Protein AF-A0A679HKK5-F1 (afdb_monomer_lite)

InterPro domains:
  IPR000601 PKD domain [PF18911] (53-99)
  IPR000601 PKD domain [PS50093] (42-108)
  IPR002372 Pyrrolo-quinoline quinone repeat domain [PF13360] (135-220)
  IPR011047 Quinoprotein alcohol dehydrogenase-like superfamily [SSF50998] (115-464)
  IPR013783 Immunoglobulin-like fold [G3DSA:2.60.40.10] (29-105)
  IPR015943 WD40/YVTN repeat-like-containing domain superfamily [G3DSA:2.130.10.10] (106-410)
  IPR017946 PLC-like phosphodiesterase, TIM beta/alpha-barrel domain superfamily [G3DSA:3.20.20.190] (571-842)
  IPR017946 PLC-like phosphodiesterase, TIM beta/alpha-barrel domain superfamily [SSF51695] (590-837)
  IPR018391 Pyrrolo-quinoline quinone beta-propeller repeat [SM00564] (137-169)
  IPR018391 Pyrrolo-quinoline quinone beta-propeller repeat [SM00564] (187-223)
  IPR022409 PKD/Chitinase domain [SM00089] (30-111)
  IPR030395 Glycerophosphodiester phosphodiesterase domain [PF03009] (595-702)
  IPR030395 Glycerophosphodiester phosphodiesterase domain [PS51704] (590-837)
  IPR035986 PKD domain superfamily [SSF49299] (30-108)

Secondary structure (DSSP, 8-state):
-------------------------TT--B--EEES-S-EETTPEEEEEE--B-SSS--EEEEE-SSS-EE-SSS-EEE-SS-EEEEEEEEEE-TT--EEEEEEEEEEEPPPPPPS---EEEEE-SS-BS---S---EE-TT-EEEEE-TTSEEEEEETTT--EEEEEETT-GGGSSPP-S------EE-TT--EEEEE--SS-SEEEEEEE-TTS-EEEEEEEETTTTTTTTTS----B--S---EE-SSEEEEEEBSTT-EEEEEETTT--EEEEEESTTSS---TTBB-S--EEETTEEEEEEBTTEEEEEEHHHHHTT---SEEESSS--GGGSBSSB--SPPEE-TT--EEEEEEETTTEEEEEEE-TTS-EEEEEE--SS----S--EEE-TTS-EEEEEPPPTT-S-EEEEEE-TTS-EEEEEEESS---SPPEEBTT--EEEE-TTSEEEEE-SS--TT-EEEEEEHHHHHHTSS-TTGGG--TT-EE--SPPEE-TTS-EEEEEEESS-GGGBEEEEEE-TT--SB-SSS--STTSSTT---B-TT--SSSS-SSSS-PPP--S-HHHHHHHHHH-SS---EEEEGGG--HHHHHTTPPTTSHHHHHHHHHTT-SEEEEEEEE-TTS-EEE-SSSBSTTTBS--SBGGGS-HHHHTTS-BB-TTS-B-S----BHHHHHHHHTTT-EEEEE-TTTT--HHHHHHHHHHHT-GGGEEEEEET-HHHHHHHHHH-TT-EEEEB-SSHHHHHHHHHH-TTTBSEEEE-HHHHHH-HHHHHHHTTT-EEEEE--THHHHGGGGT--HHHHHHHHTT-SEEEES-HHHHHHHHHHTT--

Sequence (843 aa):
MKNIKIFATFCICLLLFSACSDDWKENALTAKFSFDKSLYYVGDEVRITNETVGGEGNYTYEWDLGDGKTSTDPNPVVTYQTNGAYTVTLHVKDAKGTYAMAHKLLTIDSEPLPEVGNVKLKWVGGHVLGEVRSTAPAVSDDNGVYMTSNDHYLRKFSAATGDQLWEFDLWTSADGDAPSGNTHTTPSIEIDGTIYVGTGDTSGKVGRVYAINPDGSKKWLVAGDAENGFWNKGKASTPRINYLTCAIGENHVYMGNGGSTGSVLAVDKVTGYRVGYVANADNSGGPSGGVSAGIVLANNTLVWGGGKNGLFGASASALNAGGNVMWAWQVFSSGDDKPSENMNGSPAVDEAGTIYGTATFAGMGSSAFAIGSDGVEKWRTPLGNVGTLDQGGVVIGLDGSIIVTVKRAPGEATGGIISLSPGGAIQWHYGIAEDVSGCAAIDQAGNIHFGTQSGNYYIIKPEESDEQLILKKDLAALISESDSPLKGDWEAGIGKIWSSPTIGPDGAIYIGVTNTVDPTKSVLVALEDEGITGAATSAWPMKGKDRRHSGAQSGGNGENPGGEEGGQLPVTGNLKADLKSLFESTSYKVWLCAHRGNTQKGMKEGIPENSLPAIEHSVKAGVEMIELDARPTSDGVLVLMHDNTIDRTTNGSGAVGDFTYQQLQQFYLKDASGNITGERIPTLEEAMKKGKGKVYYNLDIVNKNVAVNTIVALLKKLDMEGSTLLYVSNNRNYAFDLKAANSSLLLHPMAKATDDITYFSSSYTDNVQMMQLSTSDAMGGTMVNEIKDKGWLLFSNIVGANDTNMLSENYSGLVGMINKRINIVQTDYAEVAAKYLKSKGYR

Foldseek 3Di:
DDDDDDDDDDDDDDDDDDDDDDDPPVFDWEWDKDWPDPAAAAFDKIKIATPITGDDADKWKWKDFQPRDIDRDNIDIDGHRDFDKGKIKIWMAHPVGDIYIDIDIDGYHHDDFPDPFPKAFQDWAQDFAFFAFQEAWFAAPVGWTWTHGQVQKIWTAHNNYNYTQDIERNQDCVVPHGADDGQNEYWFADNQGWIWGKDHQDQDQWIKIFTAHNNRHTQDMDIDGQCCQPQHNRHHWRWGQHQEQWAFFQQWIWTWTFTCKIKIFTAGPRPRDTQFMEIDPPPLAGARRIFQHYWFFFLQWIWGWHFQAAIWTDRLVCRSNHHGTQDGARRPDPDFSTAPGTQLAFWAAALQRKIWWWGATPVQGIKIFIAHSNRHTQDIGRPPQEAHAANEIWFAFPQRWIKTFFFHHVPGQFTAIWTAHNSGHTQDGPTDNFGFQYYWFAFQVRWIWGFTQQQWIFTFHPHDDPRRGSDIDRVLCSLLPDPRPLNVLGDGRQWGFNYYWAADQQQKIWGWIAGNVRRSRTIITIMDDSSGRTTHPGQARGQLRHSSSNSYTDLSSSAFSEPDLFPADDDPLQQLVVLLCQLPDPAQAAAEEAELLFAPVCLVVFHARVFLVSVVVSLHLRGQEYEFEWAQALVGFIWTDDDQWCVQFWPDTDGRNPHDPVRQQVIFTGGPVRHGDPTGTDTPLSNCVSCRVRHAYEYECEPRPRDLVSVVVSCVVVVCQSRYEYECALVPVVVVVNCVVPVQHAYEYEDPDLVSLVVCLVPPLNRAQAYEYELVVLLVQPVLVSQVVSNHAYEYECDDPCQVVLVVVPNVSVVSNVVSSHHYYYHSHSSSSSVVCVVVVSD

pLDDT: mean 86.1, std 14.54, range [26.44, 98.56]

Radius of gyration: 33.54 Å; chains: 1; bounding box: 110×72×91 Å

Structure (mmCIF, N/CA/C/O backbone):
data_AF-A0A679HKK5-F1
#
_entry.id   AF-A0A679HKK5-F1
#
loop_
_atom_site.group_PDB
_atom_site.id
_atom_site.type_symbol
_atom_site.label_atom_id
_atom_site.label_alt_id
_atom_site.label_comp_id
_atom_site.label_asym_id
_atom_site.label_entity_id
_atom_site.label_seq_id
_atom_site.pdbx_PDB_ins_code
_atom_site.Cartn_x
_atom_site.Cartn_y
_atom_site.Cartn_z
_atom_site.occupancy
_atom_site.B_iso_or_equiv
_atom_site.auth_seq_id
_atom_site.auth_comp_id
_atom_site.auth_asym_id
_atom_site.auth_atom_id
_atom_site.pdbx_PDB_model_num
ATOM 1 N N . MET A 1 1 ? -66.437 42.825 2.376 1.00 34.53 1 MET A N 1
ATOM 2 C CA . MET A 1 1 ? -65.677 42.723 1.112 1.00 34.53 1 MET A CA 1
ATOM 3 C C . MET A 1 1 ? -64.798 41.479 1.185 1.00 34.53 1 MET A C 1
ATOM 5 O O . MET A 1 1 ? -64.055 41.376 2.141 1.00 34.53 1 MET A O 1
ATOM 9 N N . LYS A 1 2 ? -64.961 40.572 0.207 1.00 36.28 2 LYS A N 1
ATOM 10 C CA . LYS A 1 2 ? -64.056 39.504 -0.288 1.00 36.28 2 LYS A CA 1
ATOM 11 C C . LYS A 1 2 ? -63.295 38.571 0.694 1.00 36.28 2 LYS A C 1
ATOM 13 O O . LYS A 1 2 ? -62.356 39.016 1.329 1.00 36.28 2 LYS A O 1
ATOM 18 N N . ASN A 1 3 ? -63.606 37.264 0.549 1.00 32.31 3 ASN A N 1
ATOM 19 C CA . ASN A 1 3 ? -62.695 36.098 0.372 1.00 32.31 3 ASN A CA 1
ATOM 20 C C . ASN A 1 3 ? -61.773 35.692 1.558 1.00 32.31 3 ASN A C 1
ATOM 22 O O . ASN A 1 3 ? -61.121 36.552 2.114 1.00 32.31 3 ASN A O 1
ATOM 26 N N . ILE A 1 4 ? -61.571 34.430 1.989 1.00 34.97 4 ILE A N 1
ATOM 27 C CA . ILE A 1 4 ? -61.730 33.073 1.416 1.00 34.97 4 ILE A CA 1
ATOM 28 C C . ILE A 1 4 ? -61.594 32.021 2.564 1.00 34.97 4 ILE A C 1
ATOM 30 O O . ILE A 1 4 ? -60.699 32.155 3.387 1.00 34.97 4 ILE A O 1
ATOM 34 N N . LYS A 1 5 ? -62.516 31.033 2.581 1.00 33.00 5 LYS A N 1
ATOM 35 C CA . LYS A 1 5 ? -62.441 29.549 2.791 1.00 33.00 5 LYS A CA 1
ATOM 36 C C . LYS A 1 5 ? -61.466 28.914 3.818 1.00 33.00 5 LYS A C 1
ATOM 38 O O . LYS A 1 5 ? -60.328 29.332 3.891 1.00 33.00 5 LYS A O 1
ATOM 43 N N . ILE A 1 6 ? -61.733 27.791 4.508 1.00 33.31 6 ILE A N 1
ATOM 44 C CA . ILE A 1 6 ? -62.835 26.801 4.649 1.00 33.31 6 ILE A CA 1
ATOM 45 C C . ILE A 1 6 ? -62.488 25.961 5.903 1.00 33.31 6 ILE A C 1
ATOM 47 O O . ILE A 1 6 ? -61.326 25.605 6.078 1.00 33.31 6 ILE A O 1
ATOM 51 N N . PHE A 1 7 ? -63.477 25.570 6.715 1.00 30.30 7 PHE A N 1
ATOM 52 C CA . PHE A 1 7 ? -63.385 24.411 7.615 1.00 30.30 7 PHE A CA 1
ATOM 53 C C . PHE A 1 7 ? -64.741 23.694 7.667 1.00 30.30 7 PHE A C 1
ATOM 55 O O . PHE A 1 7 ? -65.772 24.357 7.736 1.00 30.30 7 PHE A O 1
ATOM 62 N N . ALA A 1 8 ? -64.676 22.358 7.662 1.00 31.39 8 ALA A N 1
ATOM 63 C CA . ALA A 1 8 ? -65.700 21.368 8.017 1.00 31.39 8 ALA A CA 1
ATOM 64 C C . ALA A 1 8 ? -67.037 21.351 7.240 1.00 31.39 8 ALA A C 1
ATOM 66 O O . ALA A 1 8 ? -67.790 22.319 7.227 1.00 31.39 8 ALA A O 1
ATOM 67 N N . THR A 1 9 ? -67.428 20.176 6.728 1.00 30.17 9 THR A N 1
ATOM 68 C CA . THR A 1 9 ? -68.474 19.324 7.350 1.00 30.17 9 THR A CA 1
ATOM 69 C C . THR A 1 9 ? -68.715 18.046 6.525 1.00 30.17 9 THR A C 1
ATOM 71 O O . THR A 1 9 ? -68.583 18.024 5.305 1.00 30.17 9 THR A O 1
ATOM 74 N N . PHE A 1 10 ? -69.013 16.986 7.273 1.00 31.84 10 PHE A N 1
ATOM 75 C CA . PHE A 1 10 ? -69.300 15.589 6.944 1.00 31.84 10 PHE A CA 1
ATOM 76 C C . PHE A 1 10 ? -70.726 15.375 6.368 1.00 31.84 10 PHE A C 1
ATOM 78 O O . PHE A 1 10 ? -71.566 16.262 6.491 1.00 31.84 10 PHE A O 1
ATOM 85 N N . CYS A 1 11 ? -71.003 14.147 5.894 1.00 28.91 11 CYS A N 1
ATOM 86 C CA . CYS A 1 11 ? -72.311 13.545 5.525 1.00 28.91 11 CYS A CA 1
ATOM 87 C C . CYS A 1 11 ? -72.906 13.882 4.135 1.00 28.91 11 CYS A C 1
ATOM 89 O O . CYS A 1 11 ? -72.927 15.040 3.749 1.00 28.91 11 CYS A O 1
ATOM 91 N N . ILE A 1 12 ? -73.555 12.995 3.360 1.00 32.12 12 ILE A N 1
ATOM 92 C CA . ILE A 1 12 ? -73.672 11.522 3.207 1.00 32.12 12 ILE A CA 1
ATOM 93 C C . ILE A 1 12 ? -74.677 11.302 2.030 1.00 32.12 12 ILE A C 1
ATOM 95 O O . ILE A 1 12 ? -75.601 12.099 1.885 1.00 32.12 12 ILE A O 1
ATOM 99 N N . CYS A 1 13 ? -74.531 10.198 1.274 1.00 28.03 13 CYS A N 1
ATOM 100 C CA . CYS A 1 13 ? -75.522 9.506 0.401 1.00 28.03 13 CYS A CA 1
ATOM 101 C C . CYS A 1 13 ? -75.927 10.102 -0.978 1.00 28.03 13 CYS A C 1
ATOM 103 O O . CYS A 1 13 ? -76.473 11.193 -1.057 1.00 28.03 13 CYS A O 1
ATOM 105 N N . LEU A 1 14 ? -75.590 9.426 -2.103 1.00 31.42 14 LEU A N 1
ATOM 106 C CA . LEU A 1 14 ? -76.318 8.313 -2.797 1.00 31.42 14 LEU A CA 1
ATOM 107 C C . LEU A 1 14 ? -77.524 8.856 -3.608 1.00 31.42 14 LEU A C 1
ATOM 109 O O . LEU A 1 14 ? -78.380 9.509 -3.036 1.00 31.42 14 LEU A O 1
ATOM 113 N N . LEU A 1 15 ? -77.683 8.691 -4.929 1.00 33.53 15 LEU A N 1
ATOM 114 C CA . LEU A 1 15 ? -77.547 7.523 -5.814 1.00 33.53 15 LEU A CA 1
ATOM 115 C C . LEU A 1 15 ? -77.519 7.972 -7.290 1.00 33.53 15 LEU A C 1
ATOM 117 O O . LEU A 1 15 ? -78.234 8.906 -7.647 1.00 33.53 15 LEU A O 1
ATOM 121 N N . LEU A 1 16 ? -76.799 7.229 -8.140 1.00 33.59 16 LEU A N 1
ATOM 122 C CA . LEU A 1 16 ? -77.316 6.493 -9.314 1.00 33.59 16 LEU A CA 1
ATOM 123 C C . LEU A 1 16 ? -76.165 6.223 -10.291 1.00 33.59 16 LEU A C 1
ATOM 125 O O . LEU A 1 16 ? -75.754 7.123 -11.009 1.00 33.59 16 LEU A O 1
ATOM 129 N N . PHE A 1 17 ? -75.714 4.971 -10.376 1.00 34.06 17 PHE A N 1
ATOM 130 C CA . PHE A 1 17 ? -75.463 4.339 -11.670 1.00 34.06 17 PHE A CA 1
ATOM 131 C C . PHE A 1 17 ? -75.743 2.839 -11.581 1.00 34.06 17 PHE A C 1
ATOM 133 O O . PHE A 1 17 ? -75.500 2.183 -10.572 1.00 34.06 17 PHE A O 1
ATOM 140 N N . SER A 1 18 ? -76.357 2.372 -12.657 1.00 38.16 18 SER A N 1
ATOM 141 C CA . SER A 1 18 ? -76.987 1.083 -12.881 1.00 38.16 18 SER A CA 1
ATOM 142 C C . SER A 1 18 ? -76.070 0.185 -13.715 1.00 38.16 18 SER A C 1
ATOM 144 O O . SER A 1 18 ? -75.445 0.672 -14.651 1.00 38.16 18 SER A O 1
ATOM 146 N N . ALA A 1 19 ? -76.151 -1.118 -13.428 1.00 38.94 19 ALA A N 1
ATOM 147 C CA . ALA A 1 19 ? -75.875 -2.274 -14.289 1.00 38.94 19 ALA A CA 1
ATOM 148 C C . ALA A 1 19 ? -74.424 -2.544 -14.743 1.00 38.94 19 ALA A C 1
ATOM 150 O O . ALA A 1 19 ? -73.976 -2.058 -15.774 1.00 38.94 19 ALA A O 1
ATOM 151 N N . CYS A 1 20 ? -73.771 -3.477 -14.046 1.00 31.02 20 CYS A N 1
ATOM 152 C CA . CYS A 1 20 ? -73.431 -4.793 -14.598 1.00 31.02 20 CYS A CA 1
ATOM 153 C C . CYS A 1 20 ? -73.367 -5.805 -13.443 1.00 31.02 20 CYS A C 1
ATOM 155 O O . CYS A 1 20 ? -72.927 -5.479 -12.343 1.00 31.02 20 CYS A O 1
ATOM 157 N N . SER A 1 21 ? -73.899 -6.996 -13.683 1.00 51.59 21 SER A N 1
ATOM 158 C CA . SER A 1 21 ? -73.812 -8.164 -12.812 1.00 51.59 21 SER A CA 1
ATOM 159 C C . SER A 1 21 ? -72.367 -8.635 -12.694 1.00 51.59 21 SER A C 1
ATOM 161 O O . SER A 1 21 ? -71.755 -8.857 -13.731 1.00 51.59 21 SER A O 1
ATOM 163 N N . ASP A 1 22 ? -71.889 -8.882 -11.479 1.00 38.62 22 ASP A N 1
ATOM 164 C CA . ASP A 1 22 ? -70.855 -9.883 -11.227 1.00 38.62 22 ASP A CA 1
ATOM 165 C C . ASP A 1 22 ? -71.222 -10.611 -9.933 1.00 38.62 22 ASP A C 1
ATOM 167 O O . ASP A 1 22 ? -71.433 -10.000 -8.881 1.00 38.62 22 ASP A O 1
ATOM 171 N N . ASP A 1 23 ? -71.384 -11.925 -10.052 1.00 42.28 23 ASP A N 1
ATOM 172 C CA . ASP A 1 23 ? -71.593 -12.845 -8.945 1.00 42.28 23 ASP A CA 1
ATOM 173 C C . ASP A 1 23 ? -70.500 -12.632 -7.890 1.00 42.28 23 ASP A C 1
ATOM 175 O O . ASP A 1 23 ? -69.309 -12.819 -8.153 1.00 42.28 23 ASP A O 1
ATOM 179 N N . TRP A 1 24 ? -70.893 -12.264 -6.671 1.00 43.69 24 TRP A N 1
ATOM 180 C CA . TRP A 1 24 ? -69.985 -12.261 -5.530 1.00 43.69 24 TRP A CA 1
ATOM 181 C C . TRP A 1 24 ? -69.582 -13.714 -5.255 1.00 43.69 24 TRP A C 1
ATOM 183 O O . TRP A 1 24 ? -70.315 -14.462 -4.610 1.00 43.69 24 TRP A O 1
ATOM 193 N N . LYS A 1 25 ? -68.422 -14.144 -5.768 1.00 54.22 25 LYS A N 1
ATOM 194 C CA . LYS A 1 25 ? -67.788 -15.398 -5.345 1.00 54.22 25 LYS A CA 1
ATOM 195 C C . LYS A 1 25 ? -67.382 -15.252 -3.882 1.00 54.22 25 LYS A C 1
ATOM 197 O O . LYS A 1 25 ? -66.279 -14.810 -3.580 1.00 54.22 25 LYS A O 1
ATOM 202 N N . GLU A 1 26 ? -68.259 -15.666 -2.978 1.00 57.34 26 GLU A N 1
ATOM 203 C CA . GLU A 1 26 ? -68.085 -15.620 -1.519 1.00 57.34 26 GLU A CA 1
ATOM 204 C C . GLU A 1 26 ? -66.961 -16.550 -0.989 1.00 57.34 26 GLU A C 1
ATOM 206 O O . GLU A 1 26 ? -66.880 -16.819 0.202 1.00 57.34 26 GLU A O 1
ATOM 211 N N . ASN A 1 27 ? -66.069 -17.054 -1.855 1.00 77.19 27 ASN A N 1
ATOM 212 C CA . ASN A 1 27 ? -65.000 -17.982 -1.481 1.00 77.19 27 ASN A CA 1
ATOM 213 C C . ASN A 1 27 ? -63.802 -17.971 -2.464 1.00 77.19 27 ASN A C 1
ATOM 215 O O . ASN A 1 27 ? -63.322 -19.023 -2.884 1.00 77.19 27 ASN A O 1
ATOM 219 N N . ALA A 1 28 ? -63.343 -16.798 -2.915 1.00 85.00 28 ALA A N 1
ATOM 220 C CA . ALA A 1 28 ? -62.194 -16.699 -3.824 1.00 85.00 28 ALA A CA 1
ATOM 221 C C . ALA A 1 28 ? -60.860 -17.027 -3.117 1.00 85.00 28 ALA A C 1
ATOM 223 O O . ALA A 1 28 ? -60.559 -16.454 -2.069 1.00 85.00 28 ALA A O 1
ATOM 224 N N . LEU A 1 29 ? -60.051 -17.922 -3.703 1.00 93.88 29 LEU A N 1
ATOM 225 C CA . LEU A 1 29 ? -58.720 -18.277 -3.191 1.00 93.88 29 LEU A CA 1
ATOM 226 C C . LEU A 1 29 ? -57.808 -17.042 -3.171 1.00 93.88 29 LEU A C 1
ATOM 228 O O . LEU A 1 29 ? -57.573 -16.421 -4.206 1.00 93.88 29 LEU A O 1
ATOM 232 N N . THR A 1 30 ? -57.281 -16.708 -1.996 1.00 94.50 30 THR A N 1
ATOM 233 C CA . THR A 1 30 ? -56.425 -15.542 -1.760 1.00 94.50 30 THR A CA 1
ATOM 234 C C . THR A 1 30 ? -55.180 -15.971 -0.996 1.00 94.50 30 THR A C 1
ATOM 236 O O . THR A 1 30 ? -55.258 -16.295 0.190 1.00 94.50 30 THR A O 1
ATOM 239 N N . ALA A 1 31 ? -54.027 -15.954 -1.667 1.00 96.44 31 ALA A N 1
ATOM 240 C CA . ALA A 1 31 ? -52.744 -16.252 -1.041 1.00 96.44 31 ALA A CA 1
ATOM 241 C C . ALA A 1 31 ? -52.345 -15.131 -0.072 1.00 96.44 31 ALA A C 1
ATOM 243 O O . ALA A 1 31 ? -52.471 -13.945 -0.386 1.00 96.44 31 ALA A O 1
ATOM 244 N N . LYS A 1 32 ? -51.861 -15.501 1.115 1.00 96.81 32 LYS A N 1
ATOM 245 C CA . LYS A 1 32 ? -51.405 -14.552 2.136 1.00 96.81 32 LYS A CA 1
ATOM 246 C C . LYS A 1 32 ? -50.417 -15.234 3.072 1.00 96.81 32 LYS A C 1
ATOM 248 O O . LYS A 1 32 ? -50.561 -16.418 3.347 1.00 96.81 32 LYS A O 1
ATOM 253 N N . PHE A 1 33 ? -49.441 -14.488 3.580 1.00 97.94 33 PHE A N 1
ATOM 254 C CA . PHE A 1 33 ? -48.507 -14.982 4.591 1.00 97.94 33 PHE A CA 1
ATOM 255 C C . PHE A 1 33 ? -47.889 -13.849 5.419 1.00 97.94 33 PHE A C 1
ATOM 257 O O . PHE A 1 33 ? -48.003 -12.668 5.063 1.00 97.94 33 PHE A O 1
ATOM 264 N N . SER A 1 34 ? -47.225 -14.203 6.517 1.00 96.62 34 SER A N 1
ATOM 265 C CA . SER A 1 34 ? -46.512 -13.297 7.426 1.00 96.62 34 SER A CA 1
ATOM 266 C C . SER A 1 34 ? -45.172 -13.884 7.892 1.00 96.62 34 SER A C 1
ATOM 268 O O . SER A 1 34 ? -44.943 -15.089 7.795 1.00 96.62 34 SER A O 1
ATOM 270 N N . PHE A 1 35 ? -44.282 -13.006 8.358 1.00 96.19 35 PHE A N 1
ATOM 271 C CA . PHE A 1 35 ? -43.019 -13.357 9.013 1.00 96.19 35 PHE A CA 1
ATOM 272 C C . PHE A 1 35 ? -43.198 -13.265 10.533 1.00 96.19 35 PHE A C 1
ATOM 274 O O . PHE A 1 35 ? -44.011 -12.464 11.000 1.00 96.19 35 PHE A O 1
ATOM 281 N N . ASP A 1 36 ? -42.455 -14.062 11.301 1.00 96.12 36 ASP A N 1
ATOM 282 C CA . ASP A 1 36 ? -42.560 -14.089 12.764 1.00 96.12 36 ASP A CA 1
ATOM 283 C C . ASP A 1 36 ? -41.953 -12.859 13.469 1.00 96.12 36 ASP A C 1
ATOM 285 O O . ASP A 1 36 ? -42.354 -12.540 14.589 1.00 96.12 36 ASP A O 1
ATOM 289 N N . LYS A 1 37 ? -41.041 -12.133 12.812 1.00 90.62 37 LYS A N 1
ATOM 290 C CA . LYS A 1 37 ? -40.408 -10.901 13.307 1.00 90.62 37 LYS A CA 1
ATOM 291 C C . LYS A 1 37 ? -40.452 -9.794 12.251 1.00 90.62 37 LYS A C 1
ATOM 293 O O . LYS A 1 37 ? -40.703 -10.030 11.071 1.00 90.62 37 LYS A O 1
ATOM 298 N N . SER A 1 38 ? -40.181 -8.566 12.687 1.00 84.25 38 SER A N 1
ATOM 299 C CA . SER A 1 38 ? -40.036 -7.390 11.817 1.00 84.25 38 SER A CA 1
ATOM 300 C C . SER A 1 38 ? -38.583 -7.056 11.459 1.00 84.25 38 SER A C 1
ATOM 302 O O . SER A 1 38 ? -38.369 -6.189 10.618 1.00 84.25 38 SER A O 1
ATOM 304 N N . LEU A 1 39 ? -37.608 -7.698 12.112 1.00 78.56 39 LEU A N 1
ATOM 305 C CA . LEU A 1 39 ? -36.170 -7.513 11.913 1.00 78.56 39 LEU A CA 1
ATOM 306 C C . LEU A 1 39 ? -35.459 -8.854 12.123 1.00 78.56 39 LEU A C 1
ATOM 308 O O . LEU A 1 39 ? -35.809 -9.589 13.051 1.00 78.56 39 LEU A O 1
ATOM 312 N N . TYR A 1 40 ? -34.478 -9.142 11.272 1.00 91.56 40 TYR A N 1
ATOM 313 C CA . TYR A 1 40 ? -33.653 -10.345 11.318 1.00 91.56 40 TYR A CA 1
ATOM 314 C C . TYR A 1 40 ? -32.204 -9.990 11.011 1.00 91.56 40 TYR A C 1
ATOM 316 O O . TYR A 1 40 ? -31.948 -9.093 10.203 1.00 91.56 40 TYR A O 1
ATOM 324 N N . TYR A 1 41 ? -31.283 -10.746 11.597 1.00 87.25 41 TYR A N 1
ATOM 325 C CA . TYR A 1 41 ? -29.860 -10.671 11.294 1.00 87.25 41 TYR A CA 1
ATOM 326 C C . TYR A 1 41 ? -29.382 -11.900 10.512 1.00 87.25 41 TYR A C 1
ATOM 328 O O . TYR A 1 41 ? -30.062 -12.928 10.460 1.00 87.25 41 TYR A O 1
ATOM 336 N N . VAL A 1 42 ? -28.221 -11.798 9.861 1.00 83.88 42 VAL A N 1
ATOM 337 C CA . VAL A 1 42 ? -27.586 -12.935 9.170 1.00 83.88 42 VAL A CA 1
ATOM 338 C C . VAL A 1 42 ? -27.501 -14.140 10.112 1.00 83.88 42 VAL A C 1
ATOM 340 O O . VAL A 1 42 ? -27.024 -14.022 11.233 1.00 83.88 42 VAL A O 1
ATOM 343 N N . GLY A 1 43 ? -27.959 -15.306 9.649 1.00 87.38 43 GLY A N 1
ATOM 344 C CA . GLY A 1 43 ? -27.980 -16.531 10.455 1.00 87.38 43 GLY A CA 1
ATOM 345 C C . GLY A 1 43 ? -29.248 -16.758 11.289 1.00 87.38 43 GLY A C 1
ATOM 346 O O . GLY A 1 43 ? -29.446 -17.882 11.753 1.00 87.38 43 GLY A O 1
ATOM 347 N N . ASP A 1 44 ? -30.147 -15.774 11.417 1.00 92.38 44 ASP A N 1
ATOM 348 C CA . ASP A 1 44 ? -31.442 -15.977 12.078 1.00 92.38 44 ASP A CA 1
ATOM 349 C C . ASP A 1 44 ? -32.325 -16.999 11.333 1.00 92.38 44 ASP A C 1
ATOM 351 O O . ASP A 1 44 ? -32.352 -17.075 10.100 1.00 92.38 44 ASP A O 1
ATOM 355 N N . GLU A 1 45 ? -33.127 -17.758 12.086 1.00 96.62 45 GLU A N 1
ATOM 356 C CA . GLU A 1 45 ? -34.241 -18.529 11.526 1.00 96.62 45 GLU A CA 1
ATOM 357 C C . GLU A 1 45 ? -35.445 -17.620 11.254 1.00 96.62 45 GLU A C 1
ATOM 359 O O . GLU A 1 45 ? -36.032 -17.049 12.178 1.00 96.62 45 GLU A O 1
ATOM 364 N N . VAL A 1 46 ? -35.866 -17.559 9.993 1.00 96.38 46 VAL A N 1
ATOM 365 C CA . VAL A 1 46 ? -37.083 -16.875 9.551 1.00 96.38 46 VAL A CA 1
ATOM 366 C C . VAL A 1 46 ? -38.206 -17.897 9.449 1.00 96.38 46 VAL A C 1
ATOM 368 O O . VAL A 1 46 ? -38.132 -18.827 8.641 1.00 96.38 46 VAL A O 1
ATOM 371 N N . ARG A 1 47 ? -39.262 -17.731 10.251 1.00 97.75 47 ARG A N 1
ATOM 372 C CA . ARG A 1 47 ? -40.445 -18.599 10.217 1.00 97.75 47 ARG A CA 1
ATOM 373 C C . ARG A 1 47 ? -41.565 -17.908 9.451 1.00 97.75 47 ARG A C 1
ATOM 375 O O . ARG A 1 47 ? -42.026 -16.831 9.830 1.00 97.75 47 ARG A O 1
ATOM 382 N N . ILE A 1 48 ? -42.019 -18.543 8.375 1.00 97.94 48 ILE A N 1
ATOM 383 C CA . ILE A 1 48 ? -43.050 -17.996 7.494 1.00 97.94 48 ILE A CA 1
ATOM 384 C C . ILE A 1 48 ? -44.375 -18.699 7.791 1.00 97.94 48 ILE A C 1
ATOM 386 O O . ILE A 1 48 ? -44.480 -19.920 7.677 1.00 97.94 48 ILE A O 1
ATOM 390 N N . THR A 1 49 ? -45.396 -17.924 8.158 1.00 97.69 49 THR A N 1
ATOM 391 C CA . THR A 1 49 ? -46.741 -18.442 8.439 1.00 97.69 49 THR A CA 1
ATOM 392 C C . THR A 1 49 ? -47.653 -18.202 7.245 1.00 97.69 49 THR A C 1
ATOM 394 O O . THR A 1 49 ? -47.890 -17.056 6.860 1.00 97.69 49 THR A O 1
ATOM 397 N N . ASN A 1 50 ? -48.189 -19.273 6.665 1.00 95.81 50 ASN A N 1
ATOM 398 C CA . ASN A 1 50 ? -49.218 -19.187 5.638 1.00 95.81 50 ASN A CA 1
ATOM 399 C C . ASN A 1 50 ? -50.573 -18.811 6.252 1.00 95.81 50 ASN A C 1
ATOM 401 O O . ASN A 1 50 ? -51.055 -19.435 7.193 1.00 95.81 50 ASN A O 1
ATOM 405 N N . GLU A 1 51 ? -51.217 -17.820 5.651 1.00 96.38 51 GLU A N 1
ATOM 406 C CA . GLU A 1 51 ? -52.517 -17.266 6.034 1.00 96.38 51 GLU A CA 1
ATOM 407 C C . GLU A 1 51 ? -53.511 -17.308 4.859 1.00 96.38 51 GLU A C 1
ATOM 409 O O . GLU A 1 51 ? -54.473 -16.541 4.825 1.00 96.38 51 GLU A O 1
ATOM 414 N N . THR A 1 52 ? -53.255 -18.154 3.856 1.00 95.38 52 THR A N 1
ATOM 415 C CA . THR A 1 52 ? -54.105 -18.297 2.667 1.00 95.38 52 THR A CA 1
ATOM 416 C C . THR A 1 52 ? -55.534 -18.690 3.045 1.00 95.38 52 THR A C 1
ATOM 418 O O . THR A 1 52 ? -55.753 -19.610 3.835 1.00 95.38 52 THR A O 1
ATOM 421 N N . VAL A 1 53 ? -56.513 -18.006 2.450 1.00 93.06 53 VAL A N 1
ATOM 422 C CA . VAL A 1 53 ? -57.952 -18.204 2.693 1.00 93.06 53 VAL A CA 1
ATOM 423 C C . VAL A 1 53 ? -58.720 -18.366 1.382 1.00 93.06 53 VAL A C 1
ATOM 425 O O . VAL A 1 53 ? -58.258 -17.939 0.326 1.00 93.06 53 VAL A O 1
ATOM 428 N N . GLY A 1 54 ? -59.923 -18.932 1.460 1.00 91.81 54 GLY A N 1
ATOM 429 C CA . GLY A 1 54 ? -60.819 -19.112 0.317 1.00 91.81 54 GLY A CA 1
ATOM 430 C C . GLY A 1 54 ? -60.454 -20.293 -0.591 1.00 91.81 54 GLY A C 1
ATOM 431 O O . GLY A 1 54 ? -59.473 -20.981 -0.357 1.00 91.81 54 GLY A O 1
ATOM 432 N N . GLY A 1 55 ? -61.209 -20.532 -1.661 1.00 89.06 55 GLY A N 1
ATOM 433 C CA . GLY A 1 55 ? -61.002 -21.691 -2.538 1.00 89.06 55 GLY A CA 1
ATOM 434 C C . GLY A 1 55 ? -61.625 -22.979 -1.995 1.00 89.06 55 GLY A C 1
ATOM 435 O O . GLY A 1 55 ? -62.366 -22.972 -1.009 1.00 89.06 55 GLY A O 1
ATOM 436 N N . GLU A 1 56 ? -61.382 -24.099 -2.676 1.00 85.06 56 GLU A N 1
ATOM 437 C CA . GLU A 1 56 ? -62.026 -25.378 -2.351 1.00 85.06 56 GLU A CA 1
ATOM 438 C C . GLU A 1 56 ? -61.035 -26.535 -2.151 1.00 85.06 56 GLU A C 1
ATOM 440 O O . GLU A 1 56 ? -60.171 -26.798 -2.987 1.00 85.06 56 GLU A O 1
ATOM 445 N N . GLY A 1 57 ? -61.230 -27.301 -1.072 1.00 84.94 57 GLY A N 1
ATOM 446 C CA . GLY A 1 57 ? -60.446 -28.501 -0.764 1.00 84.94 57 GLY A CA 1
ATOM 447 C C . GLY A 1 57 ? -59.083 -28.206 -0.130 1.00 84.94 57 GLY A C 1
ATOM 448 O O . GLY A 1 57 ? -58.904 -27.191 0.536 1.00 84.94 57 GLY A O 1
ATOM 449 N N . ASN A 1 58 ? -58.135 -29.132 -0.296 1.00 88.56 58 ASN A N 1
ATOM 450 C CA . ASN A 1 58 ? -56.771 -28.982 0.217 1.00 88.56 58 ASN A CA 1
ATOM 451 C C . ASN A 1 58 ? -55.916 -28.137 -0.736 1.00 88.56 58 ASN A C 1
ATOM 453 O O . ASN A 1 58 ? -56.088 -28.212 -1.954 1.00 88.56 58 ASN A O 1
ATOM 457 N N . TYR A 1 59 ? -54.957 -27.398 -0.181 1.00 93.75 59 TYR A N 1
ATOM 458 C CA . TYR A 1 59 ? -54.021 -26.584 -0.952 1.00 93.75 59 TYR A CA 1
ATOM 459 C C . TYR A 1 59 ? -52.709 -27.314 -1.243 1.00 93.75 59 TYR A C 1
ATOM 461 O O . TYR A 1 59 ? -52.231 -28.110 -0.432 1.00 93.75 59 TYR A O 1
ATOM 469 N N . THR A 1 60 ? -52.094 -26.975 -2.372 1.00 95.12 60 THR A N 1
ATOM 470 C CA . THR A 1 60 ? -50.682 -27.250 -2.664 1.00 95.12 60 THR A CA 1
ATOM 471 C C . THR A 1 60 ? -49.906 -25.938 -2.697 1.00 95.12 60 THR A C 1
ATOM 473 O O . THR A 1 60 ? -50.379 -24.976 -3.311 1.00 95.12 60 THR A O 1
ATOM 476 N N . TYR A 1 61 ? -48.733 -25.917 -2.064 1.00 97.12 61 TYR A N 1
ATOM 477 C CA . TYR A 1 61 ? -47.895 -24.728 -1.895 1.00 97.12 61 TYR A CA 1
ATOM 478 C C . TYR A 1 61 ? -46.600 -24.851 -2.690 1.00 97.12 61 TYR A C 1
ATOM 480 O O . TYR A 1 61 ? -45.997 -25.923 -2.736 1.00 97.12 61 TYR A O 1
ATOM 488 N N . GLU A 1 62 ? -46.163 -23.737 -3.260 1.00 97.12 62 GLU A N 1
ATOM 489 C CA . GLU A 1 62 ? -44.853 -23.585 -3.879 1.00 97.12 62 GLU A CA 1
ATOM 490 C C . GLU A 1 62 ? -44.299 -22.207 -3.506 1.00 97.12 62 GLU A C 1
ATOM 492 O O . GLU A 1 62 ? -44.837 -21.167 -3.891 1.00 97.12 62 GLU A O 1
ATOM 497 N N . TRP A 1 63 ? -43.246 -22.213 -2.699 1.00 97.94 63 TRP A N 1
ATOM 498 C CA . TRP A 1 63 ? -42.548 -21.027 -2.227 1.00 97.94 63 TRP A CA 1
ATOM 499 C C . TRP A 1 63 ? -41.290 -20.791 -3.050 1.00 97.94 63 TRP A C 1
ATOM 501 O O . TRP A 1 63 ? -40.511 -21.721 -3.239 1.00 97.94 63 TRP A O 1
ATOM 511 N N . ASP A 1 64 ? -41.056 -19.544 -3.437 1.00 96.88 64 ASP A N 1
ATOM 512 C CA . ASP A 1 64 ? -39.741 -19.011 -3.788 1.00 96.88 64 ASP A CA 1
ATOM 513 C C . ASP A 1 64 ? -39.284 -18.126 -2.624 1.00 96.88 64 ASP A C 1
ATOM 515 O O . ASP A 1 64 ? -39.973 -17.172 -2.253 1.00 96.88 64 ASP A O 1
ATOM 519 N N . LEU A 1 65 ? -38.167 -18.480 -1.992 1.00 96.81 65 LEU A N 1
ATOM 520 C CA . LEU A 1 65 ? -37.662 -17.796 -0.800 1.00 96.81 65 LEU A CA 1
ATOM 521 C C . LEU A 1 65 ? -36.769 -16.594 -1.159 1.00 96.81 65 LEU A C 1
ATOM 523 O O . LEU A 1 65 ? -36.331 -15.868 -0.273 1.00 96.81 65 LEU A O 1
ATOM 527 N N . GLY A 1 66 ? -36.521 -16.339 -2.448 1.00 89.88 66 GLY A N 1
ATOM 528 C CA . GLY A 1 66 ? -35.778 -15.173 -2.925 1.00 89.88 66 GLY A CA 1
ATOM 529 C C . GLY A 1 66 ? -34.252 -15.289 -2.826 1.00 89.88 66 GLY A C 1
ATOM 530 O O . GLY A 1 66 ? -33.556 -14.411 -3.326 1.00 89.88 66 GLY A O 1
ATOM 531 N N . ASP A 1 67 ? -33.719 -16.362 -2.232 1.00 89.88 67 ASP A N 1
ATOM 532 C CA . ASP A 1 67 ? -32.285 -16.708 -2.184 1.00 89.88 67 ASP A CA 1
ATOM 533 C C . ASP A 1 67 ? -31.911 -17.839 -3.166 1.00 89.88 67 ASP A C 1
ATOM 535 O O . ASP A 1 67 ? -30.840 -18.440 -3.072 1.00 89.88 67 ASP A O 1
ATOM 539 N N . GLY A 1 68 ? -32.815 -18.157 -4.098 1.00 89.62 68 GLY A N 1
ATOM 540 C CA . GLY A 1 68 ? -32.692 -19.280 -5.026 1.00 89.62 68 GLY A CA 1
ATOM 541 C C . GLY A 1 68 ? -33.165 -20.624 -4.461 1.00 89.62 68 GLY A C 1
ATOM 542 O O . GLY A 1 68 ? -33.128 -21.620 -5.186 1.00 89.62 68 GLY A O 1
ATOM 543 N N . LYS A 1 69 ? -33.627 -20.683 -3.202 1.00 93.31 69 LYS A N 1
ATOM 544 C CA . LYS A 1 69 ? -34.269 -21.876 -2.629 1.00 93.31 69 LYS A CA 1
ATOM 545 C C . LYS A 1 69 ? -35.790 -21.817 -2.755 1.00 93.31 69 LYS A C 1
ATOM 547 O O . LYS A 1 69 ? -36.402 -20.751 -2.762 1.00 93.31 69 LYS A O 1
ATOM 552 N N . THR A 1 70 ? -36.404 -22.997 -2.778 1.00 96.50 70 THR A N 1
ATOM 553 C CA . THR A 1 70 ? -37.860 -23.171 -2.800 1.00 96.50 70 THR A CA 1
ATOM 554 C C . THR A 1 70 ? -38.338 -24.075 -1.663 1.00 96.50 70 THR A C 1
ATOM 556 O O . THR A 1 70 ? -37.545 -24.784 -1.041 1.00 96.50 70 THR A O 1
ATOM 559 N N . SER A 1 71 ? -39.641 -24.053 -1.366 1.00 97.00 71 SER A N 1
ATOM 560 C CA . SER A 1 71 ? -40.271 -24.975 -0.407 1.00 97.00 71 SER A CA 1
ATOM 561 C C . SER A 1 71 ? -41.693 -25.348 -0.831 1.00 97.00 71 SER A C 1
ATOM 563 O O . SER A 1 71 ? -42.368 -24.582 -1.512 1.00 97.00 71 SER A O 1
ATOM 565 N N . THR A 1 72 ? -42.168 -26.519 -0.407 1.00 96.94 72 THR A N 1
ATOM 566 C CA . THR A 1 72 ? -43.568 -26.961 -0.563 1.00 96.94 72 THR A CA 1
ATOM 567 C C . THR A 1 72 ? -44.299 -27.089 0.773 1.00 96.94 72 THR A C 1
ATOM 569 O O . THR A 1 72 ? -45.449 -27.533 0.815 1.00 96.94 72 THR A O 1
ATOM 572 N N . ASP A 1 73 ? -43.638 -26.738 1.877 1.00 97.12 73 ASP A N 1
ATOM 573 C CA . ASP A 1 73 ? -44.227 -26.842 3.205 1.00 97.12 73 ASP A CA 1
ATOM 574 C C . ASP A 1 73 ? -45.337 -25.799 3.395 1.00 97.12 73 ASP A C 1
ATOM 576 O O . ASP A 1 73 ? -45.242 -24.681 2.881 1.00 97.12 73 ASP A O 1
ATOM 580 N N . PRO A 1 74 ? -46.383 -26.108 4.183 1.00 95.25 74 PRO A N 1
ATOM 581 C CA . PRO A 1 74 ? -47.412 -25.125 4.501 1.00 95.25 74 PRO A CA 1
ATOM 582 C C . PRO A 1 74 ? -46.857 -23.893 5.227 1.00 95.25 74 PRO A C 1
ATOM 584 O O . PRO A 1 74 ? -47.376 -22.804 5.027 1.00 95.25 74 PRO A O 1
ATOM 587 N N . ASN A 1 75 ? -45.825 -24.058 6.063 1.00 97.12 75 ASN A N 1
ATOM 588 C CA . ASN A 1 75 ? -45.175 -22.987 6.827 1.00 97.12 75 ASN A CA 1
ATOM 589 C C . ASN A 1 75 ? -43.648 -23.209 6.817 1.00 97.12 75 ASN A C 1
ATOM 591 O O . ASN A 1 75 ? -43.151 -23.956 7.665 1.00 97.12 75 ASN A O 1
ATOM 595 N N . PRO A 1 76 ? -42.904 -22.660 5.842 1.00 97.31 76 PRO A N 1
ATOM 596 C CA . PRO A 1 76 ? -41.472 -22.910 5.720 1.00 97.31 76 PRO A CA 1
ATOM 597 C C . PRO A 1 76 ? -40.645 -22.177 6.786 1.00 97.31 76 PRO A C 1
ATOM 599 O O . PRO A 1 76 ? -41.026 -21.119 7.293 1.00 97.31 76 PRO A O 1
ATOM 602 N N . VAL A 1 77 ? -39.470 -22.739 7.082 1.00 97.12 77 VAL A N 1
ATOM 603 C CA . VAL A 1 77 ? -38.425 -22.123 7.914 1.00 97.12 77 VAL A CA 1
ATOM 604 C C . VAL A 1 77 ? -37.148 -22.029 7.085 1.00 97.12 77 VAL A C 1
ATOM 606 O O . VAL A 1 77 ? -36.746 -23.014 6.466 1.00 97.12 77 VAL A O 1
ATOM 609 N N . VAL A 1 78 ? -36.526 -20.851 7.045 1.00 95.94 78 VAL A N 1
ATOM 610 C CA . VAL A 1 78 ? -35.341 -20.577 6.215 1.00 95.94 78 VAL A CA 1
ATOM 611 C C . VAL A 1 78 ? -34.319 -19.728 6.968 1.00 95.94 78 VAL A C 1
ATOM 613 O O . VAL A 1 78 ? -34.685 -18.898 7.796 1.00 95.94 78 VAL A O 1
ATOM 616 N N . THR A 1 79 ? -33.038 -19.922 6.653 1.00 94.69 79 THR A N 1
ATOM 617 C CA . THR A 1 79 ? -31.917 -19.114 7.152 1.00 94.69 79 THR A CA 1
ATOM 618 C C . THR A 1 79 ? -31.146 -18.520 5.978 1.00 94.69 79 THR A C 1
ATOM 620 O O . THR A 1 79 ? -30.745 -19.248 5.061 1.00 94.69 79 THR A O 1
ATOM 623 N N . TYR A 1 80 ? -30.901 -17.211 6.033 1.00 88.69 80 TYR A N 1
ATOM 624 C CA . TYR A 1 80 ? -30.151 -16.463 5.024 1.00 88.69 80 TYR A CA 1
ATOM 625 C C . TYR A 1 80 ? -28.703 -16.256 5.481 1.00 88.69 80 TYR A C 1
ATOM 627 O O . TYR A 1 80 ? -28.450 -15.908 6.633 1.00 88.69 80 TYR A O 1
ATOM 635 N N . GLN A 1 81 ? -27.753 -16.490 4.571 1.00 88.44 81 GLN A N 1
ATOM 636 C CA . GLN A 1 81 ? -26.307 -16.448 4.852 1.00 88.44 81 GLN A CA 1
ATOM 637 C C . GLN A 1 81 ? -25.660 -15.098 4.508 1.00 88.44 81 GLN A C 1
ATOM 639 O O . GLN A 1 81 ? -24.501 -14.865 4.830 1.00 88.44 81 GLN A O 1
ATOM 644 N N . THR A 1 82 ? -26.400 -14.213 3.845 1.00 78.88 82 THR A N 1
ATOM 645 C CA . THR A 1 82 ? -25.947 -12.883 3.430 1.00 78.88 82 THR A CA 1
ATOM 646 C C . THR A 1 82 ? -26.982 -11.842 3.836 1.00 78.88 82 THR A C 1
ATOM 648 O O . THR A 1 82 ? -28.187 -12.108 3.778 1.00 78.88 82 THR A O 1
ATOM 651 N N . ASN A 1 83 ? -26.536 -10.656 4.248 1.00 79.56 83 ASN A N 1
ATOM 652 C CA . ASN A 1 83 ? -27.431 -9.525 4.471 1.00 79.56 83 ASN A CA 1
ATOM 653 C C . ASN A 1 83 ? -27.963 -9.009 3.123 1.00 79.56 83 ASN A C 1
ATOM 655 O O . ASN A 1 83 ? -27.299 -9.129 2.092 1.00 79.56 83 ASN A O 1
ATOM 659 N N . GLY A 1 84 ? -29.176 -8.466 3.111 1.00 82.69 84 GLY A N 1
ATOM 660 C CA . GLY A 1 84 ? -29.826 -8.005 1.888 1.00 82.69 84 GLY A CA 1
ATOM 661 C C . GLY A 1 84 ? -31.347 -8.087 1.933 1.00 82.69 84 GLY A C 1
ATOM 662 O O . GLY A 1 84 ? -31.946 -8.461 2.941 1.00 82.69 84 GLY A O 1
ATOM 663 N N . ALA A 1 85 ? -31.973 -7.719 0.815 1.00 86.38 85 ALA A N 1
ATOM 664 C CA . ALA A 1 85 ? -33.420 -7.741 0.652 1.00 86.38 85 ALA A CA 1
ATOM 665 C C . ALA A 1 85 ? -33.847 -8.913 -0.247 1.00 86.38 85 ALA A C 1
ATOM 667 O O . ALA A 1 85 ? -33.422 -9.007 -1.398 1.00 86.38 85 ALA A O 1
ATOM 668 N N . TYR A 1 86 ? -34.718 -9.778 0.271 1.00 90.69 86 TYR A N 1
ATOM 669 C CA . TYR A 1 86 ? -35.214 -10.989 -0.382 1.00 90.69 86 TYR A CA 1
ATOM 670 C C . TYR A 1 86 ? -36.710 -10.857 -0.666 1.00 90.69 86 TYR A C 1
ATOM 672 O O . TYR A 1 86 ? -37.491 -10.480 0.210 1.00 90.69 86 TYR A O 1
ATOM 680 N N . THR A 1 87 ? -37.134 -11.157 -1.895 1.00 95.94 87 THR A N 1
ATOM 681 C CA . THR A 1 87 ? -38.562 -11.167 -2.252 1.00 95.94 87 THR A CA 1
ATOM 682 C C . THR A 1 87 ? -39.106 -12.581 -2.107 1.00 95.94 87 THR A C 1
ATOM 684 O O . THR A 1 87 ? -38.903 -13.415 -2.983 1.00 95.94 87 THR A O 1
ATOM 687 N N . VAL A 1 88 ? -39.815 -12.845 -1.008 1.00 97.25 88 VAL A N 1
ATOM 688 C CA . VAL A 1 88 ? -40.449 -14.144 -0.756 1.00 97.25 88 VAL A CA 1
ATOM 689 C C . VAL A 1 88 ? -41.778 -14.194 -1.499 1.00 97.25 88 VAL A C 1
ATOM 691 O O . VAL A 1 88 ? -42.605 -13.297 -1.327 1.00 97.25 88 VAL A O 1
ATOM 694 N N . THR A 1 89 ? -41.999 -15.239 -2.294 1.00 97.25 89 THR A N 1
ATOM 695 C CA . THR A 1 89 ? -43.206 -15.435 -3.106 1.00 97.25 89 THR A CA 1
ATOM 696 C C . THR A 1 89 ? -43.870 -16.768 -2.778 1.00 97.25 89 THR A C 1
ATOM 698 O O . THR A 1 89 ? -43.225 -17.810 -2.771 1.00 97.25 89 THR A O 1
ATOM 701 N N . LEU A 1 90 ? -45.179 -16.742 -2.542 1.00 98.00 90 LEU A N 1
ATOM 702 C CA . LEU A 1 90 ? -46.033 -17.908 -2.341 1.00 98.00 90 LEU A CA 1
ATOM 703 C C . LEU A 1 90 ? -46.941 -18.095 -3.553 1.00 98.00 90 LEU A C 1
ATOM 705 O O . LEU A 1 90 ? -47.744 -17.210 -3.849 1.00 98.00 90 LEU A O 1
ATOM 709 N N . HIS A 1 91 ? -46.891 -19.268 -4.176 1.00 97.00 91 HIS A N 1
ATOM 710 C CA . HIS A 1 91 ? -47.910 -19.763 -5.097 1.00 97.00 91 HIS A CA 1
ATOM 711 C C . HIS A 1 91 ? -48.759 -20.825 -4.394 1.00 97.00 91 HIS A C 1
ATOM 713 O O . HIS A 1 91 ? -48.236 -21.795 -3.844 1.00 97.00 91 HIS A O 1
ATOM 719 N N . VAL A 1 92 ? -50.081 -20.657 -4.420 1.00 96.50 92 VAL A N 1
ATOM 720 C CA . VAL A 1 92 ? -51.030 -21.639 -3.880 1.00 96.50 92 VAL A CA 1
ATOM 721 C C . VAL A 1 92 ? -51.984 -22.091 -4.963 1.00 96.50 92 VAL A C 1
ATOM 723 O O . VAL A 1 92 ? -52.495 -21.271 -5.727 1.00 96.50 92 VAL A O 1
ATOM 726 N N . LYS A 1 93 ? -52.262 -23.393 -4.991 1.00 96.00 93 LYS A N 1
ATOM 727 C CA . LYS A 1 93 ? -53.301 -23.992 -5.827 1.00 96.00 93 LYS A CA 1
ATOM 728 C C . LYS A 1 93 ? -54.289 -24.778 -4.967 1.00 96.00 93 LYS A C 1
ATOM 730 O O . LYS A 1 93 ? -53.864 -25.517 -4.083 1.00 96.00 93 LYS A O 1
ATOM 735 N N . ASP A 1 94 ? -55.586 -24.624 -5.217 1.00 93.75 94 ASP A N 1
ATOM 736 C CA . ASP A 1 94 ? -56.635 -25.413 -4.554 1.00 93.75 94 ASP A CA 1
ATOM 737 C C . ASP A 1 94 ? -56.912 -26.756 -5.260 1.00 93.75 94 ASP A C 1
ATOM 739 O O . ASP A 1 94 ? -56.347 -27.060 -6.317 1.00 93.75 94 ASP A O 1
ATOM 743 N N . ALA A 1 95 ? -57.806 -27.579 -4.702 1.00 89.69 95 ALA A N 1
ATOM 744 C CA . ALA A 1 95 ? -58.100 -28.911 -5.238 1.00 89.69 95 ALA A CA 1
ATOM 745 C C . ALA A 1 95 ? -58.827 -28.887 -6.597 1.00 89.69 95 ALA A C 1
ATOM 747 O O . ALA A 1 95 ? -58.817 -29.887 -7.318 1.00 89.69 95 ALA A O 1
ATOM 748 N N . LYS A 1 96 ? -59.449 -27.759 -6.967 1.00 89.62 96 LYS A N 1
ATOM 749 C CA . LYS A 1 96 ? -60.071 -27.545 -8.286 1.00 89.62 96 LYS A CA 1
ATOM 750 C C . LYS A 1 96 ? -59.091 -26.995 -9.319 1.00 89.62 96 LYS A C 1
ATOM 752 O O . LYS A 1 96 ? -59.414 -26.923 -10.503 1.00 89.62 96 LYS A O 1
ATOM 757 N N . GLY A 1 97 ? -57.887 -26.652 -8.881 1.00 85.88 97 GLY A N 1
ATOM 758 C CA . GLY A 1 97 ? -56.821 -26.124 -9.702 1.00 85.88 97 GLY A CA 1
ATOM 759 C C . GLY A 1 97 ? -56.851 -24.615 -9.903 1.00 85.88 97 GLY A C 1
ATOM 760 O O . GLY A 1 97 ? -56.183 -24.128 -10.812 1.00 85.88 97 GLY A O 1
ATOM 761 N N . THR A 1 98 ? -57.584 -23.887 -9.061 1.00 91.94 98 THR A N 1
ATOM 762 C CA . THR A 1 98 ? -57.523 -22.424 -8.971 1.00 91.94 98 THR A CA 1
ATOM 763 C C . THR A 1 98 ? -56.188 -22.009 -8.358 1.00 91.94 98 THR A C 1
ATOM 765 O O . THR A 1 98 ? -55.752 -22.645 -7.404 1.00 91.94 98 THR A O 1
ATOM 768 N N . TYR A 1 99 ? -55.564 -20.941 -8.864 1.00 92.62 99 TYR A N 1
ATOM 769 C CA . TYR A 1 99 ? -54.269 -20.442 -8.389 1.00 92.62 99 TYR A CA 1
ATOM 770 C C . TYR A 1 99 ? -54.378 -19.046 -7.766 1.00 92.62 99 TYR A C 1
ATOM 772 O O . TYR A 1 99 ? -55.122 -18.202 -8.266 1.00 92.62 99 TYR A O 1
ATOM 780 N N . ALA A 1 100 ? -53.586 -18.793 -6.726 1.00 95.62 100 ALA A N 1
ATOM 781 C CA . ALA A 1 100 ? -53.368 -17.474 -6.139 1.00 95.62 100 ALA A CA 1
ATOM 782 C C . ALA A 1 100 ? -51.884 -17.271 -5.799 1.00 95.62 100 ALA A C 1
ATOM 784 O O . ALA A 1 100 ? -51.164 -18.239 -5.552 1.00 95.62 100 ALA A O 1
ATOM 785 N N . MET A 1 101 ? -51.432 -16.014 -5.779 1.00 96.50 101 MET A N 1
ATOM 786 C CA . MET A 1 101 ? -50.042 -15.654 -5.488 1.00 96.50 101 MET A CA 1
ATOM 787 C C . MET A 1 101 ? -49.961 -14.458 -4.538 1.00 96.50 101 MET A C 1
ATOM 789 O O . MET A 1 101 ? -50.785 -13.546 -4.613 1.00 96.50 101 MET A O 1
ATOM 793 N N . ALA A 1 102 ? -48.968 -14.475 -3.651 1.00 96.50 102 ALA A N 1
ATOM 794 C CA . ALA A 1 102 ? -48.594 -13.348 -2.803 1.00 96.50 102 ALA A CA 1
ATOM 795 C C . ALA A 1 102 ? -47.071 -13.216 -2.739 1.00 96.50 102 ALA A C 1
ATOM 797 O O . ALA A 1 102 ? -46.372 -14.224 -2.767 1.00 96.50 102 ALA A O 1
ATOM 798 N N . HIS A 1 103 ? -46.560 -11.995 -2.586 1.00 96.56 103 HIS A N 1
ATOM 799 C CA . HIS A 1 103 ? -45.142 -11.744 -2.326 1.00 96.56 103 HIS A CA 1
ATOM 800 C C . HIS A 1 103 ? -44.951 -10.674 -1.244 1.00 96.56 103 HIS A C 1
ATOM 802 O O . HIS A 1 103 ? -45.798 -9.791 -1.079 1.00 96.56 103 HIS A O 1
ATOM 808 N N . LYS A 1 104 ? -43.844 -10.751 -0.498 1.00 95.94 104 LYS A N 1
ATOM 809 C CA . LYS A 1 104 ? -43.416 -9.753 0.497 1.00 95.94 104 LYS A CA 1
ATOM 810 C C . LYS A 1 104 ? -41.898 -9.611 0.497 1.00 95.94 104 LYS A C 1
ATOM 812 O O . LYS A 1 104 ? -41.183 -10.590 0.300 1.00 95.94 104 LYS A O 1
ATOM 817 N N . LEU A 1 105 ? -41.430 -8.393 0.762 1.00 91.62 105 LEU A N 1
ATOM 818 C CA . LEU A 1 105 ? -40.014 -8.108 0.966 1.00 91.62 105 LEU A CA 1
ATOM 819 C C . LEU A 1 105 ? -39.607 -8.477 2.398 1.00 91.62 105 LEU A C 1
ATOM 821 O O . LEU A 1 105 ? -40.288 -8.092 3.350 1.00 91.62 105 LEU A O 1
ATOM 825 N N . LEU A 1 106 ? -38.502 -9.198 2.526 1.00 92.81 106 LEU A N 1
ATOM 826 C CA . LEU A 1 106 ? -37.835 -9.544 3.774 1.00 92.81 106 LEU A CA 1
ATOM 827 C C . LEU A 1 106 ? -36.433 -8.933 3.761 1.00 92.81 106 LEU A C 1
ATOM 829 O O . LEU A 1 106 ? -35.670 -9.188 2.833 1.00 92.81 106 LEU A O 1
ATOM 833 N N . THR A 1 107 ? -36.087 -8.161 4.785 1.00 87.62 107 THR A N 1
ATOM 834 C CA . THR A 1 107 ? -34.742 -7.590 4.938 1.00 87.62 107 THR A CA 1
ATOM 835 C C . THR A 1 107 ? -33.984 -8.353 6.018 1.00 87.62 107 THR A C 1
ATOM 837 O O . THR A 1 107 ? -34.523 -8.570 7.104 1.00 87.62 107 THR A O 1
ATOM 840 N N . ILE A 1 108 ? -32.752 -8.753 5.706 1.00 91.38 108 ILE A N 1
ATOM 841 C CA . ILE A 1 108 ? -31.794 -9.359 6.635 1.00 91.38 108 ILE A CA 1
ATOM 842 C C . ILE A 1 108 ? -30.636 -8.377 6.814 1.00 91.38 108 ILE A C 1
ATOM 844 O O . ILE A 1 108 ? -29.964 -8.055 5.833 1.00 91.38 108 ILE A O 1
ATOM 848 N N . ASP A 1 109 ? -30.391 -7.931 8.042 1.00 75.81 109 ASP A N 1
ATOM 849 C CA . ASP A 1 109 ? -29.303 -7.007 8.376 1.00 75.81 109 ASP A CA 1
ATOM 850 C C . ASP A 1 109 ? -28.065 -7.755 8.904 1.00 75.81 109 ASP A C 1
ATOM 852 O O . ASP A 1 109 ? -28.110 -8.939 9.236 1.00 75.81 109 ASP A O 1
ATOM 856 N N . SER A 1 110 ? -26.920 -7.079 8.973 1.00 70.50 110 SER A N 1
ATOM 857 C CA . SER A 1 110 ? -25.746 -7.574 9.707 1.00 70.50 110 SER A CA 1
ATOM 858 C C . SER A 1 110 ? -25.974 -7.478 11.218 1.00 70.50 110 SER A C 1
ATOM 860 O O . SER A 1 110 ? -26.632 -6.536 11.662 1.00 70.50 110 SER A O 1
ATOM 862 N N . GLU A 1 111 ? -25.404 -8.397 12.008 1.00 66.75 111 GLU A N 1
ATOM 863 C CA . GLU A 1 111 ? -25.439 -8.272 13.473 1.00 66.75 111 GLU A CA 1
ATOM 864 C C . GLU A 1 111 ? -24.877 -6.906 13.917 1.00 66.75 111 GLU A C 1
ATOM 866 O O . GLU A 1 111 ? -23.845 -6.468 13.394 1.00 66.75 111 GLU A O 1
ATOM 871 N N . PRO A 1 112 ? -25.542 -6.205 14.854 1.00 53.81 112 PRO A N 1
ATOM 872 C CA . PRO A 1 112 ? -25.018 -4.967 15.406 1.00 53.81 112 PRO A CA 1
ATOM 873 C C . PRO A 1 112 ? -23.783 -5.284 16.256 1.00 53.81 112 PRO A C 1
ATOM 875 O O . PRO A 1 112 ? -23.816 -6.186 17.094 1.00 53.81 112 PRO A O 1
ATOM 878 N N . LEU A 1 113 ? -22.695 -4.539 16.048 1.00 54.03 113 LEU A N 1
ATOM 879 C CA . LEU A 1 113 ? -21.503 -4.642 16.891 1.00 54.03 113 LEU A CA 1
ATOM 880 C C . LEU A 1 113 ? -21.861 -4.310 18.354 1.00 54.03 113 LEU A C 1
ATOM 882 O O . LEU A 1 113 ? -22.705 -3.434 18.578 1.00 54.03 113 LEU A O 1
ATOM 886 N N . PRO A 1 114 ? -21.230 -4.962 19.350 1.00 61.62 114 PRO A N 1
ATOM 887 C CA . PRO A 1 114 ? -21.354 -4.551 20.745 1.00 61.62 114 PRO A CA 1
ATOM 888 C C . PRO A 1 114 ? -20.977 -3.071 20.910 1.00 61.62 114 PRO A C 1
ATOM 890 O O . PRO A 1 114 ? -20.099 -2.569 20.207 1.00 61.62 114 PRO A O 1
ATOM 893 N N . GLU A 1 115 ? -21.633 -2.357 21.829 1.00 75.06 115 GLU A N 1
ATOM 894 C CA . GLU A 1 115 ? -21.308 -0.949 22.082 1.00 75.06 115 GLU A CA 1
ATOM 895 C C . GLU A 1 115 ? -19.868 -0.798 22.600 1.00 75.06 115 GLU A C 1
ATOM 897 O O . GLU A 1 115 ? -19.469 -1.459 23.559 1.00 75.06 115 GLU A O 1
ATOM 902 N N . VAL A 1 116 ? -19.104 0.110 21.985 1.00 85.44 116 VAL A N 1
ATOM 903 C CA . VAL A 1 116 ? -17.753 0.488 22.428 1.00 85.44 116 VAL A CA 1
ATOM 904 C C . VAL A 1 116 ? -17.839 1.333 23.701 1.00 85.44 116 VAL A C 1
ATOM 906 O O . VAL A 1 116 ? -18.686 2.220 23.806 1.00 85.44 116 VAL A O 1
ATOM 909 N N . GLY A 1 117 ? -16.927 1.110 24.652 1.00 84.88 117 GLY A N 1
ATOM 910 C CA . GLY A 1 117 ? -16.812 1.919 25.874 1.00 84.88 117 GLY A CA 1
ATOM 911 C C . GLY A 1 117 ? -16.497 1.133 27.147 1.00 84.88 117 GLY A C 1
ATOM 912 O O . GLY A 1 117 ? -16.357 1.728 28.217 1.00 84.88 117 GLY A O 1
ATOM 913 N N . ASN A 1 118 ? -16.331 -0.185 27.053 1.00 89.56 118 ASN A N 1
ATOM 914 C CA . ASN A 1 118 ? -15.968 -1.068 28.159 1.00 89.56 118 ASN A CA 1
ATOM 915 C C . ASN A 1 118 ? -14.517 -1.558 28.045 1.00 89.56 118 ASN A C 1
ATOM 917 O O . ASN A 1 118 ? -14.220 -2.731 28.280 1.00 89.56 118 ASN A O 1
ATOM 921 N N . VAL A 1 119 ? -13.610 -0.649 27.692 1.00 92.94 119 VAL A N 1
ATOM 922 C CA . VAL A 1 119 ? -12.192 -0.969 27.528 1.00 92.94 119 VAL A CA 1
ATOM 923 C C . VAL A 1 119 ? -11.584 -1.481 28.832 1.00 92.94 119 VAL A C 1
ATOM 925 O O . VAL A 1 119 ? -11.632 -0.817 29.877 1.00 92.94 119 VAL A O 1
ATOM 928 N N . LYS A 1 120 ? -10.934 -2.640 28.733 1.00 94.19 120 LYS A N 1
ATOM 929 C CA . LYS A 1 120 ? -10.168 -3.290 29.796 1.00 94.19 120 LYS A CA 1
ATOM 930 C C . LYS A 1 120 ? -8.703 -3.399 29.402 1.00 94.19 120 LYS A C 1
ATOM 932 O O . LYS A 1 120 ? -8.344 -3.379 28.227 1.00 94.19 120 LYS A O 1
ATOM 937 N N . LEU A 1 121 ? -7.848 -3.531 30.410 1.00 96.44 121 LEU A N 1
ATOM 938 C CA . LEU A 1 121 ? -6.452 -3.887 30.206 1.00 96.44 121 LEU A CA 1
ATOM 939 C C . LEU A 1 121 ? -6.373 -5.387 29.894 1.00 96.44 121 LEU A C 1
ATOM 941 O O . LEU A 1 121 ? -6.680 -6.201 30.762 1.00 96.44 121 LEU A O 1
ATOM 945 N N . LYS A 1 122 ? -5.955 -5.734 28.674 1.00 96.50 122 LYS A N 1
ATOM 946 C CA . LYS A 1 122 ? -5.743 -7.122 28.239 1.00 96.50 122 LYS A CA 1
ATOM 947 C C . LYS A 1 122 ? -4.463 -7.680 28.855 1.00 96.50 122 LYS A C 1
ATOM 949 O O . LYS A 1 122 ? -4.463 -8.759 29.438 1.00 96.50 122 LYS A O 1
ATOM 954 N N . TRP A 1 123 ? -3.374 -6.918 28.763 1.00 97.75 123 TRP A N 1
ATOM 955 C CA . TRP A 1 123 ? -2.108 -7.225 29.428 1.00 97.75 123 TRP A CA 1
ATOM 956 C C . TRP A 1 123 ? -1.199 -5.994 29.517 1.00 97.75 123 TRP A C 1
ATOM 958 O O . TRP A 1 123 ? -1.351 -5.013 28.783 1.00 97.75 123 TRP A O 1
ATOM 968 N N . VAL A 1 124 ? -0.209 -6.081 30.406 1.00 98.06 124 VAL A N 1
ATOM 969 C CA . VAL A 1 124 ? 0.981 -5.217 30.437 1.00 98.06 124 VAL A CA 1
ATOM 970 C C . VAL A 1 124 ? 2.150 -6.058 29.946 1.00 98.06 124 VAL A C 1
ATOM 972 O O . VAL A 1 124 ? 2.276 -7.206 30.366 1.00 98.06 124 VAL A O 1
ATOM 975 N N . GLY A 1 125 ? 2.977 -5.511 29.057 1.00 95.69 125 GLY A N 1
ATOM 976 C CA . GLY A 1 125 ? 4.110 -6.227 28.484 1.00 95.69 125 GLY A CA 1
ATOM 977 C C . GLY A 1 125 ? 5.000 -6.813 29.578 1.00 95.69 125 GLY A C 1
ATOM 978 O O . GLY A 1 125 ? 5.309 -6.140 30.561 1.00 95.69 125 GLY A O 1
ATOM 979 N N . GLY A 1 126 ? 5.424 -8.065 29.405 1.00 89.00 126 GLY A N 1
ATOM 980 C CA . GLY A 1 126 ? 6.200 -8.813 30.402 1.00 89.00 126 GLY A CA 1
ATOM 981 C C . GLY A 1 126 ? 7.612 -8.271 30.661 1.00 89.00 126 GLY A C 1
ATOM 982 O O . GLY A 1 126 ? 8.365 -8.867 31.429 1.00 89.00 126 GLY A O 1
ATOM 983 N N . HIS A 1 127 ? 7.986 -7.160 30.024 1.00 93.50 127 HIS A N 1
ATOM 984 C CA . HIS A 1 127 ? 9.275 -6.503 30.166 1.00 93.50 127 HIS A CA 1
ATOM 985 C C . HIS A 1 127 ? 9.107 -4.981 30.204 1.00 93.50 127 HIS A C 1
ATOM 987 O O . HIS A 1 127 ? 8.261 -4.421 29.502 1.00 93.50 127 HIS A O 1
ATOM 993 N N . VAL A 1 128 ? 9.932 -4.321 31.017 1.00 96.06 128 VAL A N 1
ATOM 994 C CA . VAL A 1 128 ? 10.020 -2.858 31.042 1.00 96.06 128 VAL A CA 1
ATOM 995 C C . VAL A 1 128 ? 10.720 -2.341 29.786 1.00 96.06 128 VAL A C 1
ATOM 997 O O . VAL A 1 128 ? 11.532 -3.024 29.173 1.00 96.06 128 VAL A O 1
ATOM 1000 N N . LEU A 1 129 ? 10.403 -1.116 29.404 1.00 96.69 129 LEU A N 1
ATOM 1001 C CA . LEU A 1 129 ? 10.977 -0.396 28.281 1.00 96.69 129 LEU A CA 1
ATOM 1002 C C . LEU A 1 129 ? 11.712 0.844 28.793 1.00 96.69 129 LEU A C 1
ATOM 1004 O O . LEU A 1 129 ? 11.360 1.419 29.827 1.00 96.69 129 LEU A O 1
ATOM 1008 N N . GLY A 1 130 ? 12.668 1.324 28.000 1.00 96.31 130 GLY A N 1
ATOM 1009 C CA . GLY A 1 130 ? 13.112 2.713 28.098 1.00 96.31 130 GLY A CA 1
ATOM 1010 C C . GLY A 1 130 ? 11.994 3.700 27.740 1.00 96.31 130 GLY A C 1
ATOM 1011 O O . GLY A 1 130 ? 10.911 3.309 27.302 1.00 96.31 130 GLY A O 1
ATOM 1012 N N . GLU A 1 131 ? 12.273 4.999 27.870 1.00 95.62 131 GLU A N 1
ATOM 1013 C CA . GLU A 1 131 ? 11.321 6.061 27.523 1.00 95.62 131 GLU A CA 1
ATOM 1014 C C . GLU A 1 131 ? 10.707 5.828 26.128 1.00 95.62 131 GLU A C 1
ATOM 1016 O O . GLU A 1 131 ? 11.418 5.583 25.146 1.00 95.62 131 GLU A O 1
ATOM 1021 N N . VAL A 1 132 ? 9.378 5.914 26.043 1.00 93.94 132 VAL A N 1
ATOM 1022 C CA . VAL A 1 132 ? 8.621 5.733 24.803 1.00 93.94 132 VAL A CA 1
ATOM 1023 C C . VAL A 1 132 ? 8.246 7.098 24.250 1.00 93.94 132 VAL A C 1
ATOM 1025 O O . VAL A 1 132 ? 7.295 7.735 24.711 1.00 93.94 132 VAL A O 1
ATOM 1028 N N . ARG A 1 133 ? 8.960 7.537 23.213 1.00 87.75 133 ARG A N 1
ATOM 1029 C CA . ARG A 1 133 ? 8.747 8.848 22.595 1.00 87.75 133 ARG A CA 1
ATOM 1030 C C . ARG A 1 133 ? 8.560 8.749 21.085 1.00 87.75 133 ARG A C 1
ATOM 1032 O O . ARG A 1 133 ? 9.467 8.354 20.359 1.00 87.75 133 ARG A O 1
ATOM 1039 N N . SER A 1 134 ? 7.368 9.136 20.623 1.00 79.69 134 SER A N 1
ATOM 1040 C CA . SER A 1 134 ? 6.989 9.249 19.202 1.00 79.69 134 SER A CA 1
ATOM 1041 C C . SER A 1 134 ? 7.209 7.980 18.361 1.00 79.69 134 SER A C 1
ATOM 1043 O O . SER A 1 134 ? 7.382 8.044 17.143 1.00 79.69 134 SER A O 1
ATOM 1045 N N . THR A 1 135 ? 7.143 6.818 19.010 1.00 88.75 135 THR A N 1
ATOM 1046 C CA . THR A 1 135 ? 7.153 5.487 18.393 1.00 88.75 135 THR A CA 1
ATOM 1047 C C . THR A 1 135 ? 5.784 4.824 18.559 1.00 88.75 135 THR A C 1
ATOM 1049 O O . THR A 1 135 ? 5.083 5.079 19.541 1.00 88.75 135 THR A O 1
ATOM 1052 N N . ALA A 1 136 ? 5.370 4.019 17.586 1.00 93.25 136 ALA A N 1
ATOM 1053 C CA . ALA A 1 136 ? 4.107 3.286 17.602 1.00 93.25 136 ALA A CA 1
ATOM 1054 C C . ALA A 1 136 ? 4.384 1.773 17.546 1.00 93.25 136 ALA A C 1
ATOM 1056 O O . ALA A 1 136 ? 5.323 1.376 16.848 1.00 93.25 136 ALA A O 1
ATOM 1057 N N . PRO A 1 137 ? 3.609 0.928 18.248 1.00 96.31 137 PRO A N 1
ATOM 1058 C CA . PRO A 1 137 ? 3.728 -0.521 18.117 1.00 96.31 137 PRO A CA 1
ATOM 1059 C C . PRO A 1 137 ? 3.325 -0.957 16.708 1.00 96.31 137 PRO A C 1
ATOM 1061 O O . PRO A 1 137 ? 2.288 -0.528 16.231 1.00 96.31 137 PRO A O 1
ATOM 1064 N N . ALA A 1 138 ? 4.093 -1.815 16.045 1.00 96.44 138 ALA A N 1
ATOM 1065 C CA . ALA A 1 138 ? 3.672 -2.430 14.784 1.00 96.44 138 ALA A CA 1
ATOM 1066 C C . ALA A 1 138 ? 3.176 -3.855 15.038 1.00 96.44 138 ALA A C 1
ATOM 1068 O O . ALA A 1 138 ? 3.744 -4.568 15.861 1.00 96.44 138 ALA A O 1
ATOM 1069 N N . VAL A 1 139 ? 2.141 -4.294 14.330 1.00 94.62 139 VAL A N 1
ATOM 1070 C CA . VAL A 1 139 ? 1.539 -5.621 14.501 1.00 94.62 139 VAL A CA 1
ATOM 1071 C C . VAL A 1 139 ? 1.634 -6.393 13.190 1.00 94.62 139 VAL A C 1
ATOM 1073 O O . VAL A 1 139 ? 1.099 -5.943 12.179 1.00 94.62 139 VAL A O 1
ATOM 1076 N N . SER A 1 140 ? 2.272 -7.561 13.196 1.00 86.88 140 SER A N 1
ATOM 1077 C CA . SER A 1 140 ? 2.422 -8.462 12.040 1.00 86.88 140 SER A CA 1
ATOM 1078 C C . SER A 1 140 ? 1.230 -9.402 11.857 1.00 86.88 140 SER A C 1
ATOM 1080 O O . SER A 1 140 ? 0.437 -9.604 12.776 1.00 86.88 140 SER A O 1
ATOM 1082 N N . ASP A 1 141 ? 1.077 -9.997 10.673 1.00 78.75 141 ASP A N 1
ATOM 1083 C CA . ASP A 1 141 ? -0.073 -10.855 10.332 1.00 78.75 141 ASP A CA 1
ATOM 1084 C C . ASP A 1 141 ? -0.178 -12.146 11.161 1.00 78.75 141 ASP A C 1
ATOM 1086 O O . ASP A 1 141 ? -1.272 -12.678 11.326 1.00 78.75 141 ASP A O 1
ATOM 1090 N N . ASP A 1 142 ? 0.922 -12.593 11.771 1.00 74.44 142 ASP A N 1
ATOM 1091 C CA . ASP A 1 142 ? 0.965 -13.668 12.773 1.00 74.44 142 ASP A CA 1
ATOM 1092 C C . ASP A 1 142 ? 0.670 -13.183 14.211 1.00 74.44 142 ASP A C 1
ATOM 1094 O O . ASP A 1 142 ? 0.930 -13.910 15.168 1.00 74.44 142 ASP A O 1
ATOM 1098 N N . ASN A 1 143 ? 0.139 -11.966 14.382 1.00 79.94 143 ASN A N 1
ATOM 1099 C CA . ASN A 1 143 ? -0.141 -11.325 15.673 1.00 79.94 143 ASN A CA 1
ATOM 1100 C C . ASN A 1 143 ? 1.103 -11.153 16.571 1.00 79.94 143 ASN A C 1
ATOM 1102 O O . ASN A 1 143 ? 1.044 -11.258 17.798 1.00 79.94 143 ASN A O 1
ATOM 1106 N N . GLY A 1 144 ? 2.256 -10.864 15.972 1.00 89.94 144 GLY A N 1
ATOM 1107 C CA . GLY A 1 144 ? 3.425 -10.363 16.689 1.00 89.94 144 GLY A CA 1
ATOM 1108 C C . GLY A 1 144 ? 3.339 -8.854 16.896 1.00 89.94 144 GLY A C 1
ATOM 1109 O O . GLY A 1 144 ? 3.079 -8.130 15.940 1.00 89.94 144 GLY A O 1
ATOM 1110 N N . VAL A 1 145 ? 3.589 -8.366 18.113 1.00 97.44 145 VAL A N 1
ATOM 1111 C CA . VAL A 1 145 ? 3.599 -6.923 18.415 1.00 97.44 145 VAL A CA 1
ATOM 1112 C C . VAL A 1 145 ? 5.034 -6.449 18.591 1.00 97.44 145 VAL A C 1
ATOM 1114 O O . VAL A 1 145 ? 5.773 -6.992 19.404 1.00 97.44 145 VAL A O 1
ATOM 1117 N N . TYR A 1 146 ? 5.440 -5.434 17.842 1.00 97.50 146 TYR A N 1
ATOM 1118 C CA . TYR A 1 146 ? 6.817 -4.971 17.747 1.00 97.50 146 TYR A CA 1
ATOM 1119 C C . TYR A 1 146 ? 6.934 -3.540 18.229 1.00 97.50 146 TYR A C 1
ATOM 1121 O O . TYR A 1 146 ? 6.176 -2.677 17.792 1.00 97.50 146 TYR A O 1
ATOM 1129 N N . MET A 1 147 ? 7.911 -3.262 19.087 1.00 95.75 147 MET A N 1
ATOM 1130 C CA . MET A 1 147 ? 8.108 -1.909 19.594 1.00 95.75 147 MET A CA 1
ATOM 1131 C C . MET A 1 147 ? 9.573 -1.595 19.876 1.00 95.75 147 MET A C 1
ATOM 1133 O O . MET A 1 147 ? 10.348 -2.461 20.283 1.00 95.75 147 MET A O 1
ATOM 1137 N N . THR A 1 148 ? 9.929 -0.335 19.648 1.00 95.62 148 THR A N 1
ATOM 1138 C CA . THR A 1 148 ? 11.208 0.270 20.023 1.00 95.62 148 THR A CA 1
ATOM 1139 C C . THR A 1 148 ? 11.052 1.152 21.257 1.00 95.62 148 THR A C 1
ATOM 1141 O O . THR A 1 148 ? 9.965 1.661 21.540 1.00 95.62 148 THR A O 1
ATOM 1144 N N . SER A 1 149 ? 12.154 1.385 21.963 1.00 94.94 149 SER A N 1
ATOM 1145 C CA . SER A 1 149 ? 12.225 2.322 23.088 1.00 94.94 149 SER A CA 1
ATOM 1146 C C . SER A 1 149 ? 13.617 2.947 23.214 1.00 94.94 149 SER A C 1
ATOM 1148 O O . SER A 1 149 ? 14.570 2.524 22.556 1.00 94.94 149 SER A O 1
ATOM 1150 N N . ASN A 1 150 ? 13.754 3.968 24.066 1.00 93.94 150 ASN A N 1
ATOM 1151 C CA . ASN A 1 150 ? 15.022 4.681 24.280 1.00 93.94 150 ASN A CA 1
ATOM 1152 C C . ASN A 1 150 ? 16.093 3.886 25.047 1.00 93.94 150 ASN A C 1
ATOM 1154 O O . ASN A 1 150 ? 17.156 4.421 25.329 1.00 93.94 150 ASN A O 1
ATOM 1158 N N . ASP A 1 151 ? 15.846 2.616 25.353 1.00 94.25 151 ASP A N 1
ATOM 1159 C CA . ASP A 1 151 ? 16.874 1.657 25.768 1.00 94.25 151 ASP A CA 1
ATOM 1160 C C . ASP A 1 151 ? 17.572 0.975 24.574 1.00 94.25 151 ASP A C 1
ATOM 1162 O O . ASP A 1 151 ? 18.448 0.141 24.778 1.00 94.25 151 ASP A O 1
ATOM 1166 N N . HIS A 1 152 ? 17.221 1.366 23.341 1.00 94.31 152 HIS A N 1
ATOM 1167 C CA . HIS A 1 152 ? 17.867 0.976 22.083 1.00 94.31 152 HIS A CA 1
ATOM 1168 C C . HIS A 1 152 ? 17.621 -0.465 21.625 1.00 94.31 152 HIS A C 1
ATOM 1170 O O . HIS A 1 152 ? 18.372 -0.990 20.802 1.00 94.31 152 HIS A O 1
ATOM 1176 N N . TYR A 1 153 ? 16.531 -1.080 22.078 1.00 95.69 153 TYR A N 1
ATOM 1177 C CA . TYR A 1 153 ? 16.102 -2.391 21.598 1.00 95.69 153 TYR A CA 1
ATOM 1178 C C . TYR A 1 153 ? 14.858 -2.293 20.716 1.00 95.69 153 TYR A C 1
ATOM 1180 O O . TYR A 1 153 ? 13.963 -1.481 20.956 1.00 95.69 153 TYR A O 1
ATOM 1188 N N . LEU A 1 154 ? 14.786 -3.169 19.714 1.00 97.38 154 LEU A N 1
ATOM 1189 C CA . LEU A 1 154 ? 13.521 -3.606 19.126 1.00 97.38 154 LEU A CA 1
ATOM 1190 C C . LEU A 1 154 ? 13.093 -4.890 19.839 1.00 97.38 154 LEU A C 1
ATOM 1192 O O . LEU A 1 154 ? 13.890 -5.818 19.951 1.00 97.38 154 LEU A O 1
ATOM 1196 N N . ARG A 1 155 ? 11.836 -4.981 20.267 1.00 97.31 155 ARG A N 1
ATOM 1197 C CA . ARG A 1 155 ? 11.291 -6.181 20.918 1.00 97.31 155 ARG A CA 1
ATOM 1198 C C . ARG A 1 155 ? 10.058 -6.698 20.201 1.00 97.31 155 ARG A C 1
ATOM 1200 O O . ARG A 1 155 ? 9.279 -5.891 19.699 1.00 97.31 155 ARG A O 1
ATOM 1207 N N . LYS A 1 156 ? 9.878 -8.024 20.197 1.00 97.44 156 LYS A N 1
ATOM 1208 C CA . LYS A 1 156 ? 8.634 -8.702 19.799 1.00 97.44 156 LYS A CA 1
ATOM 1209 C C . LYS A 1 156 ? 7.913 -9.211 21.045 1.00 97.44 156 LYS A C 1
ATOM 1211 O O . LYS A 1 156 ? 8.516 -9.898 21.867 1.00 97.44 156 LYS A O 1
ATOM 1216 N N . PHE A 1 157 ? 6.621 -8.935 21.139 1.00 97.31 157 PHE A N 1
ATOM 1217 C CA . PHE A 1 157 ? 5.713 -9.403 22.176 1.00 97.31 157 PHE A CA 1
ATOM 1218 C C . PHE A 1 157 ? 4.611 -10.278 21.572 1.00 97.31 157 PHE A C 1
ATOM 1220 O O . PHE A 1 157 ? 4.190 -10.082 20.428 1.00 97.31 157 PHE A O 1
ATOM 1227 N N . SER A 1 158 ? 4.129 -11.236 22.355 1.00 95.06 158 SER A N 1
ATOM 1228 C CA . SER A 1 158 ? 2.921 -12.004 22.053 1.00 95.06 158 SER A CA 1
ATOM 1229 C C . SER A 1 158 ? 1.690 -11.099 22.143 1.00 95.06 158 SER A C 1
ATOM 1231 O O . SER A 1 158 ? 1.402 -10.564 23.211 1.00 95.06 158 SER A O 1
ATOM 1233 N N . ALA A 1 159 ? 0.913 -10.965 21.064 1.00 93.19 159 ALA A N 1
ATOM 1234 C CA . ALA A 1 159 ? -0.369 -10.251 21.106 1.00 93.19 159 ALA A CA 1
ATOM 1235 C C . ALA A 1 159 ? -1.365 -10.842 22.116 1.00 93.19 159 ALA A C 1
ATOM 1237 O O . ALA A 1 159 ? -2.221 -10.121 22.632 1.00 93.19 159 ALA A O 1
ATOM 1238 N N . ALA A 1 160 ? -1.271 -12.147 22.382 1.00 91.94 160 ALA A N 1
ATOM 1239 C CA . ALA A 1 160 ? -2.192 -12.853 23.261 1.00 91.94 160 ALA A CA 1
ATOM 1240 C C . ALA A 1 160 ? -1.874 -12.623 24.744 1.00 91.94 160 ALA A C 1
ATOM 1242 O O . ALA A 1 160 ? -2.792 -12.431 25.535 1.00 91.94 160 ALA A O 1
ATOM 1243 N N . THR A 1 161 ? -0.591 -12.640 25.113 1.00 93.38 161 THR A N 1
ATOM 1244 C CA . THR A 1 161 ? -0.163 -12.695 26.524 1.00 93.38 161 THR A CA 1
ATOM 1245 C C . THR A 1 161 ? 0.668 -11.500 26.977 1.00 93.38 161 THR A C 1
ATOM 1247 O O . THR A 1 161 ? 0.822 -11.296 28.175 1.00 93.38 161 THR A O 1
ATOM 1250 N N . GLY A 1 162 ? 1.221 -10.713 26.051 1.00 95.06 162 GLY A N 1
ATOM 1251 C CA . GLY A 1 162 ? 2.161 -9.639 26.371 1.00 95.06 162 GLY A CA 1
ATOM 1252 C C . GLY A 1 162 ? 3.573 -10.123 26.707 1.00 95.06 162 GLY A C 1
ATOM 1253 O O . GLY A 1 162 ? 4.433 -9.301 27.019 1.00 95.06 162 GLY A O 1
ATOM 1254 N N . ASP A 1 163 ? 3.850 -11.428 26.629 1.00 95.38 163 ASP A N 1
ATOM 1255 C CA . ASP A 1 163 ? 5.187 -11.968 26.880 1.00 95.38 163 ASP A CA 1
ATOM 1256 C C . ASP A 1 163 ? 6.179 -11.485 25.820 1.00 95.38 163 ASP A C 1
ATOM 1258 O O . ASP A 1 163 ? 5.892 -11.534 24.620 1.00 95.38 163 ASP A O 1
ATOM 1262 N N . GLN A 1 164 ? 7.369 -11.065 26.254 1.00 96.12 164 GLN A N 1
ATOM 1263 C CA . GLN A 1 164 ? 8.479 -10.795 25.344 1.00 96.12 164 GLN A CA 1
ATOM 1264 C C . GLN A 1 164 ? 8.968 -12.115 24.736 1.00 96.12 164 GLN A C 1
ATOM 1266 O O . GLN A 1 164 ? 9.380 -13.026 25.451 1.00 96.12 164 GLN A O 1
ATOM 1271 N N . LEU A 1 165 ? 8.951 -12.198 23.407 1.00 95.62 165 LEU A N 1
ATOM 1272 C CA . LEU A 1 165 ? 9.388 -13.374 22.654 1.00 95.62 165 LEU A CA 1
ATOM 1273 C C . LEU A 1 165 ? 10.874 -13.296 22.301 1.00 95.62 165 LEU A C 1
ATOM 1275 O O . LEU A 1 165 ? 11.586 -14.292 22.398 1.00 95.62 165 LEU A O 1
ATOM 1279 N N . TRP A 1 166 ? 11.343 -12.113 21.904 1.00 97.31 166 TRP A N 1
ATOM 1280 C CA . TRP A 1 166 ? 12.753 -11.827 21.653 1.00 97.31 166 TRP A CA 1
ATOM 1281 C C . TRP A 1 166 ? 13.019 -10.319 21.667 1.00 97.31 166 TRP A C 1
ATOM 1283 O O . TRP A 1 166 ? 12.095 -9.504 21.582 1.00 97.31 166 TRP A O 1
ATOM 1293 N N . GLU A 1 167 ? 14.297 -9.954 21.743 1.00 97.38 167 GLU A N 1
ATOM 1294 C CA . GLU A 1 167 ? 14.783 -8.583 21.582 1.00 97.38 167 GLU A CA 1
ATOM 1295 C C . GLU A 1 167 ? 15.995 -8.525 20.647 1.00 97.38 167 GLU A C 1
ATOM 1297 O O . GLU A 1 167 ? 16.723 -9.504 20.489 1.00 97.38 167 GLU A O 1
ATOM 1302 N N . PHE A 1 168 ? 16.195 -7.368 20.022 1.00 98.06 168 PHE A N 1
ATOM 1303 C CA . PHE A 1 168 ? 17.294 -7.080 19.112 1.00 98.06 168 PHE A CA 1
ATOM 1304 C C . PHE A 1 168 ? 17.976 -5.772 19.520 1.00 98.06 168 PHE A C 1
ATOM 1306 O O . PHE A 1 168 ? 17.332 -4.721 19.545 1.00 98.06 168 PHE A O 1
ATOM 1313 N N . ASP A 1 169 ? 19.273 -5.841 19.822 1.00 96.31 169 ASP A N 1
ATOM 1314 C CA . ASP A 1 169 ? 20.103 -4.693 20.201 1.00 96.31 169 ASP A CA 1
ATOM 1315 C C . ASP A 1 169 ? 20.429 -3.832 18.968 1.00 96.31 169 ASP A C 1
ATOM 1317 O O . ASP A 1 169 ? 21.253 -4.201 18.126 1.00 96.31 169 ASP A O 1
ATOM 1321 N N . LEU A 1 170 ? 19.800 -2.659 18.856 1.00 93.62 170 LEU A N 1
ATOM 1322 C CA . LEU A 1 170 ? 20.021 -1.734 17.739 1.00 93.62 170 LEU A CA 1
ATOM 1323 C C . LEU A 1 170 ? 21.360 -0.987 17.859 1.00 93.62 170 LEU A C 1
ATOM 1325 O O . LEU A 1 170 ? 21.791 -0.338 16.897 1.00 93.62 170 LEU A O 1
ATOM 1329 N N . TRP A 1 171 ? 22.019 -1.075 19.015 1.00 91.31 171 TRP A N 1
ATOM 1330 C CA . TRP A 1 171 ? 23.203 -0.316 19.415 1.00 91.31 171 TRP A CA 1
ATOM 1331 C C . TRP A 1 171 ? 24.454 -1.167 19.620 1.00 91.31 171 TRP A C 1
ATOM 1333 O O . TRP A 1 171 ? 25.496 -0.648 20.029 1.00 91.31 171 TRP A O 1
ATOM 1343 N N . THR A 1 172 ? 24.393 -2.446 19.256 1.00 90.81 172 THR A N 1
ATOM 1344 C CA . THR A 1 172 ? 25.514 -3.364 19.426 1.00 90.81 172 THR A CA 1
ATOM 1345 C C . THR A 1 172 ? 26.804 -2.834 18.790 1.00 90.81 172 THR A C 1
ATOM 1347 O O . THR A 1 172 ? 26.827 -2.348 17.649 1.00 90.81 172 THR A O 1
ATOM 1350 N N . SER A 1 173 ? 27.911 -2.954 19.525 1.00 89.31 173 SER A N 1
ATOM 1351 C CA . SER A 1 173 ? 29.254 -2.608 19.042 1.00 89.31 173 SER A CA 1
ATOM 1352 C C . SER A 1 173 ? 29.783 -3.604 18.007 1.00 89.31 173 SER A C 1
ATOM 1354 O O . SER A 1 173 ? 30.720 -3.291 17.273 1.00 89.31 173 SER A O 1
ATOM 1356 N N . ALA A 1 174 ? 29.159 -4.785 17.893 1.00 89.94 174 ALA A N 1
ATOM 1357 C CA . ALA A 1 174 ? 29.468 -5.763 16.851 1.00 89.94 174 ALA A CA 1
ATOM 1358 C C . ALA A 1 174 ? 29.194 -5.221 15.435 1.00 89.94 174 ALA A C 1
ATOM 1360 O O . ALA A 1 174 ? 29.791 -5.696 14.472 1.00 89.94 174 ALA A O 1
ATOM 1361 N N . ASP A 1 175 ? 28.331 -4.208 15.326 1.00 88.12 175 ASP A N 1
ATOM 1362 C CA . ASP A 1 175 ? 27.953 -3.539 14.079 1.00 88.12 175 ASP A CA 1
ATOM 1363 C C . ASP A 1 175 ? 28.727 -2.231 13.824 1.00 88.12 175 ASP A C 1
ATOM 1365 O O . ASP A 1 175 ? 28.330 -1.401 13.005 1.00 88.12 175 ASP A O 1
ATOM 1369 N N . GLY A 1 176 ? 29.862 -2.057 14.510 1.00 85.81 176 GLY A N 1
ATOM 1370 C CA . GLY A 1 176 ? 30.748 -0.899 14.387 1.00 85.81 176 GLY A CA 1
ATOM 1371 C C . GLY A 1 176 ? 30.400 0.229 15.357 1.00 85.81 176 GLY A C 1
ATOM 1372 O O . GLY A 1 176 ? 29.787 -0.001 16.403 1.00 85.81 176 GLY A O 1
ATOM 1373 N N . ASP A 1 177 ? 30.788 1.457 15.008 1.00 83.69 177 ASP A N 1
ATOM 1374 C CA . ASP A 1 177 ? 30.541 2.652 15.823 1.00 83.69 177 ASP A CA 1
ATOM 1375 C C . ASP A 1 177 ? 29.043 2.838 16.084 1.00 83.69 177 ASP A C 1
ATOM 1377 O O . ASP A 1 177 ? 28.222 2.797 15.158 1.00 83.69 177 ASP A O 1
ATOM 1381 N N . ALA A 1 178 ? 28.681 3.007 17.355 1.00 82.31 178 ALA A N 1
ATOM 1382 C CA . ALA A 1 178 ? 27.293 3.166 17.763 1.00 82.31 178 ALA A CA 1
ATOM 1383 C C . ALA A 1 178 ? 26.713 4.503 17.253 1.00 82.31 178 ALA A C 1
ATOM 1385 O O . ALA A 1 178 ? 27.434 5.508 17.192 1.00 82.31 178 ALA A O 1
ATOM 1386 N N . PRO A 1 179 ? 25.413 4.546 16.909 1.00 85.00 179 PRO A N 1
ATOM 1387 C CA . PRO A 1 179 ? 24.706 5.804 16.700 1.00 85.00 179 PRO A CA 1
ATOM 1388 C C . PRO A 1 179 ? 24.739 6.674 17.965 1.00 85.00 179 PRO A C 1
ATOM 1390 O O . PRO A 1 179 ? 24.958 6.184 19.069 1.00 85.00 179 PRO A O 1
ATOM 1393 N N . SER A 1 180 ? 24.480 7.972 17.820 1.00 84.00 180 SER A N 1
ATOM 1394 C CA . SER A 1 180 ? 24.313 8.884 18.956 1.00 84.00 180 SER A CA 1
ATOM 1395 C C . SER A 1 180 ? 22.843 9.243 19.179 1.00 84.00 180 SER A C 1
ATOM 1397 O O . SER A 1 180 ? 22.072 9.374 18.225 1.00 84.00 180 SER A O 1
ATOM 1399 N N . GLY A 1 181 ? 22.468 9.518 20.429 1.00 86.88 181 GLY A N 1
ATOM 1400 C CA . GLY A 1 181 ? 21.129 9.992 20.793 1.00 86.88 181 GLY A CA 1
ATOM 1401 C C . GLY A 1 181 ? 20.180 8.868 21.202 1.00 86.88 181 GLY A C 1
ATOM 1402 O O . GLY A 1 181 ? 20.598 7.904 21.821 1.00 86.88 181 GLY A O 1
ATOM 1403 N N . ASN A 1 182 ? 18.906 9.014 20.869 1.00 88.06 182 ASN A N 1
ATOM 1404 C CA . ASN A 1 182 ? 17.796 8.146 21.242 1.00 88.06 182 ASN A CA 1
ATOM 1405 C C . ASN A 1 182 ? 17.283 7.313 20.051 1.00 88.06 182 ASN A C 1
ATOM 1407 O O . ASN A 1 182 ? 17.744 7.443 18.912 1.00 88.06 182 ASN A O 1
ATOM 1411 N N . THR A 1 183 ? 16.312 6.429 20.308 1.00 88.38 183 THR A N 1
ATOM 1412 C CA . THR A 1 183 ? 15.630 5.616 19.284 1.00 88.38 183 THR A CA 1
ATOM 1413 C C . THR A 1 183 ? 14.156 6.009 19.209 1.00 88.38 183 THR A C 1
ATOM 1415 O O . THR A 1 183 ? 13.294 5.412 19.840 1.00 88.38 183 THR A O 1
ATOM 1418 N N . HIS A 1 184 ? 13.868 7.034 18.404 1.00 86.38 184 HIS A N 1
ATOM 1419 C CA . HIS A 1 184 ? 12.515 7.559 18.181 1.00 86.38 184 HIS A CA 1
ATOM 1420 C C . HIS A 1 184 ? 11.932 7.098 16.839 1.00 86.38 184 HIS A C 1
ATOM 1422 O O . HIS A 1 184 ? 11.436 7.903 16.053 1.00 86.38 184 HIS A O 1
ATOM 1428 N N . THR A 1 185 ? 12.057 5.818 16.509 1.00 87.00 185 THR A N 1
ATOM 1429 C CA . THR A 1 185 ? 11.649 5.282 15.203 1.00 87.00 185 THR A CA 1
ATOM 1430 C C . THR A 1 185 ? 10.567 4.241 15.372 1.00 87.00 185 THR A C 1
ATOM 1432 O O . THR A 1 185 ? 10.568 3.463 16.318 1.00 87.00 185 THR A O 1
ATOM 1435 N N . THR A 1 186 ? 9.615 4.244 14.453 1.00 91.75 186 THR A N 1
ATOM 1436 C CA . THR A 1 186 ? 8.518 3.283 14.429 1.00 91.75 186 THR A CA 1
ATOM 1437 C C . THR A 1 186 ? 8.919 2.118 13.519 1.00 91.75 186 THR A C 1
ATOM 1439 O O . THR A 1 186 ? 9.359 2.387 12.398 1.00 91.75 186 THR A O 1
ATOM 1442 N N . PRO A 1 187 ? 8.818 0.851 13.967 1.00 95.00 187 PRO A N 1
ATOM 1443 C CA . PRO A 1 187 ? 9.084 -0.291 13.101 1.00 95.00 187 PRO A CA 1
ATOM 1444 C C . PRO A 1 187 ? 8.040 -0.380 11.982 1.00 95.00 187 PRO A C 1
ATOM 1446 O O . PRO A 1 187 ? 6.861 -0.098 12.209 1.00 95.00 187 PRO A O 1
ATOM 1449 N N . SER A 1 188 ? 8.485 -0.808 10.801 1.00 94.44 188 SER A N 1
ATOM 1450 C CA . SER A 1 188 ? 7.635 -1.152 9.655 1.00 94.44 188 SER A CA 1
ATOM 1451 C C . SER A 1 188 ? 7.802 -2.634 9.327 1.00 94.44 188 SER A C 1
ATOM 1453 O O . SER A 1 188 ? 8.929 -3.127 9.311 1.00 94.44 188 SER A O 1
ATOM 1455 N N . ILE A 1 189 ? 6.707 -3.348 9.069 1.00 93.25 189 ILE A N 1
ATOM 1456 C CA . ILE A 1 189 ? 6.697 -4.804 8.879 1.00 93.25 189 ILE A CA 1
ATOM 1457 C C . ILE A 1 189 ? 6.248 -5.143 7.453 1.00 93.25 189 ILE A C 1
ATOM 1459 O O . ILE A 1 189 ? 5.214 -4.677 6.981 1.00 93.25 189 ILE A O 1
ATOM 1463 N N . GLU A 1 190 ? 7.034 -5.965 6.769 1.00 88.62 190 GLU A N 1
ATOM 1464 C CA . GLU A 1 190 ? 6.717 -6.522 5.453 1.00 88.62 190 GLU A CA 1
ATOM 1465 C C . GLU A 1 190 ? 5.674 -7.648 5.535 1.00 88.62 190 GLU A C 1
ATOM 1467 O O . GLU A 1 190 ? 5.502 -8.273 6.579 1.00 88.62 190 GLU A O 1
ATOM 1472 N N . ILE A 1 191 ? 5.031 -7.984 4.412 1.00 80.44 191 ILE A N 1
ATOM 1473 C CA . ILE A 1 191 ? 4.142 -9.153 4.310 1.00 80.44 191 ILE A CA 1
ATOM 1474 C C . ILE A 1 191 ? 4.833 -10.479 4.684 1.00 80.44 191 ILE A C 1
ATOM 1476 O O . ILE A 1 191 ? 4.191 -11.374 5.223 1.00 80.44 191 ILE A O 1
ATOM 1480 N N . ASP A 1 192 ? 6.142 -10.606 4.440 1.00 79.50 192 ASP A N 1
ATOM 1481 C CA . ASP A 1 192 ? 6.942 -11.781 4.819 1.00 79.50 192 ASP A CA 1
ATOM 1482 C C . ASP A 1 192 ? 7.358 -11.781 6.305 1.00 79.50 192 ASP A C 1
ATOM 1484 O O . ASP A 1 192 ? 8.022 -12.708 6.773 1.00 79.50 192 ASP A O 1
ATOM 1488 N N . GLY A 1 193 ? 6.973 -10.740 7.050 1.00 86.44 193 GLY A N 1
ATOM 1489 C CA . GLY A 1 193 ? 7.296 -10.535 8.457 1.00 86.44 193 GLY A CA 1
ATOM 1490 C C . GLY A 1 193 ? 8.664 -9.896 8.720 1.00 86.44 193 GLY A C 1
ATOM 1491 O O . GLY A 1 193 ? 9.015 -9.718 9.885 1.00 86.44 193 GLY A O 1
ATOM 1492 N N . THR A 1 194 ? 9.445 -9.541 7.693 1.00 94.25 194 THR A N 1
ATOM 1493 C CA . THR A 1 194 ? 10.693 -8.778 7.860 1.00 94.25 194 THR A CA 1
ATOM 1494 C C . THR A 1 194 ? 10.392 -7.423 8.499 1.00 94.25 194 THR A C 1
ATOM 1496 O O . THR A 1 194 ? 9.501 -6.702 8.053 1.00 94.25 194 THR A O 1
ATOM 1499 N N . ILE A 1 195 ? 11.167 -7.049 9.517 1.00 96.62 195 ILE A N 1
ATOM 1500 C CA . ILE A 1 195 ? 11.006 -5.797 10.255 1.00 96.62 195 ILE A CA 1
ATOM 1501 C C . ILE A 1 195 ? 12.098 -4.811 9.851 1.00 96.62 195 ILE A C 1
ATOM 1503 O O . ILE A 1 195 ? 13.284 -5.127 9.942 1.00 96.62 195 ILE A O 1
ATOM 1507 N N . TYR A 1 196 ? 11.698 -3.603 9.460 1.00 95.31 196 TYR A N 1
ATOM 1508 C CA . TYR A 1 196 ? 12.588 -2.486 9.163 1.00 95.31 196 TYR A CA 1
ATOM 1509 C C . TYR A 1 196 ? 12.535 -1.445 10.275 1.00 95.31 196 TYR A C 1
ATOM 1511 O O . TYR A 1 196 ? 11.458 -0.987 10.663 1.00 95.31 196 TYR A O 1
ATOM 1519 N N . VAL A 1 197 ? 13.699 -1.044 10.783 1.00 93.81 197 VAL A N 1
ATOM 1520 C CA . VAL A 1 197 ? 13.794 -0.083 11.889 1.00 93.81 197 VAL A CA 1
ATOM 1521 C C . VAL A 1 197 ? 15.100 0.701 11.834 1.00 93.81 197 VAL A C 1
ATOM 1523 O O . VAL A 1 197 ? 16.157 0.150 11.529 1.00 93.81 197 VAL A O 1
ATOM 1526 N N . GLY A 1 198 ? 15.034 2.000 12.127 1.00 89.38 198 GLY A N 1
ATOM 1527 C CA . GLY A 1 198 ? 16.201 2.884 12.165 1.00 89.38 198 GLY A CA 1
ATOM 1528 C C . GLY A 1 198 ? 16.605 3.327 13.572 1.00 89.38 198 GLY A C 1
ATOM 1529 O O . GLY A 1 198 ? 15.807 3.241 14.495 1.00 89.38 198 GLY A O 1
ATOM 1530 N N . THR A 1 199 ? 17.822 3.837 13.761 1.00 88.38 199 THR A N 1
ATOM 1531 C CA . THR A 1 199 ? 18.276 4.414 15.043 1.00 88.38 199 THR A CA 1
ATOM 1532 C C . THR A 1 199 ? 19.381 5.466 14.849 1.00 88.38 199 THR A C 1
ATOM 1534 O O . THR A 1 199 ? 20.112 5.435 13.852 1.00 88.38 199 THR A O 1
ATOM 1537 N N . GLY A 1 200 ? 19.494 6.398 15.805 1.00 83.25 200 GLY A N 1
ATOM 1538 C CA . GLY A 1 200 ? 20.439 7.522 15.799 1.00 83.25 200 GLY A CA 1
ATOM 1539 C C . GLY A 1 200 ? 19.763 8.866 15.528 1.00 83.25 200 GLY A C 1
ATOM 1540 O O . GLY A 1 200 ? 19.893 9.419 14.436 1.00 83.25 200 GLY A O 1
ATOM 1541 N N . ASP A 1 201 ? 19.021 9.394 16.504 1.00 77.06 201 ASP A N 1
ATOM 1542 C CA . ASP A 1 201 ? 18.158 10.575 16.337 1.00 77.06 201 ASP A CA 1
ATOM 1543 C C . ASP A 1 201 ? 18.861 11.934 16.516 1.00 77.06 201 ASP A C 1
ATOM 1545 O O . ASP A 1 201 ? 18.238 12.986 16.334 1.00 77.06 201 ASP A O 1
ATOM 1549 N N . THR A 1 202 ? 20.153 11.933 16.843 1.00 76.69 202 THR A N 1
ATOM 1550 C CA . THR A 1 202 ? 20.990 13.135 16.885 1.00 76.69 202 THR A CA 1
ATOM 1551 C C . THR A 1 202 ? 21.953 13.133 15.713 1.00 76.69 202 THR A C 1
ATOM 1553 O O . THR A 1 202 ? 22.343 12.088 15.204 1.00 76.69 202 THR A O 1
ATOM 1556 N N . SER A 1 203 ? 22.332 14.325 15.256 1.00 66.62 203 SER A N 1
ATOM 1557 C CA . SER A 1 203 ? 23.329 14.459 14.198 1.00 66.62 203 SER A CA 1
ATOM 1558 C C . SER A 1 203 ? 24.676 13.927 14.686 1.00 66.62 203 SER A C 1
ATOM 1560 O O . SER A 1 203 ? 25.348 14.576 15.485 1.00 66.62 203 SER A O 1
ATOM 1562 N N . GLY A 1 204 ? 25.046 12.747 14.192 1.00 68.19 204 GLY A N 1
ATOM 1563 C CA . GLY A 1 204 ? 26.248 12.010 14.572 1.00 68.19 204 GLY A CA 1
ATOM 1564 C C . GLY A 1 204 ? 27.016 11.494 13.359 1.00 68.19 204 GLY A C 1
ATOM 1565 O O . GLY A 1 204 ? 26.683 11.807 12.214 1.00 68.19 204 GLY A O 1
ATOM 1566 N N . LYS A 1 205 ? 28.059 10.696 13.616 1.00 67.00 205 LYS A N 1
ATOM 1567 C CA . LYS A 1 205 ? 28.853 10.051 12.557 1.00 67.00 205 LYS A CA 1
ATOM 1568 C C . LYS A 1 205 ? 28.134 8.867 11.901 1.00 67.00 205 LYS A C 1
ATOM 1570 O O . LYS A 1 205 ? 28.431 8.537 10.757 1.00 67.00 205 LYS A O 1
ATOM 1575 N N . VAL A 1 206 ? 27.193 8.240 12.610 1.00 77.31 206 VAL A N 1
ATOM 1576 C CA . VAL A 1 206 ? 26.553 6.989 12.189 1.00 77.31 206 VAL A CA 1
ATOM 1577 C C . VAL A 1 206 ? 25.045 7.061 12.404 1.00 77.31 206 VAL A C 1
ATOM 1579 O O . VAL A 1 206 ? 24.580 7.357 13.502 1.00 77.31 206 VAL A O 1
ATOM 1582 N N . GLY A 1 207 ? 24.292 6.746 11.351 1.00 81.50 207 GLY A N 1
ATOM 1583 C CA . GLY A 1 207 ? 22.898 6.314 11.429 1.00 81.50 207 GLY A CA 1
ATOM 1584 C C . GLY A 1 207 ? 22.807 4.854 10.991 1.00 81.50 207 GLY A C 1
ATOM 1585 O O . GLY A 1 207 ? 23.586 4.423 10.135 1.00 81.50 207 GLY A O 1
ATOM 1586 N N . ARG A 1 208 ? 21.885 4.088 11.578 1.00 87.12 208 ARG A N 1
ATOM 1587 C CA . ARG A 1 208 ? 21.673 2.676 11.228 1.00 87.12 208 ARG A CA 1
ATOM 1588 C C . ARG A 1 208 ? 20.225 2.419 10.856 1.00 87.12 208 ARG A C 1
ATOM 1590 O O . ARG A 1 208 ? 19.330 2.915 11.535 1.00 87.12 208 ARG A O 1
ATOM 1597 N N . VAL A 1 209 ? 20.013 1.606 9.829 1.00 89.75 209 VAL A N 1
ATOM 1598 C CA . VAL A 1 209 ? 18.716 0.994 9.526 1.00 89.75 209 VAL A CA 1
ATOM 1599 C C . VAL A 1 209 ? 18.903 -0.497 9.334 1.00 89.75 209 VAL A C 1
ATOM 1601 O O . VAL A 1 209 ? 19.716 -0.932 8.522 1.00 89.75 209 VAL A O 1
ATOM 1604 N N . TYR A 1 210 ? 18.154 -1.275 10.099 1.00 93.75 210 TYR A N 1
ATOM 1605 C CA . TYR A 1 210 ? 18.202 -2.725 10.080 1.00 93.75 210 TYR A CA 1
ATOM 1606 C C . TYR A 1 210 ? 17.016 -3.284 9.305 1.00 93.75 210 TYR A C 1
ATOM 1608 O O . TYR A 1 210 ? 15.913 -2.742 9.382 1.00 93.75 210 TYR A O 1
ATOM 1616 N N . ALA A 1 211 ? 17.252 -4.411 8.638 1.00 96.12 211 ALA A N 1
ATOM 1617 C CA . ALA A 1 211 ? 16.226 -5.415 8.422 1.00 96.12 211 ALA A CA 1
ATOM 1618 C C . ALA A 1 211 ? 16.472 -6.588 9.367 1.00 96.12 211 ALA A C 1
ATOM 1620 O O . ALA A 1 211 ? 17.597 -7.085 9.495 1.00 96.12 211 ALA A O 1
ATOM 1621 N N . ILE A 1 212 ? 15.410 -7.033 10.021 1.00 97.94 212 ILE A N 1
ATOM 1622 C CA . ILE A 1 212 ? 15.429 -8.075 11.043 1.00 97.94 212 ILE A CA 1
ATOM 1623 C C . ILE A 1 212 ? 14.407 -9.130 10.623 1.00 97.94 212 ILE A C 1
ATOM 1625 O O . ILE A 1 212 ? 13.302 -8.797 10.198 1.00 97.94 212 ILE A O 1
ATOM 1629 N N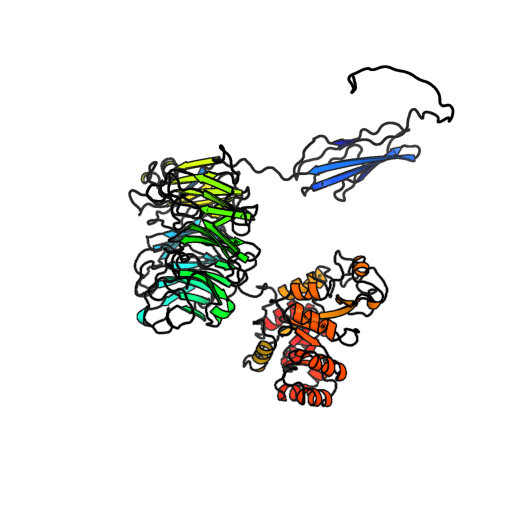 . ASN A 1 213 ? 14.792 -10.400 10.677 1.00 94.94 213 ASN A N 1
ATOM 1630 C CA . ASN A 1 213 ? 13.904 -11.512 10.360 1.00 94.94 213 ASN A CA 1
ATOM 1631 C C . ASN A 1 213 ? 12.823 -11.668 11.451 1.00 94.94 213 ASN A C 1
ATOM 1633 O O . ASN A 1 213 ? 13.032 -11.243 12.592 1.00 94.94 213 ASN A O 1
ATOM 1637 N N . PRO A 1 214 ? 11.691 -12.335 11.158 1.00 91.50 214 PRO A N 1
ATOM 1638 C CA . PRO A 1 214 ? 10.630 -12.576 12.144 1.00 91.50 214 PRO A CA 1
ATOM 1639 C C . PRO A 1 214 ? 11.089 -13.275 13.438 1.00 91.50 214 PRO A C 1
ATOM 1641 O O . PRO A 1 214 ? 10.453 -13.121 14.485 1.00 91.50 214 PRO A O 1
ATOM 1644 N N . ASP A 1 215 ? 12.180 -14.043 13.365 1.00 92.50 215 ASP A N 1
ATOM 1645 C CA . ASP A 1 215 ? 12.795 -14.774 14.479 1.00 92.50 215 ASP A CA 1
ATOM 1646 C C . ASP A 1 215 ? 13.744 -13.920 15.345 1.00 92.50 215 ASP A C 1
ATOM 1648 O O . ASP A 1 215 ? 14.310 -14.427 16.311 1.00 92.50 215 ASP A O 1
ATOM 1652 N N . GLY A 1 216 ? 13.916 -12.637 15.014 1.00 95.44 216 GLY A N 1
ATOM 1653 C CA . GLY A 1 216 ? 14.796 -11.711 15.725 1.00 95.44 216 GLY A CA 1
ATOM 1654 C C . GLY A 1 216 ? 16.250 -11.734 15.248 1.00 95.44 216 GLY A C 1
ATOM 1655 O O . GLY A 1 216 ? 17.071 -10.991 15.776 1.00 95.44 216 GLY A O 1
ATOM 1656 N N . SER A 1 217 ? 16.608 -12.540 14.245 1.00 96.56 217 SER A N 1
ATOM 1657 C CA . SER A 1 217 ? 17.956 -12.518 13.669 1.00 96.56 217 SER A CA 1
ATOM 1658 C C . SER A 1 217 ? 18.150 -11.339 12.706 1.00 96.56 217 SER A C 1
ATOM 1660 O O . SER A 1 217 ? 17.241 -10.940 11.975 1.00 96.56 217 SER A O 1
ATOM 1662 N N . LYS A 1 218 ? 19.360 -10.766 12.666 1.00 96.44 218 LYS A N 1
ATOM 1663 C CA . LYS A 1 218 ? 19.704 -9.709 11.700 1.00 96.44 218 LYS A CA 1
ATOM 1664 C C . LYS A 1 218 ? 19.643 -10.265 10.273 1.00 96.44 218 LYS A C 1
ATOM 1666 O O . LYS A 1 218 ? 20.378 -11.200 9.961 1.00 96.44 218 LYS A O 1
ATOM 1671 N N . LYS A 1 219 ? 18.842 -9.648 9.400 1.00 92.62 219 LYS A N 1
ATOM 1672 C CA . LYS A 1 219 ? 18.804 -9.950 7.958 1.00 92.62 219 LYS A CA 1
ATOM 1673 C C . LYS A 1 219 ? 19.902 -9.180 7.231 1.00 92.62 219 LYS A C 1
ATOM 1675 O O . LYS A 1 219 ? 20.762 -9.772 6.587 1.00 92.62 219 LYS A O 1
ATOM 1680 N N . TRP A 1 220 ? 19.916 -7.863 7.403 1.00 92.50 220 TRP A N 1
ATOM 1681 C CA . TRP A 1 220 ? 20.986 -6.986 6.938 1.00 92.50 220 TRP A CA 1
ATOM 1682 C C . TRP A 1 220 ? 20.981 -5.674 7.726 1.00 92.50 220 TRP A C 1
ATOM 1684 O O . TRP A 1 220 ? 20.029 -5.347 8.435 1.00 92.50 220 TRP A O 1
ATOM 1694 N N . LEU A 1 221 ? 22.068 -4.917 7.601 1.00 90.38 221 LEU A N 1
ATOM 1695 C CA . LEU A 1 221 ? 22.229 -3.595 8.193 1.00 90.38 221 LEU A CA 1
ATOM 1696 C C . LEU A 1 221 ? 22.715 -2.629 7.120 1.00 90.38 221 LEU A C 1
ATOM 1698 O O . LEU A 1 221 ? 23.731 -2.866 6.469 1.00 90.38 221 LEU A O 1
ATOM 1702 N N . VAL A 1 222 ? 22.025 -1.502 7.010 1.00 84.06 222 VAL A N 1
ATOM 1703 C CA . VAL A 1 222 ? 22.537 -0.304 6.362 1.00 84.06 222 VAL A CA 1
ATOM 1704 C C . VAL A 1 222 ? 23.127 0.600 7.432 1.00 84.06 222 VAL A C 1
ATOM 1706 O O . VAL A 1 222 ? 22.409 1.231 8.209 1.00 84.06 222 VAL A O 1
ATOM 1709 N N . ALA A 1 223 ? 24.453 0.661 7.455 1.00 76.44 223 ALA A N 1
ATOM 1710 C CA . ALA A 1 223 ? 25.222 1.605 8.247 1.00 76.44 223 ALA A CA 1
ATOM 1711 C C . ALA A 1 223 ? 26.156 2.364 7.305 1.00 76.44 223 ALA A C 1
ATOM 1713 O O . ALA A 1 223 ? 26.839 1.765 6.474 1.00 76.44 223 ALA A O 1
ATOM 1714 N N . GLY A 1 224 ? 26.170 3.688 7.413 1.00 66.06 224 GLY A N 1
ATOM 1715 C CA . GLY A 1 224 ? 27.007 4.536 6.576 1.00 66.06 224 GLY A CA 1
ATOM 1716 C C . GLY A 1 224 ? 27.747 5.558 7.411 1.00 66.06 224 GLY A C 1
ATOM 1717 O O . GLY A 1 224 ? 27.124 6.259 8.209 1.00 66.06 224 GLY A O 1
ATOM 1718 N N . ASP A 1 225 ? 29.053 5.668 7.189 1.00 63.03 225 ASP A N 1
ATOM 1719 C CA . ASP A 1 225 ? 29.871 6.719 7.778 1.00 63.03 225 ASP A CA 1
ATOM 1720 C C . ASP A 1 225 ? 29.554 8.066 7.109 1.00 63.03 225 ASP A C 1
ATOM 1722 O O . ASP A 1 225 ? 29.664 8.234 5.885 1.00 63.03 225 ASP A O 1
ATOM 1726 N N . ALA A 1 226 ? 29.150 9.013 7.952 1.00 62.88 226 ALA A N 1
ATOM 1727 C CA . ALA A 1 226 ? 29.047 10.438 7.694 1.00 62.88 226 ALA A CA 1
ATOM 1728 C C . ALA A 1 226 ? 30.175 10.990 6.815 1.00 62.88 226 ALA A C 1
ATOM 1730 O O . ALA A 1 226 ? 29.890 11.781 5.919 1.00 62.88 226 ALA A O 1
ATOM 1731 N N . GLU A 1 227 ? 31.424 10.589 7.061 1.00 65.81 227 GLU A N 1
ATOM 1732 C CA . GLU A 1 227 ? 32.646 11.162 6.482 1.00 65.81 227 GLU A CA 1
ATOM 1733 C C . GLU A 1 227 ? 32.983 10.583 5.100 1.00 65.81 227 GLU A C 1
ATOM 1735 O O . GLU A 1 227 ? 33.550 11.280 4.259 1.00 65.81 227 GLU A O 1
ATOM 1740 N N . ASN A 1 228 ? 32.551 9.350 4.822 1.00 61.44 228 ASN A N 1
ATOM 1741 C CA . ASN A 1 228 ? 32.768 8.658 3.545 1.00 61.44 228 ASN A CA 1
ATOM 1742 C C . ASN A 1 228 ? 31.629 8.884 2.530 1.00 61.44 228 ASN A C 1
ATOM 1744 O O . ASN A 1 228 ? 31.642 8.354 1.418 1.00 61.44 228 ASN A O 1
ATOM 1748 N N . GLY A 1 229 ? 30.627 9.683 2.908 1.00 60.53 229 GLY A N 1
ATOM 1749 C CA . GLY A 1 229 ? 29.575 10.173 2.023 1.00 60.53 229 GLY A CA 1
ATOM 1750 C C . GLY A 1 229 ? 28.596 9.119 1.513 1.00 60.53 229 GLY A C 1
ATOM 1751 O O . GLY A 1 229 ? 28.020 9.291 0.435 1.00 60.53 229 GLY A O 1
ATOM 1752 N N . PHE A 1 230 ? 28.350 8.072 2.308 1.00 73.19 230 PHE A N 1
ATOM 1753 C CA . PHE A 1 230 ? 27.270 7.107 2.073 1.00 73.19 230 PHE A CA 1
ATOM 1754 C C . PHE A 1 230 ? 25.893 7.787 2.004 1.00 73.19 230 PHE A C 1
ATOM 1756 O O . PHE A 1 230 ? 25.078 7.465 1.149 1.00 73.19 230 PHE A O 1
ATOM 1763 N N . TRP A 1 231 ? 25.641 8.779 2.853 1.00 72.56 231 TRP A N 1
ATOM 1764 C CA . TRP A 1 231 ? 24.365 9.502 2.871 1.00 72.56 231 TRP A CA 1
ATOM 1765 C C . TRP A 1 231 ? 24.302 10.632 1.833 1.00 72.56 231 TRP A C 1
ATOM 1767 O O . TRP A 1 231 ? 23.238 11.190 1.591 1.00 72.56 231 TRP A O 1
ATOM 1777 N N . ASN A 1 232 ? 25.442 10.998 1.230 1.00 68.69 232 ASN A N 1
ATOM 1778 C CA . ASN A 1 232 ? 25.564 12.250 0.486 1.00 68.69 232 ASN A CA 1
ATOM 1779 C C . ASN A 1 232 ? 26.664 12.240 -0.604 1.00 68.69 232 ASN A C 1
ATOM 1781 O O . ASN A 1 232 ? 27.568 13.073 -0.596 1.00 68.69 232 ASN A O 1
ATOM 1785 N N . LYS A 1 233 ? 26.616 11.280 -1.541 1.00 64.88 233 LYS A N 1
ATOM 1786 C CA . LYS A 1 233 ? 27.474 11.194 -2.753 1.00 64.88 233 LYS A CA 1
ATOM 1787 C C . LYS A 1 233 ? 28.977 11.468 -2.529 1.00 64.88 233 LYS A C 1
ATOM 1789 O O . LYS A 1 233 ? 29.602 12.217 -3.279 1.00 64.88 233 LYS A O 1
ATOM 1794 N N . GLY A 1 234 ? 29.566 10.883 -1.490 1.00 62.97 234 GLY A N 1
ATOM 1795 C CA . GLY A 1 234 ? 30.993 11.061 -1.182 1.00 62.97 234 GLY A CA 1
ATOM 1796 C C . GLY A 1 234 ? 31.344 12.370 -0.458 1.00 62.97 234 GLY A C 1
ATOM 1797 O O . GLY A 1 234 ? 32.523 12.660 -0.280 1.00 62.97 234 GLY A O 1
ATOM 1798 N N . LYS A 1 235 ? 30.353 13.168 -0.032 1.00 66.38 235 LYS A N 1
ATOM 1799 C CA . LYS A 1 235 ? 30.545 14.339 0.837 1.00 66.38 235 LYS A CA 1
ATOM 1800 C C . LYS A 1 235 ? 30.204 14.016 2.287 1.00 66.38 235 LYS A C 1
ATOM 1802 O O . LYS A 1 235 ? 29.267 13.266 2.557 1.00 66.38 235 LYS A O 1
ATOM 1807 N N . ALA A 1 236 ? 30.907 14.675 3.205 1.00 68.56 236 ALA A N 1
ATOM 1808 C CA . ALA A 1 236 ? 30.596 14.606 4.623 1.00 68.56 236 ALA A CA 1
ATOM 1809 C C . ALA A 1 236 ? 29.142 15.045 4.903 1.00 68.56 236 ALA A C 1
ATOM 1811 O O . ALA A 1 236 ? 28.657 16.023 4.329 1.00 68.56 236 ALA A O 1
ATOM 1812 N N . SER A 1 237 ? 28.449 14.331 5.787 1.00 71.06 237 SER A N 1
ATOM 1813 C CA . SER A 1 237 ? 27.072 14.623 6.218 1.00 71.06 237 SER A CA 1
ATOM 1814 C C . SER A 1 237 ? 26.879 14.218 7.678 1.00 71.06 237 SER A C 1
ATOM 1816 O O . SER A 1 237 ? 27.691 13.479 8.209 1.00 71.06 237 SER A O 1
ATOM 1818 N N . THR A 1 238 ? 25.829 14.691 8.347 1.00 75.50 238 THR A N 1
ATOM 1819 C CA . THR A 1 238 ? 25.518 14.293 9.732 1.00 75.50 238 THR A CA 1
ATOM 1820 C C . THR A 1 238 ? 24.144 13.628 9.791 1.00 75.50 238 THR A C 1
ATOM 1822 O O . THR A 1 238 ? 23.161 14.300 10.132 1.00 75.50 238 THR A O 1
ATOM 1825 N N . PRO A 1 239 ? 24.040 12.342 9.393 1.00 77.38 239 PRO A N 1
ATOM 1826 C CA . PRO A 1 239 ? 22.762 11.650 9.316 1.00 77.38 239 PRO A CA 1
ATOM 1827 C C . PRO A 1 239 ? 22.058 11.667 10.673 1.00 77.38 239 PRO A C 1
ATOM 1829 O O . PRO A 1 239 ? 22.680 11.470 11.715 1.00 77.38 239 PRO A O 1
ATOM 1832 N N . ARG A 1 240 ? 20.749 11.917 10.641 1.00 82.00 240 ARG A N 1
ATOM 1833 C CA . ARG A 1 240 ? 19.883 11.923 11.818 1.00 82.00 240 ARG A CA 1
ATOM 1834 C C . ARG A 1 240 ? 18.618 11.122 11.539 1.00 82.00 240 ARG A C 1
ATOM 1836 O O . ARG A 1 240 ? 17.741 11.603 10.830 1.00 82.00 240 ARG A O 1
ATOM 1843 N N . ILE A 1 241 ? 18.494 9.928 12.090 1.00 83.81 241 ILE A N 1
ATOM 1844 C CA . ILE A 1 241 ? 17.330 9.063 11.887 1.00 83.81 241 ILE A CA 1
ATOM 1845 C C . ILE A 1 241 ? 16.337 9.319 13.019 1.00 83.81 241 ILE A C 1
ATOM 1847 O O . ILE A 1 241 ? 16.433 8.733 14.093 1.00 83.81 241 ILE A O 1
ATOM 1851 N N . ASN A 1 242 ? 15.406 10.244 12.789 1.00 78.12 242 ASN A N 1
ATOM 1852 C CA . ASN A 1 242 ? 14.445 10.690 13.794 1.00 78.12 242 ASN A CA 1
ATOM 1853 C C . ASN A 1 242 ? 13.015 10.590 13.258 1.00 78.12 242 ASN A C 1
ATOM 1855 O O . ASN A 1 242 ? 12.774 10.983 12.118 1.00 78.12 242 ASN A O 1
ATOM 1859 N N . TYR A 1 243 ? 12.095 10.059 14.068 1.00 78.44 243 TYR A N 1
ATOM 1860 C CA . TYR A 1 243 ? 10.678 9.851 13.728 1.00 78.44 243 TYR A CA 1
ATOM 1861 C C . TYR A 1 243 ? 10.458 9.064 12.431 1.00 78.44 243 TYR A C 1
ATOM 1863 O O . TYR A 1 243 ? 9.417 9.174 11.781 1.00 78.44 243 TYR A O 1
ATOM 1871 N N . LEU A 1 244 ? 11.447 8.245 12.062 1.00 80.88 244 LEU A N 1
ATOM 1872 C CA . LEU A 1 244 ? 11.403 7.444 10.854 1.00 80.88 244 LEU A CA 1
ATOM 1873 C C . LEU A 1 244 ? 10.319 6.375 10.987 1.00 80.88 244 LEU A C 1
ATOM 1875 O O . LEU A 1 244 ? 10.255 5.646 11.977 1.00 80.88 244 LEU A O 1
ATOM 1879 N N . THR A 1 245 ? 9.502 6.290 9.949 1.00 88.19 245 THR A N 1
ATOM 1880 C CA . THR A 1 245 ? 8.711 5.116 9.582 1.00 88.19 245 THR A CA 1
ATOM 1881 C C . THR A 1 245 ? 9.112 4.810 8.146 1.00 88.19 245 THR A C 1
ATOM 1883 O O . THR A 1 245 ? 9.093 5.723 7.311 1.00 88.19 245 THR A O 1
ATOM 1886 N N . CYS A 1 246 ? 9.585 3.594 7.882 1.00 90.00 246 CYS A N 1
ATOM 1887 C CA . CYS A 1 246 ? 10.023 3.217 6.543 1.00 90.00 246 CYS A CA 1
ATOM 1888 C C . CYS A 1 246 ? 8.800 3.055 5.637 1.00 90.00 246 CYS A C 1
ATOM 1890 O O . CYS A 1 246 ? 7.802 2.473 6.056 1.00 90.00 246 CYS A O 1
ATOM 1892 N N . ALA A 1 247 ? 8.891 3.519 4.392 1.00 90.12 247 ALA A N 1
ATOM 1893 C CA . ALA A 1 247 ? 7.912 3.131 3.383 1.00 90.12 247 ALA A CA 1
ATOM 1894 C C . ALA A 1 247 ? 8.387 1.844 2.710 1.00 90.12 247 ALA A C 1
ATOM 1896 O O . ALA A 1 247 ? 9.552 1.718 2.325 1.00 90.12 247 ALA A O 1
ATOM 1897 N N . ILE A 1 248 ? 7.486 0.885 2.576 1.00 87.94 248 ILE A N 1
ATOM 1898 C CA . ILE A 1 248 ? 7.762 -0.414 1.979 1.00 87.94 248 ILE A CA 1
ATOM 1899 C C . ILE A 1 248 ? 7.214 -0.392 0.546 1.00 87.94 248 ILE A C 1
ATOM 1901 O O . ILE A 1 248 ? 6.004 -0.373 0.348 1.00 87.94 248 ILE A O 1
ATOM 1905 N N . GLY A 1 249 ? 8.106 -0.344 -0.451 1.00 75.50 249 GLY A N 1
ATOM 1906 C CA . GLY A 1 249 ? 7.755 -0.513 -1.870 1.00 75.50 249 GLY A CA 1
ATOM 1907 C C . GLY A 1 249 ? 7.654 -1.988 -2.245 1.00 75.50 249 GLY A C 1
ATOM 1908 O O . GLY A 1 249 ? 7.469 -2.818 -1.375 1.00 75.50 249 GLY A O 1
ATOM 1909 N N . GLU A 1 250 ? 7.825 -2.359 -3.508 1.00 72.75 250 GLU A N 1
ATOM 1910 C CA . GLU A 1 250 ? 7.787 -3.762 -3.940 1.00 72.75 250 GLU A CA 1
ATOM 1911 C C . GLU A 1 250 ? 9.137 -4.437 -3.682 1.00 72.75 250 GLU A C 1
ATOM 1913 O O . GLU A 1 250 ? 9.254 -5.336 -2.849 1.00 72.75 250 GLU A O 1
ATOM 1918 N N . ASN A 1 251 ? 10.186 -3.902 -4.309 1.00 72.56 251 ASN A N 1
ATOM 1919 C CA . ASN A 1 251 ? 11.552 -4.431 -4.241 1.00 72.56 251 ASN A CA 1
ATOM 1920 C C . ASN A 1 251 ? 12.437 -3.700 -3.221 1.00 72.56 251 ASN A C 1
ATOM 1922 O O . ASN A 1 251 ? 13.471 -4.213 -2.786 1.00 72.56 251 ASN A O 1
ATOM 1926 N N . HIS A 1 252 ? 12.018 -2.502 -2.807 1.00 83.69 252 HIS A N 1
ATOM 1927 C CA . HIS A 1 252 ? 12.835 -1.598 -2.008 1.00 83.69 252 HIS A CA 1
ATOM 1928 C C . HIS A 1 252 ? 12.121 -1.157 -0.737 1.00 83.69 252 HIS A C 1
ATOM 1930 O O . HIS A 1 252 ? 10.901 -0.996 -0.704 1.00 83.69 252 HIS A O 1
ATOM 1936 N N . VAL A 1 253 ? 12.902 -0.929 0.309 1.00 90.19 253 VAL A N 1
ATOM 1937 C CA . VAL A 1 253 ? 12.486 -0.162 1.476 1.00 90.19 253 VAL A CA 1
ATOM 1938 C C . VAL A 1 253 ? 13.068 1.242 1.369 1.00 90.19 253 VAL A C 1
ATOM 1940 O O . VAL A 1 253 ? 14.236 1.433 1.016 1.00 90.19 253 VAL A O 1
ATOM 1943 N N . TYR A 1 254 ? 12.231 2.231 1.658 1.00 89.94 254 TYR A N 1
ATOM 1944 C CA . TYR A 1 254 ? 12.573 3.639 1.591 1.00 89.94 254 TYR A CA 1
ATOM 1945 C C . TYR A 1 254 ? 12.718 4.203 2.990 1.00 89.94 254 TYR A C 1
ATOM 1947 O O . TYR A 1 254 ? 11.830 4.071 3.836 1.00 89.94 254 TYR A O 1
ATOM 1955 N N . MET A 1 255 ? 13.845 4.862 3.223 1.00 88.12 255 MET A N 1
ATOM 1956 C CA . MET A 1 255 ? 14.174 5.429 4.522 1.00 88.12 255 MET A CA 1
ATOM 1957 C C . MET A 1 255 ? 14.719 6.840 4.382 1.00 88.12 255 MET A C 1
ATOM 1959 O O . MET A 1 255 ? 15.418 7.167 3.425 1.00 88.12 255 MET A O 1
ATOM 1963 N N . GLY A 1 256 ? 14.395 7.675 5.359 1.00 84.81 256 GLY A N 1
ATOM 1964 C CA . GLY A 1 256 ? 14.792 9.070 5.401 1.00 84.81 256 GLY A CA 1
ATOM 1965 C C . GLY A 1 256 ? 15.776 9.347 6.523 1.00 84.81 256 GLY A C 1
ATOM 1966 O O . GLY A 1 256 ? 15.740 8.704 7.573 1.00 84.81 256 GLY A O 1
ATOM 1967 N N . ASN A 1 257 ? 16.616 10.358 6.332 1.00 81.50 257 ASN A N 1
ATOM 1968 C CA . ASN A 1 257 ? 17.395 10.950 7.409 1.00 81.50 257 ASN A CA 1
ATOM 1969 C C . ASN A 1 257 ? 17.351 12.490 7.374 1.00 81.50 257 ASN A C 1
ATOM 1971 O O . ASN A 1 257 ? 17.304 13.145 6.330 1.00 81.50 257 ASN A O 1
ATOM 1975 N N . GLY A 1 258 ? 17.382 13.065 8.571 1.00 76.44 258 GLY A N 1
ATOM 1976 C CA . GLY A 1 258 ? 17.671 14.461 8.869 1.00 76.44 258 GLY A CA 1
ATOM 1977 C C . GLY A 1 258 ? 19.167 14.793 8.782 1.00 76.44 258 GLY A C 1
ATOM 1978 O O . GLY A 1 258 ? 20.001 13.903 8.619 1.00 76.44 258 GLY A O 1
ATOM 1979 N N . GLY A 1 259 ? 19.510 16.072 8.968 1.00 70.06 259 GLY A N 1
ATOM 1980 C CA . GLY A 1 259 ? 20.896 16.540 9.111 1.00 70.06 259 GLY A CA 1
ATOM 1981 C C . GLY A 1 259 ? 21.201 17.807 8.311 1.00 70.06 259 GLY A C 1
ATOM 1982 O O . GLY A 1 259 ? 20.313 18.385 7.685 1.00 70.06 259 GLY A O 1
ATOM 1983 N N . SER A 1 260 ? 22.472 18.230 8.301 1.00 63.16 260 SER A N 1
ATOM 1984 C CA . SER A 1 260 ? 22.943 19.357 7.466 1.00 63.16 260 SER A CA 1
ATOM 1985 C C . SER A 1 260 ? 22.752 19.100 5.964 1.00 63.16 260 SER A C 1
ATOM 1987 O O . SER A 1 260 ? 22.622 20.032 5.175 1.00 63.16 260 SER A O 1
ATOM 1989 N N . THR A 1 261 ? 22.709 17.823 5.583 1.00 66.75 261 THR A N 1
ATOM 1990 C CA . THR A 1 261 ? 22.451 17.304 4.238 1.00 66.75 261 THR A CA 1
ATOM 1991 C C . THR A 1 261 ? 21.620 16.033 4.376 1.00 66.75 261 THR A C 1
ATOM 1993 O O . THR A 1 261 ? 22.156 14.931 4.407 1.00 66.75 261 THR A O 1
ATOM 1996 N N . GLY A 1 262 ? 20.310 16.194 4.574 1.00 77.50 262 GLY A N 1
ATOM 1997 C CA . GLY A 1 262 ? 19.401 15.055 4.665 1.00 77.50 262 GLY A CA 1
ATOM 1998 C C . GLY A 1 262 ? 19.155 14.388 3.313 1.00 77.50 262 GLY A C 1
ATOM 1999 O O . GLY A 1 262 ? 19.411 14.975 2.254 1.00 77.50 262 GLY A O 1
ATOM 2000 N N . SER A 1 263 ? 18.664 13.153 3.366 1.00 80.69 263 SER A N 1
ATOM 2001 C CA . SER A 1 263 ? 18.452 12.303 2.200 1.00 80.69 263 SER A CA 1
ATOM 2002 C C . SER A 1 263 ? 17.262 11.359 2.375 1.00 80.69 263 SER A C 1
ATOM 2004 O O . SER A 1 263 ? 16.804 11.097 3.489 1.00 80.69 263 SER A O 1
ATOM 2006 N N . VAL A 1 264 ? 16.775 10.847 1.249 1.00 86.50 264 VAL A N 1
ATOM 2007 C CA . VAL A 1 264 ? 15.934 9.648 1.189 1.00 86.50 264 VAL A CA 1
ATOM 2008 C C . VAL A 1 264 ? 16.722 8.589 0.437 1.00 86.50 264 VAL A C 1
ATOM 2010 O O . VAL A 1 264 ? 17.259 8.875 -0.633 1.00 86.50 264 VAL A O 1
ATOM 2013 N N . LEU A 1 265 ? 16.815 7.388 0.999 1.00 84.00 265 LEU A N 1
ATOM 2014 C CA . LEU A 1 265 ? 17.490 6.244 0.399 1.00 84.00 265 LEU A CA 1
ATOM 2015 C C . LEU A 1 265 ? 16.467 5.218 -0.081 1.00 84.00 265 LEU A C 1
ATOM 2017 O O . LEU A 1 265 ? 15.480 4.962 0.607 1.00 84.00 265 LEU A O 1
ATOM 2021 N N . ALA A 1 266 ? 16.767 4.588 -1.213 1.00 86.31 266 ALA A N 1
ATOM 2022 C CA . ALA A 1 266 ? 16.146 3.350 -1.661 1.00 86.31 266 ALA A CA 1
ATOM 2023 C C . ALA A 1 266 ? 17.112 2.192 -1.401 1.00 86.31 266 ALA A C 1
ATOM 2025 O O . ALA A 1 266 ? 18.268 2.224 -1.845 1.00 86.31 266 ALA A O 1
ATOM 2026 N N . VAL A 1 267 ? 16.645 1.181 -0.673 1.00 84.81 267 VAL A N 1
ATOM 2027 C CA . VAL A 1 267 ? 17.446 0.013 -0.301 1.00 84.81 267 VAL A CA 1
ATOM 2028 C C . VAL A 1 267 ? 16.750 -1.258 -0.725 1.00 84.81 267 VAL A C 1
ATOM 2030 O O . VAL A 1 267 ? 15.580 -1.457 -0.421 1.00 84.81 267 VAL A O 1
ATOM 2033 N N . ASP A 1 268 ? 17.483 -2.113 -1.423 1.00 78.19 268 ASP A N 1
ATOM 2034 C CA . ASP A 1 268 ? 17.006 -3.417 -1.859 1.00 78.19 268 ASP A CA 1
ATOM 2035 C C . ASP A 1 268 ? 16.703 -4.308 -0.646 1.00 78.19 268 ASP A C 1
ATOM 2037 O O . ASP A 1 268 ? 17.551 -4.519 0.226 1.00 78.19 268 ASP A O 1
ATOM 2041 N N . LYS A 1 269 ? 15.470 -4.819 -0.575 1.00 82.44 269 LYS A N 1
ATOM 2042 C CA . LYS A 1 269 ? 14.971 -5.561 0.593 1.00 82.44 269 LYS A CA 1
ATOM 2043 C C . LYS A 1 269 ? 15.679 -6.894 0.820 1.00 82.44 269 LYS A C 1
ATOM 2045 O O . LYS A 1 269 ? 15.660 -7.415 1.939 1.00 82.44 269 LYS A O 1
ATOM 2050 N N . VAL A 1 270 ? 16.275 -7.466 -0.224 1.00 74.75 270 VAL A N 1
ATOM 2051 C CA . VAL A 1 270 ? 16.922 -8.781 -0.174 1.00 74.75 270 VAL A CA 1
ATOM 2052 C C . VAL A 1 270 ? 18.370 -8.642 0.278 1.00 74.75 270 VAL A C 1
ATOM 2054 O O . VAL A 1 270 ? 18.815 -9.347 1.181 1.00 74.75 270 VAL A O 1
ATOM 2057 N N . THR A 1 271 ? 19.102 -7.721 -0.338 1.00 70.44 271 THR A N 1
ATOM 2058 C CA . THR A 1 271 ? 20.551 -7.565 -0.181 1.00 70.44 271 THR A CA 1
ATOM 2059 C C . THR A 1 271 ? 20.939 -6.536 0.873 1.00 70.44 271 THR A C 1
ATOM 2061 O O . THR A 1 271 ? 22.063 -6.575 1.372 1.00 70.44 271 THR A O 1
ATOM 2064 N N . GLY A 1 272 ? 20.047 -5.599 1.204 1.00 72.50 272 GLY A N 1
ATOM 2065 C CA . GLY A 1 272 ? 20.369 -4.454 2.052 1.00 72.50 272 GLY A CA 1
ATOM 2066 C C . GLY A 1 272 ? 21.271 -3.427 1.366 1.00 72.50 272 GLY A C 1
ATOM 2067 O O . GLY A 1 272 ? 21.799 -2.533 2.027 1.00 72.50 272 GLY A O 1
ATOM 2068 N N . TYR A 1 273 ? 21.475 -3.522 0.048 1.00 74.69 273 TYR A N 1
ATOM 2069 C CA . TYR A 1 273 ? 22.259 -2.536 -0.683 1.00 74.69 273 TYR A CA 1
ATOM 2070 C C . TYR A 1 273 ? 21.434 -1.300 -1.017 1.00 74.69 273 TYR A C 1
ATOM 2072 O O . TYR A 1 273 ? 20.305 -1.375 -1.499 1.00 74.69 273 TYR A O 1
ATOM 2080 N N . ARG A 1 274 ? 22.041 -0.130 -0.809 1.00 80.94 274 ARG A N 1
ATOM 2081 C CA . ARG A 1 274 ? 21.502 1.133 -1.309 1.00 80.94 274 ARG A CA 1
ATOM 2082 C C . ARG A 1 274 ? 21.609 1.160 -2.830 1.00 80.94 274 ARG A C 1
ATOM 2084 O O . ARG A 1 274 ? 22.716 1.248 -3.361 1.00 80.94 274 ARG A O 1
ATOM 2091 N N . VAL A 1 275 ? 20.463 1.163 -3.497 1.00 73.19 275 VAL A N 1
ATOM 2092 C CA . VAL A 1 275 ? 20.354 1.205 -4.962 1.00 73.19 275 VAL A CA 1
ATOM 2093 C C . VAL A 1 275 ? 20.075 2.610 -5.491 1.00 73.19 275 VAL A C 1
ATOM 2095 O O . VAL A 1 275 ? 20.440 2.924 -6.617 1.00 73.19 275 VAL A O 1
ATOM 2098 N N . GLY A 1 276 ? 19.506 3.482 -4.654 1.00 76.00 276 GLY A N 1
ATOM 2099 C CA . GLY A 1 276 ? 19.086 4.822 -5.044 1.00 76.00 276 GLY A CA 1
ATOM 2100 C C . GLY A 1 276 ? 19.099 5.800 -3.876 1.00 76.00 276 GLY A C 1
ATOM 2101 O O . GLY A 1 276 ? 19.083 5.392 -2.711 1.00 76.00 276 GLY A O 1
ATOM 2102 N N . TYR A 1 277 ? 19.173 7.097 -4.173 1.00 79.00 277 TYR A N 1
ATOM 2103 C CA . TYR A 1 277 ? 19.065 8.151 -3.165 1.00 79.00 277 TYR A CA 1
ATOM 2104 C C . TYR A 1 277 ? 18.706 9.510 -3.784 1.00 79.00 277 TYR A C 1
ATOM 2106 O O . TYR A 1 277 ? 18.985 9.757 -4.953 1.00 79.00 277 TYR A O 1
ATOM 2114 N N . VAL A 1 278 ? 18.158 10.402 -2.958 1.00 78.62 278 VAL A N 1
ATOM 2115 C CA . VAL A 1 278 ? 17.940 11.831 -3.235 1.00 78.62 278 VAL A CA 1
ATOM 2116 C C . VAL A 1 278 ? 18.524 12.635 -2.072 1.00 78.62 278 VAL A C 1
ATOM 2118 O O . VAL A 1 278 ? 18.270 12.295 -0.916 1.00 78.62 278 VAL A O 1
ATOM 2121 N N . ALA A 1 279 ? 19.299 13.694 -2.347 1.00 75.56 279 ALA A N 1
ATOM 2122 C CA . ALA A 1 279 ? 19.995 14.484 -1.320 1.00 75.56 279 ALA A CA 1
ATOM 2123 C C . ALA A 1 279 ? 20.060 15.989 -1.653 1.00 75.56 279 ALA A C 1
ATOM 2125 O O . ALA A 1 279 ? 19.903 16.414 -2.789 1.00 75.56 279 ALA A O 1
ATOM 2126 N N . ASN A 1 280 ? 20.302 16.844 -0.658 1.00 67.56 280 ASN A N 1
ATOM 2127 C CA . ASN A 1 280 ? 20.342 18.298 -0.894 1.00 67.56 280 ASN A CA 1
ATOM 2128 C C . ASN A 1 280 ? 21.691 18.812 -1.468 1.00 67.56 280 ASN A C 1
ATOM 2130 O O . ASN A 1 280 ? 21.762 19.900 -2.028 1.00 67.56 280 ASN A O 1
ATOM 2134 N N . ALA A 1 281 ? 22.800 18.073 -1.327 1.00 58.75 281 ALA A N 1
ATOM 2135 C CA . ALA A 1 281 ? 24.151 18.629 -1.535 1.00 58.75 281 ALA A CA 1
ATOM 2136 C C . ALA A 1 281 ? 24.680 18.630 -2.980 1.00 58.75 281 ALA A C 1
ATOM 2138 O O . ALA A 1 281 ? 25.816 19.071 -3.214 1.00 58.75 281 ALA A O 1
ATOM 2139 N N . ASP A 1 282 ? 23.926 18.075 -3.926 1.00 54.19 282 ASP A N 1
ATOM 2140 C CA . ASP A 1 282 ? 24.338 17.883 -5.320 1.00 54.19 282 ASP A CA 1
ATOM 2141 C C . ASP A 1 282 ? 23.347 18.472 -6.337 1.00 54.19 282 ASP A C 1
ATOM 2143 O O . ASP A 1 282 ? 23.412 18.130 -7.515 1.00 54.19 282 ASP A O 1
ATOM 2147 N N . ASN A 1 283 ? 22.466 19.380 -5.899 1.00 56.06 283 ASN A N 1
ATOM 2148 C CA . ASN A 1 283 ? 21.376 19.944 -6.702 1.00 56.06 283 ASN A CA 1
ATOM 2149 C C . ASN A 1 283 ? 20.378 18.889 -7.239 1.00 56.06 283 ASN A C 1
ATOM 2151 O O . ASN A 1 283 ? 19.631 19.197 -8.165 1.00 56.06 283 ASN A O 1
ATOM 2155 N N . SER A 1 284 ? 20.296 17.685 -6.644 1.00 53.09 284 SER A N 1
ATOM 2156 C CA . SER A 1 284 ? 19.223 16.708 -6.936 1.00 53.09 284 SER A CA 1
ATOM 2157 C C . SER A 1 284 ? 17.853 17.086 -6.344 1.00 53.09 284 SER A C 1
ATOM 2159 O O . SER A 1 284 ? 16.873 16.356 -6.496 1.00 53.09 284 SER A O 1
ATOM 2161 N N . GLY A 1 285 ? 17.764 18.249 -5.686 1.00 57.88 285 GLY A N 1
ATOM 2162 C CA . GLY A 1 285 ? 16.526 18.796 -5.128 1.00 57.88 285 GLY A CA 1
ATOM 2163 C C . GLY A 1 285 ? 16.074 18.137 -3.824 1.00 57.88 285 GLY A C 1
ATOM 2164 O O . GLY A 1 285 ? 14.945 18.374 -3.407 1.00 57.88 285 GLY A O 1
ATOM 2165 N N . GLY A 1 286 ? 16.919 17.310 -3.192 1.00 63.31 286 GLY A N 1
ATOM 2166 C CA . GLY A 1 286 ? 16.562 16.562 -1.985 1.00 63.31 286 GLY A CA 1
ATOM 2167 C C . GLY A 1 286 ? 16.263 17.426 -0.758 1.00 63.31 286 GLY A C 1
ATOM 2168 O O . GLY A 1 286 ? 16.439 18.644 -0.793 1.00 63.31 286 GLY A O 1
ATOM 2169 N N . PRO A 1 287 ? 15.806 16.813 0.351 1.00 65.19 287 PRO A N 1
ATOM 2170 C CA . PRO A 1 287 ? 15.259 17.549 1.482 1.00 65.19 287 PRO A CA 1
ATOM 2171 C C . PRO A 1 287 ? 16.322 18.435 2.122 1.00 65.19 287 PRO A C 1
ATOM 2173 O O . PRO A 1 287 ? 17.147 17.986 2.924 1.00 65.19 287 PRO A O 1
ATOM 2176 N N . SER A 1 288 ? 16.294 19.726 1.803 1.00 58.44 288 SER A N 1
ATOM 2177 C CA . SER A 1 288 ? 17.003 20.724 2.592 1.00 58.44 288 SER A CA 1
ATOM 2178 C C . SER A 1 288 ? 16.480 20.630 4.031 1.00 58.44 288 SER A C 1
ATOM 2180 O O . SER A 1 288 ? 15.273 20.622 4.254 1.00 58.44 288 SER A O 1
ATOM 2182 N N . GLY A 1 289 ? 17.363 20.413 5.011 1.00 62.38 289 GLY A N 1
ATOM 2183 C CA . GLY A 1 289 ? 16.980 20.122 6.406 1.00 62.38 289 GLY A CA 1
ATOM 2184 C C . GLY A 1 289 ? 16.590 18.663 6.720 1.00 62.38 289 GLY A C 1
ATOM 2185 O O . GLY A 1 289 ? 16.471 18.313 7.897 1.00 62.38 289 GLY A O 1
ATOM 2186 N N . GLY A 1 290 ? 16.473 17.805 5.699 1.00 73.62 290 GLY A N 1
ATOM 2187 C CA . GLY A 1 290 ? 16.250 16.357 5.792 1.00 73.62 290 GLY A CA 1
ATOM 2188 C C . GLY A 1 290 ? 14.831 15.911 6.142 1.00 73.62 290 GLY A C 1
ATOM 2189 O O . GLY A 1 290 ? 13.931 16.736 6.238 1.00 73.62 290 GLY A O 1
ATOM 2190 N N . VAL A 1 291 ? 14.628 14.600 6.281 1.00 81.50 291 VAL A N 1
ATOM 2191 C CA . VAL A 1 291 ? 13.306 13.996 6.536 1.00 81.50 291 VAL A CA 1
ATOM 2192 C C . VAL A 1 291 ? 12.926 14.150 8.012 1.00 81.50 291 VAL A C 1
ATOM 2194 O O . VAL A 1 291 ? 13.718 13.789 8.887 1.00 81.50 291 VAL A O 1
ATOM 2197 N N . SER A 1 292 ? 11.747 14.716 8.296 1.00 75.56 292 SER A N 1
ATOM 2198 C CA . SER A 1 292 ? 11.271 14.989 9.668 1.00 75.56 292 SER A CA 1
ATOM 2199 C C . SER A 1 292 ? 10.053 14.175 10.116 1.00 75.56 292 SER A C 1
ATOM 2201 O O . SER A 1 292 ? 9.765 14.145 11.310 1.00 75.56 292 SER A O 1
ATOM 2203 N N . ALA A 1 293 ? 9.377 13.500 9.188 1.00 75.25 293 ALA A N 1
ATOM 2204 C CA . ALA A 1 293 ? 8.258 12.594 9.440 1.00 75.25 293 ALA A CA 1
ATOM 2205 C C . ALA A 1 293 ? 8.380 11.341 8.560 1.00 75.25 293 ALA A C 1
ATOM 2207 O O . ALA A 1 293 ? 9.203 11.304 7.644 1.00 75.25 293 ALA A O 1
ATOM 2208 N N . GLY A 1 294 ? 7.566 10.318 8.837 1.00 75.75 294 GLY A N 1
ATOM 2209 C CA . GLY A 1 294 ? 7.527 9.085 8.048 1.00 75.75 294 GLY A CA 1
ATOM 2210 C C . GLY A 1 294 ? 7.327 9.341 6.550 1.00 75.75 294 GLY A C 1
ATOM 2211 O O . GLY A 1 294 ? 6.640 10.284 6.153 1.00 75.75 294 GLY A O 1
ATOM 2212 N N . ILE A 1 295 ? 7.947 8.496 5.727 1.00 87.81 295 ILE A N 1
ATOM 2213 C CA . ILE A 1 295 ? 7.796 8.535 4.270 1.00 87.81 295 ILE A CA 1
ATOM 2214 C C . ILE A 1 295 ? 6.494 7.823 3.919 1.00 87.81 295 ILE A C 1
ATOM 2216 O O . ILE A 1 295 ? 6.181 6.788 4.506 1.00 87.81 295 ILE A O 1
ATOM 2220 N N . VAL A 1 296 ? 5.753 8.362 2.954 1.00 89.19 296 VAL A N 1
ATOM 2221 C CA . VAL A 1 296 ? 4.573 7.698 2.397 1.00 89.19 296 VAL A CA 1
ATOM 2222 C C . VAL A 1 296 ? 4.701 7.515 0.897 1.00 89.19 296 VAL A C 1
ATOM 2224 O O . VAL A 1 296 ? 5.427 8.249 0.230 1.00 89.19 296 VAL A O 1
ATOM 2227 N N . LEU A 1 297 ? 3.991 6.529 0.366 1.00 86.38 297 LEU A N 1
ATOM 2228 C CA . LEU A 1 297 ? 3.988 6.190 -1.048 1.00 86.38 297 LEU A CA 1
ATOM 2229 C C . LEU A 1 297 ? 2.566 6.334 -1.602 1.00 86.38 297 LEU A C 1
ATOM 2231 O O . LEU A 1 297 ? 1.688 5.532 -1.284 1.00 86.38 297 LEU A O 1
ATOM 2235 N N . ALA A 1 298 ? 2.357 7.378 -2.407 1.00 84.62 298 ALA A N 1
ATOM 2236 C CA . ALA A 1 298 ? 1.084 7.759 -3.022 1.00 84.62 298 ALA A CA 1
ATOM 2237 C C . ALA A 1 298 ? 1.195 7.645 -4.547 1.00 84.62 298 ALA A C 1
ATOM 2239 O O . ALA A 1 298 ? 1.977 8.376 -5.152 1.00 84.62 298 ALA A O 1
ATOM 2240 N N . ASN A 1 299 ? 0.452 6.737 -5.188 1.00 74.31 299 ASN A N 1
ATOM 2241 C CA . ASN A 1 299 ? 0.538 6.494 -6.638 1.00 74.31 299 ASN A CA 1
ATOM 2242 C C . ASN A 1 299 ? 1.996 6.380 -7.152 1.00 74.31 299 ASN A C 1
ATOM 2244 O O . ASN A 1 299 ? 2.392 7.071 -8.090 1.00 74.31 299 ASN A O 1
ATOM 2248 N N . ASN A 1 300 ? 2.829 5.564 -6.496 1.00 72.06 300 ASN A N 1
ATOM 2249 C CA . ASN A 1 300 ? 4.267 5.396 -6.789 1.00 72.06 300 ASN A CA 1
ATOM 2250 C C . ASN A 1 300 ? 5.140 6.656 -6.612 1.00 72.06 300 ASN A C 1
ATOM 2252 O O . ASN A 1 300 ? 6.321 6.656 -6.966 1.00 72.06 300 ASN A O 1
ATOM 2256 N N . THR A 1 301 ? 4.589 7.714 -6.024 1.00 80.88 301 THR A N 1
ATOM 2257 C CA . THR A 1 301 ? 5.332 8.897 -5.595 1.00 80.88 301 THR A CA 1
ATOM 2258 C C . THR A 1 301 ? 5.677 8.748 -4.124 1.00 80.88 301 THR A C 1
ATOM 2260 O O . THR A 1 301 ? 4.792 8.667 -3.274 1.00 80.88 301 THR A O 1
ATOM 2263 N N . LEU A 1 302 ? 6.969 8.708 -3.821 1.00 87.00 302 LEU A N 1
ATOM 2264 C CA . LEU A 1 302 ? 7.473 8.843 -2.463 1.00 87.00 302 LEU A CA 1
ATOM 2265 C C . LEU A 1 302 ? 7.314 10.286 -2.035 1.00 87.00 302 LEU A C 1
ATOM 2267 O O . LEU A 1 302 ? 7.771 11.192 -2.730 1.00 87.00 302 LEU A O 1
ATOM 2271 N N . VAL A 1 303 ? 6.699 10.479 -0.881 1.00 88.31 303 VAL A N 1
ATOM 2272 C CA . VAL A 1 303 ? 6.387 11.786 -0.329 1.00 88.31 303 VAL A CA 1
ATOM 2273 C C . VAL A 1 303 ? 6.893 11.864 1.098 1.00 88.31 303 VAL A C 1
ATOM 2275 O O . VAL A 1 303 ? 6.707 10.943 1.894 1.00 88.31 303 VAL A O 1
ATOM 2278 N N . TRP A 1 304 ? 7.551 12.972 1.425 1.00 87.06 304 TRP A N 1
ATOM 2279 C CA . TRP A 1 304 ? 8.085 13.198 2.762 1.00 87.06 304 TRP A CA 1
ATOM 2280 C C . TRP A 1 304 ? 8.093 14.679 3.134 1.00 87.06 304 TRP A C 1
ATOM 2282 O O . TRP A 1 304 ? 8.271 15.563 2.291 1.00 87.06 304 TRP A O 1
ATOM 2292 N N . GLY A 1 305 ? 7.930 14.947 4.431 1.00 82.44 305 GLY A N 1
ATOM 2293 C CA . GLY A 1 305 ? 8.123 16.273 5.011 1.00 82.44 305 GLY A CA 1
ATOM 2294 C C . GLY A 1 305 ? 9.608 16.592 5.161 1.00 82.44 305 GLY A C 1
ATOM 2295 O O . GLY A 1 305 ? 10.367 15.803 5.733 1.00 82.44 305 GLY A O 1
ATOM 2296 N N . GLY A 1 306 ? 10.026 17.745 4.645 1.00 73.44 306 GLY A N 1
ATOM 2297 C CA . GLY A 1 306 ? 11.362 18.288 4.853 1.00 73.44 306 GLY A CA 1
ATOM 2298 C C . GLY A 1 306 ? 11.442 19.199 6.079 1.00 73.44 306 GLY A C 1
ATOM 2299 O O . GLY A 1 306 ? 10.513 19.945 6.394 1.00 73.44 306 GLY A O 1
ATOM 2300 N N . GLY A 1 307 ? 12.591 19.199 6.756 1.00 69.81 307 GLY A N 1
ATOM 2301 C CA . GLY A 1 307 ? 12.852 20.079 7.894 1.00 69.81 307 GLY A CA 1
ATOM 2302 C C . GLY A 1 307 ? 12.827 21.562 7.506 1.00 69.81 307 GLY A C 1
ATOM 2303 O O . GLY A 1 307 ? 13.784 22.053 6.911 1.00 69.81 307 GLY A O 1
ATOM 2304 N N . LYS A 1 308 ? 11.753 22.275 7.883 1.00 68.44 308 LYS A N 1
ATOM 2305 C CA . LYS A 1 308 ? 11.497 23.712 7.623 1.00 68.44 308 LYS A CA 1
ATOM 2306 C C . LYS A 1 308 ? 11.413 24.112 6.145 1.00 68.44 308 LYS A C 1
ATOM 2308 O O . LYS A 1 308 ? 11.674 25.266 5.815 1.00 68.44 308 LYS A O 1
ATOM 2313 N N . ASN A 1 309 ? 11.096 23.164 5.261 1.00 70.62 309 ASN A N 1
ATOM 2314 C CA . ASN A 1 309 ? 11.128 23.389 3.814 1.00 70.62 309 ASN A CA 1
ATOM 2315 C C . ASN A 1 309 ? 9.919 22.799 3.069 1.00 70.62 309 ASN A C 1
ATOM 2317 O O . ASN A 1 309 ? 9.969 22.704 1.858 1.00 70.62 309 ASN A O 1
ATOM 2321 N N . GLY A 1 310 ? 8.832 22.410 3.738 1.00 80.38 310 GLY A N 1
ATOM 2322 C CA . GLY A 1 310 ? 7.650 21.901 3.031 1.00 80.38 310 GLY A CA 1
ATOM 2323 C C . GLY A 1 310 ? 7.741 20.427 2.652 1.00 80.38 310 GLY A C 1
ATOM 2324 O O . GLY A 1 310 ? 8.438 19.646 3.302 1.00 80.38 310 GLY A O 1
ATOM 2325 N N . LEU A 1 311 ? 6.979 20.042 1.632 1.00 86.62 311 LEU A N 1
ATOM 2326 C CA . LEU A 1 311 ? 6.778 18.651 1.229 1.00 86.62 311 LEU A CA 1
ATOM 2327 C C . LEU A 1 311 ? 7.525 18.375 -0.075 1.00 86.62 311 LEU A C 1
ATOM 2329 O O . LEU A 1 311 ? 7.530 19.202 -0.985 1.00 86.62 311 LEU A O 1
ATOM 2333 N N . PHE A 1 312 ? 8.136 17.205 -0.180 1.00 85.31 312 PHE A N 1
ATOM 2334 C CA . PHE A 1 312 ? 8.885 16.786 -1.359 1.00 85.31 312 PHE A CA 1
ATOM 2335 C C . PHE A 1 312 ? 8.262 15.519 -1.928 1.00 85.31 312 PHE A C 1
ATOM 2337 O O . PHE A 1 312 ? 7.822 14.659 -1.164 1.00 85.31 312 PHE A O 1
ATOM 2344 N N . GLY A 1 313 ? 8.273 15.405 -3.254 1.00 85.69 313 GLY A N 1
ATOM 2345 C CA . GLY A 1 313 ? 7.843 14.217 -3.972 1.00 85.69 313 GLY A CA 1
ATOM 2346 C C . GLY A 1 313 ? 8.902 13.739 -4.951 1.00 85.69 313 GLY A C 1
ATOM 2347 O O . GLY A 1 313 ? 9.413 14.518 -5.757 1.00 85.69 313 GLY A O 1
ATOM 2348 N N . ALA A 1 314 ? 9.216 12.450 -4.925 1.00 81.75 314 ALA A N 1
ATOM 2349 C CA . ALA A 1 314 ? 10.034 11.799 -5.941 1.00 81.75 314 ALA A CA 1
ATOM 2350 C C . ALA A 1 314 ? 9.346 10.531 -6.430 1.00 81.75 314 ALA A C 1
ATOM 2352 O O . ALA A 1 314 ? 8.726 9.811 -5.653 1.00 81.75 314 ALA A O 1
ATOM 2353 N N . SER A 1 315 ? 9.490 10.224 -7.715 1.00 80.06 315 SER A N 1
ATOM 2354 C CA . SER A 1 315 ? 9.057 8.927 -8.230 1.00 80.06 315 SER A CA 1
ATOM 2355 C C . SER A 1 315 ? 9.899 7.839 -7.570 1.00 80.06 315 SER A C 1
ATOM 2357 O O . SER A 1 315 ? 11.126 7.950 -7.524 1.00 80.06 315 SER A O 1
ATOM 2359 N N . ALA A 1 316 ? 9.243 6.788 -7.077 1.00 72.31 316 ALA A N 1
ATOM 2360 C CA . ALA A 1 316 ? 9.912 5.629 -6.503 1.00 72.31 316 ALA A CA 1
ATOM 2361 C C . ALA A 1 316 ? 10.886 4.996 -7.511 1.00 72.31 316 ALA A C 1
ATOM 2363 O O . ALA A 1 316 ? 12.054 4.786 -7.191 1.00 72.31 316 ALA A O 1
ATOM 2364 N N . SER A 1 317 ? 10.452 4.793 -8.759 1.00 66.12 317 SER A N 1
ATOM 2365 C CA . SER A 1 317 ? 11.295 4.227 -9.819 1.00 66.12 317 SER A CA 1
ATOM 2366 C C . SER A 1 317 ? 12.438 5.159 -10.218 1.00 66.12 317 SER A C 1
ATOM 2368 O O . SER A 1 317 ? 13.564 4.706 -10.427 1.00 66.12 317 SER A O 1
ATOM 2370 N N . ALA A 1 318 ? 12.187 6.471 -10.259 1.00 64.44 318 ALA A N 1
ATOM 2371 C CA . ALA A 1 318 ? 13.234 7.452 -10.509 1.00 64.44 318 ALA A CA 1
ATOM 2372 C C . ALA A 1 318 ? 14.272 7.438 -9.382 1.00 64.44 318 ALA A C 1
ATOM 2374 O O . ALA A 1 318 ? 15.465 7.400 -9.669 1.00 64.44 318 ALA A O 1
ATOM 2375 N N . LEU A 1 319 ? 13.843 7.405 -8.115 1.00 74.06 319 LEU A N 1
ATOM 2376 C CA . LEU A 1 319 ? 14.738 7.308 -6.963 1.00 74.06 319 LEU A CA 1
ATOM 2377 C C . LEU A 1 319 ? 15.583 6.033 -7.024 1.00 74.06 319 LEU A C 1
ATOM 2379 O O . LEU A 1 319 ? 16.794 6.115 -6.828 1.00 74.06 319 LEU A O 1
ATOM 2383 N N . ASN A 1 320 ? 14.972 4.885 -7.338 1.00 69.56 320 ASN A N 1
ATOM 2384 C CA . ASN A 1 320 ? 15.668 3.602 -7.494 1.00 69.56 320 ASN A CA 1
ATOM 2385 C C . ASN A 1 320 ? 16.773 3.683 -8.566 1.00 69.56 320 ASN A C 1
ATOM 2387 O O . ASN A 1 320 ? 17.809 3.042 -8.428 1.00 69.56 320 ASN A O 1
ATOM 2391 N N . ALA A 1 321 ? 16.583 4.509 -9.600 1.00 62.75 321 ALA A N 1
ATOM 2392 C CA . ALA A 1 321 ? 17.567 4.778 -10.650 1.00 62.75 321 ALA A CA 1
ATOM 2393 C C . ALA A 1 321 ? 18.550 5.929 -10.324 1.00 62.75 321 ALA A C 1
ATOM 2395 O O . ALA A 1 321 ? 19.365 6.300 -11.171 1.00 62.75 321 ALA A O 1
ATOM 2396 N N . GLY A 1 322 ? 18.485 6.515 -9.122 1.00 60.06 322 GLY A N 1
ATOM 2397 C CA . GLY A 1 322 ? 19.321 7.649 -8.705 1.00 60.06 322 GLY A CA 1
ATOM 2398 C C . GLY A 1 322 ? 18.875 9.011 -9.256 1.00 60.06 322 GLY A C 1
ATOM 2399 O O . GLY A 1 322 ? 19.701 9.910 -9.414 1.00 60.06 322 GLY A O 1
ATOM 2400 N N . GLY A 1 323 ? 17.593 9.144 -9.600 1.00 59.44 323 GLY A N 1
ATOM 2401 C CA . GLY A 1 323 ? 16.950 10.367 -10.078 1.00 59.44 323 GLY A CA 1
ATOM 2402 C C . GLY A 1 323 ? 16.693 11.413 -8.986 1.00 59.44 323 GLY A C 1
ATOM 2403 O O . GLY A 1 323 ? 16.981 11.208 -7.812 1.00 59.44 323 GLY A O 1
ATOM 2404 N N . ASN A 1 324 ? 16.136 12.555 -9.397 1.00 69.06 324 ASN A N 1
ATOM 2405 C CA . ASN A 1 324 ? 15.921 13.735 -8.553 1.00 69.06 324 ASN A CA 1
ATOM 2406 C C . ASN A 1 324 ? 14.478 13.829 -8.029 1.00 69.06 324 ASN A C 1
ATOM 2408 O O . ASN A 1 324 ? 13.580 13.128 -8.498 1.00 69.06 324 ASN A O 1
ATOM 2412 N N . VAL A 1 325 ? 14.248 14.763 -7.102 1.00 71.12 325 VAL A N 1
ATOM 2413 C CA . VAL A 1 325 ? 12.896 15.192 -6.710 1.00 71.12 325 VAL A CA 1
ATOM 2414 C C . VAL A 1 325 ? 12.096 15.622 -7.946 1.00 71.12 325 VAL A C 1
ATOM 2416 O O . VAL A 1 325 ? 12.588 16.389 -8.773 1.00 71.12 325 VAL A O 1
ATOM 2419 N N . MET A 1 326 ? 10.864 15.121 -8.064 1.00 73.69 326 MET A N 1
ATOM 2420 C CA . MET A 1 326 ? 9.925 15.480 -9.132 1.00 73.69 326 MET A CA 1
ATOM 2421 C C . MET A 1 326 ? 9.267 16.828 -8.867 1.00 73.69 326 MET A C 1
ATOM 2423 O O . MET A 1 326 ? 9.158 17.656 -9.768 1.00 73.69 326 MET A O 1
ATOM 2427 N N . TRP A 1 327 ? 8.822 17.039 -7.630 1.00 76.88 327 TRP A N 1
ATOM 2428 C CA . TRP A 1 327 ? 8.171 18.269 -7.206 1.00 76.88 327 TRP A CA 1
ATOM 2429 C C . TRP A 1 327 ? 8.490 18.584 -5.750 1.00 76.88 327 TRP A C 1
ATOM 2431 O O . TRP A 1 327 ? 8.798 17.718 -4.931 1.00 76.88 327 TRP A O 1
ATOM 2441 N N . ALA A 1 328 ? 8.407 19.868 -5.439 1.00 80.25 328 ALA A N 1
ATOM 2442 C CA . ALA A 1 328 ? 8.705 20.438 -4.142 1.00 80.25 328 ALA A CA 1
ATOM 2443 C C . ALA A 1 328 ? 7.628 21.480 -3.834 1.00 80.25 328 ALA A C 1
ATOM 2445 O O . ALA A 1 328 ? 7.465 22.446 -4.579 1.00 80.25 328 ALA A O 1
ATOM 2446 N N . TRP A 1 329 ? 6.900 21.289 -2.742 1.00 82.81 329 TRP A N 1
ATOM 2447 C CA . TRP A 1 329 ? 5.840 22.183 -2.303 1.00 82.81 329 TRP A CA 1
ATOM 2448 C C . TRP A 1 329 ? 6.343 23.076 -1.170 1.00 82.81 329 TRP A C 1
ATOM 2450 O O . TRP A 1 329 ? 6.798 22.582 -0.141 1.00 82.81 329 TRP A O 1
ATOM 2460 N N . GLN A 1 330 ? 6.263 24.395 -1.376 1.00 75.38 330 GLN A N 1
ATOM 2461 C CA . GLN A 1 330 ? 6.638 25.436 -0.404 1.00 75.38 330 GLN A CA 1
ATOM 2462 C C . GLN A 1 330 ? 8.107 25.402 0.077 1.00 75.38 330 GLN A C 1
ATOM 2464 O O . GLN A 1 330 ? 8.440 25.935 1.134 1.00 75.38 330 GLN A O 1
ATOM 2469 N N . VAL A 1 331 ? 9.010 24.832 -0.734 1.00 64.88 331 VAL A N 1
ATOM 2470 C CA . VAL A 1 331 ? 10.469 24.827 -0.488 1.00 64.88 331 VAL A CA 1
ATOM 2471 C C . VAL A 1 331 ? 11.112 26.180 -0.813 1.00 64.88 331 VAL A C 1
ATOM 2473 O O . VAL A 1 331 ? 11.998 26.645 -0.099 1.00 64.88 331 VAL A O 1
ATOM 2476 N N . PHE A 1 332 ? 10.685 26.814 -1.910 1.00 58.09 332 PHE A N 1
ATOM 2477 C CA . PHE A 1 332 ? 11.302 28.033 -2.456 1.00 58.09 332 PHE A CA 1
ATOM 2478 C C . PHE A 1 332 ? 10.452 29.294 -2.263 1.00 58.09 332 PHE A C 1
ATOM 2480 O O . PHE A 1 332 ? 10.778 30.343 -2.822 1.00 58.09 332 PHE A O 1
ATOM 2487 N N . SER A 1 333 ? 9.359 29.210 -1.503 1.00 61.47 333 SER A N 1
ATOM 2488 C CA . SER A 1 333 ? 8.525 30.374 -1.224 1.00 61.47 333 SER A CA 1
ATOM 2489 C C . SER A 1 333 ? 9.252 31.363 -0.309 1.00 61.47 333 SER A C 1
ATOM 2491 O O . SER A 1 333 ? 9.986 31.001 0.617 1.00 61.47 333 SER A O 1
ATOM 2493 N N . SER A 1 334 ? 9.094 32.652 -0.608 1.00 61.31 334 SER A N 1
ATOM 2494 C CA . SER A 1 334 ? 9.576 33.745 0.232 1.00 61.31 334 SER A CA 1
ATOM 2495 C C . SER A 1 334 ? 8.466 34.212 1.179 1.00 61.31 334 SER A C 1
ATOM 2497 O O . SER A 1 334 ? 7.283 34.125 0.861 1.00 61.31 334 SER A O 1
ATOM 2499 N N . GLY A 1 335 ? 8.845 34.715 2.357 1.00 66.88 335 GLY A N 1
ATOM 2500 C CA . GLY A 1 335 ? 7.890 35.225 3.346 1.00 66.88 335 GLY A CA 1
ATOM 2501 C C . GLY A 1 335 ? 7.192 34.129 4.157 1.00 66.88 335 GLY A C 1
ATOM 2502 O O . GLY A 1 335 ? 7.840 33.178 4.595 1.00 66.88 335 GLY A O 1
ATOM 2503 N N . ASP A 1 336 ? 5.887 34.305 4.374 1.00 72.12 336 ASP A N 1
ATOM 2504 C CA . ASP A 1 336 ? 5.075 33.554 5.343 1.00 72.12 336 ASP A CA 1
ATOM 2505 C C . ASP A 1 336 ? 4.460 32.249 4.803 1.00 72.12 336 ASP A C 1
ATOM 2507 O O . ASP A 1 336 ? 3.815 31.523 5.559 1.00 72.12 336 ASP A O 1
ATOM 2511 N N . ASP A 1 337 ? 4.658 31.939 3.516 1.00 77.12 337 ASP A N 1
ATOM 2512 C CA . ASP A 1 337 ? 4.041 30.786 2.833 1.00 77.12 337 ASP A CA 1
ATOM 2513 C C . ASP A 1 337 ? 4.861 29.482 2.955 1.00 77.12 337 ASP A C 1
ATOM 2515 O O . ASP A 1 337 ? 4.405 28.406 2.576 1.00 77.12 337 ASP A O 1
ATOM 2519 N N . LYS A 1 338 ? 6.061 29.545 3.549 1.00 81.06 338 LYS A N 1
ATOM 2520 C CA . LYS A 1 338 ? 6.876 28.364 3.876 1.00 81.06 338 LYS A CA 1
ATOM 2521 C C . LYS A 1 338 ? 6.626 27.878 5.308 1.00 81.06 338 LYS A C 1
ATOM 2523 O O . LYS A 1 338 ? 6.396 28.712 6.194 1.00 81.06 338 LYS A O 1
ATOM 2528 N N . PRO A 1 339 ? 6.760 26.569 5.592 1.00 84.88 339 PRO A N 1
ATOM 2529 C CA . PRO A 1 339 ? 6.693 26.095 6.967 1.00 84.88 339 PRO A CA 1
ATOM 2530 C C . PRO A 1 339 ? 7.775 26.730 7.849 1.00 84.88 339 PRO A C 1
ATOM 2532 O O . PRO A 1 339 ? 8.959 26.742 7.503 1.00 84.88 339 PRO A O 1
ATOM 2535 N N . SER A 1 340 ? 7.377 27.259 9.004 1.00 82.38 340 SER A N 1
ATOM 2536 C CA . SER A 1 340 ? 8.275 27.879 9.987 1.00 82.38 340 SER A CA 1
ATOM 2537 C C . SER A 1 340 ? 8.990 26.849 10.871 1.00 82.38 340 SER A C 1
ATOM 2539 O O . SER A 1 340 ? 10.033 27.143 11.467 1.00 82.38 340 SER A O 1
ATOM 2541 N N . GLU A 1 341 ? 8.463 25.625 10.925 1.00 81.38 341 GLU A N 1
ATOM 2542 C CA . GLU A 1 341 ? 8.924 24.532 11.779 1.00 81.38 341 GLU A CA 1
ATOM 2543 C C . GLU A 1 341 ? 9.088 23.220 10.995 1.00 81.38 341 GLU A C 1
ATOM 2545 O O . GLU A 1 341 ? 8.792 23.136 9.802 1.00 81.38 341 GLU A O 1
ATOM 2550 N N . ASN A 1 342 ? 9.624 22.187 11.653 1.00 80.69 342 ASN A N 1
ATOM 2551 C CA . ASN A 1 342 ? 9.719 20.862 11.042 1.00 80.69 342 ASN A CA 1
ATOM 2552 C C . ASN A 1 342 ? 8.325 20.240 10.936 1.00 80.69 342 ASN A C 1
ATOM 2554 O O . ASN A 1 342 ? 7.586 20.204 11.918 1.00 80.69 342 ASN A O 1
ATOM 2558 N N . MET A 1 343 ? 8.008 19.676 9.774 1.00 83.19 343 MET A N 1
ATOM 2559 C CA . MET A 1 343 ? 6.796 18.886 9.576 1.00 83.19 343 MET A CA 1
ATOM 2560 C C . MET A 1 343 ? 7.015 17.496 10.182 1.00 83.19 343 MET A C 1
ATOM 2562 O O . MET A 1 343 ? 7.509 16.599 9.502 1.00 83.19 343 MET A O 1
ATOM 2566 N N . ASN A 1 344 ? 6.752 17.350 11.483 1.00 81.88 344 ASN A N 1
ATOM 2567 C CA . ASN A 1 344 ? 6.960 16.093 12.218 1.00 81.88 344 ASN A CA 1
ATOM 2568 C C . ASN A 1 344 ? 5.726 15.170 12.198 1.00 81.88 344 ASN A C 1
ATOM 2570 O O . ASN A 1 344 ? 5.830 14.006 12.582 1.00 81.88 344 ASN A O 1
ATOM 2574 N N . GLY A 1 345 ? 4.571 15.677 11.757 1.00 84.19 345 GLY A N 1
ATOM 2575 C CA . GLY A 1 345 ? 3.347 14.896 11.616 1.00 84.19 345 GLY A CA 1
ATOM 2576 C C . GLY A 1 345 ? 3.416 13.932 10.434 1.00 84.19 345 GLY A C 1
ATOM 2577 O O . GLY A 1 345 ? 3.866 14.294 9.347 1.00 84.19 345 GLY A O 1
ATOM 2578 N N . SER A 1 346 ? 2.968 12.693 10.645 1.00 85.50 346 SER A N 1
ATOM 2579 C CA . SER A 1 346 ? 2.890 11.697 9.567 1.00 85.50 346 SER A CA 1
ATOM 2580 C C . SER A 1 346 ? 1.775 12.070 8.579 1.00 85.50 346 SER A C 1
ATOM 2582 O O . SER A 1 346 ? 0.653 12.318 9.028 1.00 85.50 346 SER A O 1
ATOM 2584 N N . PRO A 1 347 ? 2.048 12.116 7.264 1.00 90.50 347 PRO A N 1
ATOM 2585 C CA . PRO A 1 347 ? 1.006 12.338 6.271 1.00 90.50 347 PRO A CA 1
ATOM 2586 C C . PRO A 1 347 ? 0.125 11.090 6.093 1.00 90.50 347 PRO A C 1
ATOM 2588 O O . PRO A 1 347 ? 0.542 9.970 6.399 1.00 90.50 347 PRO A O 1
ATOM 2591 N N . ALA A 1 348 ? -1.076 11.297 5.561 1.00 92.88 348 ALA A N 1
ATOM 2592 C CA . ALA A 1 348 ? -2.004 10.249 5.140 1.00 92.88 348 ALA A CA 1
ATOM 2593 C C . ALA A 1 348 ? -2.294 10.362 3.644 1.00 92.88 348 ALA A C 1
ATOM 2595 O O . ALA A 1 348 ? -2.180 11.445 3.069 1.00 92.88 348 ALA A O 1
ATOM 2596 N N . VAL A 1 349 ? -2.683 9.257 3.011 1.00 92.19 349 VAL A N 1
ATOM 2597 C CA . VAL A 1 349 ? -2.999 9.217 1.578 1.00 92.19 349 VAL A CA 1
ATOM 2598 C C . VAL A 1 349 ? -4.361 8.558 1.367 1.00 92.19 349 VAL A C 1
ATOM 2600 O O . VAL A 1 349 ? -4.607 7.479 1.901 1.00 92.19 349 VAL A O 1
ATOM 2603 N N . ASP A 1 350 ? -5.249 9.188 0.597 1.00 88.06 350 ASP A N 1
ATOM 2604 C CA . ASP A 1 350 ? -6.529 8.569 0.217 1.00 88.06 350 ASP A CA 1
ATOM 2605 C C . ASP A 1 350 ? -6.373 7.551 -0.931 1.00 88.06 350 ASP A C 1
ATOM 2607 O O . ASP A 1 350 ? -5.282 7.303 -1.441 1.00 88.06 350 ASP A O 1
ATOM 2611 N N . GLU A 1 351 ? -7.474 6.953 -1.383 1.00 81.19 351 GLU A N 1
ATOM 2612 C CA . GLU A 1 351 ? -7.484 6.020 -2.521 1.00 81.19 351 GLU A CA 1
ATOM 2613 C C . GLU A 1 351 ? -7.163 6.685 -3.870 1.00 81.19 351 GLU A C 1
ATOM 2615 O O . GLU A 1 351 ? -6.699 6.019 -4.793 1.00 81.19 351 GLU A O 1
ATOM 2620 N N . ALA A 1 352 ? -7.359 7.999 -3.996 1.00 78.62 352 ALA A N 1
ATOM 2621 C CA . ALA A 1 352 ? -7.021 8.754 -5.201 1.00 78.62 352 ALA A CA 1
ATOM 2622 C C . ALA A 1 352 ? -5.529 9.141 -5.262 1.00 78.62 352 ALA A C 1
ATOM 2624 O O . ALA A 1 352 ? -5.051 9.614 -6.297 1.00 78.62 352 ALA A O 1
ATOM 2625 N N . GLY A 1 353 ? -4.786 8.945 -4.170 1.00 83.69 353 GLY A N 1
ATOM 2626 C CA . GLY A 1 353 ? -3.396 9.370 -4.016 1.00 83.69 353 GLY A CA 1
ATOM 2627 C C . GLY A 1 353 ? -3.246 10.836 -3.609 1.00 83.69 353 GLY A C 1
ATOM 2628 O O . GLY A 1 353 ? -2.173 11.414 -3.781 1.00 83.69 353 GLY A O 1
ATOM 2629 N N . THR A 1 354 ? -4.308 11.460 -3.095 1.00 91.44 354 THR A N 1
ATOM 2630 C CA . THR A 1 354 ? -4.226 12.757 -2.422 1.00 91.44 354 THR A CA 1
ATOM 2631 C C . THR A 1 354 ? -3.471 12.587 -1.115 1.00 91.44 354 THR A C 1
ATOM 2633 O O . THR A 1 354 ? -3.840 11.751 -0.296 1.00 91.44 354 THR A O 1
ATOM 2636 N N . ILE A 1 355 ? -2.445 13.405 -0.905 1.00 93.94 355 ILE A N 1
ATOM 2637 C CA . ILE A 1 355 ? -1.682 13.454 0.336 1.00 93.94 355 ILE A CA 1
ATOM 2638 C C . ILE A 1 355 ? -2.269 14.527 1.245 1.00 93.94 355 ILE A C 1
ATOM 2640 O O . ILE A 1 355 ? -2.359 15.690 0.854 1.00 93.94 355 ILE A O 1
ATOM 2644 N N . TYR A 1 356 ? -2.586 14.146 2.475 1.00 94.94 356 TYR A N 1
ATOM 2645 C CA . TYR A 1 356 ? -3.024 15.032 3.543 1.00 94.94 356 TYR A CA 1
ATOM 2646 C C . TYR A 1 356 ? -1.935 15.142 4.599 1.00 94.94 356 TYR A C 1
ATOM 2648 O O . TYR A 1 356 ? -1.308 14.150 4.976 1.00 94.94 356 TYR A O 1
ATOM 2656 N N . GLY A 1 357 ? -1.709 16.348 5.098 1.00 93.31 357 GLY A N 1
ATOM 2657 C CA . GLY A 1 357 ? -0.699 16.585 6.117 1.00 93.31 357 GLY A CA 1
ATOM 2658 C C . GLY A 1 357 ? -0.932 17.881 6.868 1.00 93.31 357 GLY A C 1
ATOM 2659 O O . GLY A 1 357 ? -1.916 18.590 6.651 1.00 93.31 357 GLY A O 1
ATOM 2660 N N . THR A 1 358 ? -0.003 18.184 7.768 1.00 91.00 358 THR A N 1
ATOM 2661 C CA . THR A 1 358 ? -0.046 19.385 8.595 1.00 91.00 358 THR A CA 1
ATOM 2662 C C . THR A 1 358 ? 1.297 20.108 8.582 1.00 91.00 358 THR A C 1
ATOM 2664 O O . THR A 1 358 ? 2.363 19.496 8.465 1.00 91.00 358 THR A O 1
ATOM 2667 N N . ALA A 1 359 ? 1.253 21.436 8.656 1.00 89.88 359 ALA A N 1
ATOM 2668 C CA . ALA A 1 359 ? 2.433 22.286 8.755 1.00 89.88 359 ALA A CA 1
ATOM 2669 C C . ALA A 1 359 ? 2.103 23.602 9.473 1.00 89.88 359 ALA A C 1
ATOM 2671 O O . ALA A 1 359 ? 0.986 24.110 9.382 1.00 89.88 359 ALA A O 1
ATOM 2672 N N . THR A 1 360 ? 3.089 24.162 10.174 1.00 88.00 360 THR A N 1
ATOM 2673 C CA . THR A 1 360 ? 2.984 25.480 10.815 1.00 88.00 360 THR A CA 1
ATOM 2674 C C . THR A 1 360 ? 3.612 26.528 9.908 1.00 88.00 360 THR A C 1
ATOM 2676 O O . THR A 1 360 ? 4.755 26.359 9.488 1.00 88.00 360 THR A O 1
ATOM 2679 N N . PHE A 1 361 ? 2.891 27.611 9.629 1.00 86.94 361 PHE A N 1
ATOM 2680 C CA . PHE A 1 361 ? 3.343 28.726 8.791 1.00 86.94 361 PHE A CA 1
ATOM 2681 C C . PHE A 1 361 ? 3.460 30.007 9.614 1.00 86.94 361 PHE A C 1
ATOM 2683 O O . PHE A 1 361 ? 2.649 30.242 10.508 1.00 86.94 361 PHE A O 1
ATOM 2690 N N . ALA A 1 362 ? 4.427 30.871 9.296 1.00 85.00 362 ALA A N 1
ATOM 2691 C CA . ALA A 1 362 ? 4.663 32.096 10.067 1.00 85.00 362 ALA A CA 1
ATOM 2692 C C . ALA A 1 362 ? 3.457 33.058 10.059 1.00 85.00 362 ALA A C 1
ATOM 2694 O O . ALA A 1 362 ? 3.154 33.654 11.089 1.00 85.00 362 ALA A O 1
ATOM 2695 N N . GLY A 1 363 ? 2.749 33.169 8.928 1.00 81.62 363 GLY A N 1
ATOM 2696 C CA . GLY A 1 363 ? 1.601 34.075 8.773 1.00 81.62 363 GLY A CA 1
ATOM 2697 C C . GLY A 1 363 ? 0.221 33.429 8.936 1.00 81.62 363 GLY A C 1
ATOM 2698 O O . GLY A 1 363 ? -0.765 34.155 9.019 1.00 81.62 363 GLY A O 1
ATOM 2699 N N . MET A 1 364 ? 0.127 32.093 8.979 1.00 84.44 364 MET A N 1
ATOM 2700 C CA . MET A 1 364 ? -1.156 31.366 9.091 1.00 84.44 364 MET A CA 1
ATOM 2701 C C . MET A 1 364 ? -1.272 30.488 10.344 1.00 84.44 364 MET A C 1
ATOM 2703 O O . MET A 1 364 ? -2.367 30.030 10.658 1.00 84.44 364 MET A O 1
ATOM 2707 N N . GLY A 1 365 ? -0.171 30.245 11.062 1.00 86.62 365 GLY A N 1
ATOM 2708 C CA . GLY A 1 365 ? -0.139 29.304 12.180 1.00 86.62 365 GLY A CA 1
ATOM 2709 C C . GLY A 1 365 ? -0.247 27.844 11.729 1.00 86.62 365 GLY A C 1
ATOM 2710 O O . GLY A 1 365 ? 0.087 27.498 10.590 1.00 86.62 365 GLY A O 1
ATOM 2711 N N . SER A 1 366 ? -0.685 26.976 12.643 1.00 89.06 366 SER A N 1
ATOM 2712 C CA . SER A 1 366 ? -0.946 25.556 12.379 1.00 89.06 366 SER A CA 1
ATOM 2713 C C . SER A 1 366 ? -2.002 25.403 11.282 1.00 89.06 366 SER A C 1
ATOM 2715 O O . SER A 1 366 ? -3.098 25.951 11.386 1.00 89.06 366 SER A O 1
ATOM 2717 N N . SER A 1 367 ? -1.689 24.656 10.227 1.00 91.25 367 SER A N 1
ATOM 2718 C CA . SER A 1 367 ? -2.590 24.425 9.095 1.00 91.25 367 SER A CA 1
ATOM 2719 C C . SER A 1 367 ? -2.603 22.953 8.690 1.00 91.25 367 SER A C 1
ATOM 2721 O O . SER A 1 367 ? -1.569 22.282 8.736 1.00 91.25 367 SER A O 1
ATOM 2723 N N . ALA A 1 368 ? -3.760 22.474 8.240 1.00 94.25 368 ALA A N 1
ATOM 2724 C CA . ALA A 1 368 ? -3.877 21.239 7.470 1.00 94.25 368 ALA A CA 1
ATOM 2725 C C . ALA A 1 368 ? -3.821 21.557 5.969 1.00 94.25 368 ALA A C 1
ATOM 2727 O O . ALA A 1 368 ? -4.175 22.660 5.550 1.00 94.25 368 ALA A O 1
ATOM 2728 N N . PHE A 1 369 ? -3.389 20.606 5.149 1.00 94.56 369 PHE A N 1
ATOM 2729 C CA . PHE A 1 369 ? -3.340 20.766 3.697 1.00 94.56 369 PHE A CA 1
ATOM 2730 C C . PHE A 1 369 ? -3.665 19.460 2.970 1.00 94.56 369 PHE A C 1
ATOM 2732 O O . PHE A 1 369 ? -3.518 18.374 3.536 1.00 94.56 369 PHE A O 1
ATOM 2739 N N . ALA A 1 370 ? -4.017 19.582 1.690 1.00 96.31 370 ALA A N 1
ATOM 2740 C CA . ALA A 1 370 ? -4.081 18.480 0.741 1.00 96.31 370 ALA A CA 1
ATOM 2741 C C . ALA A 1 370 ? -3.294 18.799 -0.532 1.00 96.31 370 ALA A C 1
ATOM 2743 O O . ALA A 1 370 ? -3.479 19.859 -1.132 1.00 96.31 370 ALA A O 1
ATOM 2744 N N . ILE A 1 371 ? -2.468 17.854 -0.974 1.00 92.81 371 ILE A N 1
ATOM 2745 C CA . ILE A 1 371 ? -1.649 17.930 -2.189 1.00 92.81 371 ILE A CA 1
ATOM 2746 C C . ILE A 1 371 ? -1.979 16.722 -3.077 1.00 92.81 371 ILE A C 1
ATOM 2748 O O . ILE A 1 371 ? -2.204 15.621 -2.579 1.00 92.81 371 ILE A O 1
ATOM 2752 N N . GLY A 1 372 ? -2.027 16.894 -4.396 1.00 85.31 372 GLY A N 1
ATOM 2753 C CA . GLY A 1 372 ? -2.039 15.765 -5.330 1.00 85.31 372 GLY A CA 1
ATOM 2754 C C . GLY A 1 372 ? -0.698 15.022 -5.348 1.00 85.31 372 GLY A C 1
ATOM 2755 O O . GLY A 1 372 ? 0.340 15.573 -4.991 1.00 85.31 372 GLY A O 1
ATOM 2756 N N . SER A 1 373 ? -0.674 13.773 -5.818 1.00 80.00 373 SER A N 1
ATOM 2757 C CA . SER A 1 373 ? 0.589 13.036 -6.015 1.00 80.00 373 SER A CA 1
ATOM 2758 C C . SER A 1 373 ? 1.530 13.697 -7.039 1.00 80.00 373 SER A C 1
ATOM 2760 O O . SER A 1 373 ? 2.707 13.362 -7.115 1.00 80.00 373 SER A O 1
ATOM 2762 N N . ASP A 1 374 ? 1.027 14.653 -7.819 1.00 74.50 374 ASP A N 1
ATOM 2763 C CA . ASP A 1 374 ? 1.761 15.516 -8.749 1.00 74.50 374 ASP A CA 1
ATOM 2764 C C . ASP A 1 374 ? 2.379 16.768 -8.094 1.00 74.50 374 ASP A C 1
ATOM 2766 O O . ASP A 1 374 ? 3.062 17.538 -8.768 1.00 74.50 374 ASP A O 1
ATOM 2770 N N . GLY A 1 375 ? 2.158 16.975 -6.792 1.00 81.94 375 GLY A N 1
ATOM 2771 C CA . GLY A 1 375 ? 2.671 18.119 -6.041 1.00 81.94 375 GLY A CA 1
ATOM 2772 C C . GLY A 1 375 ? 1.789 19.364 -6.098 1.00 81.94 375 GLY A C 1
ATOM 2773 O O . GLY A 1 375 ? 2.174 20.401 -5.555 1.00 81.94 375 GLY A O 1
ATOM 2774 N N . VAL A 1 376 ? 0.615 19.291 -6.734 1.00 84.25 376 VAL A N 1
ATOM 2775 C CA . VAL A 1 376 ? -0.310 20.425 -6.825 1.00 84.25 376 VAL A CA 1
ATOM 2776 C C . VAL A 1 376 ? -1.116 20.547 -5.534 1.00 84.25 376 VAL A C 1
ATOM 2778 O O . VAL A 1 376 ? -1.811 19.616 -5.128 1.00 84.25 376 VAL A O 1
ATOM 2781 N N . GLU A 1 377 ? -1.047 21.713 -4.889 1.00 92.06 377 GLU A N 1
ATOM 2782 C CA . GLU A 1 377 ? -1.882 22.023 -3.725 1.00 92.06 377 GLU A CA 1
ATOM 2783 C C . GLU A 1 377 ? -3.358 22.058 -4.129 1.00 92.06 377 GLU A C 1
ATOM 2785 O O . GLU A 1 377 ? -3.755 22.815 -5.015 1.00 92.06 377 GLU A O 1
ATOM 2790 N N . LYS A 1 378 ? -4.173 21.232 -3.470 1.00 92.38 378 LYS A N 1
ATOM 2791 C CA . LYS A 1 378 ? -5.629 21.228 -3.632 1.00 92.38 378 LYS A CA 1
ATOM 2792 C C . LYS A 1 378 ? -6.272 22.250 -2.707 1.00 92.38 378 LYS A C 1
ATOM 2794 O O . LYS A 1 378 ? -7.132 23.014 -3.135 1.00 92.38 378 LYS A O 1
ATOM 2799 N N . TRP A 1 379 ? -5.860 22.242 -1.444 1.00 95.75 379 TRP A N 1
ATOM 2800 C CA . TRP A 1 379 ? -6.321 23.184 -0.435 1.00 95.75 379 TRP A CA 1
ATOM 2801 C C . TRP A 1 379 ? -5.353 23.247 0.744 1.00 95.75 379 TRP A C 1
ATOM 2803 O O . TRP A 1 379 ? -4.576 22.323 0.996 1.00 95.75 379 TRP A O 1
ATOM 2813 N N . ARG A 1 380 ? -5.463 24.337 1.503 1.00 93.62 380 ARG A N 1
ATOM 2814 C CA . ARG A 1 380 ? -4.812 24.538 2.793 1.00 93.62 380 ARG A CA 1
ATOM 2815 C C . ARG A 1 380 ? -5.753 25.299 3.710 1.00 93.62 380 ARG A C 1
ATOM 2817 O O . ARG A 1 380 ? -6.309 26.322 3.318 1.00 93.62 380 ARG A O 1
ATOM 2824 N N . THR A 1 381 ? -5.888 24.805 4.931 1.00 94.50 381 THR A N 1
ATOM 2825 C CA . THR A 1 381 ? -6.840 25.314 5.914 1.00 94.50 381 THR A CA 1
ATOM 2826 C C . THR A 1 381 ? -6.115 25.645 7.213 1.00 94.50 381 THR A C 1
ATOM 2828 O O . THR A 1 381 ? -5.613 24.729 7.874 1.00 94.50 381 THR A O 1
ATOM 2831 N N . PRO A 1 382 ? -6.058 26.932 7.604 1.00 92.50 382 PRO A N 1
ATOM 2832 C CA . PRO A 1 382 ? -5.615 27.331 8.932 1.00 92.50 382 PRO A CA 1
ATOM 2833 C C . PRO A 1 382 ? -6.534 26.731 9.993 1.00 92.50 382 PRO A C 1
ATOM 2835 O O . PRO A 1 382 ? -7.755 26.832 9.885 1.00 92.50 382 PRO A O 1
ATOM 2838 N N . LEU A 1 383 ? -5.953 26.132 11.029 1.00 89.19 383 LEU A N 1
ATOM 2839 C CA . LEU A 1 383 ? -6.720 25.502 12.105 1.00 89.19 383 LEU A CA 1
ATOM 2840 C C . LEU A 1 383 ? -7.223 26.532 13.140 1.00 89.19 383 LEU A C 1
ATOM 2842 O O . LEU A 1 383 ? -8.089 26.219 13.949 1.00 89.19 383 LEU A O 1
ATOM 2846 N N . GLY A 1 384 ? -6.742 27.780 13.076 1.00 79.44 384 GLY A N 1
ATOM 2847 C CA . GLY A 1 384 ? -7.128 28.872 13.977 1.00 79.44 384 GLY A CA 1
ATOM 2848 C C . GLY A 1 384 ? -6.308 28.900 15.271 1.00 79.44 384 GLY A C 1
ATOM 2849 O O . GLY A 1 384 ? -5.179 28.415 15.302 1.00 79.44 384 GLY A O 1
ATOM 2850 N N . ASN A 1 385 ? -6.878 29.465 16.342 1.00 71.44 385 ASN A N 1
ATOM 2851 C CA . ASN A 1 385 ? -6.283 29.497 17.691 1.00 71.44 385 ASN A CA 1
ATOM 2852 C C . ASN A 1 385 ? -6.498 28.160 18.415 1.00 71.44 385 ASN A C 1
ATOM 2854 O O . ASN A 1 385 ? -7.081 28.074 19.490 1.00 71.44 385 ASN A O 1
ATOM 2858 N N . VAL A 1 386 ? -6.092 27.091 17.758 1.00 64.50 386 VAL A N 1
ATOM 2859 C CA . VAL A 1 386 ? -6.046 25.735 18.296 1.00 64.50 386 VAL A CA 1
ATOM 2860 C C . VAL A 1 386 ? -4.589 25.320 18.218 1.00 64.50 386 VAL A C 1
ATOM 2862 O O . VAL A 1 386 ? -3.854 25.816 17.364 1.00 64.50 386 VAL A O 1
ATOM 2865 N N . GLY A 1 387 ? -4.125 24.532 19.183 1.00 69.25 387 GLY A N 1
ATOM 2866 C CA . GLY A 1 387 ? -2.708 24.555 19.518 1.00 69.25 387 GLY A CA 1
ATOM 2867 C C . GLY A 1 387 ? -1.709 24.049 18.451 1.00 69.25 387 GLY A C 1
ATOM 2868 O O . GLY A 1 387 ? -1.995 23.870 17.267 1.00 69.25 387 GLY A O 1
ATOM 2869 N N . THR A 1 388 ? -0.449 23.891 18.850 1.00 81.50 388 THR A N 1
ATOM 2870 C CA . THR A 1 388 ? 0.645 23.562 17.926 1.00 81.50 388 THR A CA 1
ATOM 2871 C C . THR A 1 388 ? 0.551 22.142 17.370 1.00 81.50 388 THR A C 1
ATOM 2873 O O . THR A 1 388 ? 0.163 21.205 18.068 1.00 81.50 388 THR A O 1
ATOM 2876 N N . LEU A 1 389 ? 1.017 21.966 16.137 1.00 85.50 389 LEU A N 1
ATOM 2877 C CA . LEU A 1 389 ? 1.303 20.649 15.570 1.00 85.50 389 LEU A CA 1
ATOM 2878 C C . LEU A 1 389 ? 2.545 20.053 16.254 1.00 85.50 389 LEU A C 1
ATOM 2880 O O . LEU A 1 389 ? 3.523 20.763 16.482 1.00 85.50 389 LEU A O 1
ATOM 2884 N N . ASP A 1 390 ? 2.510 18.764 16.592 1.00 84.62 390 ASP A N 1
ATOM 2885 C CA . ASP A 1 390 ? 3.651 18.051 17.192 1.00 84.62 390 ASP A CA 1
ATOM 2886 C C . ASP A 1 390 ? 4.032 16.841 16.312 1.00 84.62 390 ASP A C 1
ATOM 2888 O O . ASP A 1 390 ? 4.082 16.969 15.089 1.00 84.62 390 ASP A O 1
ATOM 2892 N N . GLN A 1 391 ? 4.310 15.663 16.881 1.00 80.81 391 GLN A N 1
ATOM 2893 C CA . GLN A 1 391 ? 4.591 14.441 16.103 1.00 80.81 391 GLN A CA 1
ATOM 2894 C C . GLN A 1 391 ? 3.319 13.710 15.634 1.00 80.81 391 GLN A C 1
ATOM 2896 O O . GLN A 1 391 ? 3.399 12.668 14.977 1.00 80.81 391 GLN A O 1
ATOM 2901 N N . GLY A 1 392 ? 2.150 14.249 15.982 1.00 77.44 392 GLY A N 1
ATOM 2902 C CA . GLY A 1 392 ? 0.850 13.730 15.596 1.00 77.44 392 GLY A CA 1
ATOM 2903 C C . GLY A 1 392 ? 0.583 13.989 14.117 1.00 77.44 392 GLY A C 1
ATOM 2904 O O . GLY A 1 392 ? 0.933 15.042 13.585 1.00 77.44 392 GLY A O 1
ATOM 2905 N N . GLY A 1 393 ? 0.041 12.987 13.434 1.00 87.31 393 GLY A N 1
ATOM 2906 C CA . GLY A 1 393 ? -0.193 13.020 11.996 1.00 87.31 393 GLY A CA 1
ATOM 2907 C C . GLY A 1 393 ? -1.643 13.295 11.627 1.00 87.31 393 GLY A C 1
ATOM 2908 O O . GLY A 1 393 ? -2.418 13.876 12.388 1.00 87.31 393 GLY A O 1
ATOM 2909 N N . VAL A 1 394 ? -1.978 12.840 10.428 1.00 93.69 394 VAL A N 1
ATOM 2910 C CA . VAL A 1 394 ? -3.330 12.834 9.881 1.00 93.69 394 VAL A CA 1
ATOM 2911 C C . VAL A 1 394 ? -3.783 11.386 9.710 1.00 93.69 394 VAL A C 1
ATOM 2913 O O . VAL A 1 394 ? -2.974 10.535 9.342 1.00 93.69 394 VAL A O 1
ATOM 2916 N N . VAL A 1 395 ? -5.063 11.111 9.952 1.00 96.06 395 VAL A N 1
ATOM 2917 C CA . VAL A 1 395 ? -5.731 9.860 9.550 1.00 96.06 395 VAL A CA 1
ATOM 2918 C C . VAL A 1 395 ? -7.037 10.166 8.825 1.00 96.06 395 VAL A C 1
ATOM 2920 O O . VAL A 1 395 ? -7.543 11.286 8.895 1.00 96.06 395 VAL A O 1
ATOM 2923 N N . ILE A 1 396 ? -7.560 9.185 8.092 1.00 96.75 396 ILE A N 1
ATOM 2924 C CA . ILE A 1 396 ? -8.746 9.340 7.241 1.00 96.75 396 ILE A CA 1
ATOM 2925 C C . ILE A 1 396 ? -9.895 8.507 7.813 1.00 96.75 396 ILE A C 1
ATOM 2927 O O . ILE A 1 396 ? -9.748 7.297 7.978 1.00 96.75 396 ILE A O 1
ATOM 2931 N N . GLY A 1 397 ? -11.028 9.150 8.099 1.00 94.50 397 GLY A N 1
ATOM 2932 C CA . GLY A 1 397 ? -12.269 8.530 8.572 1.00 94.50 397 GLY A CA 1
ATOM 2933 C C . GLY A 1 397 ? -12.993 7.696 7.514 1.00 94.50 397 GLY A C 1
ATOM 2934 O O . GLY A 1 397 ? -12.657 7.734 6.330 1.00 94.50 397 GLY A O 1
ATOM 2935 N N . LEU A 1 398 ? -14.007 6.937 7.942 1.00 89.38 398 LEU A N 1
ATOM 2936 C CA . LEU A 1 398 ? -14.826 6.088 7.059 1.00 89.38 398 LEU A CA 1
ATOM 2937 C C . LEU A 1 398 ? -15.572 6.887 5.979 1.00 89.38 398 LEU A C 1
ATOM 2939 O O . LEU A 1 398 ? -15.775 6.394 4.874 1.00 89.38 398 LEU A O 1
ATOM 2943 N N . ASP A 1 399 ? -15.942 8.127 6.283 1.00 87.38 399 ASP A N 1
ATOM 2944 C CA . ASP A 1 399 ? -16.607 9.065 5.375 1.00 87.38 399 ASP A CA 1
ATOM 2945 C C . ASP A 1 399 ? -15.619 9.916 4.546 1.00 87.38 399 ASP A C 1
ATOM 2947 O O . ASP A 1 399 ? -16.027 10.813 3.807 1.00 87.38 399 ASP A O 1
ATOM 2951 N N . GLY A 1 400 ? -14.314 9.649 4.674 1.00 92.94 400 GLY A N 1
ATOM 2952 C CA . GLY A 1 400 ? -13.242 10.422 4.052 1.00 92.94 400 GLY A CA 1
ATOM 2953 C C . GLY A 1 400 ? -12.823 11.673 4.829 1.00 92.94 400 GLY A C 1
ATOM 2954 O O . GLY A 1 400 ? -11.948 12.400 4.354 1.00 92.94 400 GLY A O 1
ATOM 2955 N N . SER A 1 401 ? -13.407 11.944 6.000 1.00 96.56 401 SER A N 1
ATOM 2956 C CA . SER A 1 401 ? -13.013 13.078 6.837 1.00 96.56 401 SER A CA 1
ATOM 2957 C C . SER A 1 401 ? -11.549 12.977 7.273 1.00 96.56 401 SER A C 1
ATOM 2959 O O . SER A 1 401 ? -11.008 11.898 7.517 1.00 96.56 401 SER A O 1
ATOM 2961 N N . ILE A 1 402 ? -10.888 14.125 7.348 1.00 97.81 402 ILE A N 1
ATOM 2962 C CA . ILE A 1 402 ? -9.467 14.273 7.637 1.00 97.81 402 ILE A CA 1
ATOM 2963 C C . ILE A 1 402 ? -9.317 14.614 9.115 1.00 97.81 402 ILE A C 1
ATOM 2965 O O . ILE A 1 402 ? -9.666 15.713 9.545 1.00 97.81 402 ILE A O 1
ATOM 2969 N N . ILE A 1 403 ? -8.794 13.666 9.888 1.00 97.12 403 ILE A N 1
ATOM 2970 C CA . ILE A 1 403 ? -8.684 13.764 11.342 1.00 97.12 403 ILE A CA 1
ATOM 2971 C C . ILE A 1 403 ? -7.266 14.181 11.718 1.00 97.12 403 ILE A C 1
ATOM 2973 O O . ILE A 1 403 ? -6.290 13.503 11.388 1.00 97.12 403 ILE A O 1
ATOM 2977 N N . VAL A 1 404 ? -7.158 15.301 12.427 1.00 95.44 404 VAL A N 1
ATOM 2978 C CA . VAL A 1 404 ? -5.898 15.935 12.813 1.00 95.44 404 VAL A CA 1
ATOM 2979 C C . VAL A 1 404 ? -5.762 15.958 14.330 1.00 95.44 404 VAL A C 1
ATOM 2981 O O . VAL A 1 404 ? -6.640 16.446 15.040 1.00 95.44 404 VAL A O 1
ATOM 2984 N N . THR A 1 405 ? -4.624 15.485 14.832 1.00 92.88 405 THR A N 1
ATOM 2985 C CA . THR A 1 405 ? -4.258 15.586 16.251 1.00 92.88 405 THR A CA 1
ATOM 2986 C C . THR A 1 405 ? -3.527 16.895 16.535 1.00 92.88 405 THR A C 1
ATOM 2988 O O . THR A 1 405 ? -2.556 17.214 15.844 1.00 92.88 405 THR A O 1
ATOM 2991 N N . VAL A 1 406 ? -3.940 17.623 17.574 1.00 90.38 406 VAL A N 1
ATOM 2992 C CA . VAL A 1 406 ? -3.333 18.906 17.962 1.00 90.38 406 VAL A CA 1
ATOM 2993 C C . VAL A 1 406 ? -2.908 18.924 19.432 1.00 90.38 406 VAL A C 1
ATOM 2995 O O . VAL A 1 406 ? -3.635 18.498 20.333 1.00 90.38 406 VAL A O 1
ATOM 2998 N N . LYS A 1 407 ? -1.720 19.468 19.693 1.00 89.19 407 LYS A N 1
ATOM 2999 C CA . LYS A 1 407 ? -1.204 19.737 21.040 1.00 89.19 407 LYS A CA 1
ATOM 3000 C C . LYS A 1 407 ? -1.572 21.154 21.453 1.00 89.19 407 LYS A C 1
ATOM 3002 O O . LYS A 1 407 ? -1.678 22.004 20.588 1.00 89.19 407 LYS A O 1
ATOM 3007 N N . ARG A 1 408 ? -1.702 21.463 22.746 1.00 86.44 408 ARG A N 1
ATOM 3008 C CA . ARG A 1 408 ? -1.906 22.853 23.196 1.00 86.44 408 ARG A CA 1
ATOM 3009 C C . ARG A 1 408 ? -0.702 23.737 22.873 1.00 86.44 408 ARG A C 1
ATOM 3011 O O . ARG A 1 408 ? 0.432 23.389 23.194 1.00 86.44 408 ARG A O 1
ATOM 3018 N N . ALA A 1 409 ? -0.951 24.906 22.288 1.00 71.69 409 ALA A N 1
ATOM 3019 C CA . ALA A 1 409 ? 0.063 25.949 22.181 1.00 71.69 409 ALA A CA 1
ATOM 3020 C C . ALA A 1 409 ? 0.208 26.690 23.525 1.00 71.69 409 ALA A C 1
ATOM 3022 O O . ALA A 1 409 ? -0.740 26.716 24.316 1.00 71.69 409 ALA A O 1
ATOM 3023 N N . PRO A 1 410 ? 1.361 27.322 23.809 1.00 67.00 410 PRO A N 1
ATOM 3024 C CA . PRO A 1 410 ? 1.512 28.169 24.988 1.00 67.00 410 PRO A CA 1
ATOM 3025 C C . PRO A 1 410 ? 0.427 29.258 25.045 1.00 67.00 410 PRO A C 1
ATOM 3027 O O . PRO A 1 410 ? 0.368 30.116 24.170 1.00 67.00 410 PRO A O 1
ATOM 3030 N N . GLY A 1 411 ? -0.412 29.230 26.084 1.00 64.00 411 GLY A N 1
ATOM 3031 C CA . GLY A 1 411 ? -1.517 30.181 26.271 1.00 64.00 411 GLY A CA 1
ATOM 3032 C C . GLY A 1 411 ? -2.869 29.735 25.704 1.00 64.00 411 GLY A C 1
ATOM 3033 O O . GLY A 1 411 ? -3.874 30.357 26.040 1.00 64.00 411 GLY A O 1
ATOM 3034 N N . GLU A 1 412 ? -2.919 28.650 24.926 1.00 74.00 412 GLU A N 1
ATOM 3035 C CA . GLU A 1 412 ? -4.174 28.089 24.418 1.00 74.00 412 GLU A CA 1
ATOM 3036 C C . GLU A 1 412 ? -4.827 27.132 25.417 1.00 74.00 412 GLU A C 1
ATOM 3038 O O . G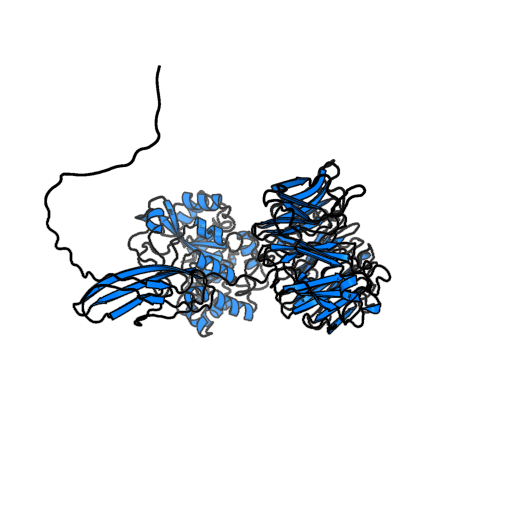LU A 1 412 ? -4.162 26.392 26.149 1.00 74.00 412 GLU A O 1
ATOM 3043 N N . ALA A 1 413 ? -6.161 27.134 25.430 1.00 70.69 413 ALA A N 1
ATOM 3044 C CA . ALA A 1 413 ? -6.938 26.350 26.383 1.00 70.69 413 ALA A CA 1
ATOM 3045 C C . ALA A 1 413 ? -6.957 24.848 26.049 1.00 70.69 413 ALA A C 1
ATOM 3047 O O . ALA A 1 413 ? -7.023 24.026 26.969 1.00 70.69 413 ALA A O 1
ATOM 3048 N N . THR A 1 414 ? -6.901 24.477 24.761 1.00 83.06 414 THR A N 1
ATOM 3049 C CA . THR A 1 414 ? -7.223 23.113 24.313 1.00 83.06 414 THR A CA 1
ATOM 3050 C C . THR A 1 414 ? -6.316 22.560 23.206 1.00 83.06 414 THR A C 1
ATOM 3052 O O . THR A 1 414 ? -5.872 23.266 22.300 1.00 83.06 414 THR A O 1
ATOM 3055 N N . GLY A 1 415 ? -5.981 21.273 23.342 1.00 86.12 415 GLY A N 1
ATOM 3056 C CA . GLY A 1 415 ? -5.463 20.401 22.287 1.00 86.12 415 GLY A CA 1
ATOM 3057 C C . GLY A 1 415 ? -6.608 19.521 21.779 1.00 86.12 415 GLY A C 1
ATOM 3058 O O . GLY A 1 415 ? -7.761 19.951 21.816 1.00 86.12 415 GLY A O 1
ATOM 3059 N N . GLY A 1 416 ? -6.322 18.290 21.355 1.00 91.06 416 GLY A N 1
ATOM 3060 C CA . GLY A 1 416 ? -7.345 17.289 21.029 1.00 91.06 416 GLY A CA 1
ATOM 3061 C C . GLY A 1 416 ? -7.394 16.910 19.550 1.00 91.06 416 GLY A C 1
ATOM 3062 O O . GLY A 1 416 ? -6.346 16.693 18.938 1.00 91.06 416 GLY A O 1
ATOM 3063 N N . ILE A 1 417 ? -8.609 16.798 19.003 1.00 94.44 417 ILE A N 1
ATOM 3064 C CA . ILE A 1 417 ? -8.879 16.285 17.650 1.00 94.44 417 ILE A CA 1
ATOM 3065 C C . ILE A 1 417 ? -9.676 17.298 16.833 1.00 94.44 417 ILE A C 1
ATOM 3067 O O . ILE A 1 417 ? -10.717 17.769 17.283 1.00 94.44 417 ILE A O 1
ATOM 3071 N N . ILE A 1 418 ? -9.230 17.585 15.615 1.00 94.62 418 ILE A N 1
ATOM 3072 C CA . ILE A 1 418 ? -9.957 18.410 14.646 1.00 94.62 418 ILE A CA 1
ATOM 3073 C C . ILE A 1 418 ? -10.332 17.539 13.453 1.00 94.62 418 ILE A C 1
ATOM 3075 O O . ILE A 1 418 ? -9.470 16.844 12.918 1.00 94.62 418 ILE A O 1
ATOM 3079 N N . SER A 1 419 ? -11.589 17.611 13.020 1.00 96.50 419 SER A N 1
ATOM 3080 C CA . SER A 1 419 ? -12.033 16.996 11.769 1.00 96.50 419 SER A CA 1
ATOM 3081 C C . SER A 1 419 ? -12.210 18.039 10.684 1.00 96.50 419 SER A C 1
ATOM 3083 O O . SER A 1 419 ? -12.762 19.119 10.921 1.00 96.50 419 SER A O 1
ATOM 3085 N N . LEU A 1 420 ? -11.767 17.704 9.479 1.00 97.62 420 LEU A N 1
ATOM 3086 C CA . LEU A 1 420 ? -12.024 18.468 8.271 1.00 97.62 420 LEU A CA 1
ATOM 3087 C C . LEU A 1 420 ? -12.716 17.583 7.237 1.00 97.62 420 LEU A C 1
ATOM 3089 O O . LEU A 1 420 ? -12.427 16.398 7.126 1.00 97.62 420 LEU A O 1
ATOM 3093 N N . SER A 1 421 ? -13.569 18.171 6.406 1.00 96.50 421 SER A N 1
ATOM 3094 C CA . SER A 1 421 ? -14.088 17.483 5.228 1.00 96.50 421 SER A CA 1
ATOM 3095 C C . SER A 1 421 ? -12.953 17.154 4.241 1.00 96.50 421 SER A C 1
ATOM 3097 O O . SER A 1 421 ? -11.907 17.815 4.262 1.00 96.50 421 SER A O 1
ATOM 3099 N N . PRO A 1 422 ? -13.157 16.228 3.284 1.00 92.62 422 PRO A N 1
ATOM 3100 C CA . PRO A 1 422 ? -12.182 15.970 2.216 1.00 92.62 422 PRO A CA 1
ATOM 3101 C C . PRO A 1 422 ? -11.782 17.223 1.413 1.00 92.62 422 PRO A C 1
ATOM 3103 O O . PRO A 1 422 ? -10.704 17.275 0.819 1.00 92.62 422 PRO A O 1
ATOM 3106 N N . GLY A 1 423 ? -12.658 18.237 1.387 1.00 94.44 423 GLY A N 1
ATOM 3107 C CA . GLY A 1 423 ? -12.436 19.538 0.750 1.00 94.44 423 GLY A CA 1
ATOM 3108 C C . GLY A 1 423 ? -11.745 20.581 1.637 1.00 94.44 423 GLY A C 1
ATOM 3109 O O . GLY A 1 423 ? -11.613 21.725 1.213 1.00 94.44 423 GLY A O 1
ATOM 3110 N N . GLY A 1 424 ? -11.335 20.217 2.855 1.00 95.81 424 GLY A N 1
ATOM 3111 C CA . GLY A 1 424 ? -10.572 21.074 3.761 1.00 95.81 424 GLY A CA 1
ATOM 3112 C C . GLY A 1 424 ? -11.410 21.994 4.647 1.00 95.81 424 GLY A C 1
ATOM 3113 O O . GLY A 1 424 ? -10.847 22.860 5.308 1.00 95.81 424 GLY A O 1
ATOM 3114 N N . ALA A 1 425 ? -12.735 21.854 4.702 1.00 95.94 425 ALA A N 1
ATOM 3115 C CA . ALA A 1 425 ? -13.546 22.652 5.627 1.00 95.94 425 ALA A CA 1
ATOM 3116 C C . ALA A 1 425 ? -13.508 22.031 7.029 1.00 95.94 425 ALA A C 1
ATOM 3118 O O . ALA A 1 425 ? -13.822 20.851 7.156 1.00 95.94 425 ALA A O 1
ATOM 3119 N N . ILE A 1 426 ? -13.168 22.801 8.068 1.00 94.94 426 ILE A N 1
ATOM 3120 C CA . ILE A 1 426 ? -13.271 22.332 9.461 1.00 94.94 426 ILE A CA 1
ATOM 3121 C C . ILE A 1 426 ? -14.733 21.978 9.747 1.00 94.94 426 ILE A C 1
ATOM 3123 O O . ILE A 1 426 ? -15.620 22.803 9.531 1.00 94.94 426 ILE A O 1
ATOM 3127 N N . GLN A 1 427 ? -14.967 20.753 10.207 1.00 94.38 427 GLN A N 1
ATOM 3128 C CA . GLN A 1 427 ? -16.287 20.264 10.594 1.00 94.38 427 GLN A CA 1
ATOM 3129 C C . GLN A 1 427 ? -16.518 20.474 12.087 1.00 94.38 427 GLN A C 1
ATOM 3131 O O . GLN A 1 427 ? -17.535 21.036 12.465 1.00 94.38 427 GLN A O 1
ATOM 3136 N N . TRP A 1 428 ? -15.563 20.058 12.922 1.00 94.06 428 TRP A N 1
ATOM 3137 C CA . TRP A 1 428 ? -15.670 20.148 14.378 1.00 94.06 428 TRP A CA 1
ATOM 3138 C C . TRP A 1 428 ? -14.295 20.026 15.054 1.00 94.06 428 TRP A C 1
ATOM 3140 O O . TRP A 1 428 ? -13.318 19.576 14.448 1.00 94.06 428 TRP A O 1
ATOM 3150 N N . HIS A 1 429 ? -14.221 20.428 16.327 1.00 91.00 429 HIS A N 1
ATOM 3151 C CA . HIS A 1 429 ? -13.035 20.312 17.186 1.00 91.00 429 HIS A CA 1
ATOM 3152 C C . HIS A 1 429 ? -13.430 19.727 18.543 1.00 91.00 429 HIS A C 1
ATOM 3154 O O . HIS A 1 429 ? -14.139 20.363 19.319 1.00 91.00 429 HIS A O 1
ATOM 3160 N N . TYR A 1 430 ? -12.916 18.537 18.853 1.00 92.38 430 TYR A N 1
ATOM 3161 C CA . TYR A 1 430 ? -12.978 17.966 20.192 1.00 92.38 430 TYR A CA 1
ATOM 3162 C C . TYR A 1 430 ? -11.802 18.493 21.025 1.00 92.38 430 TYR A C 1
ATOM 3164 O O . TYR A 1 430 ? -10.683 17.969 20.967 1.00 92.38 430 TYR A O 1
ATOM 3172 N N . GLY A 1 431 ? -12.046 19.582 21.756 1.00 89.06 431 GLY A N 1
ATOM 3173 C CA . GLY A 1 431 ? -11.039 20.291 22.543 1.00 89.06 431 GLY A CA 1
ATOM 3174 C C . GLY A 1 431 ? -10.878 19.759 23.967 1.00 89.06 431 GLY A C 1
ATOM 3175 O O . GLY A 1 431 ? -11.840 19.726 24.729 1.00 89.06 431 GLY A O 1
ATOM 3176 N N . ILE A 1 432 ? -9.647 19.426 24.373 1.00 88.81 432 ILE A N 1
ATOM 3177 C CA . ILE A 1 432 ? -9.331 19.002 25.753 1.00 88.81 432 ILE A CA 1
ATOM 3178 C C . ILE A 1 432 ? -8.159 19.779 26.351 1.00 88.81 432 ILE A C 1
ATOM 3180 O O . ILE A 1 432 ? -7.237 20.178 25.643 1.00 88.81 432 ILE A O 1
ATOM 3184 N N . ALA A 1 433 ? -8.147 19.947 27.675 1.00 87.44 433 ALA A N 1
ATOM 3185 C CA . ALA A 1 433 ? -7.073 20.619 28.415 1.00 87.44 433 ALA A CA 1
ATOM 3186 C C . ALA A 1 433 ? -5.823 19.729 28.618 1.00 87.44 433 ALA A C 1
ATOM 3188 O O . ALA A 1 433 ? -5.177 19.776 29.666 1.00 87.44 433 ALA A O 1
ATOM 3189 N N . GLU A 1 434 ? -5.486 18.912 27.621 1.00 88.94 434 GLU A N 1
ATOM 3190 C CA . GLU A 1 434 ? -4.363 17.974 27.623 1.00 88.94 434 GLU A CA 1
ATOM 3191 C C . GLU A 1 434 ? -3.643 18.018 26.267 1.00 88.94 434 GLU A C 1
ATOM 3193 O O . GLU A 1 434 ? -4.204 18.440 25.254 1.00 88.94 434 GLU A O 1
ATOM 3198 N N . ASP A 1 435 ? -2.379 17.601 26.250 1.00 90.75 435 ASP A N 1
ATOM 3199 C CA . ASP A 1 435 ? -1.536 17.642 25.054 1.00 90.75 435 ASP A CA 1
ATOM 3200 C C . ASP A 1 435 ? -1.634 16.312 24.294 1.00 90.75 435 ASP A C 1
ATOM 3202 O O . ASP A 1 435 ? -1.317 15.266 24.861 1.00 90.75 435 ASP A O 1
ATOM 3206 N N . VAL A 1 436 ? -2.019 16.346 23.014 1.00 92.06 436 VAL A N 1
ATOM 3207 C CA . VAL A 1 436 ? -2.032 15.173 22.121 1.00 92.06 436 VAL A CA 1
ATOM 3208 C C . VAL A 1 436 ? -0.846 15.260 21.163 1.00 92.06 436 VAL A C 1
ATOM 3210 O O . VAL A 1 436 ? -0.713 16.233 20.426 1.00 92.06 436 VAL A O 1
ATOM 3213 N N . SER A 1 437 ? 0.025 14.251 21.181 1.00 90.19 437 SER A N 1
ATOM 3214 C CA . SER A 1 437 ? 1.265 14.243 20.381 1.00 90.19 437 SER A CA 1
ATOM 3215 C C . SER A 1 437 ? 1.445 13.005 19.507 1.00 90.19 437 SER A C 1
ATOM 3217 O O . SER A 1 437 ? 2.267 13.040 18.599 1.00 90.19 437 SER A O 1
ATOM 3219 N N . GLY A 1 438 ? 0.731 11.910 19.783 1.00 90.62 438 GLY A N 1
ATOM 3220 C CA . GLY A 1 438 ? 0.670 10.756 18.885 1.00 90.62 438 GLY A CA 1
ATOM 3221 C C . GLY A 1 438 ? -0.337 10.993 17.759 1.00 90.62 438 GLY A C 1
ATOM 3222 O O . GLY A 1 438 ? -1.201 11.855 17.875 1.00 90.62 438 GLY A O 1
ATOM 3223 N N . CYS A 1 439 ? -0.232 10.223 16.677 1.00 92.50 439 CYS A N 1
ATOM 3224 C CA . CYS A 1 439 ? -1.270 10.154 15.652 1.00 92.50 439 CYS A CA 1
ATOM 3225 C C . CYS A 1 439 ? -2.482 9.385 16.198 1.00 92.50 439 CYS A C 1
ATOM 3227 O O . CYS A 1 439 ? -2.295 8.451 16.976 1.00 92.50 439 CYS A O 1
ATOM 3229 N N . ALA A 1 440 ? -3.698 9.752 15.797 1.00 96.19 440 ALA A N 1
ATOM 3230 C CA . ALA A 1 440 ? -4.897 8.997 16.153 1.00 96.19 440 ALA A CA 1
ATOM 3231 C C . ALA A 1 440 ? -4.968 7.654 15.397 1.00 96.19 440 ALA A C 1
ATOM 3233 O O . ALA A 1 440 ? -4.244 7.443 14.420 1.00 96.19 440 ALA A O 1
ATOM 3234 N N . ALA A 1 441 ? -5.860 6.774 15.849 1.00 97.44 441 ALA A N 1
ATOM 3235 C CA . ALA A 1 441 ? -6.306 5.581 15.133 1.00 97.44 441 ALA A CA 1
ATOM 3236 C C . ALA A 1 441 ? -7.837 5.572 15.037 1.00 97.44 441 ALA A C 1
ATOM 3238 O O . ALA A 1 441 ? -8.500 6.151 15.899 1.00 97.44 441 ALA A O 1
ATOM 3239 N N . ILE A 1 442 ? -8.386 4.921 14.014 1.00 97.94 442 ILE A N 1
ATOM 3240 C CA . ILE A 1 442 ? -9.831 4.799 13.802 1.00 97.94 442 ILE A CA 1
ATOM 3241 C C . ILE A 1 442 ? -10.227 3.323 13.833 1.00 97.94 442 ILE A C 1
ATOM 3243 O O . ILE A 1 442 ? -9.628 2.522 13.109 1.00 97.94 442 ILE A O 1
ATOM 3247 N N . ASP A 1 443 ? -11.201 2.965 14.671 1.00 96.50 443 ASP A N 1
ATOM 3248 C CA . ASP A 1 443 ? -11.739 1.600 14.739 1.00 96.50 443 ASP A CA 1
ATOM 3249 C C . ASP A 1 443 ? -12.733 1.299 13.608 1.00 96.50 443 ASP A C 1
ATOM 3251 O O . ASP A 1 443 ? -13.100 2.168 12.816 1.00 96.50 443 ASP A O 1
ATOM 3255 N N . GLN A 1 444 ? -13.178 0.050 13.511 1.00 93.12 444 GLN A N 1
ATOM 3256 C CA . GLN A 1 444 ? -14.097 -0.403 12.469 1.00 93.12 444 GLN A CA 1
ATOM 3257 C C . GLN A 1 444 ? -15.450 0.328 12.461 1.00 93.12 444 GLN A C 1
ATOM 3259 O O . GLN A 1 444 ? -16.123 0.336 11.431 1.00 93.12 444 GLN A O 1
ATOM 3264 N N . ALA A 1 445 ? -15.854 0.920 13.588 1.00 90.06 445 ALA A N 1
ATOM 3265 C CA . ALA A 1 445 ? -17.089 1.686 13.718 1.00 90.06 445 ALA A CA 1
ATOM 3266 C C . ALA A 1 445 ? -16.892 3.179 13.396 1.00 90.06 445 ALA A C 1
ATOM 3268 O O . ALA A 1 445 ? -17.869 3.919 13.288 1.00 90.06 445 ALA A O 1
ATOM 3269 N N . GLY A 1 446 ? -15.648 3.623 13.201 1.00 94.31 446 GLY A N 1
ATOM 3270 C CA . GLY A 1 446 ? -15.301 5.013 12.931 1.00 94.31 446 GLY A CA 1
ATOM 3271 C C . GLY A 1 446 ? -14.943 5.821 14.179 1.00 94.31 446 GLY A C 1
ATOM 3272 O O . GLY A 1 446 ? -14.681 7.016 14.050 1.00 94.31 446 GLY A O 1
ATOM 3273 N N . ASN A 1 447 ? -14.903 5.214 15.369 1.00 96.75 447 ASN A N 1
ATOM 3274 C CA . ASN A 1 447 ? -14.508 5.922 16.583 1.00 96.75 447 ASN A CA 1
ATOM 3275 C C . ASN A 1 447 ? -13.021 6.273 16.538 1.00 96.75 447 ASN A C 1
ATOM 3277 O O . ASN A 1 447 ? -12.205 5.566 15.947 1.00 96.75 447 ASN A O 1
ATOM 3281 N N . ILE A 1 448 ? -12.661 7.382 17.180 1.00 98.25 448 ILE A N 1
ATOM 3282 C CA . ILE A 1 448 ? -11.317 7.953 17.128 1.00 98.25 448 ILE A CA 1
ATOM 3283 C C . ILE A 1 448 ? -10.610 7.708 18.459 1.00 98.25 448 ILE A C 1
ATOM 3285 O O . ILE A 1 448 ? -11.068 8.141 19.518 1.00 98.25 448 ILE A O 1
ATOM 3289 N N . HIS A 1 449 ? -9.452 7.058 18.378 1.00 98.19 449 HIS A N 1
ATOM 3290 C CA . HIS A 1 449 ? -8.628 6.626 19.500 1.00 98.19 449 HIS A CA 1
ATOM 3291 C C . HIS A 1 449 ? -7.358 7.466 19.577 1.00 98.19 449 HIS A C 1
ATOM 3293 O O . HIS A 1 449 ? -6.624 7.586 18.592 1.00 98.19 449 HIS A O 1
ATOM 3299 N N . PHE A 1 450 ? -7.046 8.012 20.751 1.00 97.25 450 PHE A N 1
ATOM 3300 C CA . PHE A 1 450 ? -5.821 8.789 20.950 1.00 97.25 450 PHE A CA 1
ATOM 3301 C C . PHE A 1 450 ? -5.387 8.828 22.418 1.00 97.25 450 PHE A C 1
ATOM 3303 O O . PHE A 1 450 ? -6.181 8.619 23.333 1.00 97.25 450 PHE A O 1
ATOM 3310 N N . GLY A 1 451 ? -4.099 9.087 22.645 1.00 95.88 451 GLY A N 1
ATOM 3311 C CA . GLY A 1 451 ? -3.516 9.243 23.977 1.00 95.88 451 GLY A CA 1
ATOM 3312 C C . GLY A 1 451 ? -2.984 10.653 24.220 1.00 95.88 451 GLY A C 1
ATOM 3313 O O . GLY A 1 451 ? -2.655 11.376 23.276 1.00 95.88 451 GLY A O 1
ATOM 3314 N N . THR A 1 452 ? -2.876 11.036 25.491 1.00 95.12 452 THR A N 1
ATOM 3315 C CA . THR A 1 452 ? -2.383 12.353 25.907 1.00 95.12 452 THR A CA 1
ATOM 3316 C C . THR A 1 452 ? -1.069 12.272 26.679 1.00 95.12 452 THR A C 1
ATOM 3318 O O . THR A 1 452 ? -0.723 11.263 27.305 1.00 95.12 452 THR A O 1
ATOM 3321 N N . GLN A 1 453 ? -0.339 13.388 26.722 1.00 93.50 453 GLN A N 1
ATOM 3322 C CA . GLN A 1 453 ? 0.877 13.487 27.530 1.00 93.50 453 GLN A CA 1
ATOM 3323 C C . GLN A 1 453 ? 0.624 13.425 29.045 1.00 93.50 453 GLN A C 1
ATOM 3325 O O . GLN A 1 453 ? 1.584 13.299 29.804 1.00 93.50 453 GLN A O 1
ATOM 3330 N N . SER A 1 454 ? -0.637 13.517 29.472 1.00 91.56 454 SER A N 1
ATOM 3331 C CA . SER A 1 454 ? -1.066 13.347 30.863 1.00 91.56 454 SER A CA 1
ATOM 3332 C C . SER A 1 454 ? -1.405 11.891 31.207 1.00 91.56 454 SER A C 1
ATOM 3334 O O . SER A 1 454 ? -1.901 11.637 32.298 1.00 91.56 454 SER A O 1
ATOM 3336 N N . GLY A 1 455 ? -1.177 10.947 30.284 1.00 95.00 455 GLY A N 1
ATOM 3337 C CA . GLY A 1 455 ? -1.358 9.513 30.532 1.00 95.00 455 GLY A CA 1
ATOM 3338 C C . GLY A 1 455 ? -2.768 8.993 30.262 1.00 95.00 455 GLY A C 1
ATOM 3339 O O . GLY A 1 455 ? -3.029 7.808 30.474 1.00 95.00 455 GLY A O 1
ATOM 3340 N N . ASN A 1 456 ? -3.668 9.849 29.770 1.00 95.75 456 ASN A N 1
ATOM 3341 C CA . ASN A 1 456 ? -5.046 9.471 29.490 1.00 95.75 456 ASN A CA 1
ATOM 3342 C C . ASN A 1 456 ? -5.206 8.949 28.062 1.00 95.75 456 ASN A C 1
ATOM 3344 O O . ASN A 1 456 ? -4.726 9.553 27.102 1.00 95.75 456 ASN A O 1
ATOM 3348 N N . TYR A 1 457 ? -5.943 7.856 27.932 1.00 97.94 457 TYR A N 1
ATOM 3349 C CA . TYR A 1 457 ? -6.422 7.287 26.685 1.00 97.94 457 TYR A CA 1
ATOM 3350 C C . TYR A 1 457 ? -7.891 7.644 26.464 1.00 97.94 457 TYR A C 1
ATOM 3352 O O . TYR A 1 457 ? -8.697 7.573 27.395 1.00 97.94 457 TYR A O 1
ATOM 3360 N N . TYR A 1 458 ? -8.220 8.024 25.234 1.00 97.88 458 TYR A N 1
ATOM 3361 C CA . TYR A 1 458 ? -9.532 8.501 24.831 1.00 97.88 458 TYR A CA 1
ATOM 3362 C C . TYR A 1 458 ? -10.097 7.692 23.667 1.00 97.88 458 TYR A C 1
ATOM 3364 O O . TYR A 1 458 ? -9.358 7.317 22.754 1.00 97.88 458 TYR A O 1
ATOM 3372 N N . ILE A 1 459 ? -11.419 7.508 23.691 1.00 98.19 459 ILE A N 1
ATOM 3373 C CA . ILE A 1 459 ? -12.231 7.099 22.542 1.00 98.19 459 ILE A CA 1
ATOM 3374 C C . ILE A 1 459 ? -13.356 8.120 22.390 1.00 98.19 459 ILE A C 1
ATOM 3376 O O . ILE A 1 459 ? -14.050 8.423 23.369 1.00 98.19 459 ILE A O 1
ATOM 3380 N N . ILE A 1 460 ? -13.530 8.652 21.182 1.00 97.50 460 ILE A N 1
ATOM 3381 C CA . ILE A 1 460 ? -14.602 9.596 20.856 1.00 97.50 460 ILE A CA 1
ATOM 3382 C C . ILE A 1 460 ? -15.344 9.190 19.581 1.00 97.50 460 ILE A C 1
ATOM 3384 O O . ILE A 1 460 ? -14.767 8.546 18.705 1.00 97.50 460 ILE A O 1
ATOM 3388 N N . LYS A 1 461 ? -16.600 9.618 19.464 1.00 94.44 461 LYS A N 1
ATOM 3389 C CA . LYS A 1 461 ? -17.402 9.489 18.243 1.00 94.44 461 LYS A CA 1
ATOM 3390 C C . LYS A 1 461 ? -16.932 10.470 17.150 1.00 94.44 461 LYS A C 1
ATOM 3392 O O . LYS A 1 461 ? -16.491 11.575 17.492 1.00 94.44 461 LYS A O 1
ATOM 3397 N N . PRO A 1 462 ? -17.038 10.114 15.856 1.00 94.19 462 PRO A N 1
ATOM 3398 C CA . PRO A 1 462 ? -16.569 10.929 14.730 1.00 94.19 462 PRO A CA 1
ATOM 3399 C C . PRO A 1 462 ? -17.537 12.046 14.279 1.00 94.19 462 PRO A C 1
ATOM 3401 O O . PRO A 1 462 ? -17.429 12.537 13.154 1.00 94.19 462 PRO A O 1
ATOM 3404 N N . GLU A 1 463 ? -18.469 12.486 15.122 1.00 89.00 463 GLU A N 1
ATOM 3405 C CA . GLU A 1 463 ? -19.437 13.540 14.795 1.00 89.00 463 GLU A CA 1
ATOM 3406 C C . GLU A 1 463 ? -19.436 14.692 15.803 1.00 89.00 463 GLU A C 1
ATOM 3408 O O . GLU A 1 463 ? -19.063 14.517 16.957 1.00 89.00 463 GLU A O 1
ATOM 3413 N N . GLU A 1 464 ? -19.895 15.875 15.390 1.00 88.69 464 GLU A N 1
ATOM 3414 C CA . GLU A 1 464 ? -20.088 17.010 16.298 1.00 88.69 464 GLU A CA 1
ATOM 3415 C C . GLU A 1 464 ? -21.232 16.718 17.282 1.00 88.69 464 GLU A C 1
ATOM 3417 O O . GLU A 1 464 ? -22.382 16.540 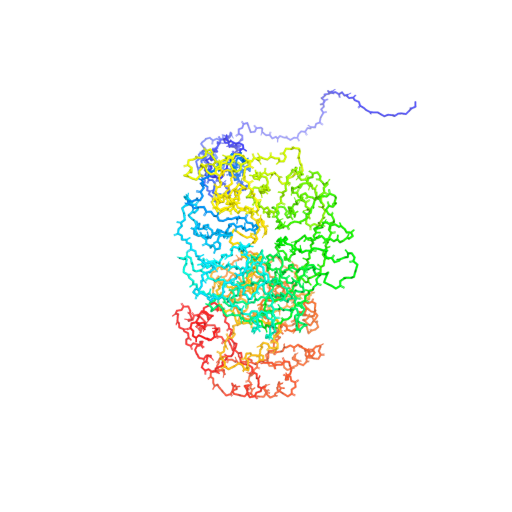16.876 1.00 88.69 464 GLU A O 1
ATOM 3422 N N . SER A 1 465 ? -20.923 16.653 18.579 1.00 82.25 465 SER A N 1
ATOM 3423 C CA . SER A 1 465 ? -21.908 16.390 19.632 1.00 82.25 465 SER A CA 1
ATOM 3424 C C . SER A 1 465 ? -21.362 16.752 21.015 1.00 82.25 465 SER A C 1
ATOM 3426 O O . SER A 1 465 ? -20.176 16.579 21.294 1.00 82.25 465 SER A O 1
ATOM 3428 N N . ASP A 1 466 ? -22.245 17.159 21.928 1.00 75.69 466 ASP A N 1
ATOM 3429 C CA . ASP A 1 466 ? -21.904 17.325 23.349 1.00 75.69 466 ASP A CA 1
ATOM 3430 C C . ASP A 1 466 ? -21.571 15.977 24.033 1.00 75.69 466 ASP A C 1
ATOM 3432 O O . ASP A 1 466 ? -20.943 15.943 25.091 1.00 75.69 466 ASP A O 1
ATOM 3436 N N . GLU A 1 467 ? -21.946 14.853 23.410 1.00 83.44 467 GLU A N 1
ATOM 3437 C CA . GLU A 1 467 ? -21.729 13.480 23.891 1.00 83.44 467 GLU A CA 1
ATOM 3438 C C . GLU A 1 467 ? -20.701 12.713 23.035 1.00 83.44 467 GLU A C 1
ATOM 3440 O O . GLU A 1 467 ? -20.781 11.493 22.876 1.00 83.44 467 GLU A O 1
ATOM 3445 N N . GLN A 1 468 ? -19.722 13.422 22.459 1.00 90.31 468 GLN A N 1
ATOM 3446 C CA . GLN A 1 468 ? -18.641 12.804 21.679 1.00 90.31 468 GLN A CA 1
ATOM 3447 C C . GLN A 1 468 ? -17.796 11.813 22.486 1.00 90.31 468 GLN A C 1
ATOM 3449 O O . GLN A 1 468 ? -17.282 10.852 21.922 1.00 90.31 468 GLN A O 1
ATOM 3454 N N . LEU A 1 469 ? -17.609 12.045 23.788 1.00 92.31 469 LEU A N 1
ATOM 3455 C CA . LEU A 1 469 ? -16.760 11.200 24.625 1.00 92.31 469 LEU A CA 1
ATOM 3456 C C . LEU A 1 469 ? -17.409 9.834 24.867 1.00 92.31 469 LEU A C 1
ATOM 3458 O O . LEU A 1 469 ? -18.418 9.746 25.558 1.00 92.31 469 LEU A O 1
ATOM 3462 N N . ILE A 1 470 ? -16.764 8.772 24.385 1.00 93.44 470 ILE A N 1
ATOM 3463 C CA . ILE A 1 470 ? -17.118 7.390 24.729 1.00 93.44 470 ILE A CA 1
ATOM 3464 C C . ILE A 1 470 ? -16.351 6.965 25.981 1.00 93.44 470 ILE A C 1
ATOM 3466 O O . ILE A 1 470 ? -16.922 6.445 26.937 1.00 93.44 470 ILE A O 1
ATOM 3470 N N . LEU A 1 471 ? -15.038 7.209 25.992 1.00 94.56 471 LEU A N 1
ATOM 3471 C CA . LEU A 1 471 ? -14.152 6.731 27.045 1.00 94.56 471 LEU A CA 1
ATOM 3472 C C . LEU A 1 471 ? -13.027 7.722 27.329 1.00 94.56 471 LEU A C 1
ATOM 3474 O O . LEU A 1 471 ? -12.383 8.217 26.408 1.00 94.56 471 LEU A O 1
ATOM 3478 N N . LYS A 1 472 ? -12.727 7.910 28.619 1.00 94.56 472 LYS A N 1
ATOM 3479 C CA . LYS A 1 472 ? -11.449 8.430 29.118 1.00 94.56 472 LYS A CA 1
ATOM 3480 C C . LYS A 1 472 ? -10.896 7.479 30.181 1.00 94.56 472 LYS A C 1
ATOM 3482 O O . LYS A 1 472 ? -11.595 7.180 31.151 1.00 94.56 472 LYS A O 1
ATOM 3487 N N . LYS A 1 473 ? -9.644 7.041 30.041 1.00 94.94 473 LYS A N 1
ATOM 3488 C CA . LYS A 1 473 ? -8.962 6.165 31.010 1.00 94.94 473 LYS A CA 1
ATOM 3489 C C . LYS A 1 473 ? -7.530 6.606 31.273 1.00 94.94 473 LYS A C 1
ATOM 3491 O O . LYS A 1 473 ? -6.769 6.785 30.333 1.00 94.94 473 LYS A O 1
ATOM 3496 N N . ASP A 1 474 ? -7.152 6.698 32.541 1.00 96.00 474 ASP A N 1
ATOM 3497 C CA . ASP A 1 474 ? -5.750 6.816 32.950 1.00 96.00 474 ASP A CA 1
ATOM 3498 C C . ASP A 1 474 ? -5.081 5.438 32.844 1.00 96.00 474 ASP A C 1
ATOM 3500 O O . ASP A 1 474 ? -5.441 4.505 33.569 1.00 96.00 474 ASP A O 1
ATOM 3504 N N . LEU A 1 475 ? -4.125 5.290 31.921 1.00 97.38 475 LEU A N 1
ATOM 3505 C CA . LEU A 1 475 ? -3.462 4.003 31.707 1.00 97.38 475 LEU A CA 1
ATOM 3506 C C . LEU A 1 475 ? -2.523 3.629 32.858 1.00 97.38 475 LEU A C 1
ATOM 3508 O O . LEU A 1 475 ? -2.360 2.443 33.132 1.00 97.38 475 LEU A O 1
ATOM 3512 N N . ALA A 1 476 ? -1.940 4.603 33.560 1.00 97.81 476 ALA A N 1
ATOM 3513 C CA . ALA A 1 476 ? -1.079 4.330 34.707 1.00 97.81 476 ALA A CA 1
ATOM 3514 C C . ALA A 1 476 ? -1.890 3.780 35.888 1.00 97.81 476 ALA A C 1
ATOM 3516 O O . ALA A 1 476 ? -1.475 2.807 36.522 1.00 97.81 476 ALA A O 1
ATOM 3517 N N . ALA A 1 477 ? -3.091 4.327 36.109 1.00 95.88 477 ALA A N 1
ATOM 3518 C CA . ALA A 1 477 ? -4.046 3.781 37.070 1.00 95.88 477 ALA A CA 1
ATOM 3519 C C . ALA A 1 477 ? -4.428 2.333 36.714 1.00 95.88 477 ALA A C 1
ATOM 3521 O O . ALA A 1 477 ? -4.272 1.444 37.552 1.00 95.88 477 ALA A O 1
ATOM 3522 N N . LEU A 1 478 ? -4.813 2.071 35.455 1.00 96.31 478 LEU A N 1
ATOM 3523 C CA . LEU A 1 478 ? -5.151 0.718 34.989 1.00 96.31 478 LEU A CA 1
ATOM 3524 C C . LEU A 1 478 ? -4.005 -0.282 35.197 1.00 96.31 478 LEU A C 1
ATOM 3526 O O . LEU A 1 478 ? -4.253 -1.411 35.614 1.00 96.31 478 LEU A O 1
ATOM 3530 N N . ILE A 1 479 ? -2.755 0.117 34.938 1.00 97.81 479 ILE A N 1
ATOM 3531 C CA . ILE A 1 479 ? -1.583 -0.735 35.185 1.00 97.81 479 ILE A CA 1
ATOM 3532 C C . ILE A 1 479 ? -1.427 -1.014 36.687 1.00 97.81 479 ILE A C 1
ATOM 3534 O O . ILE A 1 479 ? -1.250 -2.172 37.071 1.00 97.81 479 ILE A O 1
ATOM 3538 N N . SER A 1 480 ? -1.518 0.013 37.538 1.00 97.19 480 SER A N 1
ATOM 3539 C CA . SER A 1 480 ? -1.340 -0.113 38.995 1.00 97.19 480 SER A CA 1
ATOM 3540 C C . SER A 1 480 ? -2.403 -0.995 39.670 1.00 97.19 480 SER A C 1
ATOM 3542 O O . SER A 1 480 ? -2.118 -1.691 40.646 1.00 97.19 480 SER A O 1
ATOM 3544 N N . GLU A 1 481 ? -3.615 -1.016 39.113 1.00 96.00 481 GLU A N 1
ATOM 3545 C CA . GLU A 1 481 ? -4.762 -1.791 39.602 1.00 96.00 481 GLU A CA 1
ATOM 3546 C C . GLU A 1 481 ? -4.813 -3.220 39.035 1.00 96.00 481 GLU A C 1
ATOM 3548 O O . GLU A 1 481 ? -5.643 -4.025 39.456 1.00 96.00 481 GLU A O 1
ATOM 3553 N N . SER A 1 482 ? -3.928 -3.549 38.092 1.00 95.19 482 SER A N 1
ATOM 3554 C CA . SER A 1 482 ? -3.906 -4.847 37.415 1.00 95.19 482 SER A CA 1
ATOM 3555 C C . SER A 1 482 ? -3.242 -5.964 38.234 1.00 95.19 482 SER A C 1
ATOM 3557 O O . SER A 1 482 ? -2.688 -5.758 39.319 1.00 95.19 482 SER A O 1
ATOM 3559 N N . ASP A 1 483 ? -3.233 -7.170 37.666 1.00 93.50 483 ASP A N 1
ATOM 3560 C CA . ASP A 1 483 ? -2.452 -8.307 38.164 1.00 93.50 483 ASP A CA 1
ATOM 3561 C C . ASP A 1 483 ? -1.026 -8.363 37.588 1.00 93.50 483 ASP A C 1
ATOM 3563 O O . ASP A 1 483 ? -0.292 -9.321 37.835 1.00 93.50 483 ASP A O 1
ATOM 3567 N N . SER A 1 484 ? -0.598 -7.330 36.850 1.00 94.62 484 SER A N 1
ATOM 3568 C CA . SER A 1 484 ? 0.754 -7.261 36.296 1.00 94.62 484 SER A CA 1
ATOM 3569 C C . SER A 1 484 ? 1.821 -7.332 37.397 1.00 94.62 484 SER A C 1
ATOM 3571 O O . SER A 1 484 ? 1.701 -6.645 38.419 1.00 94.62 484 SER A O 1
ATOM 3573 N N . PRO A 1 485 ? 2.925 -8.074 37.186 1.00 93.44 485 PRO A N 1
ATOM 3574 C CA . PRO A 1 485 ? 4.063 -8.048 38.103 1.00 93.44 485 PRO A CA 1
ATOM 3575 C C . PRO A 1 485 ? 4.735 -6.667 38.173 1.00 93.44 485 PRO A C 1
ATOM 3577 O O . PRO A 1 485 ? 5.422 -6.380 39.150 1.00 93.44 485 PRO A O 1
ATOM 3580 N N . LEU A 1 486 ? 4.518 -5.804 37.173 1.00 95.56 486 LEU A N 1
ATOM 3581 C CA . LEU A 1 486 ? 5.088 -4.457 37.099 1.00 95.56 486 LEU A CA 1
ATOM 3582 C C . LEU A 1 486 ? 4.224 -3.397 37.796 1.00 95.56 486 LEU A C 1
ATOM 3584 O O . LEU A 1 486 ? 4.628 -2.243 37.878 1.00 95.56 486 LEU A O 1
ATOM 3588 N N . LYS A 1 487 ? 3.046 -3.750 38.326 1.00 96.12 487 LYS A N 1
ATOM 3589 C CA . LYS A 1 487 ? 2.090 -2.773 38.878 1.00 96.12 487 LYS A CA 1
ATOM 3590 C C . LYS A 1 487 ? 2.653 -1.876 39.983 1.00 96.12 487 LYS A C 1
ATOM 3592 O O . LYS A 1 487 ? 2.219 -0.741 40.115 1.00 96.12 487 LYS A O 1
ATOM 3597 N N . GLY A 1 488 ? 3.624 -2.370 40.759 1.00 96.69 488 GLY A N 1
ATOM 3598 C CA . GLY A 1 488 ? 4.250 -1.622 41.856 1.00 96.69 488 GLY A CA 1
ATOM 3599 C C . GLY A 1 488 ? 5.101 -0.432 41.404 1.00 96.69 488 GLY A C 1
ATOM 3600 O O . GLY A 1 488 ? 5.458 0.402 42.230 1.00 96.69 488 GLY A O 1
ATOM 3601 N N . ASP A 1 489 ? 5.408 -0.347 40.109 1.00 96.81 489 ASP A N 1
ATOM 3602 C CA . ASP A 1 489 ? 6.121 0.775 39.499 1.00 96.81 489 ASP A CA 1
ATOM 3603 C C . ASP A 1 489 ? 5.183 1.888 39.005 1.00 96.81 489 ASP A C 1
ATOM 3605 O O . ASP A 1 489 ? 5.656 2.919 38.519 1.00 96.81 489 ASP A O 1
ATOM 3609 N N . TRP A 1 490 ? 3.867 1.683 39.114 1.00 97.75 490 TRP A N 1
ATOM 3610 C CA . TRP A 1 490 ? 2.839 2.543 38.539 1.00 97.75 490 TRP A CA 1
ATOM 3611 C C . TRP A 1 490 ? 1.869 3.058 39.603 1.00 97.75 490 TRP A C 1
ATOM 3613 O O . TRP A 1 490 ? 1.500 2.352 40.538 1.00 97.75 490 TRP A O 1
ATOM 3623 N N . GLU A 1 491 ? 1.418 4.294 39.419 1.00 96.25 491 GLU A N 1
ATOM 3624 C CA . GLU A 1 491 ? 0.334 4.923 40.173 1.00 96.25 491 GLU A CA 1
ATOM 3625 C C . GLU A 1 491 ? -0.471 5.834 39.235 1.00 96.25 491 GLU A C 1
ATOM 3627 O O . GLU A 1 491 ? -0.015 6.189 38.145 1.00 96.25 491 GLU A O 1
ATOM 3632 N N . ALA A 1 492 ? -1.687 6.211 39.624 1.00 95.00 492 ALA A N 1
ATOM 3633 C CA . ALA A 1 492 ? -2.500 7.119 38.818 1.00 95.00 492 ALA A CA 1
ATOM 3634 C C . ALA A 1 492 ? -1.759 8.444 38.540 1.00 95.00 492 ALA A C 1
ATOM 3636 O O . ALA A 1 492 ? -1.146 9.033 39.431 1.00 95.00 492 ALA A O 1
ATOM 3637 N N . GLY A 1 493 ? -1.834 8.926 37.300 1.00 91.88 493 GLY A N 1
ATOM 3638 C CA . GLY A 1 493 ? -1.281 10.212 36.877 1.00 91.88 493 GLY A CA 1
ATOM 3639 C C . GLY A 1 493 ? 0.217 10.243 36.551 1.00 91.88 493 GLY A C 1
ATOM 3640 O O . GLY A 1 493 ? 0.690 11.290 36.112 1.00 91.88 493 GLY A O 1
ATOM 3641 N N . ILE A 1 494 ? 0.964 9.139 36.704 1.00 95.62 494 ILE A N 1
ATOM 3642 C CA . ILE A 1 494 ? 2.401 9.090 36.345 1.00 95.62 494 ILE A CA 1
ATOM 3643 C C . ILE A 1 494 ? 2.682 8.484 34.962 1.00 95.62 494 ILE A C 1
ATOM 3645 O O . ILE A 1 494 ? 3.818 8.130 34.636 1.00 95.62 494 ILE A O 1
ATOM 3649 N N . GLY A 1 495 ? 1.646 8.351 34.135 1.00 96.75 495 GLY A N 1
ATOM 3650 C CA . GLY A 1 495 ? 1.758 7.915 32.749 1.00 96.75 495 GLY A CA 1
ATOM 3651 C C . GLY A 1 495 ? 1.890 9.082 31.776 1.00 96.75 495 GLY A C 1
ATOM 3652 O O . GLY A 1 495 ? 1.357 10.169 31.990 1.00 96.75 495 GLY A O 1
ATOM 3653 N N . LYS A 1 496 ? 2.559 8.835 30.650 1.00 97.31 496 LYS A N 1
ATOM 3654 C CA . LYS A 1 496 ? 2.612 9.747 29.505 1.00 97.31 496 LYS A CA 1
ATOM 3655 C C . LYS A 1 496 ? 2.520 8.974 28.196 1.00 97.31 496 LYS A C 1
ATOM 3657 O O . LYS A 1 496 ? 3.319 8.070 27.957 1.00 97.31 496 LYS A O 1
ATOM 3662 N N . ILE A 1 497 ? 1.587 9.358 27.323 1.00 96.06 497 ILE A N 1
ATOM 3663 C CA . ILE A 1 497 ? 1.372 8.693 26.033 1.00 96.06 497 ILE A CA 1
ATOM 3664 C C . ILE A 1 497 ? 1.841 9.610 24.900 1.00 96.06 497 ILE A C 1
ATOM 3666 O O . ILE A 1 497 ? 1.150 10.535 24.479 1.00 96.06 497 ILE A O 1
ATOM 3670 N N . TRP A 1 498 ? 3.044 9.333 24.397 1.00 91.81 498 TRP A N 1
ATOM 3671 C CA . TRP A 1 498 ? 3.539 9.856 23.115 1.00 91.81 498 TRP A CA 1
ATOM 3672 C C . TRP A 1 498 ? 3.385 8.858 21.967 1.00 91.81 498 TRP A C 1
ATOM 3674 O O . TRP A 1 498 ? 3.626 9.197 20.807 1.00 91.81 498 TRP A O 1
ATOM 3684 N N . SER A 1 499 ? 3.036 7.618 22.299 1.00 93.69 499 SER A N 1
ATOM 3685 C CA . SER A 1 499 ? 2.843 6.554 21.331 1.00 93.69 499 SER A CA 1
ATOM 3686 C C . SER A 1 499 ? 1.529 6.741 20.577 1.00 93.69 499 SER A C 1
ATOM 3688 O O . SER A 1 499 ? 0.535 7.178 21.154 1.00 93.69 499 SER A O 1
ATOM 3690 N N . SER A 1 500 ? 1.528 6.434 19.279 1.00 94.31 500 SER A N 1
ATOM 3691 C CA . SER A 1 500 ? 0.277 6.371 18.511 1.00 94.31 500 SER A CA 1
ATOM 3692 C C . SER A 1 500 ? -0.371 5.005 18.763 1.00 94.31 500 SER A C 1
ATOM 3694 O O . SER A 1 500 ? 0.345 4.005 18.650 1.00 94.31 500 SER A O 1
ATOM 3696 N N . PRO A 1 501 ? -1.667 4.930 19.120 1.00 96.38 501 PRO A N 1
ATOM 3697 C CA . PRO A 1 501 ? -2.356 3.655 19.262 1.00 96.38 501 PRO A CA 1
ATOM 3698 C C . PRO A 1 501 ? -2.347 2.886 17.942 1.00 96.38 501 PRO A C 1
ATOM 3700 O O . PRO A 1 501 ? -2.454 3.476 16.869 1.00 96.38 501 PRO A O 1
ATOM 3703 N N . THR A 1 502 ? -2.225 1.565 18.033 1.00 97.25 502 THR A N 1
ATOM 3704 C CA . THR A 1 502 ? -2.307 0.662 16.878 1.00 97.25 502 THR A CA 1
ATOM 3705 C C . THR A 1 502 ? -3.340 -0.413 17.157 1.00 97.25 502 THR A C 1
ATOM 3707 O O . THR A 1 502 ? -3.254 -1.086 18.182 1.00 97.25 502 THR A O 1
ATOM 3710 N N . ILE A 1 503 ? -4.317 -0.560 16.262 1.00 96.62 503 ILE A N 1
ATOM 3711 C CA . ILE A 1 503 ? -5.406 -1.530 16.401 1.00 96.62 503 ILE A CA 1
ATOM 3712 C C . ILE A 1 503 ? -5.032 -2.800 15.627 1.00 96.62 503 ILE A C 1
ATOM 3714 O O . ILE A 1 503 ? -4.744 -2.760 14.426 1.00 96.62 503 ILE A O 1
ATOM 3718 N N . GLY A 1 504 ? -4.977 -3.922 16.341 1.00 91.38 504 GLY A N 1
ATOM 3719 C CA . GLY A 1 504 ? -4.706 -5.250 15.803 1.00 91.38 504 GLY A CA 1
ATOM 3720 C C . GLY A 1 504 ? -5.864 -5.802 14.964 1.00 91.38 504 GLY A C 1
ATOM 3721 O O . GLY A 1 504 ? -6.968 -5.256 14.975 1.00 91.38 504 GLY A O 1
ATOM 3722 N N . PRO A 1 505 ? -5.641 -6.907 14.232 1.00 84.75 505 PRO A N 1
ATOM 3723 C CA . PRO A 1 505 ? -6.694 -7.557 13.451 1.00 84.75 505 PRO A CA 1
ATOM 3724 C C . PRO A 1 505 ? -7.731 -8.270 14.336 1.00 84.75 505 PRO A C 1
ATOM 3726 O O . PRO A 1 505 ? -8.784 -8.651 13.844 1.00 84.75 505 PRO A O 1
ATOM 3729 N N . ASP A 1 506 ? -7.420 -8.470 15.619 1.00 82.81 506 ASP A N 1
ATOM 3730 C CA . ASP A 1 506 ? -8.309 -8.996 16.656 1.00 82.81 506 ASP A CA 1
ATOM 3731 C C . ASP A 1 506 ? -9.021 -7.881 17.445 1.00 82.81 506 ASP A C 1
ATOM 3733 O O . ASP A 1 506 ? -9.681 -8.172 18.437 1.00 82.81 506 ASP A O 1
ATOM 3737 N N . GLY A 1 507 ? -8.847 -6.613 17.049 1.00 91.69 507 GLY A N 1
ATOM 3738 C CA . GLY A 1 507 ? -9.401 -5.451 17.743 1.00 91.69 507 GLY A CA 1
ATOM 3739 C C . GLY A 1 507 ? -8.630 -4.998 18.985 1.00 91.69 507 GLY A C 1
ATOM 3740 O O . GLY A 1 507 ? -8.953 -3.954 19.551 1.00 91.69 507 GLY A O 1
ATOM 3741 N N . ALA A 1 508 ? -7.574 -5.709 19.398 1.00 96.38 508 ALA A N 1
ATOM 3742 C CA . ALA A 1 508 ? -6.751 -5.270 20.519 1.00 96.38 508 ALA A CA 1
ATOM 3743 C C . ALA A 1 508 ? -6.023 -3.959 20.186 1.00 96.38 508 ALA A C 1
ATOM 3745 O O . ALA A 1 508 ? -5.490 -3.784 19.089 1.00 96.38 508 ALA A O 1
ATOM 3746 N N . ILE A 1 509 ? -5.960 -3.040 21.147 1.00 98.12 509 ILE A N 1
ATOM 3747 C CA . ILE A 1 509 ? -5.299 -1.744 20.974 1.00 98.12 509 ILE A CA 1
ATOM 3748 C C . ILE A 1 509 ? -3.958 -1.763 21.699 1.00 98.12 509 ILE A C 1
ATOM 3750 O O . ILE A 1 509 ? -3.910 -1.916 22.918 1.00 98.12 509 ILE A O 1
ATOM 3754 N N . TYR A 1 510 ? -2.873 -1.533 20.968 1.00 98.25 510 TYR A N 1
ATOM 3755 C CA . TYR A 1 510 ? -1.513 -1.510 21.502 1.00 98.25 510 TYR A CA 1
ATOM 3756 C C . TYR A 1 510 ? -1.003 -0.081 21.665 1.00 98.25 510 TYR A C 1
ATOM 3758 O O . TYR A 1 510 ? -1.089 0.725 20.733 1.00 98.25 510 TYR A O 1
ATOM 3766 N N . ILE A 1 511 ? -0.459 0.238 22.844 1.00 97.56 511 ILE A N 1
ATOM 3767 C CA . ILE A 1 511 ? 0.010 1.589 23.191 1.00 97.56 511 ILE A CA 1
ATOM 3768 C C . ILE A 1 511 ? 1.246 1.498 24.085 1.00 97.56 511 ILE A C 1
ATOM 3770 O O . ILE A 1 511 ? 1.229 0.814 25.106 1.00 97.56 511 ILE A O 1
ATOM 3774 N N . GLY A 1 512 ? 2.313 2.223 23.748 1.00 97.50 512 GLY A N 1
ATOM 3775 C CA . GLY A 1 512 ? 3.418 2.421 24.685 1.00 97.50 512 GLY A CA 1
ATOM 3776 C C . GLY A 1 512 ? 3.171 3.592 25.636 1.00 97.50 512 GLY A C 1
ATOM 3777 O O . GLY A 1 512 ? 2.782 4.685 25.212 1.00 97.50 512 GLY A O 1
ATOM 3778 N N . VAL A 1 513 ? 3.436 3.368 26.920 1.00 97.75 513 VAL A N 1
ATOM 3779 C CA . VAL A 1 513 ? 3.225 4.323 28.009 1.00 97.75 513 VAL A CA 1
ATOM 3780 C C . VAL A 1 513 ? 4.561 4.603 28.685 1.00 97.75 513 VAL A C 1
ATOM 3782 O O . VAL A 1 513 ? 5.216 3.696 29.198 1.00 97.75 513 VAL A O 1
ATOM 3785 N N . THR A 1 514 ? 4.964 5.873 28.698 1.00 98.06 514 THR A N 1
ATOM 3786 C CA . THR A 1 514 ? 6.150 6.321 29.432 1.00 98.06 514 THR A CA 1
ATOM 3787 C C . THR A 1 514 ? 5.809 6.514 30.901 1.00 98.06 514 THR A C 1
ATOM 3789 O O . THR A 1 514 ? 4.835 7.199 31.219 1.00 98.06 514 THR A O 1
ATOM 3792 N N . ASN A 1 515 ? 6.635 5.963 31.787 1.00 98.00 515 ASN A N 1
ATOM 3793 C CA . ASN A 1 515 ? 6.576 6.261 33.214 1.00 98.00 515 ASN A CA 1
ATOM 3794 C C . ASN A 1 515 ? 7.292 7.597 33.480 1.00 98.00 515 ASN A C 1
ATOM 3796 O O . ASN A 1 515 ? 8.468 7.759 33.158 1.00 98.00 515 ASN A O 1
ATOM 3800 N N . THR A 1 516 ? 6.586 8.590 34.022 1.00 97.44 516 THR A N 1
ATOM 3801 C CA . THR A 1 516 ? 7.135 9.947 34.183 1.00 97.44 516 THR A CA 1
ATOM 3802 C C . THR A 1 516 ? 8.033 10.113 35.405 1.00 97.44 516 THR A C 1
ATOM 3804 O O . THR A 1 516 ? 8.730 11.122 35.496 1.00 97.44 516 THR A O 1
ATOM 3807 N N . VAL A 1 517 ? 7.999 9.167 36.348 1.00 97.38 517 VAL A N 1
ATOM 3808 C CA . VAL A 1 517 ? 8.859 9.169 37.541 1.00 97.38 517 VAL A CA 1
ATOM 3809 C C . VAL A 1 517 ? 10.191 8.492 37.228 1.00 97.38 517 VAL A C 1
ATOM 3811 O O . VAL A 1 517 ? 11.246 9.041 37.540 1.00 97.38 517 VAL A O 1
ATOM 3814 N N . ASP A 1 518 ? 10.141 7.332 36.573 1.00 97.25 518 ASP A N 1
ATOM 3815 C CA . ASP A 1 518 ? 11.313 6.591 36.110 1.00 97.25 518 ASP A CA 1
ATOM 3816 C C . ASP A 1 518 ? 11.085 6.078 34.679 1.00 97.25 518 ASP A C 1
ATOM 3818 O O . ASP A 1 518 ? 10.494 5.012 34.488 1.00 97.25 518 ASP A O 1
ATOM 3822 N N . PRO A 1 519 ? 11.572 6.799 33.652 1.00 96.31 519 PRO A N 1
ATOM 3823 C CA . PRO A 1 519 ? 11.355 6.423 32.257 1.00 96.31 519 PRO A CA 1
ATOM 3824 C C . PRO A 1 519 ? 11.924 5.056 31.859 1.00 96.31 519 PRO A C 1
ATOM 3826 O O . PRO A 1 519 ? 11.526 4.532 30.821 1.00 96.31 519 PRO A O 1
ATOM 3829 N N . THR A 1 520 ? 12.817 4.459 32.657 1.00 96.19 520 THR A N 1
ATOM 3830 C CA . THR A 1 520 ? 13.337 3.096 32.421 1.00 96.19 520 THR A CA 1
ATOM 3831 C C . THR A 1 520 ? 12.347 1.993 32.807 1.00 96.19 520 THR A C 1
ATOM 3833 O O . THR A 1 520 ? 12.596 0.816 32.557 1.00 96.19 520 THR A O 1
ATOM 3836 N N . LYS A 1 521 ? 11.210 2.377 33.397 1.00 97.06 521 LYS A N 1
ATOM 3837 C CA . LYS A 1 521 ? 10.094 1.507 33.782 1.00 97.06 521 LYS A CA 1
ATOM 3838 C C . LYS A 1 521 ? 8.866 1.698 32.893 1.00 97.06 521 LYS A C 1
ATOM 3840 O O . LYS A 1 521 ? 7.745 1.399 33.303 1.00 97.06 521 LYS A O 1
ATOM 3845 N N . SER A 1 522 ? 9.058 2.249 31.697 1.00 98.06 522 SER A N 1
ATOM 3846 C CA . SER A 1 522 ? 7.988 2.413 30.709 1.00 98.06 522 SER A CA 1
ATOM 3847 C C . SER A 1 522 ? 7.489 1.041 30.243 1.00 98.06 522 SER A C 1
ATOM 3849 O O . SER A 1 522 ? 8.170 0.038 30.436 1.00 98.06 522 SER A O 1
ATOM 3851 N N . VAL A 1 523 ? 6.301 0.952 29.647 1.00 97.81 523 VAL A N 1
ATOM 3852 C CA . VAL A 1 523 ? 5.729 -0.344 29.227 1.00 97.81 523 VAL A CA 1
ATOM 3853 C C . VAL A 1 523 ? 4.958 -0.234 27.917 1.00 97.81 523 VAL A C 1
ATOM 3855 O O . VAL A 1 523 ? 4.470 0.834 27.552 1.00 97.81 523 VAL A O 1
ATOM 3858 N N . LEU A 1 524 ? 4.812 -1.364 27.229 1.00 98.25 524 LEU A N 1
ATOM 3859 C CA . LEU A 1 524 ? 3.780 -1.573 26.216 1.00 98.25 524 LEU A CA 1
ATOM 3860 C C . LEU A 1 524 ? 2.546 -2.173 26.899 1.00 98.25 524 LEU A C 1
ATOM 3862 O O . LEU A 1 524 ? 2.682 -3.103 27.691 1.00 98.25 524 LEU A O 1
ATOM 3866 N N . VAL A 1 525 ? 1.352 -1.679 26.585 1.00 98.25 525 VAL A N 1
ATOM 3867 C CA . VAL A 1 525 ? 0.086 -2.280 27.028 1.00 98.25 525 VAL A CA 1
ATOM 3868 C C . VAL A 1 525 ? -0.762 -2.704 25.839 1.00 98.25 525 VAL A C 1
ATOM 3870 O O . VAL A 1 525 ? -0.679 -2.097 24.767 1.00 98.25 525 VAL A O 1
ATOM 3873 N N . ALA A 1 526 ? -1.607 -3.708 26.061 1.00 98.25 526 ALA A N 1
ATOM 3874 C CA . ALA A 1 526 ? -2.736 -4.008 25.196 1.00 98.25 526 ALA A CA 1
ATOM 3875 C C . ALA A 1 526 ? -4.046 -3.758 25.936 1.00 98.25 526 ALA A C 1
ATOM 3877 O O . ALA A 1 526 ? -4.209 -4.152 27.094 1.00 98.25 526 ALA A O 1
ATOM 3878 N N . LEU A 1 527 ? -4.983 -3.128 25.243 1.00 98.25 527 LEU A N 1
ATOM 3879 C CA . LEU A 1 527 ? -6.349 -2.916 25.690 1.00 98.25 527 LEU A CA 1
ATOM 3880 C C . LEU A 1 527 ? -7.302 -3.747 24.829 1.00 98.25 527 LEU A C 1
ATOM 3882 O O . LEU A 1 527 ? -7.005 -4.019 23.665 1.00 98.25 527 LEU A O 1
ATOM 3886 N N . GLU A 1 528 ? -8.442 -4.124 25.390 1.00 95.94 528 GLU A N 1
ATOM 3887 C CA . GLU A 1 528 ? -9.503 -4.833 24.675 1.00 95.94 528 GLU A CA 1
ATOM 3888 C C . GLU A 1 528 ? -10.879 -4.267 25.013 1.00 95.94 528 GLU A C 1
ATOM 3890 O O . GLU A 1 528 ? -11.126 -3.817 26.133 1.00 95.94 528 GLU A O 1
ATOM 3895 N N . ASP A 1 529 ? -11.765 -4.310 24.028 1.00 95.00 529 ASP A N 1
ATOM 3896 C CA . ASP A 1 529 ? -13.187 -4.015 24.139 1.00 95.00 529 ASP A CA 1
ATOM 3897 C C . ASP A 1 529 ? -13.898 -4.919 23.127 1.00 95.00 529 ASP A C 1
ATOM 3899 O O . ASP A 1 529 ? -13.476 -4.994 21.976 1.00 95.00 529 ASP A O 1
ATOM 3903 N N . GLU A 1 530 ? -14.945 -5.628 23.548 1.00 88.50 530 GLU A N 1
ATOM 3904 C CA . GLU A 1 530 ? -15.690 -6.547 22.672 1.00 88.50 530 GLU A CA 1
ATOM 3905 C C . GLU A 1 530 ? -16.358 -5.815 21.496 1.00 88.50 530 GLU A C 1
ATOM 3907 O O . GLU A 1 530 ? -16.618 -6.423 20.459 1.00 88.50 530 GLU A O 1
ATOM 3912 N N . GLY A 1 531 ? -16.609 -4.509 21.639 1.00 89.12 531 GLY A N 1
ATOM 3913 C CA . GLY A 1 531 ? -17.125 -3.654 20.575 1.00 89.12 531 GLY A CA 1
ATOM 3914 C C . GLY A 1 531 ? -16.079 -3.230 19.544 1.00 89.12 531 GLY A C 1
ATOM 3915 O O . GLY A 1 531 ? -16.450 -2.621 18.546 1.00 89.12 531 GLY A O 1
ATOM 3916 N N . ILE A 1 532 ? -14.790 -3.528 19.743 1.00 93.56 532 ILE A N 1
ATOM 3917 C CA . ILE A 1 532 ? -13.701 -3.178 18.821 1.00 93.56 532 ILE A CA 1
ATOM 3918 C C . ILE A 1 532 ? -13.170 -4.462 18.195 1.00 93.56 532 ILE A C 1
ATOM 3920 O O . ILE A 1 532 ? -12.577 -5.296 18.870 1.00 93.56 532 ILE A O 1
ATOM 3924 N N . THR A 1 533 ? -13.362 -4.620 16.888 1.00 89.56 533 THR A N 1
ATOM 3925 C CA . THR A 1 533 ? -12.979 -5.838 16.153 1.00 89.56 533 THR A CA 1
ATOM 3926 C C . THR A 1 533 ? -11.840 -5.605 15.166 1.00 89.56 533 THR A C 1
ATOM 3928 O O . THR A 1 533 ? -11.384 -6.544 14.520 1.00 89.56 533 THR A O 1
ATOM 3931 N N . GLY A 1 534 ? -11.387 -4.361 15.003 1.00 91.19 534 GLY A N 1
ATOM 3932 C CA . GLY A 1 534 ? -10.294 -4.013 14.103 1.00 91.19 534 GLY A CA 1
ATOM 3933 C C . GLY A 1 534 ? -10.231 -2.518 13.809 1.00 91.19 534 GLY A C 1
ATOM 3934 O O . GLY A 1 534 ? -10.968 -1.720 14.379 1.00 91.19 534 GLY A O 1
ATOM 3935 N N . ALA A 1 535 ? -9.332 -2.132 12.908 1.00 92.38 535 ALA A N 1
ATOM 3936 C CA . ALA A 1 535 ? -9.267 -0.764 12.400 1.00 92.38 535 ALA A CA 1
ATOM 3937 C C . ALA A 1 535 ? -10.359 -0.495 11.346 1.00 92.38 535 ALA A C 1
ATOM 3939 O O . ALA A 1 535 ? -10.878 -1.424 10.722 1.00 92.38 535 ALA A O 1
ATOM 3940 N N . ALA A 1 536 ? -10.654 0.782 11.101 1.00 90.81 536 ALA A N 1
ATOM 3941 C CA . ALA A 1 536 ? -11.510 1.220 10.001 1.00 90.81 536 ALA A CA 1
ATOM 3942 C C . ALA A 1 536 ? -11.011 0.713 8.641 1.00 90.81 536 ALA A C 1
ATOM 3944 O O . ALA A 1 536 ? -9.812 0.609 8.386 1.00 90.81 536 ALA A O 1
ATOM 3945 N N . THR A 1 537 ? -11.946 0.473 7.722 1.00 84.00 537 THR A N 1
ATOM 3946 C CA . THR A 1 537 ? -11.655 0.088 6.331 1.00 84.00 537 THR A CA 1
ATOM 3947 C C . THR A 1 537 ? -11.343 1.281 5.424 1.00 84.00 537 THR A C 1
ATOM 3949 O O . THR A 1 537 ? -11.247 1.114 4.210 1.00 84.00 537 THR A O 1
ATOM 3952 N N . SER A 1 538 ? -11.232 2.490 5.979 1.00 85.88 538 SER A N 1
ATOM 3953 C CA . SER A 1 538 ? -10.854 3.691 5.234 1.00 85.88 538 SER A CA 1
ATOM 3954 C C . SER A 1 538 ? -9.416 3.594 4.708 1.00 85.88 538 SER A C 1
ATOM 3956 O O . SER A 1 538 ? -8.639 2.724 5.095 1.00 85.88 538 SER A O 1
ATOM 3958 N N . ALA A 1 539 ? -9.035 4.501 3.806 1.00 80.94 539 ALA A N 1
ATOM 3959 C CA . ALA A 1 539 ? -7.749 4.418 3.112 1.00 80.94 539 ALA A CA 1
ATOM 3960 C C . ALA A 1 539 ? -6.526 4.469 4.047 1.00 80.94 539 ALA A C 1
ATOM 3962 O O . ALA A 1 539 ? -5.492 3.884 3.724 1.00 80.94 539 ALA A O 1
ATOM 3963 N N . TRP A 1 540 ? -6.621 5.184 5.176 1.00 91.06 540 TRP A N 1
ATOM 3964 C CA . TRP A 1 540 ? -5.488 5.440 6.071 1.00 91.06 540 TRP A CA 1
ATOM 3965 C C . TRP A 1 540 ? -5.943 5.704 7.523 1.00 91.06 540 TRP A C 1
ATOM 3967 O O . TRP A 1 540 ? -5.821 6.825 8.025 1.00 91.06 540 TRP A O 1
ATOM 3977 N N . PRO A 1 541 ? -6.500 4.695 8.211 1.00 92.19 541 PRO A N 1
ATOM 3978 C CA . PRO A 1 541 ? -7.129 4.845 9.526 1.00 92.19 541 PRO A CA 1
ATOM 3979 C C . PRO A 1 541 ? -6.133 5.045 10.676 1.00 92.19 541 PRO A C 1
ATOM 3981 O O . PRO A 1 541 ? -6.541 5.357 11.790 1.00 92.19 541 PRO A O 1
ATOM 3984 N N . MET A 1 542 ? -4.836 4.816 10.448 1.00 92.00 542 MET A N 1
ATOM 3985 C CA . MET A 1 542 ? -3.792 4.796 11.480 1.00 92.00 542 MET A CA 1
ATOM 3986 C C . MET A 1 542 ? -2.459 5.317 10.929 1.00 92.00 542 MET A C 1
ATOM 3988 O O . MET A 1 542 ? -2.278 5.460 9.716 1.00 92.00 542 MET A O 1
ATOM 3992 N N . LYS A 1 543 ? -1.479 5.551 11.812 1.00 89.19 543 LYS A N 1
ATOM 3993 C CA . LYS A 1 543 ? -0.100 5.861 11.402 1.00 89.19 543 LYS A CA 1
ATOM 3994 C C . LYS A 1 543 ? 0.419 4.767 10.458 1.00 89.19 543 LYS A C 1
ATOM 3996 O O . LYS A 1 543 ? 0.308 3.595 10.768 1.00 89.19 543 LYS A O 1
ATOM 4001 N N . GLY A 1 544 ? 0.994 5.134 9.309 1.00 80.69 544 GLY A N 1
ATOM 4002 C CA . GLY A 1 544 ? 1.588 4.161 8.377 1.00 80.69 544 GLY A CA 1
ATOM 4003 C C . GLY A 1 544 ? 0.597 3.293 7.582 1.00 80.69 544 GLY A C 1
ATOM 4004 O O . GLY A 1 544 ? 1.006 2.256 7.063 1.00 80.69 544 GLY A O 1
ATOM 4005 N N . LYS A 1 545 ? -0.655 3.749 7.432 1.00 83.44 545 LYS A N 1
ATOM 4006 C CA . LYS A 1 545 ? -1.779 3.150 6.692 1.00 83.44 545 LYS A CA 1
ATOM 4007 C C . LYS A 1 545 ? -2.376 1.901 7.324 1.00 83.44 545 LYS A C 1
ATOM 4009 O O . LYS A 1 545 ? -3.588 1.826 7.477 1.00 83.44 545 LYS A O 1
ATOM 4014 N N . ASP A 1 546 ? -1.544 0.932 7.664 1.00 86.38 546 ASP A N 1
ATOM 4015 C CA . ASP A 1 546 ? -1.948 -0.311 8.307 1.00 86.38 546 ASP A CA 1
ATOM 4016 C C . ASP A 1 546 ? -1.206 -0.502 9.632 1.00 86.38 546 ASP A C 1
ATOM 4018 O O . ASP A 1 546 ? -0.257 0.209 9.955 1.00 86.38 546 ASP A O 1
ATOM 4022 N N . ARG A 1 547 ? -1.621 -1.508 10.404 1.00 88.81 547 ARG A N 1
ATOM 4023 C CA . ARG A 1 547 ? -0.979 -1.878 11.675 1.00 88.81 547 ARG A CA 1
ATOM 4024 C C . ARG A 1 547 ? 0.485 -2.306 11.539 1.00 88.81 547 ARG A C 1
ATOM 4026 O O . ARG A 1 547 ? 1.186 -2.391 12.538 1.00 88.81 547 ARG A O 1
ATOM 4033 N N . ARG A 1 548 ? 0.946 -2.604 10.321 1.00 91.81 548 ARG A N 1
ATOM 4034 C CA . ARG A 1 548 ? 2.343 -2.946 10.019 1.00 91.81 548 ARG A CA 1
ATOM 4035 C C . ARG A 1 548 ? 3.187 -1.707 9.737 1.00 91.81 548 ARG A C 1
ATOM 4037 O O . ARG A 1 548 ? 4.400 -1.831 9.615 1.00 91.81 548 ARG A O 1
ATOM 4044 N N . HIS A 1 549 ? 2.566 -0.535 9.621 1.00 91.44 549 HIS A N 1
ATOM 4045 C CA . HIS A 1 549 ? 3.199 0.728 9.271 1.00 91.44 549 HIS A CA 1
ATOM 4046 C C . HIS A 1 549 ? 3.959 0.684 7.940 1.00 91.44 549 HIS A C 1
ATOM 4048 O O . HIS A 1 549 ? 5.068 1.215 7.827 1.00 91.44 549 HIS A O 1
ATOM 4054 N N . SER A 1 550 ? 3.371 0.041 6.929 1.00 85.94 550 SER A N 1
ATOM 4055 C CA . SER A 1 550 ? 3.980 -0.082 5.597 1.00 85.94 550 SER A CA 1
ATOM 4056 C C . SER A 1 550 ? 4.192 1.266 4.898 1.00 85.94 550 SER A C 1
ATOM 4058 O O . SER A 1 550 ? 5.052 1.376 4.024 1.00 85.94 550 SER A O 1
ATOM 4060 N N . GLY A 1 551 ? 3.411 2.294 5.254 1.00 81.50 551 GLY A N 1
ATOM 4061 C CA . GLY A 1 551 ? 3.510 3.630 4.657 1.00 81.50 551 GLY A CA 1
ATOM 4062 C C . GLY A 1 551 ? 3.129 3.672 3.172 1.00 81.50 551 GLY A C 1
ATOM 4063 O O . GLY A 1 551 ? 3.362 4.680 2.507 1.00 81.50 551 GLY A O 1
ATOM 4064 N N . ALA A 1 552 ? 2.545 2.598 2.640 1.00 78.00 552 ALA A N 1
ATOM 4065 C CA . ALA A 1 552 ? 2.205 2.445 1.233 1.00 78.00 552 ALA A CA 1
ATOM 4066 C C . ALA A 1 552 ? 0.694 2.457 1.028 1.00 78.00 552 ALA A C 1
ATOM 4068 O O . ALA A 1 552 ? -0.004 1.649 1.642 1.00 78.00 552 ALA A O 1
ATOM 4069 N N . GLN A 1 553 ? 0.183 3.339 0.156 1.00 74.81 553 GLN A N 1
ATOM 4070 C CA . GLN A 1 553 ? -1.230 3.396 -0.251 1.00 74.81 553 GLN A CA 1
ATOM 4071 C C . GLN A 1 553 ? -1.748 2.012 -0.696 1.00 74.81 553 GLN A C 1
ATOM 4073 O O . GLN A 1 553 ? -0.977 1.122 -1.041 1.00 74.81 553 GLN A O 1
ATOM 4078 N N . SER A 1 554 ? -3.059 1.763 -0.639 1.00 53.94 554 SER A N 1
ATOM 4079 C CA . SER A 1 554 ? -3.616 0.440 -0.964 1.00 53.94 554 SER A CA 1
ATOM 4080 C C . SER A 1 554 ? -3.423 0.180 -2.450 1.00 53.94 554 SER A C 1
ATOM 4082 O O . SER A 1 554 ? -3.850 0.989 -3.265 1.00 53.94 554 SER A O 1
ATOM 4084 N N . GLY A 1 555 ? -2.691 -0.882 -2.797 1.00 44.69 555 GLY A N 1
ATOM 4085 C CA . GLY A 1 555 ? -2.230 -1.126 -4.169 1.00 44.69 555 GLY A CA 1
ATOM 4086 C C . GLY A 1 555 ? -1.069 -0.233 -4.635 1.00 44.69 555 GLY A C 1
ATOM 4087 O O . GLY A 1 555 ? -0.584 -0.402 -5.751 1.00 44.69 555 GLY A O 1
ATOM 4088 N N . GLY A 1 556 ? -0.591 0.688 -3.796 1.00 38.53 556 GLY A N 1
ATOM 4089 C CA . GLY A 1 556 ? 0.597 1.504 -4.022 1.00 38.53 556 GLY A CA 1
ATOM 4090 C C . GLY A 1 556 ? 1.864 0.741 -3.657 1.00 38.53 556 GLY A C 1
ATOM 4091 O O . GLY A 1 556 ? 2.570 1.145 -2.744 1.00 38.53 556 GLY A O 1
ATOM 4092 N N . ASN A 1 557 ? 2.163 -0.350 -4.362 1.00 38.22 557 ASN A N 1
ATOM 4093 C CA . ASN A 1 557 ? 3.390 -1.128 -4.150 1.00 38.22 557 ASN A CA 1
ATOM 4094 C C . ASN A 1 557 ? 4.655 -0.408 -4.653 1.00 38.22 557 ASN A C 1
ATOM 4096 O O . ASN A 1 557 ? 5.743 -0.961 -4.583 1.00 38.22 557 ASN A O 1
ATOM 4100 N N . GLY A 1 558 ? 4.580 0.826 -5.155 1.00 38.56 558 GLY A N 1
ATOM 4101 C CA . GLY A 1 558 ? 5.786 1.519 -5.618 1.00 38.56 558 GLY A CA 1
ATOM 4102 C C . GLY A 1 558 ? 6.380 0.913 -6.873 1.00 38.56 558 GLY A C 1
ATOM 4103 O O . GLY A 1 558 ? 7.545 1.158 -7.152 1.00 38.56 558 GLY A O 1
ATOM 4104 N N . GLU A 1 559 ? 5.585 0.171 -7.627 1.00 32.62 559 GLU A N 1
ATOM 4105 C CA . GLU A 1 559 ? 5.842 -0.208 -9.002 1.00 32.62 559 GLU A CA 1
ATOM 4106 C C . GLU A 1 559 ? 4.485 -0.492 -9.653 1.00 32.62 559 GLU A C 1
ATOM 4108 O O . GLU A 1 559 ? 3.421 -0.243 -9.078 1.00 32.62 559 GLU A O 1
ATOM 4113 N N . ASN A 1 560 ? 4.512 -0.879 -10.913 1.00 32.75 560 ASN A N 1
ATOM 4114 C CA . ASN A 1 560 ? 3.381 -1.464 -11.610 1.00 32.75 560 ASN A CA 1
ATOM 4115 C C . ASN A 1 560 ? 2.473 -2.323 -10.696 1.00 32.75 560 ASN A C 1
ATOM 4117 O O . ASN A 1 560 ? 2.985 -2.964 -9.786 1.00 32.75 560 ASN A O 1
ATOM 4121 N N . PRO A 1 561 ? 1.145 -2.398 -10.899 1.00 26.44 561 PRO A N 1
ATOM 4122 C CA . PRO A 1 561 ? 0.239 -3.107 -9.994 1.00 26.44 561 PRO A CA 1
ATOM 4123 C C . PRO A 1 561 ? 0.326 -4.640 -10.147 1.00 26.44 561 PRO A C 1
ATOM 4125 O O . PRO A 1 561 ? -0.673 -5.301 -10.426 1.00 26.44 561 PRO A O 1
ATOM 4128 N N . GLY A 1 562 ? 1.513 -5.218 -9.958 1.00 30.12 562 GLY A N 1
ATOM 4129 C CA . GLY A 1 562 ? 1.789 -6.617 -10.248 1.00 30.12 562 GLY A CA 1
ATOM 4130 C C . GLY A 1 562 ? 2.988 -7.195 -9.500 1.00 30.12 562 GLY A C 1
ATOM 4131 O O . GLY A 1 562 ? 3.944 -7.613 -10.141 1.00 30.12 562 GLY A O 1
ATOM 4132 N N . GLY A 1 563 ? 2.879 -7.342 -8.179 1.00 29.38 563 GLY A N 1
ATOM 4133 C CA . GLY A 1 563 ? 3.702 -8.285 -7.412 1.00 29.38 563 GLY A CA 1
ATOM 4134 C C . GLY A 1 563 ? 2.798 -9.230 -6.614 1.00 29.38 563 GLY A C 1
ATOM 4135 O O . GLY A 1 563 ? 2.168 -8.787 -5.661 1.00 29.38 563 GLY A O 1
ATOM 4136 N N . GLU A 1 564 ? 2.596 -10.510 -6.948 1.00 36.78 564 GLU A N 1
ATOM 4137 C CA . GLU A 1 564 ? 2.945 -11.287 -8.146 1.00 36.78 564 GLU A CA 1
ATOM 4138 C C . GLU A 1 564 ? 1.718 -12.090 -8.628 1.00 36.78 564 GLU A C 1
ATOM 4140 O O . GLU A 1 564 ? 1.083 -12.775 -7.830 1.00 36.78 564 GLU A O 1
ATOM 4145 N N . GLU A 1 565 ? 1.498 -12.149 -9.946 1.00 36.72 565 GLU A N 1
ATOM 4146 C CA . GLU A 1 565 ? 1.679 -13.411 -10.681 1.00 36.72 565 GLU A CA 1
ATOM 4147 C C . GLU A 1 565 ? 2.215 -13.100 -12.099 1.00 36.72 565 GLU A C 1
ATOM 4149 O O . GLU A 1 565 ? 1.447 -12.875 -13.020 1.00 36.72 565 GLU A O 1
ATOM 4154 N N . GLY A 1 566 ? 3.547 -13.039 -12.291 1.00 45.75 566 GLY A N 1
ATOM 4155 C CA . GLY A 1 566 ? 4.155 -12.918 -13.635 1.00 45.75 566 GLY A CA 1
ATOM 4156 C C . GLY A 1 566 ? 5.556 -12.292 -13.742 1.00 45.75 566 GLY A C 1
ATOM 4157 O O . GLY A 1 566 ? 6.281 -12.574 -14.698 1.00 45.75 566 GLY A O 1
ATOM 4158 N N . GLY A 1 567 ? 5.986 -11.484 -12.766 1.00 54.28 567 GLY A N 1
ATOM 4159 C CA . GLY A 1 567 ? 7.323 -10.866 -12.780 1.00 54.28 567 GLY A CA 1
ATOM 4160 C C . GLY A 1 567 ? 7.543 -9.979 -14.008 1.00 54.28 567 GLY A C 1
ATOM 4161 O O . GLY A 1 567 ? 8.379 -10.296 -14.857 1.00 54.28 567 GLY A O 1
ATOM 4162 N N . GLN A 1 568 ? 6.731 -8.926 -14.125 1.00 68.19 568 GLN A N 1
ATOM 4163 C CA . GLN A 1 568 ? 6.824 -7.962 -15.219 1.00 68.19 568 GLN A CA 1
ATOM 4164 C C . GLN A 1 568 ? 8.210 -7.320 -15.240 1.00 68.19 568 GLN A C 1
ATOM 4166 O O . GLN A 1 568 ? 8.732 -6.893 -14.211 1.00 68.19 568 GLN A O 1
ATOM 4171 N N . LEU A 1 569 ? 8.809 -7.249 -16.422 1.00 70.00 569 LEU A N 1
ATOM 4172 C CA . LEU A 1 569 ? 10.065 -6.544 -16.617 1.00 70.00 569 LEU A CA 1
ATOM 4173 C C . LEU A 1 569 ? 9.835 -5.025 -16.526 1.00 70.00 569 LEU A C 1
ATOM 4175 O O . LEU A 1 569 ? 8.749 -4.554 -16.871 1.00 70.00 569 LEU A O 1
ATOM 4179 N N . PRO A 1 570 ? 10.839 -4.241 -16.089 1.00 60.31 570 PRO A N 1
ATOM 4180 C CA . PRO A 1 570 ? 10.667 -2.808 -15.880 1.00 60.31 570 PRO A CA 1
ATOM 4181 C C . PRO A 1 570 ? 10.153 -2.091 -17.133 1.00 60.31 570 PRO A C 1
ATOM 4183 O O . PRO A 1 570 ? 10.742 -2.218 -18.208 1.00 60.31 570 PRO A O 1
ATOM 4186 N N . VAL A 1 571 ? 9.091 -1.300 -16.960 1.00 60.91 571 VAL A N 1
ATOM 4187 C CA . VAL A 1 571 ? 8.587 -0.353 -17.959 1.00 60.91 571 VAL A CA 1
ATOM 4188 C C . VAL A 1 571 ? 8.627 1.064 -17.382 1.00 60.91 571 VAL A C 1
ATOM 4190 O O . VAL A 1 571 ? 8.178 1.316 -16.266 1.00 60.91 571 VAL A O 1
ATOM 4193 N N . THR A 1 572 ? 9.202 2.005 -18.123 1.00 59.59 572 THR A N 1
ATOM 4194 C CA . THR A 1 572 ? 9.447 3.395 -17.707 1.00 59.59 572 THR A CA 1
ATOM 4195 C C . THR A 1 572 ? 8.345 4.351 -18.162 1.00 59.59 572 THR A C 1
ATOM 4197 O O . THR A 1 572 ? 8.374 5.539 -17.845 1.00 59.59 572 THR A O 1
ATOM 4200 N N . GLY A 1 573 ? 7.382 3.855 -18.947 1.00 65.50 573 GLY A N 1
ATOM 4201 C CA . GLY A 1 573 ? 6.363 4.662 -19.622 1.00 65.50 573 GLY A CA 1
ATOM 4202 C C . GLY A 1 573 ? 6.818 5.213 -20.981 1.00 65.50 573 GLY A C 1
ATOM 4203 O O . GLY A 1 573 ? 5.983 5.644 -21.774 1.00 65.50 573 GLY A O 1
ATOM 4204 N N . ASN A 1 574 ? 8.110 5.098 -21.318 1.00 79.50 574 ASN A N 1
ATOM 4205 C CA . ASN A 1 574 ? 8.670 5.478 -22.617 1.00 79.50 574 ASN A CA 1
ATOM 4206 C C . ASN A 1 574 ? 8.964 4.239 -23.475 1.00 79.50 574 ASN A C 1
ATOM 4208 O O . ASN A 1 574 ? 10.048 3.661 -23.411 1.00 79.50 574 ASN A O 1
ATOM 4212 N N . LEU A 1 575 ? 8.001 3.853 -24.316 1.00 87.75 575 LEU A N 1
ATOM 4213 C CA . LEU A 1 575 ? 8.070 2.601 -25.073 1.00 87.75 575 LEU A CA 1
ATOM 4214 C C . LEU A 1 575 ? 9.300 2.526 -25.982 1.00 87.75 575 LEU A C 1
ATOM 4216 O O . LEU A 1 575 ? 9.959 1.494 -26.050 1.00 87.75 575 LEU A O 1
ATOM 4220 N N . LYS A 1 576 ? 9.646 3.622 -26.667 1.00 88.31 576 LYS A N 1
ATOM 4221 C CA . LYS A 1 576 ? 10.811 3.647 -27.565 1.00 88.31 576 LYS A CA 1
ATOM 4222 C C . LYS A 1 576 ? 12.113 3.413 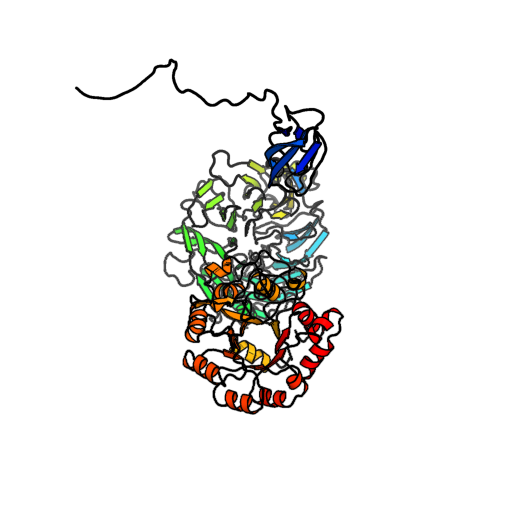-26.793 1.00 88.31 576 LYS A C 1
ATOM 4224 O O . LYS A 1 576 ? 12.966 2.663 -27.261 1.00 88.31 576 LYS A O 1
ATOM 4229 N N . ALA A 1 577 ? 12.264 4.045 -25.628 1.00 82.00 577 ALA A N 1
ATOM 4230 C CA . ALA A 1 577 ? 13.445 3.873 -24.786 1.00 82.00 577 ALA A CA 1
ATOM 4231 C C . ALA A 1 577 ? 13.542 2.449 -24.223 1.00 82.00 577 ALA A C 1
ATOM 4233 O O . ALA A 1 577 ? 14.620 1.858 -24.244 1.00 82.00 577 ALA A O 1
ATOM 4234 N N . ASP A 1 578 ? 12.420 1.879 -23.794 1.00 86.00 578 ASP A N 1
ATOM 4235 C CA . ASP A 1 578 ? 12.400 0.552 -23.182 1.00 86.00 578 ASP A CA 1
ATOM 4236 C C . ASP A 1 578 ? 12.638 -0.565 -24.198 1.00 86.00 578 ASP A C 1
ATOM 4238 O O . ASP A 1 578 ? 13.414 -1.481 -23.933 1.00 86.00 578 ASP A O 1
ATOM 4242 N N . LEU A 1 579 ? 12.064 -0.456 -25.401 1.00 92.19 579 LEU A N 1
ATOM 4243 C CA . LEU A 1 579 ? 12.369 -1.371 -26.504 1.00 92.19 579 LEU A CA 1
ATOM 4244 C C . LEU A 1 579 ? 13.853 -1.299 -26.888 1.00 92.19 579 LEU A C 1
ATOM 4246 O O . LEU A 1 579 ? 14.498 -2.327 -27.099 1.00 92.19 579 LEU A O 1
ATOM 4250 N N . LYS A 1 580 ? 14.428 -0.094 -26.932 1.00 89.00 580 LYS A N 1
ATOM 4251 C CA . LYS A 1 580 ? 15.861 0.076 -27.179 1.00 89.00 580 LYS A CA 1
ATOM 4252 C C . LYS A 1 580 ? 16.704 -0.578 -26.076 1.00 89.00 580 LYS A C 1
ATOM 4254 O O . LYS A 1 580 ? 17.635 -1.316 -26.385 1.00 89.00 580 LYS A O 1
ATOM 4259 N N . SER A 1 581 ? 16.348 -0.365 -24.810 1.00 85.19 581 SER A N 1
ATOM 4260 C CA . SER A 1 581 ? 17.009 -0.990 -23.657 1.00 85.19 581 SER A CA 1
ATOM 4261 C C . SER A 1 581 ? 16.947 -2.521 -23.724 1.00 85.19 581 SER A C 1
ATOM 4263 O O . SER A 1 581 ? 17.959 -3.199 -23.547 1.00 85.19 581 SER A O 1
ATOM 4265 N N . LEU A 1 582 ? 15.784 -3.079 -24.079 1.00 89.69 582 LEU A N 1
ATOM 4266 C CA . LEU A 1 582 ? 15.608 -4.518 -24.274 1.00 89.69 582 LEU A CA 1
ATOM 4267 C C . LEU A 1 582 ? 16.506 -5.065 -25.394 1.00 89.69 582 LEU A C 1
ATOM 4269 O O . LEU A 1 582 ? 17.019 -6.178 -25.276 1.00 89.69 582 LEU A O 1
ATOM 4273 N N . PHE A 1 583 ? 16.702 -4.299 -26.472 1.00 89.44 583 PHE A N 1
ATOM 4274 C CA . PHE A 1 583 ? 17.567 -4.686 -27.587 1.00 89.44 583 PHE A CA 1
ATOM 4275 C C . PHE A 1 583 ? 19.052 -4.658 -27.201 1.00 89.44 583 PHE A C 1
ATOM 4277 O O . PHE A 1 583 ? 19.797 -5.577 -27.536 1.00 89.44 583 PHE A O 1
ATOM 4284 N N . GLU A 1 584 ? 19.475 -3.612 -26.490 1.00 85.56 584 GLU A N 1
ATOM 4285 C CA . GLU A 1 584 ? 20.873 -3.373 -26.106 1.00 85.56 584 GLU A CA 1
ATOM 4286 C C . GLU A 1 584 ? 21.315 -4.184 -24.873 1.00 85.56 584 GLU A C 1
ATOM 4288 O O . GLU A 1 584 ? 22.511 -4.280 -24.589 1.00 85.56 584 GLU A O 1
ATOM 4293 N N . SER A 1 585 ? 20.371 -4.790 -24.146 1.00 80.38 585 SER A N 1
ATOM 4294 C CA . SER A 1 585 ? 20.646 -5.561 -22.934 1.00 80.38 585 SER A CA 1
ATOM 4295 C C . SER A 1 585 ? 21.615 -6.725 -23.175 1.00 80.38 585 SER A C 1
ATOM 4297 O O . SER A 1 585 ? 21.429 -7.574 -24.051 1.00 80.38 585 SER A O 1
ATOM 4299 N N . THR A 1 586 ? 22.629 -6.829 -22.311 1.00 75.94 586 THR A N 1
ATOM 4300 C CA . THR A 1 586 ? 23.570 -7.962 -22.287 1.00 75.94 586 THR A CA 1
ATOM 4301 C C . THR A 1 586 ? 22.931 -9.240 -21.738 1.00 75.94 586 THR A C 1
ATOM 4303 O O . THR A 1 586 ? 23.386 -10.344 -22.048 1.00 75.94 586 THR A O 1
ATOM 4306 N N . SER A 1 587 ? 21.856 -9.102 -20.957 1.00 80.50 587 SER A N 1
ATOM 4307 C CA . SER A 1 587 ? 21.025 -10.204 -20.480 1.00 80.50 587 SER A CA 1
ATOM 4308 C C . SER A 1 587 ? 19.815 -10.360 -21.394 1.00 80.50 587 SER A C 1
ATOM 4310 O O . SER A 1 587 ? 19.013 -9.438 -21.546 1.00 80.50 587 SER A O 1
ATOM 4312 N N . TYR A 1 588 ? 19.681 -11.524 -22.027 1.00 87.56 588 TYR A N 1
ATOM 4313 C CA . TYR A 1 588 ? 18.545 -11.787 -22.903 1.00 87.56 588 TYR A CA 1
ATOM 4314 C C . TYR A 1 588 ? 17.270 -11.961 -22.071 1.00 87.56 588 TYR A C 1
ATOM 4316 O O . TYR A 1 588 ? 17.173 -12.881 -21.259 1.00 87.56 588 TYR A O 1
ATOM 4324 N N . LYS A 1 589 ? 16.303 -11.073 -22.302 1.00 89.75 589 LYS A N 1
ATOM 4325 C CA . LYS A 1 589 ? 15.004 -11.042 -21.631 1.00 89.75 589 LYS A CA 1
ATOM 4326 C C . LYS A 1 589 ? 13.868 -11.132 -22.645 1.00 89.75 589 LYS A C 1
ATOM 4328 O O . LYS A 1 589 ? 14.047 -10.771 -23.811 1.00 89.75 589 LYS A O 1
ATOM 4333 N N . VAL A 1 590 ? 12.720 -11.635 -22.195 1.00 93.81 590 VAL A N 1
ATOM 4334 C CA . VAL A 1 590 ? 11.536 -11.839 -23.038 1.00 93.81 590 VAL A CA 1
ATOM 4335 C C . VAL A 1 590 ? 10.346 -11.079 -22.470 1.00 93.81 590 VAL A C 1
ATOM 4337 O O . VAL A 1 590 ? 9.840 -11.397 -21.391 1.00 93.81 590 VAL A O 1
ATOM 4340 N N . TRP A 1 591 ? 9.880 -10.102 -23.240 1.00 95.25 591 TRP A N 1
ATOM 4341 C CA . TRP A 1 591 ? 8.615 -9.426 -22.993 1.00 95.25 591 TRP A CA 1
ATOM 4342 C C . TRP A 1 591 ? 7.444 -10.307 -23.427 1.00 95.25 591 TRP A C 1
ATOM 4344 O O . TRP A 1 591 ? 7.529 -11.049 -24.411 1.00 95.25 591 TRP A O 1
ATOM 4354 N N . LEU A 1 592 ? 6.338 -10.212 -22.700 1.00 95.69 592 LEU A N 1
ATOM 4355 C CA . LEU A 1 592 ? 5.079 -10.851 -23.050 1.00 95.69 592 LEU A CA 1
ATOM 4356 C C . LEU A 1 592 ? 4.080 -9.815 -23.545 1.00 95.69 592 LEU A C 1
ATOM 4358 O O . LEU A 1 592 ? 3.979 -8.706 -23.018 1.00 95.69 592 LEU A O 1
ATOM 4362 N N . CYS A 1 593 ? 3.328 -10.224 -24.561 1.00 97.38 593 CYS A N 1
ATOM 4363 C CA . CYS A 1 593 ? 2.178 -9.505 -25.069 1.00 97.38 593 CYS A CA 1
ATOM 4364 C C . CYS A 1 593 ? 0.920 -10.361 -24.864 1.00 97.38 593 CYS A C 1
ATOM 4366 O O . CYS A 1 593 ? 0.803 -11.431 -25.462 1.00 97.38 593 CYS A O 1
ATOM 4368 N N . ALA A 1 594 ? -0.010 -9.923 -24.013 1.00 96.50 594 ALA A N 1
ATOM 4369 C CA . ALA A 1 594 ? -1.289 -10.614 -23.856 1.00 96.50 594 ALA A CA 1
ATOM 4370 C C . ALA A 1 594 ? -2.146 -10.400 -25.111 1.00 96.50 594 ALA A C 1
ATOM 4372 O O . ALA A 1 594 ? -2.474 -9.262 -25.453 1.00 96.50 594 ALA A O 1
ATOM 4373 N N . HIS A 1 595 ? -2.486 -11.480 -25.811 1.00 96.62 595 HIS A N 1
ATOM 4374 C CA . HIS A 1 595 ? -3.306 -11.438 -27.024 1.00 96.62 595 HIS A CA 1
ATOM 4375 C C . HIS A 1 595 ? -4.753 -11.101 -26.663 1.00 96.62 595 HIS A C 1
ATOM 4377 O O . HIS A 1 595 ? -5.367 -11.820 -25.880 1.00 96.62 595 HIS A O 1
ATOM 4383 N N . ARG A 1 596 ? -5.291 -9.991 -27.185 1.00 95.88 596 ARG A N 1
ATOM 4384 C CA . ARG A 1 596 ? -6.642 -9.486 -26.865 1.00 95.88 596 ARG A CA 1
ATOM 4385 C C . ARG A 1 596 ? -6.918 -9.303 -25.369 1.00 95.88 596 ARG A C 1
ATOM 4387 O O . ARG A 1 596 ? -8.069 -9.351 -24.932 1.00 95.88 596 ARG A O 1
ATOM 4394 N N . GLY A 1 597 ? -5.865 -9.141 -24.568 1.00 92.06 597 GLY A N 1
ATOM 4395 C CA . GLY A 1 597 ? -5.939 -9.126 -23.106 1.00 92.06 597 GLY A CA 1
ATOM 4396 C C . GLY A 1 597 ? -6.200 -10.488 -22.441 1.00 92.06 597 GLY A C 1
ATOM 4397 O O . GLY A 1 597 ? -6.487 -10.523 -21.246 1.00 92.06 597 GLY A O 1
ATOM 4398 N N . ASN A 1 598 ? -6.119 -11.604 -23.168 1.00 89.75 598 ASN A N 1
ATOM 4399 C CA . ASN A 1 598 ? -6.345 -12.932 -22.603 1.00 89.75 598 ASN A CA 1
ATOM 4400 C C . ASN A 1 598 ? -5.202 -13.375 -21.682 1.00 89.75 598 ASN A C 1
ATOM 4402 O O . ASN A 1 598 ? -4.017 -13.186 -21.969 1.00 89.75 598 ASN A O 1
ATOM 4406 N N . THR A 1 599 ? -5.587 -14.049 -20.598 1.00 86.75 599 THR A N 1
ATOM 4407 C CA . THR A 1 599 ? -4.693 -14.828 -19.736 1.00 86.75 599 THR A CA 1
ATOM 4408 C C . THR A 1 599 ? -5.330 -16.181 -19.426 1.00 86.75 599 THR A C 1
ATOM 4410 O O . THR A 1 599 ? -6.546 -16.354 -19.572 1.00 86.75 599 THR A O 1
ATOM 4413 N N . GLN A 1 600 ? -4.530 -17.148 -18.962 1.00 86.19 600 GLN A N 1
ATOM 4414 C CA . GLN A 1 600 ? -5.045 -18.453 -18.538 1.00 86.19 600 GLN A CA 1
ATOM 4415 C C . GLN A 1 600 ? -6.141 -18.287 -17.482 1.00 86.19 600 GLN A C 1
ATOM 4417 O O . GLN A 1 600 ? -7.218 -18.877 -17.602 1.00 86.19 600 GLN A O 1
ATOM 4422 N N . LYS A 1 601 ? -5.852 -17.509 -16.437 1.00 82.62 601 LYS A N 1
ATOM 4423 C CA . LYS A 1 601 ? -6.772 -17.267 -15.335 1.00 82.62 601 LYS A CA 1
ATOM 4424 C C . LYS A 1 601 ? -8.024 -16.540 -15.796 1.00 82.62 601 LYS A C 1
ATOM 4426 O O . LYS A 1 601 ? -9.112 -17.010 -15.486 1.00 82.62 601 LYS A O 1
ATOM 4431 N N . GLY A 1 602 ? -7.884 -15.492 -16.611 1.00 86.69 602 GLY A N 1
ATOM 4432 C CA . GLY A 1 602 ? -9.027 -14.777 -17.179 1.00 86.69 602 GLY A CA 1
ATOM 4433 C C . GLY A 1 602 ? -9.967 -15.718 -17.937 1.00 86.69 602 GLY A C 1
ATOM 4434 O O . GLY A 1 602 ? -11.161 -15.763 -17.651 1.00 86.69 602 GLY A O 1
ATOM 4435 N N . MET A 1 603 ? -9.430 -16.561 -18.825 1.00 89.81 603 MET A N 1
ATOM 4436 C CA . MET A 1 603 ? -10.241 -17.550 -19.548 1.00 89.81 603 MET A CA 1
ATOM 4437 C C . MET A 1 603 ? -10.920 -18.558 -18.609 1.00 89.81 603 MET A C 1
ATOM 4439 O O . MET A 1 603 ? -12.080 -18.909 -18.820 1.00 89.81 603 MET A O 1
ATOM 4443 N N . LYS A 1 604 ? -10.222 -19.017 -17.563 1.00 88.00 604 LYS A N 1
ATOM 4444 C CA . LYS A 1 604 ? -10.770 -19.949 -16.564 1.00 88.00 604 LYS A CA 1
ATOM 4445 C C . LYS A 1 604 ? -11.887 -19.320 -15.723 1.00 88.00 604 LYS A C 1
ATOM 4447 O O . LYS A 1 604 ? -12.811 -20.025 -15.329 1.00 88.00 604 LYS A O 1
ATOM 4452 N N . GLU A 1 605 ? -11.797 -18.023 -15.452 1.00 89.88 605 GLU A N 1
ATOM 4453 C CA . GLU A 1 605 ? -12.777 -17.247 -14.682 1.00 89.88 605 GLU A CA 1
ATOM 4454 C C . GLU A 1 605 ? -13.951 -16.740 -15.537 1.00 89.88 605 GLU A C 1
ATOM 4456 O O . GLU A 1 605 ? -14.820 -16.030 -15.038 1.00 89.88 605 GLU A O 1
ATOM 4461 N N . GLY A 1 606 ? -14.017 -17.122 -16.818 1.00 92.81 606 GLY A N 1
ATOM 4462 C CA . GLY A 1 606 ? -15.101 -16.712 -17.711 1.00 92.81 606 GLY A CA 1
ATOM 4463 C C . GLY A 1 606 ? -14.992 -15.254 -18.165 1.00 92.81 606 GLY A C 1
ATOM 4464 O O . GLY A 1 606 ? -15.994 -14.638 -18.524 1.00 92.81 606 GLY A O 1
ATOM 4465 N N . ILE A 1 607 ? -13.788 -14.677 -18.150 1.00 95.75 607 ILE A N 1
ATOM 4466 C CA . ILE A 1 607 ? -13.554 -13.311 -18.615 1.00 95.75 607 ILE A CA 1
ATOM 4467 C C . ILE A 1 607 ? -13.518 -13.287 -20.152 1.00 95.75 607 ILE A C 1
ATOM 4469 O O . ILE A 1 607 ? -12.767 -14.058 -20.758 1.00 95.75 607 ILE A O 1
ATOM 4473 N N . PRO A 1 608 ? -14.311 -12.418 -20.808 1.00 96.56 608 PRO A N 1
ATOM 4474 C CA . PRO A 1 608 ? -14.324 -12.316 -22.263 1.00 96.56 608 PRO A CA 1
ATOM 4475 C C . PRO A 1 608 ? -13.074 -11.604 -22.796 1.00 96.56 608 PRO A C 1
ATOM 4477 O O . PRO A 1 608 ? -12.591 -10.651 -22.182 1.00 96.56 608 PRO A O 1
ATOM 4480 N N . GLU A 1 609 ? -12.585 -12.020 -23.969 1.00 95.12 609 GLU A N 1
ATOM 4481 C CA . GLU A 1 609 ? -11.500 -11.326 -24.684 1.00 95.12 609 GLU A CA 1
ATOM 4482 C C . GLU A 1 609 ? -11.882 -9.867 -24.998 1.00 95.12 609 GLU A C 1
ATOM 4484 O O . GLU A 1 609 ? -13.067 -9.545 -25.111 1.00 95.12 609 GLU A O 1
ATOM 4489 N N . ASN A 1 610 ? -10.895 -8.981 -25.188 1.00 96.25 610 ASN A N 1
ATOM 4490 C CA . ASN A 1 610 ? -11.131 -7.581 -25.571 1.00 96.25 610 ASN A CA 1
ATOM 4491 C C . ASN A 1 610 ? -12.093 -6.833 -24.616 1.00 96.25 610 ASN A C 1
ATOM 4493 O O . ASN A 1 610 ? -12.928 -6.030 -25.035 1.00 96.25 610 ASN A O 1
ATOM 4497 N N . SER A 1 611 ? -11.972 -7.089 -23.313 1.00 97.06 611 SER A N 1
ATOM 4498 C CA . SER A 1 611 ? -12.809 -6.496 -22.264 1.00 97.06 611 SER A CA 1
ATOM 4499 C C . SER A 1 611 ? -11.983 -5.740 -21.218 1.00 97.06 611 SER A C 1
ATOM 4501 O O . SER A 1 611 ? -10.769 -5.924 -21.105 1.00 97.06 611 SER A O 1
ATOM 4503 N N . LEU A 1 612 ? -12.632 -4.885 -20.419 1.00 94.88 612 LEU A N 1
ATOM 4504 C CA . LEU A 1 612 ? -11.944 -4.178 -19.330 1.00 94.88 612 LEU A CA 1
ATOM 4505 C C . LEU A 1 612 ? -11.382 -5.141 -18.265 1.00 94.88 612 LEU A C 1
ATOM 4507 O O . LEU A 1 612 ? -10.231 -4.937 -17.865 1.00 94.88 612 LEU A O 1
ATOM 4511 N N . PRO A 1 613 ? -12.098 -6.202 -17.835 1.00 92.00 613 PRO A N 1
ATOM 4512 C CA . PRO A 1 613 ? -11.527 -7.171 -16.902 1.00 92.00 613 PRO A CA 1
ATOM 4513 C C . PRO A 1 613 ? -10.382 -7.998 -17.502 1.00 92.00 613 PRO A C 1
ATOM 4515 O O . PRO A 1 613 ? -9.461 -8.360 -16.771 1.00 92.00 613 PRO A O 1
ATOM 4518 N N . ALA A 1 614 ? -10.384 -8.272 -18.813 1.00 94.88 614 ALA A N 1
ATOM 4519 C CA . ALA A 1 614 ? -9.262 -8.948 -19.476 1.00 94.88 614 ALA A CA 1
ATOM 4520 C C . ALA A 1 614 ? -7.970 -8.115 -19.378 1.00 94.88 614 ALA A C 1
ATOM 4522 O O . ALA A 1 614 ? -6.901 -8.630 -19.048 1.00 94.88 614 ALA A O 1
ATOM 4523 N N . ILE A 1 615 ? -8.081 -6.793 -19.551 1.00 92.62 615 ILE A N 1
ATOM 4524 C CA . ILE A 1 615 ? -6.956 -5.864 -19.371 1.00 92.62 615 ILE A CA 1
ATOM 4525 C C . ILE A 1 615 ? -6.441 -5.899 -17.929 1.00 92.62 615 ILE A C 1
ATOM 4527 O O . ILE A 1 615 ? -5.233 -5.960 -17.717 1.00 92.62 615 ILE A O 1
ATOM 4531 N N . GLU A 1 616 ? -7.327 -5.907 -16.928 1.00 85.69 616 GLU A N 1
ATOM 4532 C CA . GLU A 1 616 ? -6.910 -6.035 -15.525 1.00 85.69 616 GLU A CA 1
ATOM 4533 C C . GLU A 1 616 ? -6.154 -7.336 -15.253 1.00 85.69 616 GLU A C 1
ATOM 4535 O O . GLU A 1 616 ? -5.140 -7.319 -14.556 1.00 85.69 616 GLU A O 1
ATOM 4540 N N . HIS A 1 617 ? -6.633 -8.454 -15.799 1.00 86.12 617 HIS A N 1
ATOM 4541 C CA . HIS A 1 617 ? -5.977 -9.751 -15.652 1.00 86.12 617 HIS A CA 1
ATOM 4542 C C . HIS A 1 617 ? -4.611 -9.766 -16.321 1.00 86.12 617 HIS A C 1
ATOM 4544 O O . HIS A 1 617 ? -3.646 -10.210 -15.714 1.00 86.12 617 HIS A O 1
ATOM 4550 N N . SER A 1 618 ? -4.501 -9.205 -17.522 1.00 87.12 618 SER A N 1
ATOM 4551 C CA . SER A 1 618 ? -3.222 -9.065 -18.217 1.00 87.12 618 SER A CA 1
ATOM 4552 C C . SER A 1 618 ? -2.217 -8.226 -17.427 1.00 87.12 618 SER A C 1
ATOM 4554 O O . SER A 1 618 ? -1.052 -8.597 -17.311 1.00 87.12 618 SER A O 1
ATOM 4556 N N . VAL A 1 619 ? -2.664 -7.118 -16.833 1.00 80.88 619 VAL A N 1
ATOM 4557 C CA . VAL A 1 619 ? -1.821 -6.293 -15.960 1.00 80.88 619 VAL A CA 1
ATOM 4558 C C . VAL A 1 619 ? -1.350 -7.100 -14.742 1.00 80.88 619 VAL A C 1
ATOM 4560 O O . VAL A 1 619 ? -0.159 -7.106 -14.443 1.00 80.88 619 VAL A O 1
ATOM 4563 N N . LYS A 1 620 ? -2.257 -7.830 -14.077 1.00 75.44 620 LYS A N 1
ATOM 4564 C CA . LYS A 1 620 ? -1.920 -8.706 -12.937 1.00 75.44 620 LYS A CA 1
ATOM 4565 C C . LYS A 1 620 ? -0.970 -9.841 -13.330 1.00 75.44 620 LYS A C 1
ATOM 4567 O O . LYS A 1 620 ? -0.098 -10.189 -12.541 1.00 75.44 620 LYS A O 1
ATOM 4572 N N . ALA A 1 621 ? -1.106 -10.348 -14.557 1.00 75.12 621 ALA A N 1
ATOM 4573 C CA . ALA A 1 621 ? -0.241 -11.355 -15.165 1.00 75.12 621 ALA A CA 1
ATOM 4574 C C . ALA A 1 621 ? 1.190 -10.857 -15.443 1.00 75.12 621 ALA A C 1
ATOM 4576 O O . ALA A 1 621 ? 2.031 -11.612 -15.936 1.00 75.12 621 ALA A O 1
ATOM 4577 N N . GLY A 1 622 ? 1.470 -9.574 -15.191 1.00 75.31 622 GLY A N 1
ATOM 4578 C CA . GLY A 1 622 ? 2.791 -8.983 -15.343 1.00 75.31 622 GLY A CA 1
ATOM 4579 C C . GLY A 1 622 ? 3.292 -8.974 -16.787 1.00 75.31 622 GLY A C 1
ATOM 4580 O O . GLY A 1 622 ? 4.466 -9.253 -17.034 1.00 75.31 622 GLY A O 1
ATOM 4581 N N . VAL A 1 623 ? 2.418 -8.704 -17.759 1.00 86.38 623 VAL A N 1
ATOM 4582 C CA . VAL A 1 623 ? 2.826 -8.519 -19.162 1.00 86.38 623 VAL A CA 1
ATOM 4583 C C . VAL A 1 623 ? 3.317 -7.100 -19.398 1.00 86.38 623 VAL A C 1
ATOM 4585 O O . VAL A 1 623 ? 2.766 -6.157 -18.848 1.00 86.38 623 VAL A O 1
ATOM 4588 N N . GLU A 1 624 ? 4.318 -6.901 -20.247 1.00 92.19 624 GLU A N 1
ATOM 4589 C CA . GLU A 1 624 ? 4.771 -5.550 -20.608 1.00 92.19 624 GLU A CA 1
ATOM 4590 C C . GLU A 1 624 ? 3.835 -4.912 -21.639 1.00 92.19 624 GLU A C 1
ATOM 4592 O O . GLU A 1 624 ? 3.748 -3.686 -21.726 1.00 92.19 624 GLU A O 1
ATOM 4597 N N . MET A 1 625 ? 3.122 -5.736 -22.414 1.00 96.69 625 MET A N 1
ATOM 4598 C CA . MET A 1 625 ? 2.286 -5.291 -23.520 1.00 96.69 625 MET A CA 1
ATOM 4599 C C . MET A 1 625 ? 0.933 -6.008 -23.557 1.00 96.69 625 MET A C 1
ATOM 4601 O O . MET A 1 625 ? 0.835 -7.200 -23.279 1.00 96.69 625 MET A O 1
ATOM 4605 N N . ILE A 1 626 ? -0.110 -5.302 -23.979 1.00 97.88 626 ILE A N 1
ATOM 4606 C CA . ILE A 1 626 ? -1.418 -5.882 -24.297 1.00 97.88 626 ILE A CA 1
ATOM 4607 C C . ILE A 1 626 ? -1.740 -5.560 -25.749 1.00 97.88 626 ILE A C 1
ATOM 4609 O O . ILE A 1 626 ? -1.663 -4.403 -26.169 1.00 97.88 626 ILE A O 1
ATOM 4613 N N . GLU A 1 627 ? -2.086 -6.584 -26.521 1.00 97.75 627 GLU A N 1
ATOM 4614 C CA . GLU A 1 627 ? -2.647 -6.399 -27.852 1.00 97.75 627 GLU A CA 1
ATOM 4615 C C . GLU A 1 627 ? -4.167 -6.221 -27.747 1.00 97.75 627 GLU A C 1
ATOM 4617 O O . GLU A 1 627 ? -4.816 -6.928 -26.978 1.00 97.75 627 GLU A O 1
ATOM 4622 N N . LEU A 1 628 ? -4.714 -5.236 -28.465 1.00 98.00 628 LEU A N 1
ATOM 4623 C CA . LEU A 1 628 ? -6.147 -4.937 -28.490 1.00 98.00 628 LEU A CA 1
ATOM 4624 C C . LEU A 1 628 ? -6.631 -4.675 -29.915 1.00 98.00 628 LEU A C 1
ATOM 4626 O O . LEU A 1 628 ? -5.985 -3.966 -30.693 1.00 98.00 628 LEU A O 1
ATOM 4630 N N . ASP A 1 629 ? -7.844 -5.137 -30.200 1.00 96.94 629 ASP A N 1
ATOM 4631 C CA . ASP A 1 629 ? -8.474 -5.003 -31.504 1.00 96.94 629 ASP A CA 1
ATOM 4632 C C . ASP A 1 629 ? -9.452 -3.831 -31.550 1.00 96.94 629 ASP A C 1
ATOM 4634 O O . ASP A 1 629 ? -10.473 -3.870 -30.871 1.00 96.94 629 ASP A O 1
ATOM 4638 N N . ALA A 1 630 ? -9.226 -2.828 -32.400 1.00 97.12 630 ALA A N 1
ATOM 4639 C CA . ALA A 1 630 ? -10.137 -1.684 -32.489 1.00 97.12 630 ALA A CA 1
ATOM 4640 C C . ALA A 1 630 ? -10.906 -1.624 -33.813 1.00 97.12 630 ALA A C 1
ATOM 4642 O O . ALA A 1 630 ? -10.322 -1.738 -34.894 1.00 97.12 630 ALA A O 1
ATOM 4643 N N . ARG A 1 631 ? -12.217 -1.366 -33.733 1.00 97.44 631 ARG A N 1
ATOM 4644 C CA . ARG A 1 631 ? -13.101 -1.126 -34.886 1.00 97.44 631 ARG A CA 1
ATOM 4645 C C . ARG A 1 631 ? -13.983 0.102 -34.661 1.00 97.44 631 ARG A C 1
ATOM 4647 O O . ARG A 1 631 ? -14.399 0.335 -33.530 1.00 97.44 631 ARG A O 1
ATOM 4654 N N . PRO A 1 632 ? -14.283 0.889 -35.706 1.00 97.94 632 PRO A N 1
ATOM 4655 C CA . PRO A 1 632 ? -15.226 1.990 -35.601 1.00 97.94 632 PRO A CA 1
ATOM 4656 C C . PRO A 1 632 ? -16.675 1.488 -35.641 1.00 97.94 632 PRO A C 1
ATOM 4658 O O . PRO A 1 632 ? -17.027 0.617 -36.439 1.00 97.94 632 PRO A O 1
ATOM 4661 N N . THR A 1 633 ? -17.516 2.094 -34.815 1.00 98.12 633 THR A N 1
ATOM 4662 C CA . THR A 1 633 ? -18.978 2.063 -34.916 1.00 98.12 633 THR A CA 1
ATOM 4663 C C . THR A 1 633 ? -19.473 2.991 -36.030 1.00 98.12 633 THR A C 1
ATOM 4665 O O . THR A 1 633 ? -18.710 3.799 -36.573 1.00 98.12 633 THR A O 1
ATOM 4668 N N . SER A 1 634 ? -20.767 2.933 -36.355 1.00 97.50 634 SER A N 1
ATOM 4669 C CA . SER A 1 634 ? -21.397 3.793 -37.368 1.00 97.50 634 SER A CA 1
ATOM 4670 C C . SER A 1 634 ? -21.311 5.291 -37.030 1.00 97.50 634 SER A C 1
ATOM 4672 O O . SER A 1 634 ? -21.331 6.132 -37.926 1.00 97.50 634 SER A O 1
ATOM 4674 N N . ASP A 1 635 ? -21.227 5.632 -35.740 1.00 96.38 635 ASP A N 1
ATOM 4675 C CA . ASP A 1 635 ? -21.041 6.990 -35.209 1.00 96.38 635 ASP A CA 1
ATOM 4676 C C . ASP A 1 635 ? -19.564 7.355 -34.950 1.00 96.38 635 ASP A C 1
ATOM 4678 O O . ASP A 1 635 ? -19.271 8.429 -34.427 1.00 96.38 635 ASP A O 1
ATOM 4682 N N . GLY A 1 636 ? -18.620 6.502 -35.365 1.00 94.25 636 GLY A N 1
ATOM 4683 C CA . GLY A 1 636 ? -17.184 6.793 -35.362 1.00 94.25 636 GLY A CA 1
ATOM 4684 C C . GLY A 1 636 ? -16.466 6.562 -34.029 1.00 94.25 636 GLY A C 1
ATOM 4685 O O . GLY A 1 636 ? -15.298 6.938 -33.901 1.00 94.25 636 GLY A O 1
ATOM 4686 N N . VAL A 1 637 ? -17.122 5.937 -33.048 1.00 97.38 637 VAL A N 1
ATOM 4687 C CA . VAL A 1 637 ? -16.509 5.530 -31.776 1.00 97.38 637 VAL A CA 1
ATOM 4688 C C . VAL A 1 637 ? -15.681 4.267 -32.003 1.00 97.38 637 VAL A C 1
ATOM 4690 O O . VAL A 1 637 ? -16.143 3.312 -32.619 1.00 97.38 637 VAL A O 1
ATOM 4693 N N . LEU A 1 638 ? -14.442 4.243 -31.510 1.00 98.44 638 LEU A N 1
ATOM 4694 C CA . LEU A 1 638 ? -13.616 3.037 -31.562 1.00 98.44 638 LEU A CA 1
ATOM 4695 C C . LEU A 1 638 ? -13.989 2.112 -30.403 1.00 98.44 638 LEU A C 1
ATOM 4697 O O . LEU A 1 638 ? -13.902 2.517 -29.244 1.00 98.44 638 LEU A O 1
ATOM 4701 N N . VAL A 1 639 ? -14.370 0.878 -30.718 1.00 98.50 639 VAL A N 1
ATOM 4702 C CA . VAL A 1 639 ? -14.727 -0.174 -29.758 1.00 98.50 639 VAL A CA 1
ATOM 4703 C C . VAL A 1 639 ? -13.785 -1.361 -29.866 1.00 98.50 639 VAL A C 1
ATOM 4705 O O . VAL A 1 639 ? -13.191 -1.583 -30.926 1.00 98.50 639 VAL A O 1
ATOM 4708 N N . LEU A 1 640 ? -13.663 -2.121 -28.776 1.00 98.25 640 LEU A N 1
ATOM 4709 C CA . LEU A 1 640 ? -12.869 -3.341 -28.786 1.00 98.25 640 LEU A CA 1
ATOM 4710 C C . LEU A 1 640 ? -13.626 -4.491 -29.458 1.00 98.25 640 LEU A C 1
ATOM 4712 O O . LEU A 1 640 ? -14.632 -4.971 -28.940 1.00 98.25 640 LEU A O 1
ATOM 4716 N N . MET A 1 641 ? -13.156 -4.919 -30.631 1.00 97.00 641 MET A N 1
ATOM 4717 C CA . MET A 1 641 ? -13.729 -6.042 -31.371 1.00 97.00 641 MET A CA 1
ATOM 4718 C C . MET A 1 641 ? -12.759 -6.562 -32.439 1.00 97.00 641 MET A C 1
ATOM 4720 O O . MET A 1 641 ? -12.435 -5.861 -33.402 1.00 97.00 641 MET A O 1
ATOM 4724 N N . HIS A 1 642 ? -12.355 -7.827 -32.320 1.00 95.88 642 HIS A N 1
ATOM 4725 C CA . HIS A 1 642 ? -11.517 -8.485 -33.325 1.00 95.88 642 HIS A CA 1
ATOM 4726 C C . HIS A 1 642 ? -12.265 -8.689 -34.651 1.00 95.88 642 HIS A C 1
ATOM 4728 O O . HIS A 1 642 ? -11.821 -8.257 -35.724 1.00 95.88 642 HIS A O 1
ATOM 4734 N N . ASP A 1 643 ? -13.427 -9.334 -34.581 1.00 95.44 643 ASP A N 1
ATOM 4735 C CA . ASP A 1 643 ? -14.199 -9.770 -35.743 1.00 95.44 643 ASP A CA 1
ATOM 4736 C C . ASP A 1 643 ? -14.913 -8.593 -36.417 1.00 95.44 643 ASP A C 1
ATOM 4738 O O . ASP A 1 643 ? -15.214 -7.576 -35.797 1.00 95.44 643 ASP A O 1
ATOM 4742 N N . ASN A 1 644 ? -15.230 -8.727 -37.708 1.00 96.38 644 ASN A N 1
ATOM 4743 C CA . ASN A 1 644 ? -16.024 -7.711 -38.408 1.00 96.38 644 ASN A CA 1
ATOM 4744 C C . ASN A 1 644 ? -17.470 -7.620 -37.885 1.00 96.38 644 ASN A C 1
ATOM 4746 O O . ASN A 1 644 ? -18.148 -6.617 -38.106 1.00 96.38 644 ASN A O 1
ATOM 4750 N N . THR A 1 645 ? -17.932 -8.671 -37.209 1.00 97.75 645 THR A N 1
ATOM 4751 C CA . THR A 1 645 ? -19.287 -8.833 -36.683 1.00 97.75 645 THR A CA 1
ATOM 4752 C C . THR A 1 645 ? -19.256 -9.156 -35.193 1.00 97.75 645 THR A C 1
ATOM 4754 O O . THR A 1 645 ? -18.280 -9.724 -34.710 1.00 97.75 645 THR A O 1
ATOM 4757 N N . ILE A 1 646 ? -20.336 -8.857 -34.471 1.00 98.00 646 ILE A N 1
ATOM 4758 C CA . ILE A 1 646 ? -20.442 -9.122 -33.022 1.00 98.00 646 ILE A CA 1
ATOM 4759 C C . ILE A 1 646 ? -20.869 -10.567 -32.685 1.00 98.00 646 ILE A C 1
ATOM 4761 O O . ILE A 1 646 ? -20.908 -10.955 -31.519 1.00 98.00 646 ILE A O 1
ATOM 4765 N N . ASP A 1 647 ? -21.191 -11.366 -33.702 1.00 97.75 647 ASP A N 1
ATOM 4766 C CA . ASP A 1 647 ? -21.865 -12.669 -33.617 1.00 97.75 647 ASP A CA 1
ATOM 4767 C C . ASP A 1 647 ? -21.162 -13.689 -32.712 1.00 97.75 647 ASP A C 1
ATOM 4769 O O . ASP A 1 647 ? -21.797 -14.392 -31.917 1.00 97.75 647 ASP A O 1
ATOM 4773 N N . ARG A 1 648 ? -19.833 -13.792 -32.837 1.00 97.31 648 ARG A N 1
ATOM 4774 C CA . ARG A 1 648 ? -19.046 -14.799 -32.116 1.00 97.31 648 ARG A CA 1
ATOM 4775 C C . ARG A 1 648 ? -18.923 -14.461 -30.633 1.00 97.31 648 ARG A C 1
ATOM 4777 O O . ARG A 1 648 ? -19.060 -15.348 -29.796 1.00 97.31 648 ARG A O 1
ATOM 4784 N N . THR A 1 649 ? -18.658 -13.198 -30.320 1.00 96.88 649 THR A N 1
ATOM 4785 C CA . THR A 1 649 ? -18.225 -12.743 -28.992 1.00 96.88 649 THR A CA 1
ATOM 4786 C C . THR A 1 649 ? -19.336 -12.097 -28.179 1.00 96.88 649 THR A C 1
ATOM 4788 O O . THR A 1 649 ? -19.079 -11.674 -27.061 1.00 96.88 649 THR A O 1
ATOM 4791 N N . THR A 1 650 ? -20.564 -12.011 -28.696 1.00 98.06 650 THR A N 1
ATOM 4792 C CA . THR A 1 650 ? -21.689 -11.389 -27.983 1.00 98.06 650 THR A CA 1
ATOM 4793 C C . THR A 1 650 ? -22.980 -12.178 -28.139 1.00 98.06 650 THR A C 1
ATOM 4795 O O . THR A 1 650 ? -23.064 -13.121 -28.927 1.00 98.06 650 THR A O 1
ATOM 4798 N N . ASN A 1 651 ? -24.022 -11.787 -27.409 1.00 97.50 651 ASN A N 1
ATOM 4799 C CA . ASN A 1 651 ? -25.388 -12.275 -27.609 1.00 97.50 651 ASN A CA 1
ATOM 4800 C C . ASN A 1 651 ? -26.153 -11.593 -28.772 1.00 97.50 651 ASN A C 1
ATOM 4802 O O . ASN A 1 651 ? -27.351 -11.835 -28.915 1.00 97.50 651 ASN A O 1
ATOM 4806 N N . GLY A 1 652 ? -25.496 -10.752 -29.579 1.00 97.06 652 GLY A N 1
ATOM 4807 C CA . GLY A 1 652 ? -26.064 -10.095 -30.761 1.00 97.06 652 GLY A CA 1
ATOM 4808 C C . GLY A 1 652 ? -25.589 -10.694 -32.089 1.00 97.06 652 GLY A C 1
ATOM 4809 O O . GLY A 1 652 ? -24.862 -11.684 -32.118 1.00 97.06 652 GLY A O 1
ATOM 4810 N N . SER A 1 653 ? -25.996 -10.078 -33.203 1.00 97.62 653 SER A N 1
ATOM 4811 C CA . SER A 1 653 ? -25.492 -10.387 -34.550 1.00 97.62 653 SER A CA 1
ATOM 4812 C C . SER A 1 653 ? -25.514 -9.137 -35.436 1.00 97.62 653 SER A C 1
ATOM 4814 O O . SER A 1 653 ? -26.387 -8.283 -35.272 1.00 97.62 653 SER A O 1
ATOM 4816 N N . GLY A 1 654 ? -24.553 -9.023 -36.354 1.00 97.69 654 GLY A N 1
ATOM 4817 C CA . GLY A 1 654 ? -24.413 -7.912 -37.301 1.00 97.69 654 GLY A CA 1
ATOM 4818 C C . GLY A 1 654 ? -22.999 -7.331 -37.346 1.00 97.69 654 GLY A C 1
ATOM 4819 O O . GLY A 1 654 ? -22.170 -7.601 -36.472 1.00 97.69 654 GLY A O 1
ATOM 4820 N N . ALA A 1 655 ? -22.702 -6.533 -38.377 1.00 98.12 655 ALA A N 1
ATOM 4821 C CA . ALA A 1 655 ? -21.397 -5.891 -38.513 1.00 98.12 655 ALA A CA 1
ATOM 4822 C C . ALA A 1 655 ? -21.239 -4.743 -37.509 1.00 98.12 655 ALA A C 1
ATOM 4824 O O . ALA A 1 655 ? -22.166 -3.969 -37.294 1.00 98.12 655 ALA A O 1
ATOM 4825 N N . VAL A 1 656 ? -20.046 -4.586 -36.927 1.00 97.81 656 VAL A N 1
ATOM 4826 C CA . VAL A 1 656 ? -19.774 -3.530 -35.925 1.00 97.81 656 VAL A CA 1
ATOM 4827 C C . VAL A 1 656 ? -20.102 -2.135 -36.471 1.00 97.81 656 VAL A C 1
ATOM 4829 O O . VAL A 1 656 ? -20.689 -1.314 -35.772 1.00 97.81 656 VAL A O 1
ATOM 4832 N N . GLY A 1 657 ? -19.766 -1.891 -37.741 1.00 96.94 657 GLY A N 1
ATOM 4833 C CA . GLY A 1 657 ? -19.991 -0.612 -38.417 1.00 96.94 657 GLY A CA 1
ATOM 4834 C C . GLY A 1 657 ? -21.456 -0.286 -38.724 1.00 96.94 657 GLY A C 1
ATOM 4835 O O . GLY A 1 657 ? -21.724 0.835 -39.146 1.00 96.94 657 GLY A O 1
ATOM 4836 N N . ASP A 1 658 ? -22.389 -1.220 -38.503 1.00 97.88 658 ASP A N 1
ATOM 4837 C CA . ASP A 1 658 ? -23.829 -0.991 -38.684 1.00 97.88 658 ASP A CA 1
ATOM 4838 C C . ASP A 1 658 ? -24.502 -0.445 -37.409 1.00 97.88 658 ASP A C 1
ATOM 4840 O O . ASP A 1 658 ? -25.655 -0.013 -37.457 1.00 97.88 658 ASP A O 1
ATOM 4844 N N . PHE A 1 659 ? -23.796 -0.447 -36.273 1.00 98.38 659 PHE A N 1
ATOM 4845 C CA . PHE A 1 659 ? -24.315 -0.016 -34.974 1.00 98.38 659 PHE A CA 1
ATOM 4846 C C . PHE A 1 659 ? -23.650 1.271 -34.488 1.00 98.38 659 PHE A C 1
ATOM 4848 O O . PHE A 1 659 ? -22.444 1.446 -34.657 1.00 98.38 659 PHE A O 1
ATOM 4855 N N . THR A 1 660 ? -24.401 2.121 -33.782 1.00 98.38 660 THR A N 1
ATOM 4856 C CA . THR A 1 660 ? -23.821 3.166 -32.925 1.00 98.38 660 THR A CA 1
ATOM 4857 C C . THR A 1 660 ? -23.249 2.557 -31.646 1.00 98.38 660 THR A C 1
ATOM 4859 O O . THR A 1 660 ? -23.656 1.466 -31.231 1.00 98.38 660 THR A O 1
ATOM 4862 N N . TYR A 1 661 ? -22.363 3.275 -30.948 1.00 97.50 661 TYR A N 1
ATOM 4863 C CA . TYR A 1 661 ? -21.859 2.800 -29.652 1.00 97.50 661 TYR A CA 1
ATOM 4864 C C . TYR A 1 661 ? -22.992 2.517 -28.653 1.00 97.50 661 TYR A C 1
ATOM 4866 O O . TYR A 1 661 ? -23.005 1.476 -27.999 1.00 97.50 661 TYR A O 1
ATOM 4874 N N . GLN A 1 662 ? -23.999 3.393 -28.589 1.00 96.69 662 GLN A N 1
ATOM 4875 C CA . GLN A 1 662 ? -25.150 3.219 -27.698 1.00 96.69 662 GLN A CA 1
ATOM 4876 C C . GLN A 1 662 ? -25.961 1.949 -28.011 1.00 96.69 662 GLN A C 1
ATOM 4878 O O . GLN A 1 662 ? -26.482 1.311 -27.095 1.00 96.69 662 GLN A O 1
ATOM 4883 N N . GLN A 1 663 ? -26.074 1.570 -29.288 1.00 97.62 663 GLN A N 1
ATOM 4884 C CA . GLN A 1 663 ? -26.732 0.322 -29.685 1.00 97.62 663 GLN A CA 1
ATOM 4885 C C . GLN A 1 663 ? -25.894 -0.897 -29.294 1.00 97.62 663 GLN A C 1
ATOM 4887 O O . GLN A 1 663 ? -26.446 -1.875 -28.795 1.00 97.62 663 GLN A O 1
ATOM 4892 N N . LEU A 1 664 ? -24.568 -0.821 -29.442 1.00 97.94 664 LEU A N 1
ATOM 4893 C CA . LEU A 1 664 ? -23.665 -1.889 -29.008 1.00 97.94 664 LEU A CA 1
ATOM 4894 C C . LEU A 1 664 ? -23.727 -2.149 -27.496 1.00 97.94 664 LEU A C 1
ATOM 4896 O O . LEU A 1 664 ? -23.586 -3.295 -27.076 1.00 97.94 664 LEU A O 1
ATOM 4900 N N . GLN A 1 665 ? -24.031 -1.131 -26.684 1.00 97.69 665 GLN A N 1
ATOM 4901 C CA . GLN A 1 665 ? -24.212 -1.284 -25.233 1.00 97.69 665 GLN A CA 1
ATOM 4902 C C . GLN A 1 665 ? -25.422 -2.144 -24.824 1.00 97.69 665 GLN A C 1
ATOM 4904 O O . GLN A 1 665 ? -25.562 -2.473 -23.648 1.00 97.69 665 GLN A O 1
ATOM 4909 N N . GLN A 1 666 ? -26.295 -2.533 -25.760 1.00 96.25 666 GLN A N 1
ATOM 4910 C CA . GLN A 1 666 ? -27.397 -3.464 -25.481 1.00 96.25 666 GLN A CA 1
ATOM 4911 C C . GLN A 1 666 ? -26.941 -4.932 -25.447 1.00 96.25 666 GLN A C 1
ATOM 4913 O O . GLN A 1 666 ? -27.652 -5.785 -24.913 1.00 96.25 666 GLN A O 1
ATOM 4918 N N . PHE A 1 667 ? -25.767 -5.237 -26.006 1.00 97.50 667 PHE A N 1
ATOM 4919 C CA . PHE A 1 667 ? -25.246 -6.596 -26.088 1.00 97.50 667 PHE A CA 1
ATOM 4920 C C . PHE A 1 667 ? -24.286 -6.902 -24.937 1.00 97.50 667 PHE A C 1
ATOM 4922 O O . PHE A 1 667 ? -23.623 -6.023 -24.382 1.00 97.50 667 PHE A O 1
ATOM 4929 N N . TYR A 1 668 ? -24.248 -8.169 -24.547 1.00 97.94 668 TYR A N 1
ATOM 4930 C CA . TYR A 1 668 ? -23.339 -8.710 -23.542 1.00 97.94 668 TYR A CA 1
ATOM 4931 C C . TYR A 1 668 ? -22.276 -9.557 -24.232 1.00 97.94 668 TYR A C 1
ATOM 4933 O O . TYR A 1 668 ? -22.593 -10.296 -25.171 1.00 97.94 668 TYR A O 1
ATOM 4941 N N . LEU A 1 669 ? -21.035 -9.449 -23.765 1.00 98.31 669 LEU A N 1
ATOM 4942 C CA . LEU A 1 669 ? -19.926 -10.271 -24.233 1.00 98.31 669 LEU A CA 1
ATOM 4943 C C . LEU A 1 669 ? -20.107 -11.739 -23.813 1.00 98.31 669 LEU A C 1
ATOM 4945 O O . LEU A 1 669 ? -20.848 -12.060 -22.883 1.00 98.31 669 LEU A O 1
ATOM 4949 N N . LYS A 1 670 ? -19.424 -12.636 -24.522 1.00 98.06 670 LYS A N 1
ATOM 4950 C CA . LYS A 1 670 ? -19.340 -14.066 -24.232 1.00 98.06 670 LYS A CA 1
ATOM 4951 C C . LYS A 1 670 ? -17.931 -14.445 -23.802 1.00 98.06 670 LYS A C 1
ATOM 4953 O O . LYS A 1 670 ? -16.961 -13.956 -24.380 1.00 98.06 670 LYS A O 1
ATOM 4958 N N . ASP A 1 671 ? -17.831 -15.346 -22.834 1.00 95.38 671 ASP A N 1
ATOM 4959 C CA . ASP A 1 671 ? -16.563 -15.963 -22.454 1.00 95.38 671 ASP A CA 1
ATOM 4960 C C . ASP A 1 671 ? -16.041 -16.923 -23.545 1.00 95.38 671 ASP A C 1
ATOM 4962 O O . ASP A 1 671 ? -16.714 -17.207 -24.542 1.00 95.38 671 ASP A O 1
ATOM 4966 N N . ALA A 1 672 ? -14.831 -17.459 -23.353 1.00 89.12 672 ALA A N 1
ATOM 4967 C CA . ALA A 1 672 ? -14.217 -18.407 -24.287 1.00 89.12 672 ALA A CA 1
ATOM 4968 C C . ALA A 1 672 ? -15.009 -19.726 -24.454 1.00 89.12 672 ALA A C 1
ATOM 4970 O O . ALA A 1 672 ? -14.820 -20.431 -25.446 1.00 89.12 672 ALA A O 1
ATOM 4971 N N . SER A 1 673 ? -15.901 -20.053 -23.511 1.00 91.38 673 SER A N 1
ATOM 4972 C CA . SER A 1 673 ? -16.799 -21.215 -23.569 1.00 91.38 673 SER A CA 1
ATOM 4973 C C . SER A 1 673 ? -18.142 -20.897 -24.246 1.00 91.38 673 SER A C 1
ATOM 4975 O O . SER A 1 673 ? -18.949 -21.800 -24.465 1.00 91.38 673 SER A O 1
ATOM 4977 N N . GLY A 1 674 ? -18.382 -19.634 -24.613 1.00 93.31 674 GLY A N 1
ATOM 4978 C CA . GLY A 1 674 ? -19.605 -19.158 -25.252 1.00 93.31 674 GLY A CA 1
ATOM 4979 C C . GLY A 1 674 ? -20.715 -18.734 -24.285 1.00 93.31 674 GLY A C 1
ATOM 4980 O O . GLY A 1 674 ? -21.812 -18.414 -24.752 1.00 93.31 674 GLY A O 1
ATOM 4981 N N . ASN A 1 675 ? -20.463 -18.706 -22.972 1.00 96.06 675 ASN A N 1
ATOM 4982 C CA . ASN A 1 675 ? -21.441 -18.255 -21.982 1.00 96.06 675 ASN A CA 1
ATOM 4983 C C . ASN A 1 675 ? -21.552 -16.731 -21.999 1.00 96.06 675 ASN A C 1
ATOM 4985 O O . ASN A 1 675 ? -20.544 -16.036 -22.086 1.00 96.06 675 ASN A O 1
ATOM 4989 N N . ILE A 1 676 ? -22.773 -16.206 -21.882 1.00 96.75 676 ILE A N 1
ATOM 4990 C CA . ILE A 1 676 ? -23.014 -14.761 -21.787 1.00 96.75 676 ILE A CA 1
ATOM 4991 C C . ILE A 1 676 ? -22.526 -14.259 -20.422 1.00 96.75 676 ILE A C 1
ATOM 4993 O O . ILE A 1 676 ? -22.880 -14.835 -19.394 1.00 96.75 676 ILE A O 1
ATOM 4997 N N . THR A 1 677 ? -21.752 -13.177 -20.414 1.00 96.69 677 THR A N 1
ATOM 4998 C CA . THR A 1 677 ? -21.191 -12.557 -19.206 1.00 96.69 677 THR A CA 1
ATOM 4999 C C . THR A 1 677 ? -21.933 -11.266 -18.844 1.00 96.69 677 THR A C 1
ATOM 5001 O O . THR A 1 677 ? -22.827 -10.820 -19.564 1.00 96.69 677 THR A O 1
ATOM 5004 N N . GLY A 1 678 ? -21.570 -10.641 -17.719 1.00 93.44 678 GLY A N 1
ATOM 5005 C CA . GLY A 1 678 ? -22.070 -9.312 -17.343 1.00 93.44 678 GLY A CA 1
ATOM 5006 C C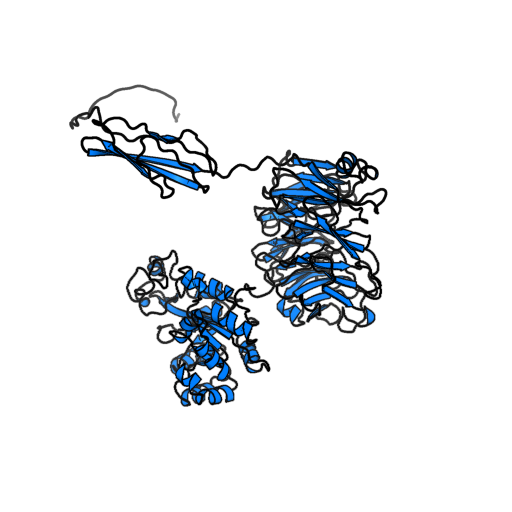 . GLY A 1 678 ? -21.424 -8.153 -18.115 1.00 93.44 678 GLY A C 1
ATOM 5007 O O . GLY A 1 678 ? -21.859 -7.011 -17.971 1.00 93.44 678 GLY A O 1
ATOM 5008 N N . GLU A 1 679 ? -20.411 -8.431 -18.938 1.00 96.44 679 GLU A N 1
ATOM 5009 C CA . GLU A 1 679 ? -19.561 -7.412 -19.551 1.00 96.44 679 GLU A CA 1
ATOM 5010 C C . GLU A 1 679 ? -20.147 -6.841 -20.845 1.00 96.44 679 GLU A C 1
ATOM 5012 O O . GLU A 1 679 ? -20.784 -7.535 -21.644 1.00 96.44 679 GLU A O 1
ATOM 5017 N N . ARG A 1 680 ? -19.880 -5.554 -21.076 1.00 97.25 680 ARG A N 1
ATOM 5018 C CA . ARG A 1 680 ? -20.238 -4.823 -22.300 1.00 97.25 680 ARG A CA 1
ATOM 5019 C C . ARG A 1 680 ? -19.048 -4.694 -23.232 1.00 97.25 680 ARG A C 1
ATOM 5021 O O . ARG A 1 680 ? -17.908 -4.767 -22.789 1.00 97.25 680 ARG A O 1
ATOM 5028 N N . ILE A 1 681 ? -19.322 -4.425 -24.509 1.00 98.38 681 ILE A N 1
ATOM 5029 C CA . ILE A 1 681 ? -18.292 -4.043 -25.482 1.00 98.38 681 ILE A CA 1
ATOM 5030 C C . ILE A 1 681 ? -17.733 -2.670 -25.065 1.00 98.38 681 ILE A C 1
ATOM 5032 O O . ILE A 1 681 ? -18.477 -1.688 -25.132 1.00 98.38 681 ILE A O 1
ATOM 5036 N N . PRO A 1 682 ? -16.465 -2.558 -24.639 1.00 97.81 682 PRO A N 1
ATOM 5037 C CA . PRO A 1 682 ? -15.914 -1.281 -24.210 1.00 97.81 682 PRO A CA 1
ATOM 5038 C C . PRO A 1 682 ? -15.459 -0.439 -25.405 1.00 97.81 682 PRO A C 1
ATOM 5040 O O . PRO A 1 682 ? -15.152 -0.951 -26.489 1.00 97.81 682 PRO A O 1
ATOM 5043 N N . THR A 1 683 ? -15.344 0.869 -25.196 1.00 98.56 683 THR A N 1
ATOM 5044 C CA . THR A 1 683 ? -14.576 1.721 -26.108 1.00 98.56 683 THR A CA 1
ATOM 5045 C C . THR A 1 683 ? -13.077 1.446 -25.978 1.00 98.56 683 THR A C 1
ATOM 5047 O O . THR A 1 683 ? -12.570 1.081 -24.914 1.00 98.56 683 THR A O 1
ATOM 5050 N N . LEU A 1 684 ? -12.329 1.711 -27.050 1.00 98.38 684 LEU A N 1
ATOM 5051 C CA . LEU A 1 684 ? -10.868 1.722 -27.004 1.00 98.38 684 LEU A CA 1
ATOM 5052 C C . LEU A 1 684 ? -10.349 2.769 -25.999 1.00 98.38 684 LEU A C 1
ATOM 5054 O O . LEU A 1 684 ? -9.328 2.551 -25.355 1.00 98.38 684 LEU A O 1
ATOM 5058 N N . GLU A 1 685 ? -11.051 3.894 -25.828 1.00 97.50 685 GLU A N 1
ATOM 5059 C CA . GLU A 1 685 ? -10.658 4.928 -24.865 1.00 97.50 685 GLU A CA 1
ATOM 5060 C C . GLU A 1 685 ? -10.690 4.416 -23.416 1.00 97.50 685 GLU A C 1
ATOM 5062 O O . GLU A 1 685 ? -9.728 4.617 -22.669 1.00 97.50 685 GLU A O 1
ATOM 5067 N N . GLU A 1 686 ? -11.780 3.754 -23.016 1.00 95.31 686 GLU A N 1
ATOM 5068 C CA . GLU A 1 686 ? -11.926 3.143 -21.687 1.00 95.31 686 GLU A CA 1
ATOM 5069 C C . GLU A 1 686 ? -10.871 2.062 -21.460 1.00 95.31 686 GLU A C 1
ATOM 5071 O O . GLU A 1 686 ? -10.227 2.030 -20.408 1.00 95.31 686 GLU A O 1
ATOM 5076 N N . ALA A 1 687 ? -10.646 1.226 -22.474 1.00 95.50 687 ALA A N 1
ATOM 5077 C CA . ALA A 1 687 ? -9.637 0.182 -22.445 1.00 95.50 687 ALA A CA 1
ATOM 5078 C C . ALA A 1 687 ? -8.231 0.748 -22.220 1.00 95.50 687 ALA A C 1
ATOM 5080 O O . ALA A 1 687 ? -7.556 0.367 -21.266 1.00 95.50 687 ALA A O 1
ATOM 5081 N N . MET A 1 688 ? -7.806 1.718 -23.033 1.00 91.69 688 MET A N 1
ATOM 5082 C CA . MET A 1 688 ? -6.465 2.298 -22.939 1.00 91.69 688 MET A CA 1
ATOM 5083 C C . MET A 1 688 ? -6.219 2.980 -21.589 1.00 91.69 688 MET A C 1
ATOM 5085 O O . MET A 1 688 ? -5.149 2.802 -21.000 1.00 91.69 688 MET A O 1
ATOM 5089 N N . LYS A 1 689 ? -7.225 3.680 -21.045 1.00 81.94 689 LYS A N 1
ATOM 5090 C CA . LYS A 1 689 ? -7.170 4.274 -19.698 1.00 81.94 689 LYS A CA 1
ATOM 5091 C C . LYS A 1 689 ? -6.924 3.234 -18.603 1.00 81.94 689 LYS A C 1
ATOM 5093 O O . LYS A 1 689 ? -6.221 3.536 -17.643 1.00 81.94 689 LYS A O 1
ATOM 5098 N N . LYS A 1 690 ? -7.454 2.015 -18.746 1.00 81.00 690 LYS A N 1
ATOM 5099 C CA . LYS A 1 690 ? -7.386 0.965 -17.718 1.00 81.00 690 LYS A CA 1
ATOM 5100 C C . LYS A 1 690 ? -5.954 0.513 -17.399 1.00 81.00 690 LYS A C 1
ATOM 5102 O O . LYS A 1 690 ? -5.598 0.358 -16.229 1.00 81.00 690 LYS A O 1
ATOM 5107 N N . GLY A 1 691 ? -5.138 0.335 -18.435 1.00 75.31 691 GLY A N 1
ATOM 5108 C CA . GLY A 1 691 ? -3.719 -0.037 -18.345 1.00 75.31 691 GLY A CA 1
ATOM 5109 C C . GLY A 1 691 ? -2.729 1.126 -18.503 1.00 75.31 691 GLY A C 1
ATOM 5110 O O . GLY A 1 691 ? -1.523 0.885 -18.550 1.00 75.31 691 GLY A O 1
ATOM 5111 N N . LYS A 1 692 ? -3.192 2.384 -18.593 1.00 79.38 692 LYS A N 1
ATOM 5112 C CA . LYS A 1 692 ? -2.303 3.548 -18.748 1.00 79.38 692 LYS A CA 1
ATOM 5113 C C . LYS A 1 692 ? -1.309 3.627 -17.584 1.00 79.38 692 LYS A C 1
ATOM 5115 O O . LYS A 1 692 ? -1.697 3.534 -16.423 1.00 79.38 692 LYS A O 1
ATOM 5120 N N . GLY A 1 693 ? -0.031 3.812 -17.917 1.00 67.19 693 GLY A N 1
ATOM 5121 C CA . GLY A 1 693 ? 1.068 3.860 -16.947 1.00 67.19 693 GLY A CA 1
ATOM 5122 C C . GLY A 1 693 ? 1.451 2.499 -16.364 1.00 67.19 693 GLY A C 1
ATOM 5123 O O . GLY A 1 693 ? 2.334 2.453 -15.516 1.00 67.19 693 GLY A O 1
ATOM 5124 N N . LYS A 1 694 ? 0.798 1.415 -16.811 1.00 76.00 694 LYS A N 1
ATOM 5125 C CA . LYS A 1 694 ? 1.006 0.061 -16.291 1.00 76.00 694 LYS A CA 1
ATOM 5126 C C . LYS A 1 694 ? 1.563 -0.903 -17.340 1.00 76.00 694 LYS A C 1
ATOM 5128 O O . LYS A 1 694 ? 2.430 -1.730 -17.075 1.00 76.00 694 LYS A O 1
ATOM 5133 N N . VAL A 1 695 ? 1.065 -0.778 -18.564 1.00 85.44 695 VAL A N 1
ATOM 5134 C CA . VAL A 1 695 ? 1.445 -1.606 -19.712 1.00 85.44 695 VAL A CA 1
ATOM 5135 C C . VAL A 1 695 ? 1.538 -0.751 -20.967 1.00 85.44 695 VAL A C 1
ATOM 5137 O O . VAL A 1 695 ? 0.987 0.352 -21.035 1.00 85.44 695 VAL A O 1
ATOM 5140 N N . TYR A 1 696 ? 2.203 -1.286 -21.983 1.00 95.69 696 TYR A N 1
ATOM 5141 C CA . TYR A 1 696 ? 2.151 -0.765 -23.340 1.00 95.69 696 TYR A CA 1
ATOM 5142 C C . TYR A 1 696 ? 1.012 -1.395 -24.134 1.00 95.69 696 TYR A C 1
ATOM 5144 O O . TYR A 1 696 ? 0.619 -2.533 -23.886 1.00 95.69 696 TYR A O 1
ATOM 5152 N N . TYR A 1 697 ? 0.504 -0.673 -25.129 1.00 98.00 697 TYR A N 1
ATOM 5153 C CA . TYR A 1 697 ? -0.521 -1.205 -26.024 1.00 98.00 697 TYR A CA 1
ATOM 5154 C C . TYR A 1 697 ? 0.038 -1.478 -27.411 1.00 98.00 697 TYR A C 1
ATOM 5156 O O . TYR A 1 697 ? 0.792 -0.672 -27.952 1.00 98.00 697 TYR A O 1
ATOM 5164 N N . ASN A 1 698 ? -0.373 -2.593 -28.003 1.00 98.12 698 ASN A N 1
ATOM 5165 C CA . ASN A 1 698 ? -0.197 -2.894 -29.417 1.00 98.12 698 ASN A CA 1
ATOM 5166 C C . ASN A 1 698 ? -1.580 -2.965 -30.061 1.00 98.12 698 ASN A C 1
ATOM 5168 O O . ASN A 1 698 ? -2.321 -3.916 -29.846 1.00 98.12 698 ASN A O 1
ATOM 5172 N N . LEU A 1 699 ? -1.964 -1.931 -30.798 1.00 98.19 699 LEU A N 1
ATOM 5173 C CA . LEU A 1 699 ? -3.309 -1.840 -31.349 1.00 98.19 699 LEU A CA 1
ATOM 5174 C C . LEU A 1 699 ? -3.350 -2.485 -32.727 1.00 98.19 699 LEU A C 1
ATOM 5176 O O . LEU A 1 699 ? -2.734 -1.974 -33.669 1.00 98.19 699 LEU A O 1
ATOM 5180 N N . ASP A 1 700 ? -4.110 -3.570 -32.859 1.00 96.50 700 ASP A N 1
ATOM 5181 C CA . ASP A 1 700 ? -4.449 -4.109 -34.164 1.00 96.50 700 ASP A CA 1
ATOM 5182 C C . ASP A 1 700 ? -5.623 -3.333 -34.763 1.00 96.50 700 ASP A C 1
ATOM 5184 O O . ASP A 1 700 ? -6.779 -3.446 -34.347 1.00 96.50 700 ASP A O 1
ATOM 5188 N N . ILE A 1 701 ? -5.288 -2.543 -35.777 1.00 93.12 701 ILE A N 1
ATOM 5189 C CA . ILE A 1 701 ? -6.180 -1.650 -36.521 1.00 93.12 701 ILE A CA 1
ATOM 5190 C C . ILE A 1 701 ? -6.189 -1.965 -38.026 1.00 93.12 701 ILE A C 1
ATOM 5192 O O . ILE A 1 701 ? -6.872 -1.302 -38.814 1.00 93.12 701 ILE A O 1
ATOM 5196 N N . VAL A 1 702 ? -5.437 -2.982 -38.455 1.00 89.75 702 VAL A N 1
ATOM 5197 C CA . VAL A 1 702 ? -5.252 -3.310 -39.873 1.00 89.75 702 VAL A CA 1
ATOM 5198 C C . VAL A 1 702 ? -6.471 -4.047 -40.400 1.00 89.75 702 VAL A C 1
ATOM 5200 O O . VAL A 1 702 ? -6.948 -5.001 -39.799 1.00 89.75 702 VAL A O 1
ATOM 5203 N N . ASN A 1 703 ? -6.970 -3.630 -41.567 1.00 86.94 703 ASN A N 1
ATOM 5204 C CA . ASN A 1 703 ? -8.189 -4.175 -42.182 1.00 86.94 703 ASN A CA 1
ATOM 5205 C C . ASN A 1 703 ? -9.448 -4.024 -41.298 1.00 86.94 703 ASN A C 1
ATOM 5207 O O . ASN A 1 703 ? -10.404 -4.791 -41.429 1.00 86.94 703 ASN A O 1
ATOM 5211 N N . LYS A 1 704 ? -9.458 -3.020 -40.409 1.00 92.25 704 LYS A N 1
ATOM 5212 C CA . LYS A 1 704 ? -10.562 -2.728 -39.476 1.00 92.25 704 LYS A CA 1
ATOM 5213 C C . LYS A 1 704 ? -11.278 -1.406 -39.743 1.00 92.25 704 LYS A C 1
ATOM 5215 O O . LYS A 1 704 ? -12.107 -0.990 -38.945 1.00 92.25 704 LYS A O 1
ATOM 5220 N N . ASN A 1 705 ? -10.984 -0.755 -40.872 1.00 90.19 705 ASN A N 1
ATOM 5221 C CA . ASN A 1 705 ? -11.560 0.534 -41.284 1.00 90.19 705 ASN A CA 1
ATOM 5222 C C . ASN A 1 705 ? -11.326 1.688 -40.287 1.00 90.19 705 ASN A C 1
ATOM 5224 O O . ASN A 1 705 ? -12.054 2.677 -40.303 1.00 90.19 705 ASN A O 1
ATOM 5228 N N . VAL A 1 706 ? -10.301 1.596 -39.436 1.00 95.38 706 VAL A N 1
ATOM 5229 C CA . VAL A 1 706 ? -9.946 2.662 -38.491 1.00 95.38 706 VAL A CA 1
ATOM 5230 C C . VAL A 1 706 ? -9.326 3.837 -39.250 1.00 95.38 706 VAL A C 1
ATOM 5232 O O . VAL A 1 706 ? -8.258 3.718 -39.857 1.00 95.38 706 VAL A O 1
ATOM 5235 N N . ALA A 1 707 ? -9.984 4.994 -39.212 1.00 94.44 707 ALA A N 1
ATOM 5236 C CA . ALA A 1 707 ? -9.460 6.208 -39.825 1.00 94.44 707 ALA A CA 1
ATOM 5237 C C . ALA A 1 707 ? -8.224 6.725 -39.068 1.00 94.44 707 ALA A C 1
ATOM 5239 O O . ALA A 1 707 ? -8.239 6.835 -37.841 1.00 94.44 707 ALA A O 1
ATOM 5240 N N . VAL A 1 708 ? -7.178 7.111 -39.811 1.00 95.69 708 VAL A N 1
ATOM 5241 C CA . VAL A 1 708 ? -5.908 7.625 -39.260 1.00 95.69 708 VAL A CA 1
ATOM 5242 C C . VAL A 1 708 ? -6.138 8.787 -38.294 1.00 95.69 708 VAL A C 1
ATOM 5244 O O . VAL A 1 708 ? -5.668 8.755 -37.161 1.00 95.69 708 VAL A O 1
ATOM 5247 N N . ASN A 1 709 ? -6.925 9.786 -38.694 1.00 95.12 709 ASN A N 1
ATOM 5248 C CA . ASN A 1 709 ? -7.179 10.952 -37.844 1.00 95.12 709 ASN A CA 1
ATOM 5249 C C . ASN A 1 709 ? -7.892 10.587 -36.536 1.00 95.12 709 ASN A C 1
ATOM 5251 O O . ASN A 1 709 ? -7.627 11.215 -35.517 1.00 95.12 709 ASN A O 1
ATOM 5255 N N . THR A 1 710 ? -8.762 9.573 -36.545 1.00 95.75 710 THR A N 1
ATOM 5256 C CA . THR A 1 710 ? -9.483 9.131 -35.344 1.00 95.75 710 THR A CA 1
ATOM 5257 C C . THR A 1 710 ? -8.528 8.519 -34.329 1.00 95.75 710 THR A C 1
ATOM 5259 O O . THR A 1 710 ? -8.555 8.906 -33.162 1.00 95.75 710 THR A O 1
ATOM 5262 N N . ILE A 1 711 ? -7.647 7.607 -34.760 1.00 96.25 711 ILE A N 1
ATOM 5263 C CA . ILE A 1 711 ? -6.693 6.979 -33.842 1.00 96.25 711 ILE A CA 1
ATOM 5264 C C . ILE A 1 711 ? -5.646 7.984 -33.349 1.00 96.25 711 ILE A C 1
ATOM 5266 O O . ILE A 1 711 ? -5.384 8.042 -32.152 1.00 96.25 711 ILE A O 1
ATOM 5270 N N . VAL A 1 712 ? -5.124 8.855 -34.220 1.00 96.38 712 VAL A N 1
ATOM 5271 C CA . VAL A 1 712 ? -4.170 9.905 -33.819 1.00 96.38 712 VAL A CA 1
ATOM 5272 C C . VAL A 1 712 ? -4.799 10.872 -32.817 1.00 96.38 712 VAL A C 1
ATOM 5274 O O . VAL A 1 712 ? -4.190 11.187 -31.796 1.00 96.38 712 VAL A O 1
ATOM 5277 N N . ALA A 1 713 ? -6.039 11.307 -33.059 1.00 95.19 713 ALA A N 1
ATOM 5278 C CA . ALA A 1 713 ? -6.750 12.178 -32.131 1.00 95.19 713 ALA A CA 1
ATOM 5279 C C . ALA A 1 713 ? -6.973 11.508 -30.768 1.00 95.19 713 ALA A C 1
ATOM 5281 O O . ALA A 1 713 ? -6.810 12.167 -29.741 1.00 95.19 713 ALA A O 1
ATOM 5282 N N . LEU A 1 714 ? -7.303 10.212 -30.743 1.00 96.44 714 LEU A N 1
ATOM 5283 C CA . LEU A 1 714 ? -7.472 9.462 -29.501 1.00 96.44 714 LEU A CA 1
ATOM 5284 C C . LEU A 1 714 ? -6.155 9.334 -28.725 1.00 96.44 714 LEU A C 1
ATOM 5286 O O . LEU A 1 714 ? -6.124 9.641 -27.534 1.00 96.44 714 LEU A O 1
ATOM 5290 N N . LEU A 1 715 ? -5.063 8.937 -29.385 1.00 95.56 715 LEU A N 1
ATOM 5291 C CA . LEU A 1 715 ? -3.756 8.797 -28.732 1.00 95.56 715 LEU A CA 1
ATOM 5292 C C . LEU A 1 715 ? -3.256 10.126 -28.169 1.00 95.56 715 LEU A C 1
ATOM 5294 O O . LEU A 1 715 ? -2.761 10.164 -27.043 1.00 95.56 715 LEU A O 1
ATOM 5298 N N . LYS A 1 716 ? -3.448 11.220 -28.911 1.00 89.31 716 LYS A N 1
ATOM 5299 C CA . LYS A 1 716 ? -3.123 12.569 -28.448 1.00 89.31 716 LYS A CA 1
ATOM 5300 C C . LYS A 1 716 ? -4.005 13.004 -27.279 1.00 89.31 716 LYS A C 1
ATOM 5302 O O . LYS A 1 716 ? -3.499 13.557 -26.309 1.00 89.31 716 LYS A O 1
ATOM 5307 N N . LYS A 1 717 ? -5.316 12.737 -27.342 1.00 87.44 717 LYS A N 1
ATOM 5308 C CA . LYS A 1 717 ? -6.262 13.016 -26.247 1.00 87.44 717 LYS A CA 1
ATOM 5309 C C . LYS A 1 717 ? -5.855 12.296 -24.961 1.00 87.44 717 LYS A C 1
ATOM 5311 O O . LYS A 1 717 ? -6.018 12.847 -23.878 1.00 87.44 717 LYS A O 1
ATOM 5316 N N . LEU A 1 718 ? -5.360 11.067 -25.084 1.00 76.25 718 LEU A N 1
ATOM 5317 C CA . LEU A 1 718 ? -4.961 10.243 -23.950 1.00 76.25 718 LEU A CA 1
ATOM 5318 C C . LEU A 1 718 ? -3.518 10.460 -23.500 1.00 76.25 718 LEU A C 1
ATOM 5320 O O . LEU A 1 718 ? -3.170 9.938 -22.443 1.00 76.25 718 LEU A O 1
ATOM 5324 N N . ASP A 1 719 ? -2.704 11.208 -24.246 1.00 81.69 719 ASP A N 1
ATOM 5325 C CA . ASP A 1 719 ? -1.255 11.310 -24.039 1.00 81.69 719 ASP A CA 1
ATOM 5326 C C . ASP A 1 719 ? -0.585 9.922 -24.014 1.00 81.69 719 ASP A C 1
ATOM 5328 O O . ASP A 1 719 ? 0.013 9.496 -23.028 1.00 81.69 719 ASP A O 1
ATOM 5332 N N . MET A 1 720 ? -0.809 9.145 -25.080 1.00 87.25 720 MET A N 1
ATOM 5333 C CA . MET A 1 720 ? -0.358 7.748 -25.192 1.00 87.25 720 MET A CA 1
ATOM 5334 C C . MET A 1 720 ? 0.377 7.441 -26.502 1.00 87.25 720 MET A C 1
ATOM 5336 O O . MET A 1 720 ? 0.639 6.278 -26.807 1.00 87.25 720 MET A O 1
ATOM 5340 N N . GLU A 1 721 ? 0.759 8.467 -27.264 1.00 89.38 721 GLU A N 1
ATOM 5341 C CA . GLU A 1 721 ? 1.521 8.325 -28.516 1.00 89.38 721 GLU A CA 1
ATOM 5342 C C . GLU A 1 721 ? 2.886 7.651 -28.281 1.00 89.38 721 GLU A C 1
ATOM 5344 O O . GLU A 1 721 ? 3.327 6.843 -29.094 1.00 89.38 721 GLU A O 1
ATOM 5349 N N . GLY A 1 722 ? 3.523 7.924 -27.135 1.00 84.94 722 GLY A N 1
ATOM 5350 C CA . GLY A 1 722 ? 4.795 7.319 -26.717 1.00 84.94 722 GLY A CA 1
ATOM 5351 C C . GLY A 1 722 ? 4.675 5.984 -25.969 1.00 84.94 722 GLY A C 1
ATOM 5352 O O . GLY A 1 722 ? 5.697 5.416 -25.586 1.00 84.94 722 GLY A O 1
ATOM 5353 N N . SER A 1 723 ? 3.455 5.483 -25.752 1.00 87.44 723 SER A N 1
ATOM 5354 C CA . SER A 1 723 ? 3.174 4.231 -25.022 1.00 87.44 723 SER A CA 1
ATOM 5355 C C . SER A 1 723 ? 2.364 3.225 -25.850 1.00 87.44 723 SER A C 1
ATOM 5357 O O . SER A 1 723 ? 1.876 2.229 -25.316 1.00 87.44 723 SER A O 1
ATOM 5359 N N . THR A 1 724 ? 2.208 3.486 -27.151 1.00 96.62 724 THR A N 1
ATOM 5360 C CA . THR A 1 724 ? 1.367 2.683 -28.043 1.00 96.62 724 THR A CA 1
ATOM 5361 C C . THR A 1 724 ? 2.103 2.344 -29.331 1.00 96.62 724 THR A C 1
ATOM 5363 O O . THR A 1 724 ? 2.688 3.214 -29.972 1.00 96.62 724 THR A O 1
ATOM 5366 N N . LEU A 1 725 ? 2.025 1.080 -29.730 1.00 97.38 725 LEU A N 1
ATOM 5367 C CA . LEU A 1 725 ? 2.384 0.591 -31.052 1.00 97.38 725 LEU A CA 1
ATOM 5368 C C . LEU A 1 725 ? 1.128 0.420 -31.893 1.00 97.38 725 LEU A C 1
ATOM 5370 O O . LEU A 1 725 ? 0.119 -0.109 -31.429 1.00 97.38 725 LEU A O 1
ATOM 5374 N N . LEU A 1 726 ? 1.210 0.838 -33.149 1.00 97.94 726 LEU A N 1
ATOM 5375 C CA . LEU A 1 726 ? 0.161 0.608 -34.131 1.00 97.94 726 LEU A CA 1
ATOM 5376 C C . LEU A 1 726 ? 0.586 -0.530 -35.045 1.00 97.94 726 LEU A C 1
ATOM 5378 O O . LEU A 1 726 ? 1.542 -0.388 -35.814 1.00 97.94 726 LEU A O 1
ATOM 5382 N N . TYR A 1 727 ? -0.111 -1.661 -34.965 1.00 97.44 727 TYR A N 1
ATOM 5383 C CA . TYR A 1 727 ? 0.122 -2.753 -35.894 1.00 97.44 727 TYR A CA 1
ATOM 5384 C C . TYR A 1 727 ? -0.255 -2.301 -37.303 1.00 97.44 727 TYR A C 1
ATOM 5386 O O . TYR A 1 727 ? -1.338 -1.764 -37.519 1.00 97.44 727 TYR A O 1
ATOM 5394 N N . VAL A 1 728 ? 0.656 -2.486 -38.260 1.00 95.56 728 VAL A N 1
ATOM 5395 C CA . VAL A 1 728 ? 0.456 -2.116 -39.676 1.00 95.56 728 VAL A CA 1
ATOM 5396 C C . VAL A 1 728 ? 0.639 -3.299 -40.626 1.00 95.56 728 VAL A C 1
ATOM 5398 O O . VAL A 1 728 ? 0.441 -3.161 -41.836 1.00 95.56 728 VAL A O 1
ATOM 5401 N N . SER A 1 729 ? 0.985 -4.483 -40.103 1.00 94.25 729 SER A N 1
ATOM 5402 C CA . SER A 1 729 ? 1.354 -5.653 -40.906 1.00 94.25 729 SER A CA 1
ATOM 5403 C C . SER A 1 729 ? 2.366 -5.257 -42.001 1.00 94.25 729 SER A C 1
ATOM 5405 O O . SER A 1 729 ? 3.353 -4.586 -41.707 1.00 94.25 729 SER A O 1
ATOM 5407 N N . ASN A 1 730 ? 2.124 -5.615 -43.265 1.00 92.00 730 ASN A N 1
ATOM 5408 C CA . ASN A 1 730 ? 2.877 -5.122 -44.422 1.00 92.00 730 ASN A CA 1
ATOM 5409 C C . ASN A 1 730 ? 2.111 -4.058 -45.245 1.00 92.00 730 ASN A C 1
ATOM 5411 O O . ASN A 1 730 ? 2.402 -3.855 -46.426 1.00 92.00 730 ASN A O 1
ATOM 5415 N N . ASN A 1 731 ? 1.119 -3.376 -44.657 1.00 93.88 731 ASN A N 1
ATOM 5416 C CA . ASN A 1 731 ? 0.347 -2.330 -45.333 1.00 93.88 731 ASN A CA 1
ATOM 5417 C C . ASN A 1 731 ? 1.125 -1.002 -45.365 1.00 93.88 731 ASN A C 1
ATOM 5419 O O . ASN A 1 731 ? 0.982 -0.137 -44.500 1.00 93.88 731 ASN A O 1
ATOM 5423 N N . ARG A 1 732 ? 1.956 -0.849 -46.400 1.00 93.69 732 ARG A N 1
ATOM 5424 C CA . ARG A 1 732 ? 2.851 0.303 -46.600 1.00 93.69 732 ARG A CA 1
ATOM 5425 C C . ARG A 1 732 ? 2.107 1.634 -46.731 1.00 93.69 732 ARG A C 1
ATOM 5427 O O . ARG A 1 732 ? 2.565 2.632 -46.187 1.00 93.69 732 ARG A O 1
ATOM 5434 N N . ASN A 1 733 ? 0.947 1.642 -47.392 1.00 93.62 733 ASN A N 1
ATOM 5435 C CA . ASN A 1 733 ? 0.138 2.855 -47.552 1.00 93.62 733 ASN A CA 1
ATOM 5436 C C . ASN A 1 733 ? -0.398 3.335 -46.201 1.00 93.62 733 ASN A C 1
ATOM 5438 O O . ASN A 1 733 ? -0.252 4.501 -45.860 1.00 93.62 733 ASN A O 1
ATOM 5442 N N . TYR A 1 734 ? -0.930 2.421 -45.388 1.00 93.62 734 TYR A N 1
ATOM 5443 C CA . TYR A 1 734 ? -1.445 2.788 -44.072 1.00 93.62 734 TYR A CA 1
ATOM 5444 C C . TYR A 1 734 ? -0.331 3.239 -43.115 1.00 93.62 734 TYR A C 1
ATOM 5446 O O . TYR A 1 734 ? -0.490 4.219 -42.392 1.00 93.62 734 TYR A O 1
ATOM 5454 N N . ALA A 1 735 ? 0.837 2.588 -43.165 1.00 95.06 735 ALA A N 1
ATOM 5455 C CA . ALA A 1 735 ? 2.022 3.034 -42.434 1.00 95.06 735 ALA A CA 1
ATOM 5456 C C . ALA A 1 735 ? 2.493 4.435 -42.870 1.00 95.06 735 ALA A C 1
ATOM 5458 O O . ALA A 1 735 ? 2.905 5.241 -42.034 1.00 95.06 735 ALA A O 1
ATOM 5459 N N . PHE A 1 736 ? 2.440 4.734 -44.172 1.00 95.81 736 PHE A N 1
ATOM 5460 C CA . PHE A 1 736 ? 2.711 6.067 -44.706 1.00 95.81 736 PHE A CA 1
ATOM 5461 C C . PHE A 1 736 ? 1.715 7.101 -44.174 1.00 95.81 736 PHE A C 1
ATOM 5463 O O . PHE A 1 736 ? 2.154 8.118 -43.641 1.00 95.81 736 PHE A O 1
ATOM 5470 N N . ASP A 1 737 ? 0.412 6.824 -44.242 1.00 96.00 737 ASP A N 1
ATOM 5471 C CA . ASP A 1 737 ? -0.627 7.757 -43.797 1.00 96.00 737 ASP A CA 1
ATOM 5472 C C . ASP A 1 737 ? -0.530 8.049 -42.291 1.00 96.00 737 ASP A C 1
ATOM 5474 O O . ASP A 1 737 ? -0.609 9.208 -41.880 1.00 96.00 737 ASP A O 1
ATOM 5478 N N . LEU A 1 738 ? -0.281 7.026 -41.463 1.00 95.69 738 LEU A N 1
ATOM 5479 C CA . LEU A 1 738 ? -0.056 7.186 -40.020 1.00 95.69 738 LEU A CA 1
ATOM 5480 C C . LEU A 1 738 ? 1.152 8.083 -39.733 1.00 95.69 738 LEU A C 1
ATOM 5482 O O . LEU A 1 738 ? 1.040 9.045 -38.974 1.00 95.69 738 LEU A O 1
ATOM 5486 N N . LYS A 1 739 ? 2.294 7.812 -40.378 1.00 94.94 739 LYS A N 1
ATOM 5487 C CA . LYS A 1 739 ? 3.510 8.619 -40.212 1.00 94.94 739 LYS A CA 1
ATOM 5488 C C . LYS A 1 739 ? 3.321 10.054 -40.713 1.00 94.94 739 LYS A C 1
ATOM 5490 O O . LYS A 1 739 ? 3.865 10.982 -40.119 1.00 94.94 739 LYS A O 1
ATOM 5495 N N . ALA A 1 740 ? 2.586 10.245 -41.808 1.00 96.38 740 ALA A N 1
ATOM 5496 C CA . ALA A 1 740 ? 2.299 11.565 -42.359 1.00 96.38 740 ALA A CA 1
ATOM 5497 C C . ALA A 1 740 ? 1.392 12.387 -41.430 1.00 96.38 740 ALA A C 1
ATOM 5499 O O . ALA A 1 740 ? 1.598 13.591 -41.292 1.00 96.38 740 ALA A O 1
ATOM 5500 N N . ALA A 1 741 ? 0.419 11.743 -40.777 1.00 96.19 741 ALA A N 1
ATOM 5501 C CA . ALA A 1 741 ? -0.465 12.390 -39.812 1.00 96.19 741 ALA A CA 1
ATOM 5502 C C . ALA A 1 741 ? 0.247 12.723 -38.493 1.00 96.19 741 ALA A C 1
ATOM 5504 O O . ALA A 1 741 ? 0.051 13.809 -37.947 1.00 96.19 741 ALA A O 1
ATOM 5505 N N . ASN A 1 742 ? 1.085 11.812 -37.991 1.00 94.25 742 ASN A N 1
ATOM 5506 C CA . ASN A 1 742 ? 1.981 12.088 -36.878 1.00 94.25 742 ASN A CA 1
ATOM 5507 C C . ASN A 1 742 ? 3.274 11.257 -36.981 1.00 94.25 742 ASN A C 1
ATOM 5509 O O . ASN A 1 742 ? 3.285 10.036 -36.822 1.00 94.25 742 ASN A O 1
ATOM 5513 N N . SER A 1 743 ? 4.397 11.950 -37.177 1.00 92.94 743 SER A N 1
ATOM 5514 C CA . SER A 1 743 ? 5.711 11.333 -37.341 1.00 92.94 743 SER A CA 1
ATOM 5515 C C . SER A 1 743 ? 6.297 10.733 -36.060 1.00 92.94 743 SER A C 1
ATOM 5517 O O . SER A 1 743 ? 7.302 10.033 -36.161 1.00 92.94 743 SER A O 1
ATOM 5519 N N . SER A 1 744 ? 5.731 11.005 -34.877 1.00 90.69 744 SER A N 1
ATOM 5520 C CA . SER A 1 744 ? 6.208 10.442 -33.603 1.00 90.69 744 SER A CA 1
ATOM 5521 C C . SER A 1 744 ? 5.633 9.061 -33.279 1.00 90.69 744 SER A C 1
ATOM 5523 O O . SER A 1 744 ? 6.146 8.403 -32.375 1.00 90.69 744 SER A O 1
ATOM 5525 N N . LEU A 1 745 ? 4.605 8.606 -34.005 1.00 95.19 745 LEU A N 1
ATOM 5526 C CA . LEU A 1 745 ? 3.949 7.325 -33.738 1.00 95.19 745 LEU A CA 1
ATOM 5527 C C . LEU A 1 745 ? 4.909 6.150 -33.916 1.00 95.19 745 LEU A C 1
ATOM 5529 O O . LEU A 1 745 ? 5.680 6.094 -34.881 1.00 95.19 745 LEU A O 1
ATOM 5533 N N . LEU A 1 746 ? 4.799 5.172 -33.020 1.00 97.19 746 LEU A N 1
ATOM 5534 C CA . LEU A 1 746 ? 5.506 3.907 -33.144 1.00 97.19 746 LEU A CA 1
ATOM 5535 C C . LEU A 1 746 ? 4.661 2.909 -33.937 1.00 97.19 746 LEU A C 1
ATOM 5537 O O . LEU A 1 746 ? 3.474 2.710 -33.674 1.00 97.19 746 LEU A O 1
ATOM 5541 N N . LEU A 1 747 ? 5.288 2.279 -34.925 1.00 97.44 747 LEU A N 1
ATOM 5542 C CA . LEU A 1 747 ? 4.656 1.326 -35.826 1.00 97.44 747 LEU A CA 1
ATOM 5543 C C . LEU A 1 747 ? 5.181 -0.080 -35.553 1.00 97.44 747 LEU A C 1
ATOM 5545 O O . LEU A 1 747 ? 6.377 -0.287 -35.341 1.00 97.44 747 LEU A O 1
ATOM 5549 N N . HIS A 1 748 ? 4.277 -1.048 -35.634 1.00 97.62 748 HIS A N 1
ATOM 5550 C CA . HIS A 1 748 ? 4.558 -2.469 -35.519 1.00 97.62 748 HIS A CA 1
ATOM 5551 C C . HIS A 1 748 ? 4.275 -3.165 -36.864 1.00 97.62 748 HIS A C 1
ATOM 5553 O O . HIS A 1 748 ? 3.152 -3.598 -37.135 1.00 97.62 748 HIS A O 1
ATOM 5559 N N . PRO A 1 749 ? 5.266 -3.224 -37.769 1.00 96.94 749 PRO A N 1
ATOM 5560 C CA . PRO A 1 749 ? 5.137 -3.921 -39.041 1.00 96.94 749 PRO A CA 1
ATOM 5561 C C . PRO A 1 749 ? 5.374 -5.430 -38.910 1.00 96.94 749 PRO A C 1
ATOM 5563 O O . PRO A 1 749 ? 6.021 -5.905 -37.977 1.00 96.94 749 PRO A O 1
ATOM 5566 N N . MET A 1 750 ? 4.910 -6.180 -39.909 1.00 95.75 750 MET A N 1
ATOM 5567 C CA . MET A 1 750 ? 5.191 -7.604 -40.092 1.00 95.75 750 MET A CA 1
ATOM 5568 C C . MET A 1 750 ? 6.019 -7.809 -41.360 1.00 95.75 750 MET A C 1
ATOM 5570 O O . MET A 1 750 ? 5.637 -7.324 -42.426 1.00 95.75 750 MET A O 1
ATOM 5574 N N . ALA A 1 751 ? 7.111 -8.566 -41.263 1.00 95.69 751 ALA A N 1
ATOM 5575 C CA . ALA A 1 751 ? 7.866 -9.001 -42.433 1.00 95.69 751 ALA A CA 1
ATOM 5576 C C . ALA A 1 751 ? 7.235 -10.268 -43.024 1.00 95.69 751 ALA A C 1
ATOM 5578 O O . ALA A 1 751 ? 7.195 -11.312 -42.373 1.00 95.69 751 ALA A O 1
ATOM 5579 N N . LYS A 1 752 ? 6.747 -10.171 -44.265 1.00 93.25 752 LYS A N 1
ATOM 5580 C CA . LYS A 1 752 ? 6.311 -11.323 -45.074 1.00 93.25 752 LYS A CA 1
ATOM 5581 C C . LYS A 1 752 ? 7.357 -11.696 -46.128 1.00 93.25 752 LYS A C 1
ATOM 5583 O O . LYS A 1 752 ? 7.342 -12.812 -46.636 1.00 93.25 752 LYS A O 1
ATOM 5588 N N . ALA A 1 753 ? 8.262 -10.770 -46.442 1.00 92.88 753 ALA A N 1
ATOM 5589 C CA . ALA A 1 753 ? 9.465 -10.983 -47.238 1.00 92.88 753 ALA A CA 1
ATOM 5590 C C . ALA A 1 753 ? 10.577 -9.998 -46.824 1.00 92.88 753 ALA A C 1
ATOM 5592 O O . ALA A 1 753 ? 10.303 -8.951 -46.238 1.00 92.88 753 ALA A O 1
ATOM 5593 N N . THR A 1 754 ? 11.827 -10.270 -47.212 1.00 91.62 754 THR A N 1
ATOM 5594 C CA . THR A 1 754 ? 12.989 -9.377 -46.996 1.00 91.62 754 THR A CA 1
ATOM 5595 C C . THR A 1 754 ? 12.794 -7.958 -47.559 1.00 91.62 754 THR A C 1
ATOM 5597 O O . THR A 1 754 ? 13.342 -6.985 -47.031 1.00 91.62 754 THR A O 1
ATOM 5600 N N . ASP A 1 755 ? 11.974 -7.804 -48.604 1.00 94.69 755 ASP A N 1
ATOM 5601 C CA . ASP A 1 755 ? 11.613 -6.487 -49.151 1.00 94.69 755 ASP A CA 1
ATOM 5602 C C . ASP A 1 755 ? 10.861 -5.614 -48.129 1.00 94.69 755 ASP A C 1
ATOM 5604 O O . ASP A 1 755 ? 11.050 -4.400 -48.101 1.00 94.69 755 ASP A O 1
ATOM 5608 N N . ASP A 1 756 ? 10.073 -6.209 -47.226 1.00 95.44 756 ASP A N 1
ATOM 5609 C CA . ASP A 1 756 ? 9.384 -5.457 -46.170 1.00 95.44 756 ASP A CA 1
ATOM 5610 C C . ASP A 1 756 ? 10.386 -4.870 -45.166 1.00 95.44 756 ASP A C 1
ATOM 5612 O O . ASP A 1 756 ? 10.293 -3.694 -44.810 1.00 95.44 756 ASP A O 1
ATOM 5616 N N . ILE A 1 757 ? 11.390 -5.655 -44.760 1.00 95.44 757 ILE A N 1
ATOM 5617 C CA . ILE A 1 757 ? 12.471 -5.203 -43.866 1.00 95.44 757 ILE A CA 1
ATOM 5618 C C . ILE A 1 757 ? 13.221 -4.042 -44.524 1.00 95.44 757 ILE A C 1
ATOM 5620 O O . ILE A 1 757 ? 13.464 -3.006 -43.900 1.00 95.44 757 ILE A O 1
ATOM 5624 N N . THR A 1 758 ? 13.541 -4.194 -45.812 1.00 94.56 758 THR A N 1
ATOM 5625 C CA . THR A 1 758 ? 14.230 -3.166 -46.597 1.00 94.56 758 THR A CA 1
ATOM 5626 C C . THR A 1 758 ? 13.415 -1.874 -46.640 1.00 94.56 758 THR A C 1
ATOM 5628 O O . THR A 1 758 ? 13.938 -0.823 -46.268 1.00 94.56 758 THR A O 1
ATOM 5631 N N . TYR A 1 759 ? 12.129 -1.959 -46.991 1.00 95.25 759 TYR A N 1
ATOM 5632 C CA . TYR A 1 759 ? 11.218 -0.817 -47.072 1.00 95.25 759 TYR A CA 1
ATOM 5633 C C . TYR A 1 759 ? 11.093 -0.051 -45.748 1.00 95.25 759 TYR A C 1
ATOM 5635 O O . TYR A 1 759 ? 11.247 1.171 -45.709 1.00 95.25 759 TYR A O 1
ATOM 5643 N N . PHE A 1 760 ? 10.834 -0.748 -44.638 1.00 95.88 760 PHE A N 1
ATOM 5644 C CA . PHE A 1 760 ? 10.694 -0.064 -43.353 1.00 95.88 760 PHE A CA 1
ATOM 5645 C C . PHE A 1 760 ? 12.035 0.526 -42.891 1.00 95.88 760 PHE A C 1
ATOM 5647 O O . PHE A 1 760 ? 12.068 1.629 -42.343 1.00 95.88 760 PHE A O 1
ATOM 5654 N N . SER A 1 761 ? 13.159 -0.144 -43.168 1.00 94.12 761 SER A N 1
ATOM 5655 C CA . SER A 1 761 ? 14.477 0.334 -42.733 1.00 94.12 761 SER A CA 1
ATOM 5656 C C . SER A 1 761 ? 14.955 1.577 -43.490 1.00 94.12 761 SER A C 1
ATOM 5658 O O . SER A 1 761 ? 15.758 2.336 -42.956 1.00 94.12 761 SER A O 1
ATOM 5660 N N . SER A 1 762 ? 14.449 1.838 -44.702 1.00 91.25 762 SER A N 1
ATOM 5661 C CA . SER A 1 762 ? 14.849 3.016 -45.482 1.00 91.25 762 SER A CA 1
ATOM 5662 C C . SER A 1 762 ? 14.158 4.307 -45.053 1.00 91.25 762 SER A C 1
ATOM 5664 O O . SER A 1 762 ? 14.618 5.393 -45.401 1.00 91.25 762 SER A O 1
ATOM 5666 N N . SER A 1 763 ? 13.009 4.226 -44.376 1.00 86.31 763 SER A N 1
ATOM 5667 C CA . SER A 1 763 ? 12.158 5.407 -44.160 1.00 86.31 763 SER A CA 1
ATOM 5668 C C . SER A 1 763 ? 11.470 5.472 -42.801 1.00 86.31 763 SER A C 1
ATOM 5670 O O . SER A 1 763 ? 10.860 6.496 -42.507 1.00 86.31 763 SER A O 1
ATOM 5672 N N . TYR A 1 764 ? 11.567 4.442 -41.962 1.00 93.94 764 TYR A N 1
ATOM 5673 C CA . TYR A 1 764 ? 10.836 4.350 -40.693 1.00 93.94 764 TYR A CA 1
ATOM 5674 C C . TYR A 1 764 ? 11.744 4.001 -39.506 1.00 93.94 764 TYR A C 1
ATOM 5676 O O . TYR A 1 764 ? 11.263 3.491 -38.500 1.00 93.94 764 TYR A O 1
ATOM 5684 N N . THR A 1 765 ? 13.044 4.297 -39.588 1.00 81.75 765 THR A N 1
ATOM 5685 C CA . THR A 1 765 ? 14.045 3.971 -38.550 1.00 81.75 765 THR A CA 1
ATOM 5686 C C . THR A 1 765 ? 13.689 4.494 -37.159 1.00 81.75 765 THR A C 1
ATOM 5688 O O . THR A 1 765 ? 14.024 3.862 -36.163 1.00 81.75 765 THR A O 1
ATOM 5691 N N . ASP A 1 766 ? 12.984 5.626 -37.083 1.00 87.81 766 ASP A N 1
ATOM 5692 C CA . ASP A 1 766 ? 12.524 6.209 -35.821 1.00 87.81 766 ASP A CA 1
ATOM 5693 C C . ASP A 1 766 ? 11.150 5.725 -35.358 1.00 87.81 766 ASP A C 1
ATOM 5695 O O . ASP A 1 766 ? 10.853 5.832 -34.167 1.00 87.81 766 ASP A O 1
ATOM 5699 N N . ASN A 1 767 ? 10.331 5.224 -36.282 1.00 95.38 767 ASN A N 1
ATOM 5700 C CA . ASN A 1 767 ? 8.967 4.766 -36.025 1.00 95.38 767 ASN A CA 1
ATOM 5701 C C . ASN A 1 767 ? 8.928 3.267 -35.698 1.00 95.38 767 ASN A C 1
ATOM 5703 O O . ASN A 1 767 ? 8.055 2.822 -34.965 1.00 95.38 767 ASN A O 1
ATOM 5707 N N . VAL A 1 768 ? 9.861 2.483 -36.239 1.00 96.56 768 VAL A N 1
ATOM 5708 C CA . VAL A 1 768 ? 9.929 1.028 -36.072 1.00 96.56 768 VAL A CA 1
ATOM 5709 C C . VAL A 1 768 ? 11.084 0.694 -35.142 1.00 96.56 768 VAL A C 1
ATOM 5711 O O . VAL A 1 768 ? 12.219 1.086 -35.397 1.00 96.56 768 VAL A O 1
ATOM 5714 N N . GLN A 1 769 ? 10.787 -0.009 -34.051 1.00 95.31 769 GLN A N 1
ATOM 5715 C CA . GLN A 1 769 ? 11.777 -0.535 -33.095 1.00 95.31 769 GLN A CA 1
ATOM 5716 C C . GLN A 1 769 ? 11.725 -2.067 -32.998 1.00 95.31 769 GLN A C 1
ATOM 5718 O O . GLN A 1 769 ? 12.610 -2.700 -32.426 1.00 95.31 769 GLN A O 1
ATOM 5723 N N . MET A 1 770 ? 10.677 -2.672 -33.558 1.00 95.69 770 MET A N 1
ATOM 5724 C CA . MET A 1 770 ? 10.444 -4.108 -33.554 1.00 95.69 770 MET A CA 1
ATOM 5725 C C . MET A 1 770 ? 9.691 -4.526 -34.813 1.00 95.69 770 MET A C 1
ATOM 5727 O O . MET A 1 770 ? 8.962 -3.720 -35.393 1.00 95.69 770 MET A O 1
ATOM 5731 N N . MET A 1 771 ? 9.836 -5.785 -35.216 1.00 96.38 771 MET A N 1
ATOM 5732 C CA . MET A 1 771 ? 9.147 -6.328 -36.384 1.00 96.38 771 MET A CA 1
ATOM 5733 C C . MET A 1 771 ? 8.620 -7.737 -36.111 1.00 96.38 771 MET A C 1
ATOM 5735 O O . MET A 1 771 ? 9.317 -8.577 -35.532 1.00 96.38 771 MET A O 1
ATOM 5739 N N . GLN A 1 772 ? 7.381 -7.990 -36.535 1.00 97.06 772 GLN A N 1
ATOM 5740 C CA . GLN A 1 772 ? 6.733 -9.287 -36.383 1.00 97.06 772 GLN A CA 1
ATOM 5741 C C . GLN A 1 772 ? 7.140 -10.263 -37.482 1.00 97.06 772 GLN A C 1
ATOM 5743 O O . GLN A 1 772 ? 7.206 -9.909 -38.661 1.00 97.06 772 GLN A O 1
ATOM 5748 N N . LEU A 1 773 ? 7.310 -11.522 -37.087 1.00 95.69 773 LEU A N 1
ATOM 5749 C CA . LEU A 1 773 ? 7.397 -12.673 -37.977 1.00 95.69 773 LEU A CA 1
ATOM 5750 C C . LEU A 1 773 ? 6.253 -13.647 -37.701 1.00 95.69 773 LEU A C 1
ATOM 5752 O O . LEU A 1 773 ? 5.799 -13.790 -36.561 1.00 95.69 773 LEU A O 1
ATOM 5756 N N . SER A 1 774 ? 5.840 -14.382 -38.737 1.00 92.44 774 SER A N 1
ATOM 5757 C CA . SER A 1 774 ? 5.034 -15.583 -38.518 1.00 92.44 774 SER A CA 1
ATOM 5758 C C . SER A 1 774 ? 5.816 -16.573 -37.645 1.00 92.44 774 SER A C 1
ATOM 5760 O O . SER A 1 774 ? 7.050 -16.572 -37.640 1.00 92.44 774 SER A O 1
ATOM 5762 N N . THR A 1 775 ? 5.121 -17.452 -36.922 1.00 88.31 775 THR A N 1
ATOM 5763 C CA . THR A 1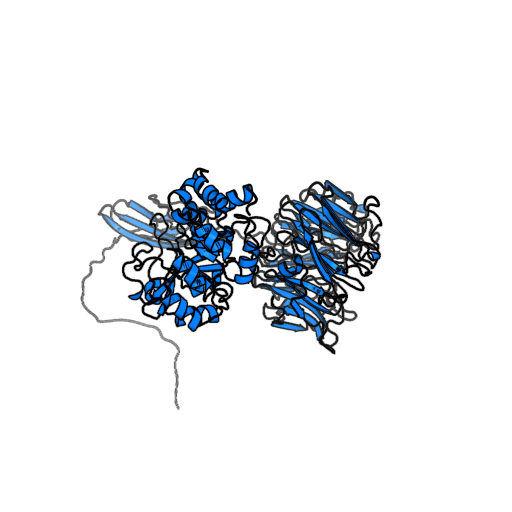 775 ? 5.775 -18.500 -36.122 1.00 88.31 775 THR A CA 1
ATOM 5764 C C . THR A 1 775 ? 6.714 -19.356 -36.982 1.00 88.31 775 THR A C 1
ATOM 5766 O O . THR A 1 775 ? 7.822 -19.675 -36.557 1.00 88.31 775 THR A O 1
ATOM 5769 N N . SER A 1 776 ? 6.322 -19.688 -38.219 1.00 88.38 776 SER A N 1
ATOM 5770 C CA . SER A 1 776 ? 7.159 -20.455 -39.151 1.00 88.38 776 SER A CA 1
ATOM 5771 C C . SER A 1 776 ? 8.421 -19.704 -39.573 1.00 88.38 776 SER A C 1
ATOM 5773 O O . SER A 1 776 ? 9.506 -20.283 -39.548 1.00 88.38 776 SER A O 1
ATOM 5775 N N . ASP A 1 777 ? 8.312 -18.417 -39.906 1.00 90.88 777 ASP A N 1
ATOM 5776 C CA . ASP A 1 777 ? 9.462 -17.618 -40.345 1.00 90.88 777 ASP A CA 1
ATOM 5777 C C . ASP A 1 777 ? 10.428 -17.327 -39.192 1.00 90.88 777 ASP A C 1
ATOM 5779 O O . ASP A 1 777 ? 11.650 -17.386 -39.364 1.00 90.88 777 ASP A O 1
ATOM 5783 N N . ALA A 1 778 ? 9.884 -17.095 -37.992 1.00 88.38 778 ALA A N 1
ATOM 5784 C CA . ALA A 1 778 ? 10.659 -16.968 -36.763 1.00 88.38 778 ALA A CA 1
ATOM 5785 C C . ALA A 1 778 ? 11.508 -18.225 -36.508 1.00 88.38 778 ALA A C 1
ATOM 5787 O O . ALA A 1 778 ? 12.680 -18.125 -36.136 1.00 88.38 778 ALA A O 1
ATOM 5788 N N . MET A 1 779 ? 10.953 -19.417 -36.759 1.00 85.94 779 MET A N 1
ATOM 5789 C CA . MET A 1 779 ? 11.690 -20.678 -36.621 1.00 85.94 779 MET A CA 1
ATOM 5790 C C . MET A 1 779 ? 12.681 -20.919 -37.770 1.00 85.94 779 MET A C 1
ATOM 5792 O O . MET A 1 779 ? 13.771 -21.454 -37.530 1.00 85.94 779 MET A O 1
ATOM 5796 N N . GLY A 1 780 ? 12.352 -20.484 -38.991 1.00 81.94 780 GLY A N 1
ATOM 5797 C CA . GLY A 1 780 ? 13.197 -20.607 -40.185 1.00 81.94 780 GLY A CA 1
ATOM 5798 C C . GLY A 1 780 ? 14.515 -19.828 -40.099 1.00 81.94 780 GLY A C 1
ATOM 5799 O O . GLY A 1 780 ? 15.554 -20.330 -40.517 1.00 81.94 780 GLY A O 1
ATOM 5800 N N . GLY A 1 781 ? 14.514 -18.648 -39.470 1.00 77.25 781 GLY A N 1
ATOM 5801 C CA . GLY A 1 781 ? 15.731 -17.940 -39.050 1.00 77.25 781 GLY A CA 1
ATOM 5802 C C . GLY A 1 781 ? 16.405 -17.022 -40.082 1.00 77.25 781 GLY A C 1
ATOM 5803 O O . GLY A 1 781 ? 17.276 -16.252 -39.689 1.00 77.25 781 GLY A O 1
ATOM 5804 N N . THR A 1 782 ? 16.011 -17.030 -41.360 1.00 84.44 782 THR A N 1
ATOM 5805 C CA . THR A 1 782 ? 16.600 -16.137 -42.384 1.00 84.44 782 THR A CA 1
ATOM 5806 C C . THR A 1 782 ? 16.325 -14.660 -42.078 1.00 84.44 782 THR A C 1
ATOM 5808 O O . THR A 1 782 ? 17.254 -13.889 -41.850 1.00 84.44 782 THR A O 1
ATOM 5811 N N . MET A 1 783 ? 15.049 -14.275 -41.966 1.00 92.81 783 MET A N 1
ATOM 5812 C CA . MET A 1 783 ? 14.645 -12.887 -41.683 1.00 92.81 783 MET A CA 1
ATOM 5813 C C . MET A 1 783 ? 14.958 -12.443 -40.242 1.00 92.81 783 MET A C 1
ATOM 5815 O O . MET A 1 783 ? 15.031 -11.252 -39.962 1.00 92.81 783 MET A O 1
ATOM 5819 N N . VAL A 1 784 ? 15.193 -13.389 -39.324 1.00 92.00 784 VAL A N 1
ATOM 5820 C CA . VAL A 1 784 ? 15.580 -13.110 -37.928 1.00 92.00 784 VAL A CA 1
ATOM 5821 C C . VAL A 1 784 ? 16.879 -12.308 -37.861 1.00 92.00 784 VAL A C 1
ATOM 5823 O O . VAL A 1 784 ? 16.971 -11.358 -37.085 1.00 92.00 784 VAL A O 1
ATOM 5826 N N . ASN A 1 785 ? 17.878 -12.686 -38.662 1.00 89.06 785 ASN A N 1
ATOM 5827 C CA . ASN A 1 785 ? 19.161 -11.985 -38.683 1.00 89.06 785 ASN A CA 1
ATOM 5828 C C . ASN A 1 785 ? 19.033 -10.634 -39.393 1.00 89.06 785 ASN A C 1
ATOM 5830 O O . ASN A 1 785 ? 19.507 -9.632 -38.873 1.00 89.06 785 ASN A O 1
ATOM 5834 N N . GLU A 1 786 ? 18.298 -10.585 -40.507 1.00 93.00 786 GLU A N 1
ATOM 5835 C CA . GLU A 1 786 ? 18.066 -9.346 -41.260 1.00 93.00 786 GLU A CA 1
ATOM 5836 C C . GLU A 1 786 ? 17.390 -8.257 -40.413 1.00 93.00 786 GLU A C 1
ATOM 5838 O O . GLU A 1 786 ? 17.755 -7.089 -40.523 1.00 93.00 786 GLU A O 1
ATOM 5843 N N . ILE A 1 787 ? 16.437 -8.627 -39.548 1.00 94.75 787 ILE A N 1
ATOM 5844 C CA . ILE A 1 787 ? 15.774 -7.699 -38.617 1.00 94.75 787 ILE A CA 1
ATOM 5845 C C . ILE A 1 787 ? 16.746 -7.232 -37.524 1.00 94.75 787 ILE A C 1
ATOM 5847 O O . ILE A 1 787 ? 16.835 -6.034 -37.251 1.00 94.75 787 ILE A O 1
ATOM 5851 N N . LYS A 1 788 ? 17.514 -8.150 -36.924 1.00 90.81 788 LYS A N 1
ATOM 5852 C CA . LYS A 1 788 ? 18.497 -7.809 -35.879 1.00 90.81 788 LYS A CA 1
ATOM 5853 C C . LYS A 1 788 ? 19.591 -6.877 -36.388 1.00 90.81 788 LYS A C 1
ATOM 5855 O O . LYS A 1 788 ? 19.967 -5.951 -35.676 1.00 90.81 788 LYS A O 1
ATOM 5860 N N . ASP A 1 789 ? 20.038 -7.061 -37.628 1.00 91.62 789 ASP A N 1
ATOM 5861 C CA . ASP A 1 789 ? 21.032 -6.199 -38.274 1.00 91.62 789 ASP A CA 1
ATOM 5862 C C . ASP A 1 789 ? 20.533 -4.751 -38.460 1.00 91.62 789 ASP A C 1
ATOM 5864 O O . ASP A 1 789 ? 21.336 -3.844 -38.684 1.00 91.62 789 ASP A O 1
ATOM 5868 N N . LYS A 1 790 ? 19.217 -4.500 -38.348 1.00 92.75 790 LYS A N 1
ATOM 5869 C CA . LYS A 1 790 ? 18.635 -3.143 -38.320 1.00 92.75 790 LYS A CA 1
ATOM 5870 C C . LYS A 1 790 ? 18.570 -2.521 -36.928 1.00 92.75 790 LYS A C 1
ATOM 5872 O O . LYS A 1 790 ? 18.159 -1.370 -36.814 1.00 92.75 790 LYS A O 1
ATOM 5877 N N . GLY A 1 791 ? 18.973 -3.243 -35.885 1.00 91.12 791 GLY A N 1
ATOM 5878 C CA . GLY A 1 791 ? 18.816 -2.785 -34.508 1.00 91.12 791 GLY A CA 1
ATOM 5879 C C . GLY A 1 791 ? 17.403 -2.993 -33.955 1.00 91.12 791 GLY A C 1
ATOM 5880 O O . GLY A 1 791 ? 17.013 -2.303 -33.019 1.00 91.12 791 GLY A O 1
ATOM 5881 N N . TRP A 1 792 ? 16.604 -3.870 -34.572 1.00 94.56 792 TRP A N 1
ATOM 5882 C CA . TRP A 1 792 ? 15.199 -4.063 -34.214 1.00 94.56 792 TRP A CA 1
ATOM 5883 C C . TRP A 1 792 ? 14.966 -5.351 -33.433 1.00 94.56 792 TRP A C 1
ATOM 5885 O O . TRP A 1 792 ? 15.596 -6.384 -33.673 1.00 94.56 792 TRP A O 1
ATOM 5895 N N . LEU A 1 793 ? 14.003 -5.286 -32.516 1.00 96.56 793 LEU A N 1
ATOM 5896 C CA . LEU A 1 793 ? 13.512 -6.434 -31.763 1.00 96.56 793 LEU A CA 1
ATOM 5897 C C . LEU A 1 793 ? 12.643 -7.349 -32.630 1.00 96.56 793 LEU A C 1
ATOM 5899 O O . LEU A 1 793 ? 11.982 -6.918 -33.578 1.00 96.56 793 LEU A O 1
ATOM 5903 N N . LEU A 1 794 ? 12.588 -8.621 -32.248 1.00 97.06 794 LEU A N 1
ATOM 5904 C CA . LEU A 1 794 ? 11.726 -9.614 -32.882 1.00 97.06 794 LEU A CA 1
ATOM 5905 C C . LEU A 1 794 ? 10.459 -9.848 -32.068 1.00 97.06 794 LEU A C 1
ATOM 5907 O O . LEU A 1 794 ? 10.534 -10.135 -30.871 1.00 97.06 794 LEU A O 1
ATOM 5911 N N . PHE A 1 795 ? 9.321 -9.812 -32.753 1.00 97.75 795 PHE A N 1
ATOM 5912 C CA . PHE A 1 795 ? 8.010 -10.150 -32.213 1.00 97.75 795 PHE A CA 1
ATOM 5913 C C . PHE A 1 795 ? 7.471 -11.410 -32.906 1.00 97.75 795 PHE A C 1
ATOM 5915 O O . PHE A 1 795 ? 7.579 -11.552 -34.128 1.00 97.75 795 PHE A O 1
ATOM 5922 N N . SER A 1 796 ? 6.885 -12.345 -32.161 1.00 96.00 796 SER A N 1
ATOM 5923 C CA . SER A 1 796 ? 6.212 -13.508 -32.752 1.00 96.00 796 SER A CA 1
ATOM 5924 C C . SER A 1 796 ? 5.103 -14.034 -31.847 1.00 96.00 796 SER A C 1
ATOM 5926 O O . SER A 1 796 ? 5.143 -13.877 -30.626 1.00 96.00 796 SER A O 1
ATOM 5928 N N . ASN A 1 797 ? 4.124 -14.695 -32.456 1.00 93.81 797 ASN A N 1
ATOM 5929 C CA . ASN A 1 797 ? 2.996 -15.282 -31.744 1.00 93.81 797 ASN A CA 1
ATOM 5930 C C . ASN A 1 797 ? 3.318 -16.737 -31.381 1.00 93.81 797 ASN A C 1
ATOM 5932 O O . ASN A 1 797 ? 3.921 -17.465 -32.179 1.00 93.81 797 ASN A O 1
ATOM 5936 N N . ILE A 1 798 ? 2.848 -17.180 -30.213 1.00 88.75 798 ILE A N 1
ATOM 5937 C CA . ILE A 1 798 ? 2.846 -18.593 -29.797 1.00 88.75 798 ILE A CA 1
ATOM 5938 C C . ILE A 1 798 ? 1.426 -19.180 -29.669 1.00 88.75 798 ILE A C 1
ATOM 5940 O O . ILE A 1 798 ? 1.252 -20.285 -29.171 1.00 88.75 798 ILE A O 1
ATOM 5944 N N . VAL A 1 799 ? 0.419 -18.483 -30.195 1.00 81.94 799 VAL A N 1
ATOM 5945 C CA . VAL A 1 799 ? -1.006 -18.855 -30.128 1.00 81.94 799 VAL A CA 1
ATOM 5946 C C . VAL A 1 799 ? -1.339 -20.242 -30.707 1.00 81.94 799 VAL A C 1
ATOM 5948 O O . VAL A 1 799 ? -0.610 -20.806 -31.531 1.00 81.94 799 VAL A O 1
ATOM 5951 N N . GLY A 1 800 ? -2.482 -20.798 -30.296 1.00 83.19 800 GLY A N 1
ATOM 5952 C CA . GLY A 1 800 ? -2.965 -22.109 -30.739 1.00 83.19 800 GLY A CA 1
ATOM 5953 C C . GLY A 1 800 ? -2.302 -23.273 -29.997 1.00 83.19 800 GLY A C 1
ATOM 5954 O O . GLY A 1 800 ? -2.137 -23.225 -28.783 1.00 83.19 800 GLY A O 1
ATOM 5955 N N . ALA A 1 801 ? -1.927 -24.340 -30.713 1.00 84.00 801 ALA A N 1
ATOM 5956 C CA . ALA A 1 801 ? -1.449 -25.579 -30.086 1.00 84.00 801 ALA A CA 1
ATOM 5957 C C . ALA A 1 801 ? -0.190 -25.381 -29.221 1.00 84.00 801 ALA A C 1
ATOM 5959 O O . ALA A 1 801 ? -0.079 -25.973 -28.151 1.00 84.00 801 ALA A O 1
ATOM 5960 N N . ASN A 1 802 ? 0.747 -24.533 -29.660 1.00 84.69 802 ASN A N 1
ATOM 5961 C CA . ASN A 1 802 ? 1.948 -24.223 -28.877 1.00 84.69 802 ASN A CA 1
ATOM 5962 C C . ASN A 1 802 ? 1.622 -23.481 -27.574 1.00 84.69 802 ASN A C 1
ATOM 5964 O O . ASN A 1 802 ? 2.361 -23.631 -26.605 1.00 84.69 802 ASN A O 1
ATOM 5968 N N . ASP A 1 803 ? 0.517 -22.737 -27.557 1.00 85.31 803 ASP A N 1
ATOM 5969 C CA . ASP A 1 803 ? 0.030 -21.989 -26.405 1.00 85.31 803 ASP A CA 1
ATOM 5970 C C . ASP A 1 803 ? -0.623 -22.929 -25.391 1.00 85.31 803 ASP A C 1
ATOM 5972 O O . ASP A 1 803 ? -0.196 -23.036 -24.242 1.00 85.31 803 ASP A O 1
ATOM 5976 N N . THR A 1 804 ? -1.590 -23.728 -25.854 1.00 89.75 804 THR A N 1
ATOM 5977 C CA . THR A 1 804 ? -2.327 -24.681 -25.011 1.00 89.75 804 THR A CA 1
ATOM 5978 C C . THR A 1 804 ? -1.430 -25.772 -24.431 1.00 89.75 804 THR A C 1
ATOM 5980 O O . THR A 1 804 ? -1.675 -26.256 -23.328 1.00 89.75 804 THR A O 1
ATOM 5983 N N . ASN A 1 805 ? -0.363 -26.154 -25.141 1.00 91.19 805 ASN A N 1
ATOM 5984 C CA . ASN A 1 805 ? 0.595 -27.158 -24.674 1.00 91.19 805 ASN A CA 1
ATOM 5985 C C . ASN A 1 805 ? 1.310 -26.744 -23.376 1.00 91.19 805 ASN A C 1
ATOM 5987 O O . ASN A 1 805 ? 1.682 -27.620 -22.588 1.00 91.19 805 ASN A O 1
ATOM 5991 N N . MET A 1 806 ? 1.455 -25.439 -23.109 1.00 92.06 806 MET A N 1
ATOM 5992 C CA . MET A 1 806 ? 2.082 -24.951 -21.876 1.00 92.06 806 MET A CA 1
ATOM 5993 C C . MET A 1 806 ? 1.293 -25.351 -20.621 1.00 92.06 806 MET A C 1
ATOM 5995 O O . MET A 1 806 ? 1.893 -25.550 -19.567 1.00 92.06 806 MET A O 1
ATOM 5999 N N . LEU A 1 807 ? -0.025 -25.573 -20.735 1.00 87.19 807 LEU A N 1
ATOM 6000 C CA . LEU A 1 807 ? -0.867 -26.066 -19.635 1.00 87.19 807 LEU A CA 1
ATOM 6001 C C . LEU A 1 807 ? -0.486 -27.475 -19.166 1.00 87.19 807 LEU A C 1
ATOM 6003 O O . LEU A 1 807 ? -0.765 -27.842 -18.030 1.00 87.19 807 LEU A O 1
ATOM 6007 N N . SER A 1 808 ? 0.136 -28.266 -20.042 1.00 88.75 808 SER A N 1
ATOM 6008 C CA . SER A 1 808 ? 0.652 -29.609 -19.741 1.00 88.75 808 SER A CA 1
ATOM 6009 C C . SER A 1 808 ? 2.173 -29.603 -19.552 1.00 88.75 808 SER A C 1
ATOM 6011 O O . SER A 1 808 ? 2.835 -30.598 -19.835 1.00 88.75 808 SER A O 1
ATOM 6013 N N . GLU A 1 809 ? 2.734 -28.457 -19.150 1.00 85.50 809 GLU A N 1
ATOM 6014 C CA . GLU A 1 809 ? 4.172 -28.224 -18.953 1.00 85.50 809 GLU A CA 1
ATOM 6015 C C . GLU A 1 809 ? 5.043 -28.473 -20.201 1.00 85.50 809 GLU A C 1
ATOM 6017 O O . GLU A 1 809 ? 6.268 -28.599 -20.118 1.00 85.50 809 GLU A O 1
ATOM 6022 N N . ASN A 1 810 ? 4.439 -28.498 -21.392 1.00 91.50 810 ASN A N 1
ATOM 6023 C CA . ASN A 1 810 ? 5.164 -28.613 -22.650 1.00 91.50 810 ASN A CA 1
ATOM 6024 C C . ASN A 1 810 ? 5.460 -27.222 -23.228 1.00 91.50 810 ASN A C 1
ATOM 6026 O O . ASN A 1 810 ? 4.690 -26.667 -24.009 1.00 91.50 810 ASN A O 1
ATOM 6030 N N . TYR A 1 811 ? 6.636 -26.696 -22.886 1.00 92.50 811 TYR A N 1
ATOM 6031 C CA . TYR A 1 811 ? 7.115 -25.374 -23.309 1.00 92.50 811 TYR A CA 1
ATOM 6032 C C . TYR A 1 811 ? 7.925 -25.385 -24.615 1.00 92.50 811 TYR A C 1
ATOM 6034 O O . TYR A 1 811 ? 8.649 -24.431 -24.896 1.00 92.50 811 TYR A O 1
ATOM 6042 N N . SER A 1 812 ? 7.857 -26.450 -25.420 1.00 89.88 812 SER A N 1
ATOM 6043 C CA . SER A 1 812 ? 8.699 -26.605 -26.622 1.00 89.88 812 SER A CA 1
ATOM 6044 C C . SER A 1 812 ? 8.574 -25.444 -27.618 1.00 89.88 812 SER A C 1
ATOM 6046 O O . SER A 1 812 ? 9.589 -24.990 -28.149 1.00 89.88 812 SER A O 1
ATOM 6048 N N . GLY A 1 813 ? 7.366 -24.905 -27.811 1.00 90.12 813 GLY A N 1
ATOM 6049 C CA . GLY A 1 813 ? 7.147 -23.709 -28.629 1.00 90.12 813 GLY A CA 1
ATOM 6050 C C . GLY A 1 813 ? 7.875 -22.478 -28.077 1.00 90.12 813 GLY A C 1
ATOM 6051 O O . GLY A 1 813 ? 8.589 -21.799 -28.815 1.00 90.12 813 GLY A O 1
ATOM 6052 N N . LEU A 1 814 ? 7.763 -22.228 -26.767 1.00 92.00 814 LEU A N 1
ATOM 6053 C CA . LEU A 1 814 ? 8.358 -21.064 -26.100 1.00 92.00 814 LEU A CA 1
ATOM 6054 C C . LEU A 1 814 ? 9.886 -21.174 -26.065 1.00 92.00 814 LEU A C 1
ATOM 6056 O O . LEU A 1 814 ? 10.595 -20.208 -26.335 1.00 92.00 814 LEU A O 1
ATOM 6060 N N . VAL A 1 815 ? 10.402 -22.381 -25.835 1.00 93.06 815 VAL A N 1
ATOM 6061 C CA . VAL A 1 815 ? 11.830 -22.702 -25.954 1.00 93.06 815 VAL A CA 1
ATOM 6062 C C . VAL A 1 815 ? 12.333 -22.478 -27.381 1.00 93.06 815 VAL A C 1
ATOM 6064 O O . VAL A 1 815 ? 13.426 -21.946 -27.564 1.00 93.06 815 VAL A O 1
ATOM 6067 N N . GLY A 1 816 ? 11.540 -22.816 -28.401 1.00 90.94 816 GLY A N 1
ATOM 6068 C CA . GLY A 1 816 ? 11.849 -22.498 -29.796 1.00 90.94 816 GLY A CA 1
ATOM 6069 C C . GLY A 1 816 ? 12.045 -20.995 -30.024 1.00 90.94 816 GLY A C 1
ATOM 6070 O O . GLY A 1 816 ? 13.050 -20.590 -30.612 1.00 90.94 816 GLY A O 1
ATOM 6071 N N . MET A 1 817 ? 11.140 -20.168 -29.490 1.00 92.19 817 MET A N 1
ATOM 6072 C CA . MET A 1 817 ? 11.228 -18.700 -29.554 1.00 92.19 817 MET A CA 1
ATOM 6073 C C . MET A 1 817 ? 12.491 -18.168 -28.865 1.00 92.19 817 MET A C 1
ATOM 6075 O O . MET A 1 817 ? 13.237 -17.380 -29.452 1.00 92.19 817 MET A O 1
ATOM 6079 N N . ILE A 1 818 ? 12.781 -18.663 -27.660 1.00 92.75 818 ILE A N 1
ATOM 6080 C CA . ILE A 1 818 ? 13.982 -18.320 -26.883 1.00 92.75 818 ILE A CA 1
ATOM 6081 C C . ILE A 1 818 ? 15.257 -18.661 -27.663 1.00 92.75 818 ILE A C 1
ATOM 6083 O O . ILE A 1 818 ? 16.157 -17.831 -27.796 1.00 92.75 818 ILE A O 1
ATOM 6087 N N . ASN A 1 819 ? 15.321 -19.856 -28.253 1.00 90.56 819 ASN A N 1
ATOM 6088 C CA . ASN A 1 819 ? 16.483 -20.312 -29.019 1.00 90.56 819 ASN A CA 1
ATOM 6089 C C . ASN A 1 819 ? 16.749 -19.452 -30.264 1.00 90.56 819 ASN A C 1
ATOM 6091 O O . ASN A 1 819 ? 17.893 -19.322 -30.699 1.00 90.56 819 ASN A O 1
ATOM 6095 N N . LYS A 1 820 ? 15.707 -18.837 -30.834 1.00 90.00 820 LYS A N 1
ATOM 6096 C CA . LYS A 1 820 ? 15.813 -17.891 -31.960 1.00 90.00 820 LYS A CA 1
ATOM 6097 C C . LYS A 1 820 ? 16.023 -16.443 -31.507 1.00 90.00 820 LYS A C 1
ATOM 6099 O O . LYS A 1 820 ? 16.243 -15.551 -32.332 1.00 90.00 820 LYS A O 1
ATOM 6104 N N . ARG A 1 821 ? 16.045 -16.219 -30.193 1.00 90.62 821 ARG A N 1
ATOM 6105 C CA . ARG A 1 821 ? 16.095 -14.916 -29.531 1.00 90.62 821 ARG A CA 1
ATOM 6106 C C . ARG A 1 821 ? 14.986 -13.976 -29.990 1.00 90.62 821 ARG A C 1
ATOM 6108 O O . ARG A 1 821 ? 15.266 -12.852 -30.397 1.00 90.62 821 ARG A O 1
ATOM 6115 N N . ILE A 1 822 ? 13.749 -14.461 -29.963 1.00 94.50 822 ILE A N 1
ATOM 6116 C CA . ILE A 1 822 ? 12.559 -13.617 -30.105 1.00 94.50 822 ILE A CA 1
ATOM 6117 C C . ILE A 1 822 ? 12.397 -12.790 -28.828 1.00 94.50 822 ILE A C 1
ATOM 6119 O O . ILE A 1 822 ? 12.462 -13.338 -27.734 1.00 94.50 822 ILE A O 1
ATOM 6123 N N . ASN A 1 823 ? 12.242 -11.477 -28.938 1.00 95.38 823 ASN A N 1
ATOM 6124 C CA . ASN A 1 823 ? 12.261 -10.591 -27.773 1.00 95.38 823 ASN A CA 1
ATOM 6125 C C . ASN A 1 823 ? 10.882 -10.406 -27.148 1.00 95.38 823 ASN A C 1
ATOM 6127 O O . ASN A 1 823 ? 10.789 -10.216 -25.940 1.00 95.38 823 ASN A O 1
ATOM 6131 N N . ILE A 1 824 ? 9.833 -10.442 -27.968 1.00 97.12 824 ILE A N 1
ATOM 6132 C CA . ILE A 1 824 ? 8.457 -10.224 -27.534 1.00 97.12 824 ILE A CA 1
ATOM 6133 C C . ILE A 1 824 ? 7.612 -11.396 -28.024 1.00 97.12 824 ILE A C 1
ATOM 6135 O O . ILE A 1 824 ? 7.580 -11.690 -29.223 1.00 97.12 824 ILE A O 1
ATOM 6139 N N . VAL A 1 825 ? 6.953 -12.078 -27.092 1.00 96.56 825 VAL A N 1
ATOM 6140 C CA . VAL A 1 825 ? 6.111 -13.240 -27.382 1.00 96.56 825 VAL A CA 1
ATOM 6141 C C . VAL A 1 825 ? 4.662 -12.908 -27.068 1.00 96.56 825 VAL A C 1
ATOM 6143 O O . VAL A 1 825 ? 4.327 -12.577 -25.931 1.00 96.56 825 VAL A O 1
ATOM 6146 N N . GLN A 1 826 ? 3.802 -13.022 -28.078 1.00 97.19 826 GLN A N 1
ATOM 6147 C CA . GLN A 1 826 ? 2.361 -12.853 -27.921 1.00 97.19 826 GLN A CA 1
ATOM 6148 C C . GLN A 1 826 ? 1.663 -14.190 -27.655 1.00 97.19 826 GLN A C 1
ATOM 6150 O O . GLN A 1 826 ? 1.870 -15.145 -28.409 1.00 97.19 826 GLN A O 1
ATOM 6155 N N . THR A 1 827 ? 0.840 -14.248 -26.606 1.00 95.06 827 THR A N 1
ATOM 6156 C CA . THR A 1 827 ? 0.236 -15.477 -26.053 1.00 95.06 827 THR A CA 1
ATOM 6157 C C . THR A 1 827 ? -1.126 -15.187 -25.411 1.00 95.06 827 THR A C 1
ATOM 6159 O O . THR A 1 827 ? -1.341 -14.093 -24.889 1.00 95.06 827 THR A O 1
ATOM 6162 N N . ASP A 1 828 ? -2.028 -16.171 -25.424 1.00 93.56 828 ASP A N 1
ATOM 6163 C CA . ASP A 1 828 ? -3.269 -16.182 -24.634 1.00 93.56 828 ASP A CA 1
ATOM 6164 C C . ASP A 1 828 ? -3.032 -16.664 -23.180 1.00 93.56 828 ASP A C 1
ATOM 6166 O O . ASP A 1 828 ? -3.891 -16.525 -22.314 1.00 93.56 828 ASP A O 1
ATOM 6170 N N . TYR A 1 829 ? -1.860 -17.235 -22.881 1.00 91.50 829 TYR A N 1
ATOM 6171 C CA . TYR A 1 829 ? -1.506 -17.879 -21.607 1.00 91.50 829 TYR A CA 1
ATOM 6172 C C . TYR A 1 829 ? -0.324 -17.173 -20.929 1.00 91.50 829 TYR A C 1
ATOM 6174 O O . TYR A 1 829 ? 0.619 -17.810 -20.448 1.00 91.50 829 TYR A O 1
ATOM 6182 N N . ALA A 1 830 ? -0.383 -15.840 -20.885 1.00 88.00 830 ALA A N 1
ATOM 6183 C CA . ALA A 1 830 ? 0.711 -14.990 -20.425 1.00 88.00 830 ALA A CA 1
ATOM 6184 C C . ALA A 1 830 ? 1.269 -15.376 -19.044 1.00 88.00 830 ALA A C 1
ATOM 6186 O O . ALA A 1 830 ? 2.479 -15.488 -18.899 1.00 88.00 830 ALA A O 1
ATOM 6187 N N . GLU A 1 831 ? 0.417 -15.676 -18.063 1.00 83.25 831 GLU A N 1
ATOM 6188 C CA . GLU A 1 831 ? 0.819 -16.081 -16.701 1.00 83.25 831 GLU A CA 1
ATOM 6189 C C . GLU A 1 831 ? 1.686 -17.355 -16.705 1.00 83.25 831 GLU A C 1
ATOM 6191 O O . GLU A 1 831 ? 2.703 -17.451 -16.013 1.00 83.25 831 GLU A O 1
ATOM 6196 N N . VAL A 1 832 ? 1.321 -18.330 -17.544 1.00 87.62 832 VAL A N 1
ATOM 6197 C CA . VAL A 1 832 ? 2.023 -19.615 -17.668 1.00 87.62 832 VAL A CA 1
ATOM 6198 C C . VAL A 1 832 ? 3.387 -19.411 -18.324 1.00 87.62 832 VAL A C 1
ATOM 6200 O O . VAL A 1 832 ? 4.405 -19.915 -17.838 1.00 87.62 832 VAL A O 1
ATOM 6203 N N . ALA A 1 833 ? 3.427 -18.623 -19.402 1.00 89.38 833 ALA A N 1
ATOM 6204 C CA . ALA A 1 833 ? 4.671 -18.255 -20.068 1.00 89.38 833 ALA A CA 1
ATOM 6205 C C . ALA A 1 833 ? 5.587 -17.450 -19.132 1.00 89.38 833 ALA A C 1
ATOM 6207 O O . ALA A 1 833 ? 6.786 -17.722 -19.053 1.00 89.38 833 ALA A O 1
ATOM 6208 N N . ALA A 1 834 ? 5.023 -16.508 -18.377 1.00 85.50 834 ALA A N 1
ATOM 6209 C CA . ALA A 1 834 ? 5.729 -15.649 -17.438 1.00 85.50 834 ALA A CA 1
ATOM 6210 C C . ALA A 1 834 ? 6.409 -16.465 -16.333 1.00 85.50 834 ALA A C 1
ATOM 6212 O O . ALA A 1 834 ? 7.615 -16.330 -16.106 1.00 85.50 834 ALA A O 1
ATOM 6213 N N . LYS A 1 835 ? 5.665 -17.399 -15.725 1.00 81.19 835 LYS A N 1
ATOM 6214 C CA . LYS A 1 835 ? 6.180 -18.345 -14.727 1.00 81.19 835 LYS A CA 1
ATOM 6215 C C . LYS A 1 835 ? 7.354 -19.160 -15.267 1.00 81.19 835 LYS A C 1
ATOM 6217 O O . LYS A 1 835 ? 8.385 -19.285 -14.601 1.00 81.19 835 LYS A O 1
ATOM 6222 N N . TYR A 1 836 ? 7.231 -19.692 -16.484 1.00 85.25 836 TYR A N 1
ATOM 6223 C CA . TYR A 1 836 ? 8.310 -20.452 -17.107 1.00 85.25 836 TYR A CA 1
ATOM 6224 C C . TYR A 1 836 ? 9.546 -19.586 -17.371 1.00 85.25 836 TYR A C 1
ATOM 6226 O O . TYR A 1 836 ? 10.650 -19.957 -16.970 1.00 85.25 836 TYR A O 1
ATOM 6234 N N . LEU A 1 837 ? 9.377 -18.420 -17.998 1.00 87.06 837 LEU A N 1
ATOM 6235 C CA . LEU A 1 837 ? 10.471 -17.502 -18.322 1.00 87.06 837 LEU A CA 1
ATOM 6236 C C . LEU A 1 837 ? 11.227 -17.052 -17.068 1.00 87.06 837 LEU A C 1
ATOM 6238 O O . LEU A 1 837 ? 12.459 -17.090 -17.062 1.00 87.06 837 LEU A O 1
ATOM 6242 N N . LYS A 1 838 ? 10.505 -16.727 -15.990 1.00 81.00 838 LYS A N 1
ATOM 6243 C CA . LYS A 1 838 ? 11.085 -16.397 -14.682 1.00 81.00 838 LYS A CA 1
ATOM 6244 C C . LYS A 1 838 ? 11.908 -17.559 -14.124 1.00 81.00 838 LYS A C 1
ATOM 6246 O O . LYS A 1 838 ? 13.065 -17.373 -13.760 1.00 81.00 838 LYS A O 1
ATOM 6251 N N . SER A 1 839 ? 11.381 -18.789 -14.168 1.00 77.50 839 SER A N 1
ATOM 6252 C CA . SER A 1 839 ? 12.107 -19.993 -13.711 1.00 77.50 839 SER A CA 1
ATOM 6253 C C . SER A 1 839 ? 13.410 -20.271 -14.479 1.00 77.50 839 SER A C 1
ATOM 6255 O O . SER A 1 839 ? 14.266 -21.020 -14.009 1.00 77.50 839 SER A O 1
ATOM 6257 N N . LYS A 1 840 ? 13.559 -19.691 -15.676 1.00 81.44 840 LYS A N 1
ATOM 6258 C CA . LYS A 1 840 ? 14.740 -19.819 -16.539 1.00 81.44 840 LYS A CA 1
ATOM 6259 C C . LYS A 1 840 ? 15.609 -18.555 -16.573 1.00 81.44 840 LYS A C 1
ATOM 6261 O O . LYS A 1 840 ? 16.593 -18.537 -17.306 1.00 81.44 840 LYS A O 1
ATOM 6266 N N . GLY A 1 841 ? 15.273 -17.521 -15.796 1.00 77.44 841 GLY A N 1
ATOM 6267 C CA . GLY A 1 841 ? 16.009 -16.253 -15.737 1.00 77.44 841 GLY A CA 1
ATOM 6268 C C . GLY A 1 841 ? 15.812 -15.331 -16.948 1.00 77.44 841 GLY A C 1
ATOM 6269 O O . GLY A 1 841 ? 16.535 -14.343 -17.088 1.00 77.44 841 GLY A O 1
ATOM 6270 N N . TYR A 1 842 ? 14.838 -15.617 -17.817 1.00 81.44 842 TYR A N 1
ATOM 6271 C CA . TYR A 1 842 ? 14.475 -14.769 -18.963 1.00 81.44 842 TYR A CA 1
ATOM 6272 C C . TYR A 1 842 ? 13.489 -13.649 -18.604 1.00 81.44 842 TYR A C 1
ATOM 6274 O O . TYR A 1 842 ? 13.191 -12.805 -19.452 1.00 81.44 842 TYR A O 1
ATOM 6282 N N . ARG A 1 843 ? 13.021 -13.637 -17.354 1.00 80.31 843 ARG A N 1
ATOM 6283 C CA . ARG A 1 843 ? 12.334 -12.535 -16.680 1.00 80.31 843 ARG A CA 1
ATOM 6284 C C . ARG A 1 843 ? 13.099 -12.212 -15.414 1.00 80.31 843 ARG A C 1
ATOM 6286 O O . ARG A 1 843 ? 13.576 -13.168 -14.766 1.00 80.31 843 ARG A O 1
#

Organism: Bacteroides thetaiotaomicron (NCBI:txid818)

=== Feature glossary ===
The record interleaves many kinds of information about one protein. Here is each kind framed as the question it answers.

Q: What are the backbone torsion angles?
A: φ (phi) and ψ (psi) are the two rotatable backbone dihedrals per residue: φ is the C(i-1)–N–Cα–C torsion, ψ is the N–Cα–C–N(i+1) torsion, both in degrees on (−180°, 180°]. α-helical residues cluster near (−60°, −45°); β-strand residues near (−120°, +130°). A Ramachandran plot is simply a scatter of (φ, ψ) for every residue.

Q: What is the amino-acid chain?
A: This is the polypeptide sequence — one letter per residue, N-terminus first. Length ranges from a few dozen residues for small domains to over a thousand for large multi-domain proteins.

Q: How mobile is each atom in the crystal?
A: For experimental (PDB) structures, the B-factor (temperature factor) quantifies the positional spread of each atom in the crystal — a combination of thermal vibration and static disorder — in units of Å². High B-factors mark flexible loops or poorly resolved regions; low B-factors mark the rigid, well-ordered core.

Q: Are the domains correctly placed relative to each other?
A: Predicted Aligned Error (PAE) is an AlphaFold confidence matrix: entry (i, j) is the expected error in the position of residue j, in ångströms, when the prediction is superimposed on the true structure at residue i. Low PAE within a block of residues means that block is internally rigid and well-predicted; high PAE between two blocks means their relative placement is uncertain even if each block individually is confident.

Q: How confident is the AlphaFold model at each residue?
A: pLDDT is the predicted lDDT-Cα score: AlphaFold's confidence that the local environment of each residue (all inter-atomic distances within 15 Å) is correctly placed. It is a per-residue number between 0 and 100, with higher meaning more reliable.

Q: What family and function is it annotated with?
A: Functional annotations link the protein to curated databases. InterPro entries identify conserved domains and families by matching the sequence against member-database signatures (Pfam, PROSITE, CDD, …). Gene Ontology (GO) terms describe molecular function, biological process, and cellular component in a controlled vocabulary. CATH places the structure in a hierarchical fold classification (Class/Architecture/Topology/Homologous-superfamily). The organism is the source species.

Q: How big and how compact is the whole molecule?
A: Three whole-structure scalars: the radius of gyration (RMS distance of Cα from centroid, in Å), the count of Cα–Cα contacts (pairs closer than 8 Å and separated by more than four residues in sequence — i.e. tertiary, not local, contacts), and the bounding-box dimensions. Together they distinguish compact globular folds from extended fibres or disordered chains.

Q: What known structures does this most resemble?
A: The Foldseek neighbor list gives the closest experimentally determined structures in the PDB, ranked by structural alignment. TM-score near 1 means near-identical fold; near 0.3 means only rough topology match. This is how one finds what a novel AlphaFold prediction most resembles in the solved-structure universe.

Q: Which residues are buried vs exposed?
A: SASA measures how much of the protein is reachable by solvent. It is computed by rolling a water-sized probe over the atomic surface and summing the exposed area (Å²). Per-residue SASA distinguishes core (buried, low SASA) from surface (exposed, high SASA) residues; total SASA is a whole-molecule size measure.

Q: Which residues are in helices, strands, or loops?
A: Eight-state secondary structure (DSSP): H is the canonical α-helix, G the tighter 3₁₀-helix, I the wider π-helix; E/B are β-structure, T and S are turns and bends, and '-' is everything else. DSSP derives these from the pattern of main-chain N–H···O=C hydrogen bonds, not from the sequence.

Q: Where is each backbone atom in 3D?
A: Structure coordinates are given as an mmCIF _atom_site loop: one row per atom with element, residue name, chain id, sequence number, and x/y/z position in Å. Only the four main-chain atoms per residue are included here; side chains are omitted to keep the record compact.

Q: What if only a Cα trace is available?
A: Three-state secondary structure (P-SEA) collapses the eight DSSP classes into helix (a), strand (b), and coil (c). P-SEA assigns these from Cα geometry alone — distances and angles — without requiring backbone oxygens, so it works on any Cα trace.

Q: What do the rendered images show?
A: The six renders are orthographic views along the three Cartesian axes in both directions. Representation (cartoon, sticks, or surface) and color scheme (sequence-rainbow or by-chain) vary across proteins so the training set covers all the common visualization conventions.

Q: What does the local fold look like, residue by residue?
A: Foldseek's 3Di representation compresses backbone geometry into a per-residue letter drawn from a learned twenty-state alphabet. It captures the tertiary interaction pattern around each residue — which residues are packed against it in space, regardless of where they are in sequence.

Q: What do the diagnostic plots show?
A: The contact map is a binary N×N matrix image: pixel (i, j) is dark where Cα_i and Cα_j are within 8 Å and |i−j|>4. Because the |i−j|>4 filter removes local helical contacts, off-diagonal stripes parallel to the main diagonal indicate parallel β-sheets; stripes perpendicular to it indicate antiparallel β-sheets. The Ramachandran plot scatters every residue's (φ, ψ) pair against the sterically allowed regions. The PAE heatmap renders the predicted-aligned-error matrix.